Protein AF-A0A7M2X639-F1 (afdb_monomer_lite)

Sequence (859 aa):
MNRKIFATTATTTLALLLASCGGGSGGGVSSTPTPVPTPTPTPTPTPTPTPSPTPTPTSNPDLIAPLASETFTGKRGTADGRFSSSSAPPTETSATSGAITLAYNATNRTYTLTAAGRTQVFGPGDIDAAQGNAAVVVYVKKTATSQDTLTLTKADTSGRFTYQYVGAGYWERATSVGDGSIRGSVDAFVYGVTTPDASLPRSGAARYDVDMLGVRTDIGKLTAMVGDGTFTIDFALGAFAASGTMAEEGGALISFVADGRLSSTANSYTGRVSIQSPTVRYTGTINGQFFGPSATEVGGAWSASDGSITGSGEVVAGTITGRRNDQAAAASFSTQTSTTIFKGTGFRTQISATAPSRSIATVSISRNPADNTYSWTVPEASGTFPSTDIINNSYLGGSDYHVTAANDYVQGAEWLRITPGTPTVSKIDSVVFGFQTPDAELVRTGTASYRLDLFGTSFAESERAIFGVGKLNVDLGSGTVSYKGSFYPENQPDRLGGAFSGAGTLSSTTNSISGSISINYTQDRSTGAITGAFYGPKGVELGLAFSAKGAGGQFTGTILGVKDSSLSGGQDPLSAYATPSTWSYGVISDLGKAGLGGAARNSIFDLDPVTAKLAITWNPVKSTYSILTTTIEYSVDPVRYTFTGAEKIAAESNARFDVYRITQGAVTNTLHVYKYGQNELPLSYASFARFAINDHSGAPASDPTSLLSDVDRRVFFLFGSETAATAMPRTGSANYRGLAYGTGAQTGSNNLRKLFDVIGTADLAANFATGAITTRLALSGQQVGTSQTVDFGSYDFTSKLTGVHFVGSGNSGGSTGTIDGRFYGPSANEVGANWLIQQPLSSGARYDLAGVLLGQTVP

Foldseek 3Di:
DDDDDDDDDDDDDDDDDDDDDDDDDDDDDDDDDDDDDDDDDDDDDDPDPDPDPDPDQDADQWQAPPDAWDKWKKKKWKWKFKAAPDQAFTWQIDIDIDIKIWTAHNVQRKIWIDDPNDIDIFGPVQWDPSPDDQFWTWGWDDDPFKIWIKIKGHAQRHDPVRHIFKIKMWIKMWGQDPVRMIIIMIMIIMTGAFAFLVQADQAFKFKWKKKWWKWKRHHNDIWIKTWIWMKMDGNVQQKIKIKTWIAIDPGDIKIKIWIWGHDNRGQKIKTKMWIDDPPFIWIWIKIWGATHGNRQKIKIKIKTWRPPPHTGGMIMIYMMITGIDRPCPFAWLVRDDAKDKKWKWAWKDFPDPPDDIDTQPTKIWIAGSVQRKIWIDDPVDIDIDGCVLQPDQDPDDFWTWHKYDGDGFKTKIKTWGGDPPDPDTTIITIIMIGAFEGLVQADQAAKWKWKKWWWWWFDQPHTFIKIWIWMWMAHSPQQKIWIKIWIDTPPCPPDGQWIKIWIWGQDNRGQKIKTKMWIAGPNWIWIWMKIWGATTGNRQKIKIWIWIADNRGTMTYMMIIGIDPLRQQFAAFPVPDQAKHKADWWKKWWPDAFDPPDDIDIDTDHDDRVPDQFMWIAHPVQRKIKTRHCDPPPDPHTDIDMFHPVQWDPVPADQFWTKGWDDDPQKIKIKTWGDACRDPANHGFKTKMKIWIKGQPADDDPDPLFPNGIIIMIIMTIDGRFHALVQEDQADKFKKKWKWWWKKWKFDPVRTIWIWGKIWIKIKIAGNNQQKIKMKTFMKTAGPPDRDIGGPGMWIWIWGDDRFKIKTWTDDPNKIKIKIWGAHHHRSQKIKIKMWIWAADPNRIIMTMITMMIIGTDD

Radius of gyration: 39.63 Å; chains: 1; bounding box: 104×91×117 Å

Structure (mmCIF, N/CA/C/O backbone):
data_AF-A0A7M2X639-F1
#
_entry.id   AF-A0A7M2X639-F1
#
loop_
_atom_site.group_PDB
_atom_site.id
_atom_site.type_symbol
_atom_site.label_atom_id
_atom_site.label_alt_id
_atom_site.label_comp_id
_atom_site.label_asym_id
_atom_site.label_entity_id
_atom_site.label_seq_id
_atom_site.pdbx_PDB_ins_code
_atom_site.Cartn_x
_atom_site.Cartn_y
_atom_site.Cartn_z
_atom_site.occupancy
_atom_site.B_iso_or_equiv
_atom_site.auth_seq_id
_atom_site.auth_comp_id
_atom_site.auth_asym_id
_atom_site.auth_atom_id
_atom_site.pdbx_PDB_model_num
ATOM 1 N N . MET A 1 1 ? -26.784 19.052 41.154 1.00 25.59 1 MET A N 1
ATOM 2 C CA . MET A 1 1 ? -27.109 20.152 40.215 1.00 25.59 1 MET A CA 1
ATOM 3 C C . MET A 1 1 ? -27.700 19.532 38.962 1.00 25.59 1 MET A C 1
ATOM 5 O O . MET A 1 1 ? -27.218 18.482 38.565 1.00 25.59 1 MET A O 1
ATOM 9 N N . ASN A 1 2 ? -28.730 20.135 38.366 1.00 27.03 2 ASN A N 1
ATOM 10 C CA . ASN A 1 2 ? -29.387 19.581 37.177 1.00 27.03 2 ASN A CA 1
ATOM 11 C C . ASN A 1 2 ? -28.640 20.016 35.910 1.00 27.03 2 ASN A C 1
ATOM 13 O O . ASN A 1 2 ? -28.392 21.211 35.754 1.00 27.03 2 ASN A O 1
ATOM 17 N N . ARG A 1 3 ? -28.373 19.099 34.973 1.00 29.11 3 ARG A N 1
ATOM 18 C CA . ARG A 1 3 ? -27.989 19.444 33.595 1.00 29.11 3 ARG A CA 1
ATOM 19 C C . ARG A 1 3 ? -28.783 18.583 32.614 1.00 29.11 3 ARG A C 1
ATOM 21 O O . ARG A 1 3 ? -28.880 17.373 32.773 1.00 29.11 3 ARG A O 1
ATOM 28 N N . LYS A 1 4 ? -29.409 19.247 31.641 1.00 26.70 4 LYS A N 1
ATOM 29 C CA . LYS A 1 4 ? -30.118 18.634 30.510 1.00 26.70 4 LYS A CA 1
ATOM 30 C C . LYS A 1 4 ? -29.203 18.719 29.294 1.00 26.70 4 LYS A C 1
ATOM 32 O O . LYS A 1 4 ? -28.604 19.771 29.087 1.00 26.70 4 LYS A O 1
ATOM 37 N N . ILE A 1 5 ? -29.171 17.679 28.467 1.00 30.12 5 ILE A N 1
ATOM 38 C CA . ILE A 1 5 ? -28.525 17.711 27.150 1.00 30.12 5 ILE A CA 1
ATOM 39 C C . ILE A 1 5 ? -29.627 17.576 26.093 1.00 30.12 5 ILE A C 1
ATOM 41 O O . ILE A 1 5 ? -30.445 16.660 26.163 1.00 30.12 5 ILE A O 1
ATOM 45 N N . PHE A 1 6 ? -29.675 18.522 25.154 1.00 29.09 6 PHE A N 1
ATOM 46 C CA . PHE A 1 6 ? -30.605 18.548 24.020 1.00 29.09 6 PHE A CA 1
ATOM 47 C C . PHE A 1 6 ? -29.845 18.311 22.709 1.00 29.09 6 PHE A C 1
ATOM 49 O O . PHE A 1 6 ? -28.703 18.743 22.574 1.00 29.09 6 PHE A O 1
ATOM 56 N N . ALA A 1 7 ? -30.513 17.678 21.743 1.00 30.86 7 ALA A N 1
ATOM 57 C CA . ALA A 1 7 ? -30.043 17.493 20.370 1.00 30.86 7 ALA A CA 1
ATOM 58 C C . ALA A 1 7 ? -30.982 18.185 19.358 1.00 30.86 7 ALA A C 1
ATOM 60 O O . ALA A 1 7 ? -32.180 18.303 19.613 1.00 30.86 7 ALA A O 1
ATOM 61 N N . THR A 1 8 ? -30.416 18.604 18.218 1.00 29.45 8 THR A N 1
ATOM 62 C CA . THR A 1 8 ? -31.006 19.369 17.088 1.00 29.45 8 THR A CA 1
ATOM 63 C C . THR A 1 8 ? -29.946 19.410 15.970 1.00 29.45 8 THR A C 1
ATOM 65 O O . THR A 1 8 ? -28.784 19.597 16.318 1.00 29.45 8 THR A O 1
ATOM 68 N N . THR A 1 9 ? -30.179 19.283 14.654 1.00 32.34 9 THR A N 1
ATOM 69 C CA . THR A 1 9 ? -31.349 19.000 13.770 1.00 32.34 9 THR A CA 1
ATOM 70 C C . THR A 1 9 ? -30.755 18.572 12.385 1.00 32.34 9 THR A C 1
ATOM 72 O O . THR A 1 9 ? -29.544 18.671 12.225 1.00 32.34 9 THR A O 1
ATOM 75 N N . ALA A 1 10 ? -31.427 18.106 11.317 1.00 25.94 10 ALA A N 1
ATOM 76 C CA . ALA A 1 10 ? -32.839 17.919 10.949 1.00 25.94 10 ALA A CA 1
ATOM 77 C C . ALA A 1 10 ? -33.009 16.782 9.896 1.00 25.94 10 ALA A C 1
ATOM 79 O O . ALA A 1 10 ? -32.047 16.148 9.476 1.00 25.94 10 ALA A O 1
ATOM 80 N N . THR A 1 11 ? -34.250 16.563 9.452 1.00 28.14 11 THR A N 1
ATOM 81 C CA . THR A 1 11 ? -34.724 15.638 8.398 1.00 28.14 11 THR A CA 1
ATOM 82 C C . THR A 1 11 ? -34.852 16.272 7.005 1.00 28.14 11 THR A C 1
ATOM 84 O O . THR A 1 11 ? -35.265 17.427 6.932 1.00 28.14 11 THR A O 1
ATOM 87 N N . THR A 1 12 ? -34.773 15.461 5.934 1.00 25.45 12 THR A N 1
ATOM 88 C CA . THR A 1 12 ? -35.589 15.664 4.709 1.00 25.45 12 THR A CA 1
ATOM 89 C C . THR A 1 12 ? -36.028 14.322 4.098 1.00 25.45 12 THR A C 1
ATOM 91 O O . THR A 1 12 ? -35.249 13.376 4.040 1.00 25.45 12 THR A O 1
ATOM 94 N N . THR A 1 13 ? -37.284 14.240 3.653 1.00 28.66 13 THR A N 1
ATOM 95 C CA . THR A 1 13 ? -37.977 13.054 3.111 1.00 28.66 13 THR A CA 1
ATOM 96 C C . THR A 1 13 ? -38.104 13.068 1.582 1.00 28.66 13 THR A C 1
ATOM 98 O O . THR A 1 13 ? -38.248 14.134 0.989 1.00 28.66 13 THR A O 1
ATOM 101 N N . LEU A 1 14 ? -38.203 11.884 0.955 1.00 23.52 14 LEU A N 1
ATOM 102 C CA . LEU A 1 14 ? -38.926 11.696 -0.315 1.00 23.52 14 LEU A CA 1
ATOM 103 C C . LEU A 1 14 ? -39.458 10.251 -0.440 1.00 23.52 14 LEU A C 1
ATOM 105 O O . LEU A 1 14 ? -38.831 9.320 0.057 1.00 23.52 14 LEU A O 1
ATOM 109 N N . ALA A 1 15 ? -40.624 10.075 -1.069 1.00 28.16 1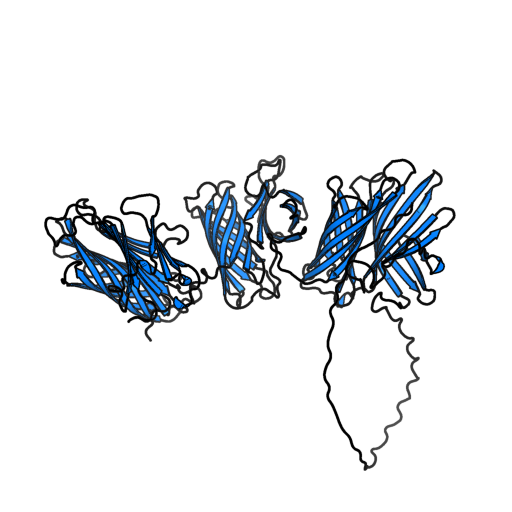5 ALA A N 1
ATOM 110 C CA . ALA A 1 15 ? -41.335 8.795 -1.242 1.00 28.16 15 ALA A CA 1
ATOM 111 C C . ALA A 1 15 ? -41.794 8.607 -2.713 1.00 28.16 15 ALA A C 1
ATOM 113 O O . ALA A 1 15 ? -41.330 9.356 -3.568 1.00 28.16 15 ALA A O 1
ATOM 114 N N . LEU A 1 16 ? -42.761 7.694 -2.963 1.00 25.56 16 LEU A N 1
ATOM 115 C CA . LEU A 1 16 ? -43.314 7.214 -4.263 1.00 25.56 16 LEU A CA 1
ATOM 116 C C . LEU A 1 16 ? -42.475 6.069 -4.908 1.00 25.56 16 LEU A C 1
ATOM 118 O O . LEU A 1 16 ? -41.255 6.135 -4.865 1.00 25.56 16 LEU A O 1
ATOM 122 N N . LEU A 1 17 ? -43.015 4.983 -5.506 1.00 27.69 17 LEU A N 1
ATOM 123 C CA . LEU A 1 17 ? -44.399 4.569 -5.859 1.00 27.69 17 LEU A CA 1
ATOM 124 C C . LEU A 1 17 ? -44.537 3.012 -6.018 1.00 27.69 17 LEU A C 1
ATOM 126 O O . LEU A 1 17 ? -43.560 2.285 -5.882 1.00 27.69 17 LEU A O 1
ATOM 130 N N . LEU A 1 18 ? -45.755 2.508 -6.298 1.00 27.39 18 LEU A N 1
ATOM 131 C CA . LEU A 1 18 ? -46.165 1.081 -6.428 1.00 27.39 18 LEU A CA 1
ATOM 132 C C . LEU A 1 18 ? -45.934 0.473 -7.843 1.00 27.39 18 LEU A C 1
ATOM 134 O O . LEU A 1 18 ? -45.931 1.249 -8.795 1.00 27.39 18 LEU A O 1
ATOM 138 N N . ALA A 1 19 ? -45.933 -0.878 -8.003 1.00 30.06 19 ALA A N 1
ATOM 139 C CA . ALA A 1 19 ? -46.847 -1.641 -8.916 1.00 30.06 19 ALA A CA 1
ATOM 140 C C . ALA A 1 19 ? -46.515 -3.151 -9.180 1.00 30.06 19 ALA A C 1
ATOM 142 O O . ALA A 1 19 ? -45.363 -3.568 -9.141 1.00 30.06 19 ALA A O 1
ATOM 143 N N . SER A 1 20 ? -47.552 -3.907 -9.613 1.00 27.55 20 SER A N 1
ATOM 144 C CA . SER A 1 20 ? -47.607 -5.284 -10.204 1.00 27.55 20 SER A CA 1
ATOM 145 C C . SER A 1 20 ? -47.417 -6.508 -9.267 1.00 27.55 20 SER A C 1
ATOM 147 O O . SER A 1 20 ? -46.578 -6.440 -8.380 1.00 27.55 20 SER A O 1
ATOM 149 N N . CYS A 1 21 ? -48.124 -7.663 -9.313 1.00 30.48 21 CYS A N 1
ATOM 150 C CA . CYS A 1 21 ? -49.290 -8.261 -10.034 1.00 30.48 21 CYS A CA 1
ATOM 151 C C . CYS A 1 21 ? -48.989 -9.553 -10.855 1.00 30.48 21 CYS A C 1
ATOM 153 O O . CYS A 1 21 ? -48.088 -9.558 -11.685 1.00 30.48 21 CYS A O 1
ATOM 155 N N . GLY A 1 22 ? -49.815 -10.604 -10.653 1.00 32.62 22 GLY A N 1
ATOM 156 C CA . GLY A 1 22 ? -49.811 -11.942 -11.301 1.00 32.62 22 GLY A CA 1
ATOM 157 C C . GLY A 1 22 ? -49.679 -13.081 -10.261 1.00 32.62 22 GLY A C 1
ATOM 158 O O . GLY A 1 22 ? -48.802 -12.991 -9.415 1.00 32.62 22 GLY A O 1
ATOM 159 N N . GLY A 1 23 ? -50.495 -14.148 -10.162 1.00 34.28 23 GLY A N 1
ATOM 160 C CA . GLY A 1 23 ? -51.518 -14.768 -11.038 1.00 34.28 23 GLY A CA 1
ATOM 161 C C . GLY A 1 23 ? -51.013 -16.131 -11.569 1.00 34.28 23 GLY A C 1
ATOM 162 O O . GLY A 1 23 ? -49.894 -16.162 -12.057 1.00 34.28 23 GLY A O 1
ATOM 163 N N . GLY A 1 24 ? -51.704 -17.288 -11.529 1.00 34.69 24 GLY A N 1
ATOM 164 C CA . GLY A 1 24 ? -53.020 -17.723 -11.003 1.00 34.69 24 GLY A CA 1
ATOM 165 C C . GLY A 1 24 ? -53.256 -19.244 -11.282 1.00 34.69 24 GLY A C 1
ATOM 166 O O . GLY A 1 24 ? -52.365 -19.857 -11.855 1.00 34.69 24 GLY A O 1
ATOM 167 N N . SER A 1 25 ? -54.434 -19.807 -10.911 1.00 37.66 25 SER A N 1
ATOM 168 C CA . SER A 1 25 ? -54.968 -21.195 -11.175 1.00 37.66 25 SER A CA 1
ATOM 169 C C . SER A 1 25 ? -54.102 -22.420 -10.748 1.00 37.66 25 SER A C 1
ATOM 171 O O . SER A 1 25 ? -52.922 -22.279 -10.479 1.00 37.66 25 SER A O 1
ATOM 173 N N . GLY A 1 26 ? -54.556 -23.682 -10.596 1.00 34.78 26 GLY A N 1
ATOM 174 C CA . GLY A 1 26 ? -55.863 -24.385 -10.671 1.00 34.78 26 GLY A CA 1
ATOM 175 C C . GLY A 1 26 ? -55.672 -25.828 -11.224 1.00 34.78 26 GLY A C 1
ATOM 176 O O . GLY A 1 26 ? -54.820 -26.008 -12.083 1.00 34.78 26 GLY A O 1
ATOM 177 N N . GLY A 1 27 ? -56.366 -26.917 -10.838 1.00 35.50 27 GLY A N 1
ATOM 178 C CA . GLY A 1 27 ? -57.395 -27.171 -9.807 1.00 35.50 27 GLY A CA 1
ATOM 179 C C . GLY A 1 27 ? -58.344 -28.340 -10.199 1.00 35.50 27 GLY A C 1
ATOM 180 O O . GLY A 1 27 ? -59.103 -28.175 -11.148 1.00 35.50 27 GLY A O 1
ATOM 181 N N . GLY A 1 28 ? -58.345 -29.502 -9.510 1.00 34.38 28 GLY A N 1
ATOM 182 C CA . GLY A 1 28 ? -59.180 -30.673 -9.889 1.00 34.38 28 GLY A CA 1
ATOM 183 C C . GLY A 1 28 ? -58.950 -31.983 -9.094 1.00 34.38 28 GLY A C 1
ATOM 184 O O . GLY A 1 28 ? -57.902 -32.161 -8.483 1.00 34.38 28 GLY A O 1
ATOM 185 N N . VAL A 1 29 ? -59.944 -32.888 -9.098 1.00 35.72 29 VAL A N 1
ATOM 186 C CA . VAL A 1 29 ? -60.077 -34.115 -8.259 1.00 35.72 29 VAL A CA 1
ATOM 187 C C . VAL A 1 29 ? -60.094 -35.423 -9.081 1.00 35.72 29 VAL A C 1
ATOM 189 O O . VAL A 1 29 ? -60.402 -35.355 -10.266 1.00 35.72 29 VAL A O 1
ATOM 192 N N . SER A 1 30 ? -59.858 -36.600 -8.460 1.00 29.72 30 SER A N 1
ATOM 193 C CA . SER A 1 30 ? -60.697 -37.841 -8.529 1.00 29.72 30 SER A CA 1
ATOM 194 C C . SER A 1 30 ? -59.961 -39.117 -8.015 1.00 29.72 30 SER A C 1
ATOM 196 O O . SER A 1 30 ? -58.828 -39.034 -7.550 1.00 29.72 30 SER A O 1
ATOM 198 N N . SER A 1 31 ? -60.630 -40.281 -8.015 1.00 36.12 31 SER A N 1
ATOM 199 C CA . SER A 1 31 ? -60.523 -41.383 -7.029 1.00 36.12 31 SER A CA 1
ATOM 200 C C . SER A 1 31 ? -60.067 -42.783 -7.529 1.00 36.12 31 SER A C 1
ATOM 202 O O . SER A 1 31 ? -60.482 -43.172 -8.613 1.00 36.12 31 SER A O 1
ATOM 204 N N . THR A 1 32 ? -59.370 -43.551 -6.656 1.00 34.88 32 THR A N 1
ATOM 205 C CA . THR A 1 32 ? -59.541 -45.004 -6.273 1.00 34.88 32 THR A CA 1
ATOM 206 C C . THR A 1 32 ? -59.625 -46.085 -7.397 1.00 34.88 32 THR A C 1
ATOM 208 O O . THR A 1 32 ? -60.461 -45.920 -8.280 1.00 34.88 32 THR A O 1
ATOM 211 N N . PRO A 1 33 ? -58.885 -47.242 -7.376 1.00 44.31 33 PRO A N 1
ATOM 212 C CA . PRO A 1 33 ? -59.047 -48.293 -6.343 1.00 44.31 33 PRO A CA 1
ATOM 213 C C . PRO A 1 33 ? -57.838 -49.207 -5.964 1.00 44.31 33 PRO A C 1
ATOM 215 O O . PRO A 1 33 ? -56.704 -49.024 -6.395 1.00 44.31 33 PRO A O 1
ATOM 218 N N . THR A 1 34 ? -58.133 -50.182 -5.088 1.00 45.69 34 THR A N 1
ATOM 219 C CA . THR A 1 34 ? -57.259 -50.980 -4.192 1.00 45.69 34 THR A CA 1
ATOM 220 C C . THR A 1 34 ? -56.877 -52.388 -4.702 1.00 45.69 34 THR A C 1
ATOM 222 O O . THR A 1 34 ? -57.699 -53.042 -5.344 1.00 45.69 34 THR A O 1
ATOM 225 N N . PRO A 1 35 ? -55.717 -52.934 -4.275 1.00 41.84 35 PRO A N 1
ATOM 226 C CA . PRO A 1 35 ? -55.608 -54.341 -3.826 1.00 41.84 35 PRO A CA 1
ATOM 227 C C . PRO A 1 35 ? -54.894 -54.464 -2.447 1.00 41.84 35 PRO A C 1
ATOM 229 O O . PRO A 1 35 ? -53.892 -53.801 -2.216 1.00 41.84 35 PRO A O 1
ATOM 232 N N . VAL A 1 36 ? -55.501 -55.087 -1.421 1.00 36.22 36 VAL A N 1
ATOM 233 C CA . VAL A 1 36 ? -55.417 -56.521 -1.000 1.00 36.22 36 VAL A CA 1
ATOM 234 C C . VAL A 1 36 ? -54.091 -56.873 -0.264 1.00 36.22 36 VAL A C 1
ATOM 236 O O . VAL A 1 36 ? -53.032 -56.450 -0.715 1.00 36.22 36 VAL A O 1
ATOM 239 N N . PRO A 1 37 ? -54.116 -57.561 0.909 1.00 43.59 37 PRO A N 1
ATOM 240 C CA . PRO A 1 37 ? -53.135 -57.310 1.975 1.00 43.59 37 PRO A CA 1
ATOM 241 C C . PRO A 1 37 ? -51.939 -58.278 2.049 1.00 43.59 37 PRO A C 1
ATOM 243 O O . PRO A 1 37 ? -52.046 -59.465 1.747 1.00 43.59 37 PRO A O 1
ATOM 246 N N . THR A 1 38 ? -50.833 -57.769 2.598 1.00 40.03 38 THR A N 1
ATOM 247 C CA . THR A 1 38 ? -49.610 -58.509 2.971 1.00 40.03 38 THR A CA 1
ATOM 248 C C . THR A 1 38 ? -49.584 -58.706 4.501 1.00 40.03 38 THR A C 1
ATOM 250 O O . THR A 1 38 ? -49.999 -57.790 5.214 1.00 40.03 38 THR A O 1
ATOM 253 N N . PRO A 1 39 ? -49.164 -59.871 5.041 1.00 47.75 39 PRO A N 1
ATOM 254 C CA . PRO A 1 39 ? -49.424 -60.244 6.436 1.00 47.75 39 PRO A CA 1
ATOM 255 C C . PRO A 1 39 ? -48.742 -59.374 7.503 1.00 47.75 39 PRO A C 1
ATOM 257 O O . PRO A 1 39 ? -47.606 -58.927 7.356 1.00 47.75 39 PRO A O 1
ATOM 260 N N . THR A 1 40 ? -49.456 -59.212 8.617 1.00 47.66 40 THR A N 1
ATOM 261 C CA . THR A 1 40 ? -49.098 -58.425 9.803 1.00 47.66 40 THR A CA 1
ATOM 262 C C . THR A 1 40 ? -47.885 -58.991 10.559 1.00 47.66 40 THR A C 1
ATOM 264 O O . THR A 1 40 ? -47.980 -60.104 11.083 1.00 47.66 40 THR A O 1
ATOM 267 N N . PRO A 1 41 ? -46.778 -58.241 10.718 1.00 54.09 41 PRO A N 1
ATOM 268 C CA . PRO A 1 41 ? -45.759 -58.556 11.713 1.00 54.09 41 PRO A CA 1
ATOM 269 C C . PRO A 1 41 ? -46.207 -58.140 13.128 1.00 54.09 41 PRO A C 1
ATOM 271 O O . PRO A 1 41 ? -46.915 -57.153 13.320 1.00 54.09 41 PRO A O 1
ATOM 274 N N . THR A 1 42 ? -45.778 -58.929 14.112 1.00 47.53 42 THR A N 1
ATOM 275 C CA . THR A 1 42 ? -46.082 -58.854 15.552 1.00 47.53 42 THR A CA 1
ATOM 276 C C . THR A 1 42 ? -45.957 -57.441 16.153 1.00 47.53 42 THR A C 1
ATOM 278 O O . THR A 1 42 ? -45.007 -56.735 15.815 1.00 47.53 42 THR A O 1
ATOM 281 N N . PRO A 1 43 ? -46.840 -57.022 17.088 1.00 49.03 43 PRO A N 1
ATOM 282 C CA . PRO A 1 43 ? -46.745 -55.710 17.725 1.00 49.03 43 PRO A CA 1
ATOM 283 C C . PRO A 1 43 ? -45.454 -55.549 18.541 1.00 49.03 43 PRO A C 1
ATOM 285 O O . PRO A 1 43 ? -45.273 -56.172 19.588 1.00 49.03 43 PRO A O 1
ATOM 288 N N . THR A 1 44 ? -44.583 -54.653 18.081 1.00 52.62 44 THR A N 1
ATOM 289 C CA . THR A 1 44 ? -43.489 -54.079 18.875 1.00 52.62 44 THR A CA 1
ATOM 290 C C . THR A 1 44 ? -44.085 -53.316 20.068 1.00 52.62 44 THR A C 1
ATOM 292 O O . THR A 1 44 ? -45.072 -52.600 19.873 1.00 52.62 44 THR A O 1
ATOM 295 N N . PRO A 1 45 ? -43.536 -53.433 21.294 1.00 56.78 45 PRO A N 1
ATOM 296 C CA . PRO A 1 45 ? -44.083 -52.746 22.462 1.00 56.78 45 PRO A CA 1
ATOM 297 C C . PRO A 1 45 ? -44.145 -51.230 22.250 1.00 56.78 45 PRO A C 1
ATOM 299 O O . PRO A 1 45 ? -43.155 -50.605 21.867 1.00 56.78 45 PRO A O 1
ATOM 302 N N . THR A 1 46 ? -45.311 -50.645 22.532 1.00 44.94 46 THR A N 1
ATOM 303 C CA . THR A 1 46 ? -45.527 -49.196 22.500 1.00 44.94 46 THR A CA 1
ATOM 304 C C . THR A 1 46 ? -44.535 -48.514 23.445 1.00 44.94 46 THR A C 1
ATOM 306 O O . THR A 1 46 ? -44.583 -48.793 24.647 1.00 44.94 46 THR A O 1
ATOM 309 N N . PRO A 1 47 ? -43.646 -47.625 22.963 1.00 57.31 47 PRO A N 1
ATOM 310 C CA . PRO A 1 47 ? -42.791 -46.865 23.857 1.00 57.31 47 PRO A CA 1
ATOM 311 C C . PRO A 1 47 ? -43.665 -45.967 24.734 1.00 57.31 47 PRO A C 1
ATOM 313 O O . PRO A 1 47 ? -44.533 -45.246 24.237 1.00 57.31 47 PRO A O 1
ATOM 316 N N . THR A 1 48 ? -43.433 -46.023 26.046 1.00 51.75 48 THR A N 1
ATOM 317 C CA . THR A 1 48 ? -44.017 -45.104 27.028 1.00 51.75 48 THR A CA 1
ATOM 318 C C . THR A 1 48 ? -43.864 -43.668 26.522 1.00 51.75 48 THR A C 1
ATOM 320 O O . THR A 1 48 ? -42.760 -43.329 26.088 1.00 51.75 48 THR A O 1
ATOM 323 N N . PRO A 1 49 ? -44.907 -42.814 26.560 1.00 51.62 49 PRO A N 1
ATOM 324 C CA . PRO A 1 49 ? -44.778 -41.437 26.106 1.00 51.62 49 PRO A CA 1
ATOM 325 C C . PRO A 1 49 ? -43.683 -40.739 26.913 1.00 51.62 49 PRO A C 1
ATOM 327 O O . PRO A 1 49 ? -43.838 -40.490 28.111 1.00 51.62 49 PRO A O 1
ATOM 330 N N . THR A 1 50 ? -42.564 -40.449 26.249 1.00 47.59 50 THR A N 1
ATOM 331 C CA . THR A 1 50 ? -41.484 -39.637 26.802 1.00 47.59 50 THR A CA 1
ATOM 332 C C . THR A 1 50 ? -42.098 -38.324 27.285 1.00 47.59 50 THR A C 1
ATOM 334 O O . THR A 1 50 ? -42.867 -37.727 26.523 1.00 47.59 50 THR A O 1
ATOM 337 N N . PRO A 1 51 ? -41.815 -37.860 28.517 1.00 53.38 51 PRO A N 1
ATOM 338 C CA . PRO A 1 51 ? -42.325 -36.574 28.971 1.00 53.38 51 PRO A CA 1
ATOM 339 C C . PRO A 1 51 ? -41.949 -35.504 27.946 1.00 53.38 51 PRO A C 1
ATOM 341 O O . PRO A 1 51 ? -40.793 -35.441 27.518 1.00 53.38 51 PRO A O 1
ATOM 344 N N . SER A 1 52 ? -42.935 -34.698 27.535 1.00 46.78 52 SER A N 1
ATOM 345 C CA . SER A 1 52 ? -42.701 -33.574 26.627 1.00 46.78 52 SER A CA 1
ATOM 346 C C . SER A 1 52 ? -41.523 -32.766 27.168 1.00 46.78 52 SER A C 1
ATOM 348 O O . SER A 1 52 ? -41.558 -32.425 28.355 1.00 46.78 52 SER A O 1
ATOM 350 N N . PRO A 1 53 ? -40.490 -32.471 26.358 1.00 47.81 53 PRO A N 1
ATOM 351 C CA . PRO A 1 53 ? -39.357 -31.706 26.842 1.00 47.81 53 PRO A CA 1
ATOM 352 C C . PRO A 1 53 ? -39.873 -30.387 27.410 1.00 47.81 53 PRO A C 1
ATOM 354 O O . PRO A 1 53 ? -40.607 -29.658 26.736 1.00 47.81 53 PRO A O 1
ATOM 357 N N . THR A 1 54 ? -39.514 -30.102 28.663 1.00 42.00 54 THR A N 1
ATOM 358 C CA . THR A 1 54 ? -39.687 -28.772 29.247 1.00 42.00 54 THR A CA 1
ATOM 359 C C . THR A 1 54 ? -39.087 -27.774 28.259 1.00 42.00 54 THR A C 1
ATOM 361 O O . THR A 1 54 ? -37.939 -27.990 27.859 1.00 42.00 54 THR A O 1
ATOM 364 N N . PRO A 1 55 ? -39.820 -26.733 27.821 1.00 45.16 55 PRO A N 1
ATOM 365 C CA . PRO A 1 55 ? -39.300 -25.804 26.830 1.00 45.16 55 PRO A CA 1
ATOM 366 C C . PRO A 1 55 ? -37.983 -25.221 27.338 1.00 45.16 55 PRO A C 1
ATOM 368 O O . PRO A 1 55 ? -37.936 -24.598 28.401 1.00 45.16 55 PRO A O 1
ATOM 371 N N . THR A 1 56 ? -36.908 -25.479 26.591 1.00 49.47 56 THR A N 1
ATOM 372 C CA . THR A 1 56 ? -35.579 -24.936 26.866 1.00 49.47 56 THR A CA 1
ATOM 373 C C . THR A 1 56 ? -35.703 -23.417 26.990 1.00 49.47 56 THR A C 1
ATOM 375 O O . THR A 1 56 ? -36.374 -22.822 26.141 1.00 49.47 56 THR A O 1
ATOM 378 N N . PRO A 1 57 ? -35.109 -22.769 28.012 1.00 53.06 57 PRO A N 1
ATOM 379 C CA . PRO A 1 57 ? -35.183 -21.319 28.141 1.00 53.06 57 PRO A CA 1
ATOM 380 C C . PRO A 1 57 ? -34.688 -20.660 26.851 1.00 53.06 57 PRO A C 1
ATOM 382 O O . PRO A 1 57 ? -33.551 -20.868 26.429 1.00 53.06 57 PRO A O 1
ATOM 385 N N . THR A 1 58 ? -35.573 -19.902 26.208 1.00 66.94 58 THR A N 1
ATOM 386 C CA . THR A 1 58 ? -35.280 -19.174 24.976 1.00 66.94 58 THR A CA 1
ATOM 387 C C . THR A 1 58 ? -34.353 -18.008 25.298 1.00 66.94 58 THR A C 1
ATOM 389 O O . THR A 1 58 ? -34.791 -17.038 25.920 1.00 66.94 58 THR A O 1
ATOM 392 N N . SER A 1 59 ? -33.092 -18.102 24.875 1.00 83.88 59 SER A N 1
ATOM 393 C CA . SER A 1 59 ? -32.170 -16.962 24.835 1.00 83.88 59 SER A CA 1
ATOM 394 C C . SER A 1 59 ? -32.746 -15.851 23.961 1.00 83.88 59 SER A C 1
ATOM 396 O O . SER A 1 59 ? -33.407 -16.133 22.955 1.00 83.88 59 SER A O 1
ATOM 398 N N . ASN A 1 60 ? -32.479 -14.597 24.310 1.00 91.19 60 ASN A N 1
ATOM 399 C CA . ASN A 1 60 ? -32.909 -13.468 23.503 1.00 91.19 60 ASN A CA 1
ATOM 400 C C . ASN A 1 60 ? -32.147 -13.452 22.161 1.00 91.19 60 ASN A C 1
ATOM 402 O O . ASN A 1 60 ? -30.933 -13.670 22.148 1.00 91.19 60 ASN A O 1
ATOM 406 N N . PRO A 1 61 ? -32.824 -13.213 21.021 1.00 90.38 61 PRO A N 1
ATOM 407 C CA . PRO A 1 61 ? -32.158 -13.100 19.723 1.00 90.38 61 PRO A CA 1
ATOM 408 C C . PRO A 1 61 ? -31.405 -11.767 19.572 1.00 90.38 61 PRO A C 1
ATOM 410 O O . PRO A 1 61 ? -30.396 -11.709 18.873 1.00 90.38 61 PRO A O 1
ATOM 413 N N . ASP A 1 62 ? -31.877 -10.717 20.245 1.00 93.44 62 ASP A N 1
ATOM 414 C CA . ASP A 1 62 ? -31.270 -9.391 20.339 1.00 93.44 62 ASP A CA 1
ATOM 415 C C . ASP A 1 62 ? -31.634 -8.722 21.685 1.00 93.44 62 ASP A C 1
ATOM 417 O O . ASP A 1 62 ? -32.182 -9.367 22.578 1.00 93.44 62 ASP A O 1
ATOM 421 N N . LEU A 1 63 ? -31.288 -7.445 21.874 1.00 93.12 63 LEU A N 1
ATOM 422 C CA . LEU A 1 63 ? -31.663 -6.657 23.054 1.00 93.12 63 LEU A CA 1
ATOM 423 C C . LEU A 1 63 ? -32.926 -5.796 22.851 1.00 93.12 63 LEU A C 1
ATOM 425 O O . LEU A 1 63 ? -33.240 -4.962 23.708 1.00 93.12 63 LEU A O 1
ATOM 429 N N . ILE A 1 64 ? -33.660 -5.971 21.749 1.00 90.25 64 ILE A N 1
ATOM 430 C CA . ILE A 1 64 ? -34.879 -5.211 21.465 1.00 90.25 64 ILE A CA 1
ATOM 431 C C . ILE A 1 64 ? -36.040 -5.829 22.260 1.00 90.25 64 ILE A C 1
ATOM 433 O O . ILE A 1 64 ? -36.229 -7.041 22.327 1.00 90.25 64 ILE A O 1
ATOM 437 N N . ALA A 1 65 ? -36.823 -4.985 22.932 1.00 81.50 65 ALA A N 1
ATOM 438 C CA . ALA A 1 65 ? -37.923 -5.453 23.770 1.00 81.50 65 ALA A CA 1
ATOM 439 C C . ALA A 1 65 ? -39.066 -6.066 22.922 1.00 81.50 65 ALA A C 1
ATOM 441 O O . ALA A 1 65 ? -39.387 -5.522 21.865 1.00 81.50 65 ALA A O 1
ATOM 442 N N . PRO A 1 66 ? -39.764 -7.117 23.405 1.00 86.25 66 PRO A N 1
ATOM 443 C CA . PRO A 1 66 ? -39.736 -7.654 24.768 1.00 86.25 66 PRO A CA 1
ATOM 444 C C . PRO A 1 66 ? -38.655 -8.720 25.013 1.00 86.25 66 PRO A C 1
ATOM 446 O O . PRO A 1 66 ? -38.592 -9.727 24.318 1.00 86.25 66 PRO A O 1
ATOM 449 N N . LEU A 1 67 ? -37.887 -8.545 26.094 1.00 89.38 67 LEU A N 1
ATOM 450 C CA . LEU A 1 67 ? -36.869 -9.507 26.526 1.00 89.38 67 LEU A CA 1
ATOM 451 C C . LEU A 1 67 ? -37.459 -10.672 27.340 1.00 89.38 67 LEU A C 1
ATOM 453 O O . LEU A 1 67 ? -38.293 -10.465 28.229 1.00 89.38 67 LEU A O 1
ATOM 457 N N . ALA A 1 68 ? -36.949 -11.877 27.100 1.00 93.19 68 ALA A N 1
ATOM 458 C CA . ALA A 1 68 ? -37.061 -13.049 27.962 1.00 93.19 68 ALA A CA 1
ATOM 459 C C . ALA A 1 68 ? -36.061 -12.985 29.136 1.00 93.19 68 ALA A C 1
ATOM 461 O O . ALA A 1 68 ? -35.070 -12.254 29.092 1.00 93.19 68 ALA A O 1
ATOM 462 N N . SER A 1 69 ? -36.313 -13.760 30.197 1.00 94.56 69 SER A N 1
ATOM 463 C CA . SER A 1 69 ? -35.404 -13.853 31.349 1.00 94.56 69 SER A CA 1
ATOM 464 C C . SER A 1 69 ? -34.077 -14.508 30.952 1.00 94.56 69 SER A C 1
ATOM 466 O O . SER A 1 69 ? -34.065 -15.680 30.582 1.00 94.56 69 SER A O 1
ATOM 468 N N . GLU A 1 70 ? -32.966 -13.784 31.079 1.00 94.62 70 GLU A N 1
ATOM 469 C CA . GLU A 1 70 ? -31.634 -14.235 30.661 1.00 94.62 70 GLU A CA 1
ATOM 470 C C . GLU A 1 70 ? -30.528 -13.626 31.535 1.00 94.62 70 GLU A C 1
ATOM 472 O O . GLU A 1 70 ? -30.700 -12.561 32.132 1.00 94.62 70 GLU A O 1
ATOM 477 N N . THR A 1 71 ? -29.383 -14.310 31.602 1.00 95.56 71 THR A N 1
ATOM 478 C CA . THR A 1 71 ? -28.189 -13.879 32.335 1.00 95.56 71 THR A CA 1
ATOM 479 C C . THR A 1 71 ? -27.042 -13.596 31.372 1.00 95.56 71 THR A C 1
ATOM 481 O O . THR A 1 71 ? -26.421 -14.518 30.847 1.00 95.56 71 THR A O 1
ATOM 484 N N . PHE A 1 72 ? -26.710 -12.320 31.192 1.00 94.75 72 PHE A N 1
ATOM 485 C CA . PHE A 1 72 ? -25.598 -11.878 30.357 1.00 94.75 72 PHE A CA 1
ATOM 486 C C . PHE A 1 72 ? -24.295 -11.816 31.165 1.00 94.75 72 PHE A C 1
ATOM 488 O O . PHE A 1 72 ? -24.254 -11.229 32.250 1.00 94.75 72 PHE A O 1
ATOM 495 N N . THR A 1 73 ? -23.210 -12.369 30.614 1.00 94.25 73 THR A N 1
ATOM 496 C CA . THR A 1 73 ? -21.849 -12.177 31.147 1.00 94.25 73 THR A CA 1
ATOM 497 C C . THR A 1 73 ? -21.153 -11.062 30.370 1.00 94.25 73 THR A C 1
ATOM 499 O O . THR A 1 73 ? -20.757 -11.229 29.214 1.00 94.25 73 THR A O 1
ATOM 502 N N . GLY A 1 74 ? -21.028 -9.905 31.009 1.00 94.12 74 GLY A N 1
ATOM 503 C CA . GLY A 1 74 ? -20.427 -8.705 30.448 1.00 94.12 74 GLY A CA 1
ATOM 504 C C . GLY A 1 74 ? -18.946 -8.533 30.779 1.00 94.12 74 GLY A C 1
ATOM 505 O O . GLY A 1 74 ? -18.421 -9.111 31.735 1.00 94.12 74 GLY A O 1
ATOM 506 N N . LYS A 1 75 ? -18.271 -7.684 30.001 1.00 97.31 75 LYS A N 1
ATOM 507 C CA . LYS A 1 75 ? -16.916 -7.187 30.302 1.00 97.31 75 LYS A CA 1
ATOM 508 C C . LYS A 1 75 ? -17.038 -5.875 31.073 1.00 97.31 75 LYS A C 1
ATOM 510 O O . LYS A 1 75 ? -17.958 -5.108 30.799 1.00 97.31 75 LYS A O 1
ATOM 515 N N . ARG A 1 76 ? -16.146 -5.635 32.036 1.00 97.25 76 ARG A N 1
ATOM 516 C CA . ARG A 1 76 ? -16.230 -4.525 32.996 1.00 97.25 76 ARG A CA 1
ATOM 517 C C . ARG A 1 76 ? -14.887 -3.811 33.152 1.00 97.25 76 ARG A C 1
ATOM 519 O O . ARG A 1 76 ? -13.872 -4.478 33.352 1.00 97.25 76 ARG A O 1
ATOM 526 N N . GLY A 1 77 ? -14.916 -2.483 33.142 1.00 96.38 77 GLY A N 1
ATOM 527 C CA . GLY A 1 77 ? -13.854 -1.591 33.598 1.00 96.38 77 GLY A CA 1
ATOM 528 C C . GLY A 1 77 ? -14.363 -0.797 34.800 1.00 96.38 77 GLY A C 1
ATOM 529 O O . GLY A 1 77 ? -15.467 -0.264 34.770 1.00 96.38 77 GLY A O 1
ATOM 530 N N . THR A 1 78 ? -13.588 -0.757 35.875 1.00 94.69 78 THR A N 1
ATOM 531 C CA . THR A 1 78 ? -13.958 -0.148 37.154 1.00 94.69 78 THR A CA 1
ATOM 532 C C . THR A 1 78 ? -13.016 1.009 37.462 1.00 94.69 78 THR A C 1
ATOM 534 O O . THR A 1 78 ? -11.799 0.826 37.411 1.00 94.69 78 THR A O 1
ATOM 537 N N . ALA A 1 79 ? -13.576 2.154 37.848 1.00 91.94 79 ALA A N 1
ATOM 538 C CA . ALA A 1 79 ? -12.875 3.243 38.524 1.00 91.94 79 ALA A CA 1
ATOM 539 C C . ALA A 1 79 ? -13.415 3.365 39.961 1.00 91.94 79 ALA A C 1
ATOM 541 O O . ALA A 1 79 ? -14.623 3.488 40.151 1.00 91.94 79 ALA A O 1
ATOM 542 N N . ASP A 1 80 ? -12.545 3.309 40.970 1.00 89.19 80 ASP A N 1
ATOM 543 C CA . ASP A 1 80 ? -12.884 3.487 42.395 1.00 89.19 80 ASP A CA 1
ATOM 544 C C . ASP A 1 80 ? -12.038 4.619 42.987 1.00 89.19 80 ASP A C 1
ATOM 546 O O . ASP A 1 80 ? -10.901 4.825 42.557 1.00 89.19 80 ASP A O 1
ATOM 550 N N . GLY A 1 81 ? -12.580 5.349 43.961 1.00 87.69 81 GLY A N 1
ATOM 551 C CA . GLY A 1 81 ? -11.880 6.438 44.636 1.00 87.69 81 GLY A CA 1
ATOM 552 C C . GLY A 1 81 ? -12.614 6.996 45.852 1.00 87.69 81 GLY A C 1
ATOM 553 O O . GLY A 1 81 ? -13.802 6.751 46.079 1.00 87.69 81 GLY A O 1
ATOM 554 N N . ARG A 1 82 ? -11.892 7.789 46.642 1.00 86.94 82 ARG A N 1
ATOM 555 C CA . ARG A 1 82 ? -12.394 8.520 47.806 1.00 86.94 82 ARG A CA 1
ATOM 556 C C . ARG A 1 82 ? -12.376 10.019 47.524 1.00 86.94 82 ARG A C 1
ATOM 558 O O . ARG A 1 82 ? -11.355 10.591 47.154 1.00 86.94 82 ARG A O 1
ATOM 565 N N . PHE A 1 83 ? -13.522 10.654 47.722 1.00 82.50 83 PHE A N 1
ATOM 566 C CA . PHE A 1 83 ? -13.786 12.048 47.389 1.00 82.50 83 PHE A CA 1
ATOM 567 C C . PHE A 1 83 ? -14.086 12.815 48.674 1.00 82.50 83 PHE A C 1
ATOM 569 O O . PHE A 1 83 ? -14.986 12.441 49.424 1.00 82.50 83 PHE A O 1
ATOM 576 N N . SER A 1 84 ? -13.349 13.889 48.944 1.00 74.38 84 SER A N 1
ATOM 577 C CA . SER A 1 84 ? -13.655 14.799 50.054 1.00 74.38 84 SER A CA 1
ATOM 578 C C . SER A 1 84 ? -14.342 16.062 49.534 1.00 74.38 84 SER A C 1
ATOM 580 O O . SER A 1 84 ? -14.290 16.359 48.344 1.00 74.38 84 SER A O 1
ATOM 582 N N . SER A 1 85 ? -14.981 16.825 50.421 1.00 65.31 85 SER A N 1
ATOM 583 C CA . SER A 1 85 ? -15.594 18.121 50.087 1.00 65.31 85 SER A CA 1
ATOM 584 C C . SER A 1 85 ? -14.579 19.258 49.887 1.00 65.31 85 SER A C 1
ATOM 586 O O . SER A 1 85 ? -14.973 20.398 49.645 1.00 65.31 85 SER A O 1
ATOM 588 N N . SER A 1 86 ? -13.281 18.964 49.997 1.00 60.88 86 SER A N 1
ATOM 589 C CA . SER A 1 86 ? -12.207 19.907 49.687 1.00 60.88 86 SER A CA 1
ATOM 590 C C . SER A 1 86 ? -11.899 19.915 48.187 1.00 60.88 86 SER A C 1
ATOM 592 O O . SER A 1 86 ? -12.188 18.956 47.476 1.00 60.88 86 SER A O 1
ATOM 594 N N . SER A 1 87 ? -11.279 20.987 47.690 1.00 64.31 87 SER A N 1
ATOM 595 C CA . SER A 1 87 ? -10.833 21.116 46.293 1.00 64.31 87 SER A CA 1
ATOM 596 C C . SER A 1 87 ? -9.573 20.282 45.992 1.00 64.31 87 SER A C 1
ATOM 598 O O . SER A 1 87 ? -8.641 20.771 45.354 1.00 64.31 87 SER A O 1
ATOM 600 N N . ALA A 1 88 ? -9.511 19.056 46.513 1.00 70.12 88 ALA A N 1
ATOM 601 C CA . ALA A 1 88 ? -8.386 18.138 46.392 1.00 70.12 88 ALA A CA 1
ATOM 602 C C . ALA A 1 88 ? -8.696 17.001 45.396 1.00 70.12 88 ALA A C 1
ATOM 604 O O . ALA A 1 88 ? -9.854 16.581 45.299 1.00 70.12 88 ALA A O 1
ATOM 605 N N . PRO A 1 89 ? -7.683 16.466 44.684 1.00 73.44 89 PRO A N 1
ATOM 606 C CA . PRO A 1 89 ? -7.829 15.262 43.867 1.00 73.44 89 PRO A CA 1
ATOM 607 C C . PRO A 1 89 ? -8.387 14.071 44.663 1.00 73.44 89 PRO A C 1
ATOM 609 O O . PRO A 1 89 ? -8.147 13.980 45.873 1.00 73.44 89 PRO A O 1
ATOM 612 N N . PRO A 1 90 ? -9.097 13.135 44.007 1.00 77.81 90 PRO A N 1
ATOM 613 C CA . PRO A 1 90 ? -9.554 11.917 44.661 1.00 77.81 90 PRO A CA 1
ATOM 614 C C . PRO A 1 90 ? -8.370 11.087 45.175 1.00 77.81 90 PRO A C 1
ATOM 616 O O . PRO A 1 90 ? -7.320 10.990 44.532 1.00 77.81 90 PRO A O 1
ATOM 619 N N . THR A 1 91 ? -8.557 10.482 46.347 1.00 82.38 91 THR A N 1
ATOM 620 C CA . THR A 1 91 ? -7.570 9.627 47.017 1.00 82.38 91 THR A CA 1
ATOM 621 C C . THR A 1 91 ? -7.991 8.158 46.994 1.00 82.38 91 THR A C 1
ATOM 623 O O . THR A 1 91 ? -9.104 7.833 46.586 1.00 82.38 91 THR A O 1
ATOM 626 N N . GLU A 1 92 ? -7.097 7.248 47.395 1.00 84.06 92 GLU A N 1
ATOM 627 C CA . GLU A 1 92 ? -7.339 5.788 47.381 1.00 84.06 92 GLU A CA 1
ATOM 628 C C . GLU A 1 92 ? -7.787 5.240 46.006 1.00 84.06 92 GLU A C 1
ATOM 630 O O . GLU A 1 92 ? -8.501 4.239 45.933 1.00 84.06 92 GLU A O 1
ATOM 635 N N . THR A 1 93 ? -7.401 5.899 44.908 1.00 85.88 93 THR A N 1
ATOM 636 C CA . THR A 1 93 ? -7.947 5.596 43.583 1.00 85.88 93 THR A CA 1
ATOM 637 C C . THR A 1 93 ? -7.414 4.296 42.983 1.00 85.88 93 THR A C 1
ATOM 639 O O . THR A 1 93 ? -6.259 3.910 43.184 1.00 85.88 93 THR A O 1
ATOM 642 N N . SER A 1 94 ? -8.266 3.602 42.222 1.00 87.75 94 SER A N 1
ATOM 643 C CA . SER A 1 94 ? -7.877 2.411 41.461 1.00 87.75 94 SER A CA 1
ATOM 644 C C . SER A 1 94 ? -8.648 2.276 40.145 1.00 87.75 94 SER A C 1
ATOM 646 O O . SER A 1 94 ? -9.818 2.646 40.049 1.00 87.75 94 SER A O 1
ATOM 648 N N . ALA A 1 95 ? -7.975 1.721 39.135 1.00 90.62 95 ALA A N 1
ATOM 649 C CA . ALA A 1 95 ? -8.537 1.375 37.834 1.00 90.62 95 ALA A CA 1
ATOM 650 C C . ALA A 1 95 ? -8.327 -0.129 37.595 1.00 90.62 95 ALA A C 1
ATOM 652 O O . ALA A 1 95 ? -7.190 -0.602 37.622 1.00 90.62 95 ALA A O 1
ATOM 653 N N . THR A 1 96 ? -9.403 -0.902 37.415 1.00 92.19 96 THR A N 1
ATOM 654 C CA . THR A 1 96 ? -9.320 -2.370 37.275 1.00 92.19 96 THR A CA 1
ATOM 655 C C . THR A 1 96 ? -10.296 -2.919 36.239 1.00 92.19 96 THR A C 1
ATOM 657 O O . THR A 1 96 ? -11.398 -2.408 36.077 1.00 92.19 96 THR A O 1
ATOM 660 N N . SER A 1 97 ? -9.930 -4.014 35.571 1.00 93.62 97 SER A N 1
ATOM 661 C CA . SER A 1 97 ? -10.799 -4.716 34.617 1.00 93.62 97 SER A CA 1
ATOM 662 C C . SER A 1 97 ? -11.289 -6.062 35.162 1.00 93.62 97 SER A C 1
ATOM 664 O O . SER A 1 97 ? -10.571 -6.745 35.891 1.00 93.62 97 SER A O 1
ATOM 666 N N . GLY A 1 98 ? -12.487 -6.489 34.765 1.00 93.38 98 GLY A N 1
ATOM 667 C CA . GLY A 1 98 ? -13.076 -7.767 35.166 1.00 93.38 98 GLY A CA 1
ATOM 668 C C . GLY A 1 98 ? -14.301 -8.158 34.337 1.00 93.38 98 GLY A C 1
ATOM 669 O O . GLY A 1 98 ? -14.487 -7.681 33.217 1.00 93.38 98 GLY A O 1
ATOM 670 N N . ALA A 1 99 ? -15.136 -9.033 34.899 1.00 94.50 99 ALA A N 1
ATOM 671 C CA . ALA A 1 99 ? -16.431 -9.429 34.344 1.00 94.50 99 ALA A CA 1
ATOM 672 C C . ALA A 1 99 ? -17.585 -8.966 35.250 1.00 94.50 99 ALA A C 1
ATOM 674 O O . ALA A 1 99 ? -17.402 -8.791 36.459 1.00 94.50 99 ALA A O 1
ATOM 675 N N . ILE A 1 100 ? -18.766 -8.772 34.671 1.00 96.38 100 ILE A N 1
ATOM 676 C CA . ILE A 1 100 ? -20.014 -8.492 35.391 1.00 96.38 100 ILE A CA 1
ATOM 677 C C . ILE A 1 100 ? -21.088 -9.479 34.949 1.00 96.38 100 ILE A C 1
ATOM 679 O O . ILE A 1 100 ? -21.132 -9.869 33.784 1.00 96.38 100 ILE A O 1
ATOM 683 N N . THR A 1 101 ? -21.973 -9.856 35.860 1.00 97.50 101 THR A N 1
ATOM 684 C CA . THR A 1 101 ? -23.187 -10.601 35.528 1.00 97.50 101 THR A CA 1
ATOM 685 C C . THR A 1 101 ? -24.374 -9.649 35.572 1.00 97.50 101 THR A C 1
ATOM 687 O O . THR A 1 101 ? -24.572 -8.984 36.587 1.00 97.50 101 THR A O 1
ATOM 690 N N . LEU A 1 102 ? -25.163 -9.596 34.496 1.00 97.19 102 LEU A N 1
ATOM 691 C CA . LEU A 1 102 ? -26.439 -8.878 34.424 1.00 97.19 102 LEU A CA 1
ATOM 692 C C . LEU A 1 102 ? -27.551 -9.891 34.133 1.00 97.19 102 LEU A C 1
ATOM 694 O O . LEU A 1 102 ? -27.675 -10.365 33.007 1.00 97.19 102 LEU A O 1
ATOM 698 N N . ALA A 1 103 ? -28.362 -10.219 35.136 1.00 96.94 103 ALA A N 1
ATOM 699 C CA . ALA A 1 103 ? -29.520 -11.095 34.977 1.00 96.94 103 ALA A CA 1
ATOM 700 C C . ALA A 1 103 ? -30.811 -10.276 34.879 1.00 96.94 103 ALA A C 1
ATOM 702 O O . ALA A 1 103 ? -31.164 -9.559 35.817 1.00 96.94 103 ALA A O 1
ATOM 703 N N . TYR A 1 104 ? -31.525 -10.396 33.761 1.00 95.88 104 TYR A N 1
ATOM 704 C CA . TYR A 1 104 ? -32.866 -9.845 33.589 1.00 95.88 104 TYR A CA 1
ATOM 705 C C . TYR A 1 104 ? -33.925 -10.899 33.925 1.00 95.88 104 TYR A C 1
ATOM 707 O O . TYR A 1 104 ? -33.818 -12.060 33.532 1.00 95.88 104 TYR A O 1
ATOM 715 N N . ASN A 1 105 ? -34.977 -10.492 34.633 1.00 95.88 105 ASN A N 1
ATOM 716 C CA . ASN A 1 105 ? -36.152 -11.318 34.895 1.00 95.88 105 ASN A CA 1
ATOM 717 C C . ASN A 1 105 ? -37.382 -10.667 34.252 1.00 95.88 105 ASN A C 1
ATOM 719 O O . ASN A 1 105 ? -37.832 -9.616 34.707 1.00 95.88 105 ASN A O 1
ATOM 723 N N . ALA A 1 106 ? -37.942 -11.305 33.223 1.00 93.81 106 ALA A N 1
ATOM 724 C CA . ALA A 1 106 ? -39.063 -10.778 32.449 1.00 93.81 106 ALA A CA 1
ATOM 725 C C . ALA A 1 106 ? -40.3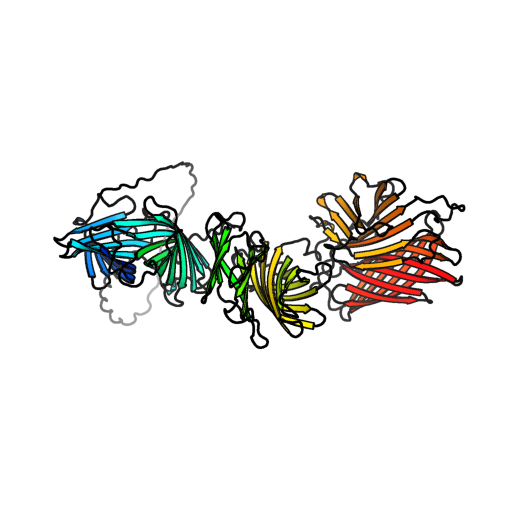80 -10.700 33.242 1.00 93.81 106 ALA A C 1
ATOM 727 O O . ALA A 1 106 ? -41.171 -9.783 33.019 1.00 93.81 106 ALA A O 1
ATOM 728 N N . THR A 1 107 ? -40.599 -11.611 34.198 1.00 93.81 107 THR A N 1
ATOM 729 C CA . THR A 1 107 ? -41.797 -11.635 35.057 1.00 93.81 107 THR A CA 1
ATOM 730 C C . THR A 1 107 ? -41.851 -10.410 35.967 1.00 93.81 107 THR A C 1
ATOM 732 O O . THR A 1 107 ? -42.874 -9.735 36.047 1.00 93.81 107 THR A O 1
ATOM 735 N N . ASN A 1 108 ? -40.731 -10.094 36.620 1.00 94.12 108 ASN A N 1
ATOM 736 C CA . ASN A 1 108 ? -40.638 -9.001 37.590 1.00 94.12 108 ASN A CA 1
ATOM 737 C C . ASN A 1 108 ? -40.149 -7.681 36.962 1.00 94.12 108 ASN A C 1
ATOM 739 O O . ASN A 1 108 ? -40.205 -6.634 37.606 1.00 94.12 108 ASN A O 1
ATOM 743 N N . ARG A 1 109 ? -39.655 -7.730 35.715 1.00 94.62 109 ARG A N 1
ATOM 744 C CA . ARG A 1 109 ? -38.964 -6.640 35.000 1.00 94.62 109 ARG A CA 1
ATOM 745 C C . ARG A 1 109 ? -37.788 -6.063 35.796 1.00 94.62 109 ARG A C 1
ATOM 747 O O . ARG A 1 109 ? -37.577 -4.851 35.830 1.00 94.62 109 ARG A O 1
ATOM 754 N N . THR A 1 110 ? -37.044 -6.941 36.468 1.00 97.12 110 THR A N 1
ATOM 755 C CA . THR A 1 110 ? -35.911 -6.584 37.335 1.00 97.12 110 THR A CA 1
ATOM 756 C C . THR A 1 110 ? -34.576 -6.957 36.710 1.00 97.12 110 THR A C 1
ATOM 758 O O . THR A 1 110 ? -34.445 -8.053 36.162 1.00 97.12 110 THR A O 1
ATOM 761 N N . TYR A 1 111 ? -33.570 -6.110 36.911 1.00 97.00 111 TYR A N 1
ATOM 762 C CA . TYR A 1 111 ? -32.164 -6.418 36.663 1.00 97.00 111 TYR A CA 1
ATOM 763 C C . TYR A 1 111 ? -31.459 -6.758 37.977 1.00 97.00 111 TYR A C 1
ATOM 765 O O . TYR A 1 111 ? -31.594 -6.035 38.962 1.00 97.00 111 TYR A O 1
ATOM 773 N N . THR A 1 112 ? -30.684 -7.839 37.987 1.00 98.06 112 THR A N 1
ATOM 774 C CA . THR A 1 112 ? -29.760 -8.190 39.074 1.00 98.06 112 THR A CA 1
ATOM 775 C C . THR A 1 112 ? -28.337 -8.100 38.549 1.00 98.06 112 THR A C 1
ATOM 777 O O . THR A 1 112 ? -27.990 -8.798 37.597 1.00 98.06 112 THR A O 1
ATOM 780 N N . LEU A 1 113 ? -27.527 -7.236 39.155 1.00 97.81 113 LEU A N 1
ATOM 781 C CA . LEU A 1 113 ? -26.119 -7.060 38.815 1.00 97.81 113 LEU A CA 1
ATOM 782 C C . LEU A 1 113 ? -25.255 -7.724 39.875 1.00 97.81 113 LEU A C 1
ATOM 784 O O . LEU A 1 113 ? -25.499 -7.524 41.065 1.00 97.81 113 LEU A O 1
ATOM 788 N N . THR A 1 114 ? -24.219 -8.444 39.445 1.00 97.69 114 THR A N 1
ATOM 789 C CA . THR A 1 114 ? -23.194 -9.009 40.330 1.00 97.69 114 THR A CA 1
ATOM 790 C C . THR A 1 114 ? -21.797 -8.733 39.776 1.00 97.69 114 THR A C 1
ATOM 792 O O . THR A 1 114 ? -21.456 -9.170 38.677 1.00 97.69 114 THR A O 1
ATOM 795 N N . ALA A 1 115 ? -20.975 -8.017 40.547 1.00 94.94 115 ALA A N 1
ATOM 796 C CA . ALA A 1 115 ? -19.585 -7.692 40.225 1.00 94.94 115 ALA A CA 1
ATOM 797 C C . ALA A 1 115 ? -18.774 -7.465 41.509 1.00 94.94 115 ALA A C 1
ATOM 799 O O . ALA A 1 115 ? -19.282 -6.892 42.467 1.00 94.94 115 ALA A O 1
ATOM 800 N N . ALA A 1 116 ? -17.505 -7.891 41.525 1.00 86.44 116 ALA A N 1
ATOM 801 C CA . ALA A 1 116 ? -16.553 -7.611 42.614 1.00 86.44 116 ALA A CA 1
ATOM 802 C C . ALA A 1 116 ? -17.095 -7.898 44.040 1.00 86.44 116 ALA A C 1
ATOM 804 O O . ALA A 1 116 ? -16.880 -7.126 44.969 1.00 86.44 116 ALA A O 1
ATOM 805 N N . GLY A 1 117 ? -17.847 -8.994 44.208 1.00 87.44 117 GLY A N 1
ATOM 806 C CA . GLY A 1 117 ? -18.467 -9.378 45.486 1.00 87.44 117 GLY A CA 1
ATOM 807 C C . GLY A 1 117 ? -19.729 -8.590 45.873 1.00 87.44 117 GLY A C 1
ATOM 808 O O . GLY A 1 117 ? -20.384 -8.949 46.848 1.00 87.44 117 GLY A O 1
ATOM 809 N N . ARG A 1 118 ? -20.114 -7.556 45.114 1.00 91.88 118 ARG A N 1
ATOM 810 C CA . ARG A 1 118 ? -21.386 -6.839 45.272 1.00 91.88 118 ARG A CA 1
ATOM 811 C C . ARG A 1 118 ? -22.473 -7.479 44.414 1.00 91.88 118 ARG A C 1
ATOM 813 O O . ARG A 1 118 ? -22.225 -7.810 43.257 1.00 91.88 118 ARG A O 1
ATOM 820 N N . THR A 1 119 ? -23.689 -7.539 44.954 1.00 96.25 119 THR A N 1
ATOM 821 C CA . THR A 1 119 ? -24.913 -7.848 44.202 1.00 96.25 119 THR A CA 1
ATOM 822 C C . THR A 1 119 ? -25.978 -6.797 44.492 1.00 96.25 119 THR A C 1
ATOM 824 O O . THR A 1 119 ? -26.154 -6.418 45.650 1.00 96.25 119 THR A O 1
ATOM 827 N N . GLN A 1 120 ? -26.689 -6.332 43.463 1.00 97.00 120 GLN A N 1
ATOM 828 C CA . GLN A 1 120 ? -27.781 -5.367 43.599 1.00 97.00 120 GLN A CA 1
ATOM 829 C C . GLN A 1 120 ? -28.924 -5.672 42.627 1.00 97.00 120 GLN A C 1
ATOM 831 O O . GLN A 1 120 ? -28.694 -5.982 41.462 1.00 97.00 120 GLN A O 1
ATOM 836 N N . VAL A 1 121 ? -30.161 -5.551 43.114 1.00 97.56 121 VAL A N 1
ATOM 837 C CA . VAL A 1 121 ? -31.386 -5.680 42.311 1.00 97.56 121 VAL A CA 1
ATOM 838 C C . VAL A 1 121 ? -32.003 -4.301 42.075 1.00 97.56 121 VAL A C 1
ATOM 840 O O . VAL A 1 121 ? -32.154 -3.516 43.023 1.00 97.56 121 VAL A O 1
ATOM 843 N N . PHE A 1 122 ? -32.399 -4.040 40.831 1.00 97.94 122 PHE A N 1
ATOM 844 C CA . PHE A 1 122 ? -33.170 -2.877 40.396 1.00 97.94 122 PHE A CA 1
ATOM 845 C C . PHE A 1 122 ? -34.461 -3.335 39.711 1.00 97.94 122 PHE A C 1
ATOM 847 O O . PHE A 1 122 ? -34.440 -4.274 38.916 1.00 97.94 122 PHE A O 1
ATOM 854 N N . GLY A 1 123 ? -35.582 -2.687 40.011 1.00 96.75 123 GLY A N 1
ATOM 855 C CA . GLY A 1 123 ? -36.886 -2.946 39.397 1.00 96.75 123 GLY A CA 1
ATOM 856 C C . GLY A 1 123 ? -37.552 -1.675 38.865 1.00 96.75 123 GLY A C 1
ATOM 857 O O . GLY A 1 123 ? -36.989 -0.587 38.979 1.00 96.75 123 GLY A O 1
ATOM 858 N N . PRO A 1 124 ? -38.775 -1.772 38.312 1.00 95.81 124 PRO A N 1
ATOM 859 C CA . PRO A 1 124 ? -39.458 -0.628 37.702 1.00 95.81 124 PRO A CA 1
ATOM 860 C C . PRO A 1 124 ? -39.702 0.547 38.660 1.00 95.81 124 PRO A C 1
ATOM 862 O O . PRO A 1 124 ? -39.710 1.693 38.225 1.00 95.81 124 PRO A O 1
ATOM 865 N N . GLY A 1 125 ? -39.864 0.274 39.960 1.00 95.94 125 GLY A N 1
ATOM 866 C CA . GLY A 1 125 ? -40.018 1.303 40.995 1.00 95.94 125 GLY A CA 1
ATOM 867 C C . GLY A 1 125 ? -38.734 2.066 41.341 1.00 95.94 125 GLY A C 1
ATOM 868 O O . GLY A 1 125 ? -38.817 3.087 42.012 1.00 95.94 125 GLY A O 1
ATOM 869 N N . ASP A 1 126 ? -37.569 1.599 40.879 1.00 97.31 126 ASP A N 1
ATOM 870 C CA . ASP A 1 126 ? -36.289 2.292 41.060 1.00 97.31 126 ASP A CA 1
ATOM 871 C C . ASP A 1 126 ? -35.978 3.259 39.896 1.00 97.31 126 ASP A C 1
ATOM 873 O O . ASP A 1 126 ? -34.946 3.920 39.926 1.00 97.31 126 ASP A O 1
ATOM 877 N N . ILE A 1 127 ? -36.814 3.335 38.848 1.00 96.69 127 ILE A N 1
ATOM 878 C CA . ILE A 1 127 ? -36.547 4.159 37.653 1.00 96.69 127 ILE A CA 1
ATOM 879 C C . ILE A 1 127 ? -36.637 5.656 37.981 1.00 96.69 127 ILE A C 1
ATOM 881 O O . ILE A 1 127 ? -37.694 6.156 38.368 1.00 96.69 127 ILE A O 1
ATOM 885 N N . ASP A 1 128 ? -35.558 6.395 37.714 1.00 95.81 128 ASP A N 1
ATOM 886 C CA . ASP A 1 128 ? -35.537 7.858 37.759 1.00 95.81 128 ASP A CA 1
ATOM 887 C C . ASP A 1 128 ? -35.741 8.438 36.349 1.00 95.81 128 ASP A C 1
ATOM 889 O O . ASP A 1 128 ? -34.814 8.598 35.548 1.00 95.81 128 ASP A O 1
ATOM 893 N N . ALA A 1 129 ? -36.995 8.774 36.045 1.00 91.88 129 ALA A N 1
ATOM 894 C CA . ALA A 1 129 ? -37.386 9.368 34.769 1.00 91.88 129 ALA A CA 1
ATOM 895 C C . ALA A 1 129 ? -36.854 10.800 34.548 1.00 91.88 129 ALA A C 1
ATOM 897 O O . ALA A 1 129 ? -36.927 11.290 33.423 1.00 91.88 129 ALA A O 1
ATOM 898 N N . ALA A 1 130 ? -36.330 11.479 35.578 1.00 91.38 130 ALA A N 1
ATOM 899 C CA . ALA A 1 130 ? -35.704 12.794 35.430 1.00 91.38 130 ALA A CA 1
ATOM 900 C C . ALA A 1 130 ? -34.227 12.699 35.004 1.00 91.38 130 ALA A C 1
ATOM 902 O O . ALA A 1 130 ? -33.692 13.668 34.463 1.00 91.38 130 ALA A O 1
ATOM 903 N N . GLN A 1 131 ? -33.586 11.546 35.232 1.00 87.44 131 GLN A N 1
ATOM 904 C CA . GLN A 1 131 ? -32.218 11.247 34.792 1.00 87.44 131 GLN A CA 1
ATOM 905 C C . GLN A 1 131 ? -32.180 10.407 33.499 1.00 87.44 131 GLN A C 1
ATOM 907 O O . GLN A 1 131 ? -31.231 10.510 32.723 1.00 87.44 131 GLN A O 1
ATOM 912 N N . GLY A 1 132 ? -33.217 9.604 33.231 1.00 87.31 132 GLY A N 1
ATOM 913 C CA . GLY A 1 132 ? -33.389 8.886 31.962 1.00 87.31 132 GLY A CA 1
ATOM 914 C C . GLY A 1 132 ? -33.731 9.791 30.767 1.00 87.31 132 GLY A C 1
ATOM 915 O O . GLY A 1 132 ? -34.188 10.922 30.920 1.00 87.31 132 GLY A O 1
ATOM 916 N N . ASN A 1 133 ? -33.541 9.282 29.546 1.00 86.94 133 ASN A N 1
ATOM 917 C CA . ASN A 1 133 ? -33.901 9.985 28.306 1.00 86.94 133 ASN A CA 1
ATOM 918 C C . ASN A 1 133 ? -34.263 8.993 27.177 1.00 86.94 133 ASN A C 1
ATOM 920 O O . ASN A 1 133 ? -34.583 7.834 27.443 1.00 86.94 133 ASN A O 1
ATOM 924 N N . ALA A 1 134 ? -34.265 9.422 25.910 1.00 84.94 134 ALA A N 1
ATOM 925 C CA . ALA A 1 134 ? -34.579 8.549 24.773 1.00 84.94 134 ALA A CA 1
ATOM 926 C C . ALA A 1 134 ? -33.567 7.400 24.574 1.00 84.94 134 ALA A C 1
ATOM 928 O O . ALA A 1 134 ? -33.982 6.318 24.171 1.00 84.94 134 ALA A O 1
ATOM 929 N N . ALA A 1 135 ? -32.291 7.602 24.917 1.00 82.25 135 ALA A N 1
ATOM 930 C CA . ALA A 1 135 ? -31.191 6.656 24.718 1.00 82.25 135 ALA A CA 1
ATOM 931 C C . ALA A 1 135 ? -30.829 5.829 25.969 1.00 82.25 135 ALA A C 1
ATOM 933 O O . ALA A 1 135 ? -30.250 4.754 25.833 1.00 82.25 135 ALA A O 1
ATOM 934 N N . VAL A 1 136 ? -31.166 6.282 27.185 1.00 90.31 136 VAL A N 1
ATOM 935 C CA . VAL A 1 136 ? -30.844 5.557 28.436 1.00 90.31 136 VAL A CA 1
ATOM 936 C C . VAL A 1 136 ? -32.027 5.427 29.398 1.00 90.31 136 VAL A C 1
ATOM 938 O O . VAL A 1 136 ? -32.917 6.282 29.443 1.00 90.31 136 VAL A O 1
ATOM 941 N N . VAL A 1 137 ? -32.025 4.357 30.197 1.00 94.38 137 VAL A N 1
ATOM 942 C CA . VAL A 1 137 ? -32.812 4.233 31.437 1.00 94.38 137 VAL A CA 1
ATOM 943 C C . VAL A 1 137 ? -31.861 4.392 32.617 1.00 94.38 137 VAL A C 1
ATOM 945 O O . VAL A 1 137 ? -30.787 3.796 32.613 1.00 94.38 137 VAL A O 1
ATOM 948 N N . VAL A 1 138 ? -32.269 5.160 33.628 1.00 96.88 138 VAL A N 1
ATOM 949 C CA . VAL A 1 138 ? -31.536 5.304 34.891 1.00 96.88 138 VAL A CA 1
ATOM 950 C C . VAL A 1 138 ? -32.390 4.738 36.021 1.00 96.88 138 VAL A C 1
ATOM 952 O O . VAL A 1 138 ? -33.569 5.072 36.135 1.00 96.88 138 VAL A O 1
ATOM 955 N N . TYR A 1 139 ? -31.797 3.886 36.850 1.00 98.00 139 TYR A N 1
ATOM 956 C CA . TYR A 1 139 ? -32.370 3.365 38.087 1.00 98.00 139 TYR A CA 1
ATOM 957 C C . TYR A 1 139 ? -31.565 3.903 39.271 1.00 98.00 139 TYR A C 1
ATOM 959 O O . TYR A 1 139 ? -30.337 3.916 39.222 1.00 98.00 139 TYR A O 1
ATOM 967 N N . VAL A 1 140 ? -32.229 4.317 40.348 1.00 97.12 140 VAL A N 1
ATOM 968 C CA . VAL A 1 140 ? -31.594 4.901 41.533 1.00 97.12 140 VAL A CA 1
ATOM 969 C C . VAL A 1 140 ? -32.149 4.245 42.791 1.00 97.12 140 VAL A C 1
ATOM 971 O O . VAL A 1 140 ? -33.345 4.305 43.063 1.00 97.12 140 VAL A O 1
ATOM 974 N N . LYS A 1 141 ? -31.265 3.668 43.608 1.00 95.56 141 LYS A N 1
ATOM 975 C CA . LYS A 1 141 ? -31.601 3.083 44.910 1.00 95.56 141 LYS A CA 1
ATOM 976 C C . LYS A 1 141 ? -30.805 3.775 46.006 1.00 95.56 141 LYS A C 1
ATOM 978 O O . LYS A 1 141 ? -29.581 3.818 45.950 1.00 95.56 141 LYS A O 1
ATOM 983 N N . LYS A 1 142 ? -31.499 4.328 47.002 1.00 93.38 142 LYS A N 1
ATOM 984 C CA . LYS A 1 142 ? -30.893 5.085 48.107 1.00 93.38 142 LYS A CA 1
ATOM 985 C C . LYS A 1 142 ? -31.164 4.406 49.443 1.00 93.38 142 LYS A C 1
ATOM 987 O O . LYS A 1 142 ? -32.271 3.939 49.695 1.00 93.38 142 LYS A O 1
ATOM 992 N N . THR A 1 143 ? -30.154 4.398 50.298 1.00 89.50 143 THR A N 1
ATOM 993 C CA . THR A 1 143 ? -30.242 4.079 51.725 1.00 89.50 143 THR A CA 1
ATOM 994 C C . THR A 1 143 ? -29.854 5.324 52.534 1.00 89.50 143 THR A C 1
ATOM 996 O O . THR A 1 143 ? -29.626 6.391 51.966 1.00 89.50 143 THR A O 1
ATOM 999 N N . ALA A 1 144 ? -29.765 5.214 53.862 1.00 84.88 144 ALA A N 1
ATOM 1000 C CA . ALA A 1 144 ? -29.296 6.316 54.705 1.00 84.88 144 ALA A CA 1
ATOM 1001 C C . ALA A 1 144 ? -27.805 6.667 54.499 1.00 84.88 144 ALA A C 1
ATOM 1003 O O . ALA A 1 144 ? -27.395 7.770 54.845 1.00 84.88 144 ALA A O 1
ATOM 1004 N N . THR A 1 145 ? -26.996 5.743 53.964 1.00 86.38 145 THR A N 1
ATOM 1005 C CA . THR A 1 145 ? -25.531 5.891 53.849 1.00 86.38 145 THR A CA 1
ATOM 1006 C C . THR A 1 145 ? -24.969 5.560 52.466 1.00 86.38 145 THR A C 1
ATOM 1008 O O . THR A 1 145 ? -23.786 5.795 52.228 1.00 86.38 145 THR A O 1
ATOM 1011 N N . SER A 1 146 ? -25.780 5.038 51.541 1.00 90.25 146 SER A N 1
ATOM 1012 C CA . SER A 1 146 ? -25.356 4.686 50.183 1.00 90.25 146 SER A CA 1
ATOM 1013 C C . SER A 1 146 ? -26.381 5.071 49.116 1.00 90.25 146 SER A C 1
ATOM 1015 O O . SER A 1 146 ? -27.590 5.035 49.346 1.00 90.25 146 SER A O 1
ATOM 1017 N N . GLN A 1 147 ? -25.891 5.370 47.917 1.00 93.38 147 GLN A N 1
ATOM 1018 C CA . GLN A 1 147 ? -26.677 5.431 46.691 1.00 93.38 147 GLN A CA 1
ATOM 1019 C C . GLN A 1 147 ? -26.051 4.498 45.654 1.00 93.38 147 GLN A C 1
ATOM 1021 O O . GLN A 1 147 ? -24.857 4.591 45.377 1.00 93.38 147 GLN A O 1
ATOM 1026 N N . ASP A 1 148 ? -26.878 3.649 45.057 1.00 95.06 148 ASP A N 1
ATOM 1027 C CA . ASP A 1 148 ? -26.572 2.901 43.845 1.00 95.06 148 ASP A CA 1
ATOM 1028 C C . ASP A 1 148 ? -27.328 3.528 42.666 1.00 95.06 148 ASP A C 1
ATOM 1030 O O . ASP A 1 148 ? -28.549 3.697 42.732 1.00 95.06 148 ASP A O 1
ATOM 1034 N N . THR A 1 149 ? -26.613 3.836 41.586 1.00 95.75 149 THR A N 1
ATOM 1035 C CA . THR A 1 149 ? -27.188 4.289 40.311 1.00 95.75 149 THR A CA 1
ATOM 1036 C C . THR A 1 149 ? -26.859 3.253 39.241 1.00 95.75 149 THR A C 1
ATOM 1038 O O . THR A 1 149 ? -25.709 2.843 39.114 1.00 95.75 149 THR A O 1
ATOM 1041 N N . LEU A 1 150 ? -27.845 2.826 38.458 1.00 97.38 150 LEU A N 1
ATOM 1042 C CA . LEU A 1 150 ? -27.644 1.990 37.277 1.00 97.38 150 LEU A CA 1
ATOM 1043 C C . LEU A 1 150 ? -28.157 2.729 36.046 1.00 97.38 150 LEU A C 1
ATOM 1045 O O . LEU A 1 150 ? -29.361 2.921 35.901 1.00 97.38 150 LEU A O 1
ATOM 1049 N N . THR A 1 151 ? -27.256 3.068 35.135 1.00 95.81 151 THR A N 1
ATOM 1050 C CA . THR A 1 151 ? -27.592 3.579 33.805 1.00 95.81 151 THR A CA 1
ATOM 1051 C C . THR A 1 151 ? -27.429 2.451 32.793 1.00 95.81 151 THR A C 1
ATOM 1053 O O . THR A 1 151 ? -26.371 1.828 32.741 1.00 95.81 151 THR A O 1
ATOM 1056 N N . LEU A 1 152 ? -28.455 2.189 31.982 1.00 95.44 152 LEU A N 1
ATOM 1057 C CA . LEU A 1 152 ? -28.417 1.232 30.870 1.00 95.44 152 LEU A CA 1
ATOM 1058 C C . LEU A 1 152 ? -28.773 1.937 29.561 1.00 95.44 152 LEU A C 1
ATOM 1060 O O . LEU A 1 152 ? -29.759 2.679 29.502 1.00 95.44 152 LEU A O 1
ATOM 1064 N N . THR A 1 153 ? -28.014 1.671 28.500 1.00 93.06 153 THR A N 1
ATOM 1065 C CA . THR A 1 153 ? -28.392 2.069 27.140 1.00 93.06 153 THR A CA 1
ATOM 1066 C C . THR A 1 153 ? -29.589 1.262 26.650 1.00 93.06 153 THR A C 1
ATOM 1068 O O . THR A 1 153 ? -29.671 0.055 26.875 1.00 93.06 153 THR A O 1
ATOM 1071 N N . LYS A 1 154 ? -30.503 1.910 25.933 1.00 88.56 154 LYS A N 1
ATOM 1072 C CA . LYS A 1 154 ? -31.642 1.265 25.273 1.00 88.56 154 LYS A CA 1
ATOM 1073 C C . LYS A 1 154 ? -31.232 0.739 23.898 1.00 88.56 154 LYS A C 1
ATOM 1075 O O . LYS A 1 154 ? -30.679 1.497 23.103 1.00 88.56 154 LYS A O 1
ATOM 1080 N N . ALA A 1 155 ? -31.531 -0.522 23.598 1.00 86.06 155 ALA A N 1
ATOM 1081 C CA . ALA A 1 155 ? -31.425 -1.022 22.228 1.00 86.06 155 ALA A CA 1
ATOM 1082 C C . ALA A 1 155 ? -32.324 -0.200 21.282 1.00 86.06 155 ALA A C 1
ATOM 1084 O O . ALA A 1 155 ? -33.300 0.402 21.735 1.00 86.06 155 ALA A O 1
ATOM 1085 N N . ASP A 1 156 ? -31.974 -0.153 19.997 1.00 83.62 156 ASP A N 1
ATOM 1086 C CA . ASP A 1 156 ? -32.670 0.580 18.919 1.00 83.62 156 ASP A CA 1
ATOM 1087 C C . ASP A 1 156 ? -32.725 2.124 19.059 1.00 83.62 156 ASP A C 1
ATOM 1089 O O . ASP A 1 156 ? -32.948 2.828 18.079 1.00 83.62 156 ASP A O 1
ATOM 1093 N N . THR A 1 157 ? -32.446 2.704 20.234 1.00 79.62 157 THR A N 1
ATOM 1094 C CA . THR A 1 157 ? -32.500 4.170 20.445 1.00 79.62 157 THR A CA 1
ATOM 1095 C C . THR A 1 157 ? -31.232 4.796 21.029 1.00 79.62 157 THR A C 1
ATOM 1097 O O . THR A 1 157 ? -31.207 6.006 21.269 1.00 79.62 157 THR A O 1
ATOM 1100 N N . SER A 1 158 ? -30.177 4.011 21.269 1.00 76.19 158 SER A N 1
ATOM 1101 C CA . SER A 1 158 ? -28.900 4.492 21.817 1.00 76.19 158 SER A CA 1
ATOM 1102 C C . SER A 1 158 ? -27.733 4.417 20.831 1.00 76.19 158 SER A C 1
ATOM 1104 O O . SER A 1 158 ? -27.690 3.566 19.941 1.00 76.19 158 SER A O 1
ATOM 1106 N N . GLY A 1 159 ? -26.765 5.317 21.035 1.00 68.88 159 GLY A N 1
ATOM 1107 C CA . GLY A 1 159 ? -25.589 5.472 20.179 1.00 68.88 159 GLY A CA 1
ATOM 1108 C C . GLY A 1 159 ? -25.893 6.113 18.825 1.00 68.88 159 GLY A C 1
ATOM 1109 O O . GLY A 1 159 ? -27.051 6.321 18.457 1.00 68.88 159 GLY A O 1
ATOM 1110 N N . ARG A 1 160 ? -24.842 6.400 18.051 1.00 69.56 160 ARG A N 1
ATOM 1111 C CA . ARG A 1 160 ? -24.972 6.876 16.661 1.00 69.56 160 ARG A CA 1
ATOM 1112 C C . ARG A 1 160 ? -25.594 5.816 15.747 1.00 69.56 160 ARG A C 1
ATOM 1114 O O . ARG A 1 160 ? -26.156 6.151 14.708 1.00 69.56 160 ARG A O 1
ATOM 1121 N N . PHE A 1 161 ? -25.480 4.547 16.136 1.00 69.81 161 PHE A N 1
ATOM 1122 C CA . PHE A 1 161 ? -25.812 3.396 15.304 1.00 69.81 161 PHE A CA 1
ATOM 1123 C C . PHE A 1 161 ? -27.023 2.588 15.771 1.00 69.81 161 PHE A C 1
ATOM 1125 O O . PHE A 1 161 ? -27.229 1.529 15.202 1.00 69.81 161 PHE A O 1
ATOM 1132 N N . THR A 1 162 ? -27.803 3.025 16.767 1.00 84.25 162 THR A N 1
ATOM 1133 C CA . THR A 1 162 ? -29.010 2.304 17.238 1.00 84.25 162 THR A CA 1
ATOM 1134 C C . THR A 1 162 ? -28.758 0.807 17.489 1.00 84.25 162 THR A C 1
ATOM 1136 O O . THR A 1 162 ? -29.269 -0.066 16.782 1.00 84.25 162 THR A O 1
ATOM 1139 N N . TYR A 1 163 ? -27.890 0.499 18.461 1.00 90.44 163 TYR A N 1
ATOM 1140 C CA . TYR A 1 163 ? -27.383 -0.864 18.696 1.00 90.44 163 TYR A CA 1
ATOM 1141 C C . TYR A 1 163 ? -28.489 -1.897 18.954 1.00 90.44 163 TYR A C 1
ATOM 1143 O O . TYR A 1 163 ? -29.483 -1.601 19.621 1.00 90.44 163 TYR A O 1
ATOM 1151 N N . GLN A 1 164 ? -28.297 -3.114 18.433 1.00 94.25 164 GLN A N 1
ATOM 1152 C CA . GLN A 1 164 ? -29.283 -4.201 18.509 1.00 94.25 164 GLN A CA 1
ATOM 1153 C C . GLN A 1 164 ? -28.845 -5.328 19.454 1.00 94.25 164 GLN A C 1
ATOM 1155 O O . GLN A 1 164 ? -29.665 -5.836 20.212 1.00 94.25 164 GLN A O 1
ATOM 1160 N N . TYR A 1 165 ? -27.573 -5.729 19.431 1.00 95.88 165 TYR A N 1
ATOM 1161 C CA . TYR A 1 165 ? -27.069 -6.914 20.135 1.00 95.88 165 TYR A CA 1
ATOM 1162 C C . TYR A 1 165 ? -26.161 -6.568 21.314 1.00 95.88 165 TYR A C 1
ATOM 1164 O O . TYR A 1 165 ? -26.093 -7.354 22.261 1.00 95.88 165 TYR A O 1
ATOM 1172 N N . VAL A 1 166 ? -25.478 -5.418 21.271 1.00 96.75 166 VAL A N 1
ATOM 1173 C CA . VAL A 1 166 ? -24.669 -4.892 22.380 1.00 96.75 166 VAL A CA 1
ATOM 1174 C C . VAL A 1 166 ? -25.391 -3.769 23.128 1.00 96.75 166 VAL A C 1
ATOM 1176 O O . VAL A 1 166 ? -25.952 -2.855 22.530 1.00 96.75 166 VAL A O 1
ATOM 1179 N N . GLY A 1 167 ? -25.344 -3.823 24.457 1.00 95.19 167 GLY A N 1
ATOM 1180 C CA . GLY A 1 167 ? -25.729 -2.740 25.355 1.00 95.19 167 GLY A CA 1
ATOM 1181 C C . GLY A 1 167 ? -24.550 -2.322 26.229 1.00 95.19 167 GLY A C 1
ATOM 1182 O O . GLY A 1 167 ? -23.733 -3.156 26.630 1.00 95.19 167 GLY A O 1
ATOM 1183 N N . ALA A 1 168 ? -24.467 -1.034 26.546 1.00 95.75 168 ALA A N 1
ATOM 1184 C CA . ALA A 1 168 ? -23.549 -0.482 27.532 1.00 95.75 168 ALA A CA 1
ATOM 1185 C C . ALA A 1 168 ? -24.294 -0.123 28.828 1.00 95.75 168 ALA A C 1
ATOM 1187 O O . ALA A 1 168 ? -25.492 0.176 28.834 1.00 95.75 168 ALA A O 1
ATOM 1188 N N . GLY A 1 169 ? -23.574 -0.131 29.943 1.00 95.38 169 GLY A N 1
ATOM 1189 C CA . GLY A 1 169 ? -24.111 0.261 31.232 1.00 95.38 169 GLY A CA 1
ATOM 1190 C C . GLY A 1 169 ? -23.057 0.808 32.181 1.00 95.38 169 GLY A C 1
ATOM 1191 O O . GLY A 1 169 ? -21.864 0.537 32.044 1.00 95.38 169 GLY A O 1
ATOM 1192 N N . TYR A 1 170 ? -23.534 1.579 33.151 1.00 95.75 170 TYR A N 1
ATOM 1193 C CA . TYR A 1 170 ? -22.753 2.145 34.242 1.00 95.75 170 TYR A CA 1
ATOM 1194 C C . TYR A 1 170 ? -23.456 1.800 35.548 1.00 95.75 170 TYR A C 1
ATOM 1196 O O . TYR A 1 170 ? -24.596 2.216 35.760 1.00 95.75 170 TYR A O 1
ATOM 1204 N N . TRP A 1 171 ? -22.802 1.020 36.407 1.00 96.38 171 TRP A N 1
ATOM 1205 C CA . TRP A 1 171 ? -23.257 0.790 37.775 1.00 96.38 171 TRP A CA 1
ATOM 1206 C C . TRP A 1 171 ? -22.362 1.571 38.728 1.00 96.38 171 TRP A C 1
ATOM 1208 O O . TRP A 1 171 ? -21.204 1.229 38.963 1.00 96.38 171 TRP A O 1
ATOM 1218 N N . GLU A 1 172 ? -22.917 2.649 39.257 1.00 93.44 172 GLU A N 1
ATOM 1219 C CA . GLU A 1 172 ? -22.259 3.544 40.191 1.00 93.44 172 GLU A CA 1
ATOM 1220 C C . GLU A 1 172 ? -22.694 3.220 41.618 1.00 93.44 172 GLU A C 1
ATOM 1222 O O . GLU A 1 172 ? -23.867 2.930 41.878 1.00 93.44 172 GLU A O 1
ATOM 1227 N N . ARG A 1 173 ? -21.766 3.338 42.566 1.00 91.81 173 ARG A N 1
ATOM 1228 C CA . ARG A 1 173 ? -22.073 3.328 43.997 1.00 91.81 173 ARG A CA 1
ATOM 1229 C C . ARG A 1 173 ? -21.315 4.436 44.706 1.00 91.81 173 ARG A C 1
ATOM 1231 O O . ARG A 1 173 ? -20.087 4.447 44.687 1.00 91.81 173 ARG A O 1
ATOM 1238 N N . ALA A 1 174 ? -22.053 5.301 45.392 1.00 90.06 174 ALA A N 1
ATOM 1239 C CA . ALA A 1 174 ? -21.535 6.292 46.326 1.00 90.06 174 ALA A CA 1
ATOM 1240 C C . ALA A 1 174 ? -21.899 5.875 47.757 1.00 90.06 174 ALA A C 1
ATOM 1242 O O . ALA A 1 174 ? -23.055 5.558 48.032 1.00 90.06 174 ALA A O 1
ATOM 1243 N N . THR A 1 175 ? -20.931 5.864 48.673 1.00 89.69 175 THR A N 1
ATOM 1244 C CA . THR A 1 175 ? -21.147 5.547 50.096 1.00 89.69 175 THR A CA 1
ATOM 1245 C C . THR A 1 175 ? -20.531 6.633 50.967 1.00 89.69 175 THR A C 1
ATOM 1247 O O . THR A 1 175 ? -19.352 6.948 50.810 1.00 89.69 175 THR A O 1
ATOM 1250 N N . SER A 1 176 ? -21.309 7.200 51.886 1.00 84.88 176 SER A N 1
ATOM 1251 C CA . SER A 1 176 ? -20.815 8.166 52.867 1.00 84.88 176 SER A CA 1
ATOM 1252 C C . SER A 1 176 ? -19.865 7.491 53.852 1.00 84.88 176 SER A C 1
ATOM 1254 O O . SER A 1 176 ? -20.191 6.461 54.444 1.00 84.88 176 SER A O 1
ATOM 1256 N N . VAL A 1 177 ? -18.702 8.098 54.055 1.00 79.69 177 VAL A N 1
ATOM 1257 C CA . VAL A 1 177 ? -17.720 7.710 55.065 1.00 79.69 177 VAL A CA 1
ATOM 1258 C C . VAL A 1 177 ? -17.889 8.640 56.272 1.00 79.69 177 VAL A C 1
ATOM 1260 O O . VAL A 1 177 ? -18.214 9.818 56.124 1.00 79.69 177 VAL A O 1
ATOM 1263 N N . GLY A 1 178 ? -17.709 8.114 57.487 1.00 79.19 178 GLY A N 1
ATOM 1264 C CA . GLY A 1 178 ? -18.015 8.824 58.742 1.00 79.19 178 GLY A CA 1
ATOM 1265 C C . GLY A 1 178 ? -17.170 10.073 59.042 1.00 79.19 178 GLY A C 1
ATOM 1266 O O . GLY A 1 178 ? -17.395 10.718 60.059 1.00 79.19 178 GLY A O 1
ATOM 1267 N N . ASP A 1 179 ? -16.215 10.413 58.176 1.00 81.81 179 ASP A N 1
ATOM 1268 C CA . ASP A 1 179 ? -15.377 11.616 58.220 1.00 81.81 179 ASP A CA 1
ATOM 1269 C C . ASP A 1 179 ? -15.872 12.745 57.289 1.00 81.81 179 ASP A C 1
ATOM 1271 O O . ASP A 1 179 ? -15.224 13.782 57.177 1.00 81.81 179 ASP A O 1
ATOM 1275 N N . GLY A 1 180 ? -17.003 12.547 56.601 1.00 78.81 180 GLY A N 1
ATOM 1276 C CA . GLY A 1 180 ? -17.550 13.496 55.627 1.00 78.81 180 GLY A CA 1
ATOM 1277 C C . GLY A 1 180 ? -17.031 13.315 54.196 1.00 78.81 180 GLY A C 1
ATOM 1278 O O . GLY A 1 180 ? -17.436 14.072 53.313 1.00 78.81 180 GLY A O 1
ATOM 1279 N N . SER A 1 181 ? -16.178 12.317 53.937 1.00 83.88 181 SER A N 1
ATOM 1280 C CA . SER A 1 181 ? -15.825 11.900 52.575 1.00 83.88 181 SER A CA 1
ATOM 1281 C C . SER A 1 181 ? -16.854 10.918 51.989 1.00 83.88 181 SER A C 1
ATOM 1283 O O . SER A 1 181 ? -17.694 10.355 52.692 1.00 83.88 181 SER A O 1
ATOM 1285 N N . ILE A 1 182 ? -16.813 10.718 50.674 1.00 85.44 182 ILE A N 1
ATOM 1286 C CA . ILE A 1 182 ? -17.631 9.750 49.937 1.00 85.44 182 ILE A CA 1
ATOM 1287 C C . ILE A 1 182 ? -16.684 8.765 49.254 1.00 85.44 182 ILE A C 1
ATOM 1289 O O . ILE A 1 182 ? -15.776 9.184 48.538 1.00 85.44 182 ILE A O 1
ATOM 1293 N N . ARG A 1 183 ? -16.909 7.458 49.414 1.00 87.62 183 ARG A N 1
ATOM 1294 C CA . ARG A 1 183 ? -16.293 6.451 48.540 1.00 87.62 183 ARG A CA 1
ATOM 1295 C C . ARG A 1 183 ? -17.183 6.252 47.319 1.00 87.62 183 ARG A C 1
ATOM 1297 O O . ARG A 1 183 ? -18.353 5.898 47.472 1.00 87.62 183 ARG A O 1
ATOM 1304 N N . GLY A 1 184 ? -16.641 6.521 46.137 1.00 87.44 184 GLY A N 1
ATOM 1305 C CA . GLY A 1 184 ? -17.323 6.402 44.854 1.00 87.44 184 GLY A CA 1
ATOM 1306 C C . GLY A 1 184 ? -16.688 5.310 43.999 1.00 87.44 184 GLY A C 1
ATOM 1307 O O . GLY A 1 184 ? -15.470 5.266 43.861 1.00 87.44 184 GLY A O 1
ATOM 1308 N N . SER A 1 185 ? -17.521 4.464 43.402 1.00 89.56 185 SER A N 1
ATOM 1309 C CA . SER A 1 185 ? -17.114 3.471 42.405 1.00 89.56 185 SER A CA 1
ATOM 1310 C C . SER A 1 185 ? -18.011 3.563 41.177 1.00 89.56 185 SER A C 1
ATOM 1312 O O . SER A 1 185 ? -19.215 3.779 41.320 1.00 89.56 185 SER A O 1
ATOM 1314 N N . VAL A 1 186 ? -17.430 3.393 39.992 1.00 92.69 186 VAL A N 1
ATOM 1315 C CA . VAL A 1 186 ? -18.115 3.336 38.698 1.00 92.69 186 VAL A CA 1
ATOM 1316 C C . VAL A 1 186 ? -17.662 2.067 37.985 1.00 92.69 186 VAL A C 1
ATOM 1318 O O . VAL A 1 186 ? -16.503 1.953 37.591 1.00 92.69 186 VAL A O 1
ATOM 1321 N N . ASP A 1 187 ? -18.576 1.116 37.809 1.00 95.88 187 ASP A N 1
ATOM 1322 C CA . ASP A 1 187 ? -18.403 -0.026 36.916 1.00 95.88 187 ASP A CA 1
ATOM 1323 C C . ASP A 1 187 ? -19.003 0.312 35.550 1.00 95.88 187 ASP A C 1
ATOM 1325 O O . ASP A 1 187 ? -20.221 0.267 35.379 1.00 95.88 187 ASP A O 1
ATOM 1329 N N . ALA A 1 188 ? -18.158 0.617 34.570 1.00 97.44 188 ALA A N 1
ATOM 1330 C CA . ALA A 1 188 ? -18.554 0.683 33.170 1.00 97.44 188 ALA A CA 1
ATOM 1331 C C . ALA A 1 188 ? -18.523 -0.730 32.567 1.00 97.44 188 ALA A C 1
ATOM 1333 O O . ALA A 1 188 ? -17.563 -1.479 32.774 1.00 97.44 188 ALA A O 1
ATOM 1334 N N . PHE A 1 189 ? -19.563 -1.130 31.837 1.00 98.06 189 PHE A N 1
ATOM 1335 C CA . PHE A 1 189 ? -19.662 -2.485 31.299 1.00 98.06 189 PHE A CA 1
ATOM 1336 C C . PHE A 1 189 ? -20.428 -2.593 29.984 1.00 98.06 189 PHE A C 1
ATOM 1338 O O . PHE A 1 189 ? -21.296 -1.782 29.677 1.00 98.06 189 PHE A O 1
ATOM 1345 N N . VAL A 1 190 ? -20.141 -3.661 29.239 1.00 97.94 190 VAL A N 1
ATOM 1346 C CA . VAL A 1 190 ? -20.895 -4.066 28.043 1.00 97.94 190 VAL A CA 1
ATOM 1347 C C . VAL A 1 190 ? -21.515 -5.444 28.235 1.00 97.94 190 VAL A C 1
ATOM 1349 O O . VAL A 1 190 ? -20.887 -6.332 28.813 1.00 97.94 190 VAL A O 1
ATOM 1352 N N . TYR A 1 191 ? -22.734 -5.634 27.741 1.00 96.56 191 TYR A N 1
ATOM 1353 C CA . TYR A 1 191 ? -23.519 -6.867 27.840 1.00 96.56 191 TYR A CA 1
ATOM 1354 C C . TYR A 1 191 ? -24.334 -7.091 26.559 1.00 96.56 191 TYR A C 1
ATOM 1356 O O . TYR A 1 191 ? -24.415 -6.202 25.716 1.00 96.56 191 TYR A O 1
ATOM 1364 N N . GLY A 1 192 ? -24.943 -8.270 26.416 1.00 95.69 192 GLY A N 1
ATOM 1365 C CA . GLY A 1 192 ? -25.870 -8.561 25.323 1.00 95.69 192 GLY A CA 1
ATOM 1366 C C . GLY A 1 192 ? -25.670 -9.921 24.670 1.00 95.69 192 GLY A C 1
ATOM 1367 O O . GLY A 1 192 ? -25.027 -10.803 25.243 1.00 95.69 192 GLY A O 1
ATOM 1368 N N . VAL A 1 193 ? -26.229 -10.073 23.470 1.00 96.00 193 VAL A N 1
ATOM 1369 C CA . VAL A 1 193 ? -26.244 -11.328 22.706 1.00 96.00 193 VAL A CA 1
ATOM 1370 C C . VAL A 1 193 ? -24.895 -11.505 22.009 1.00 96.00 193 VAL A C 1
ATOM 1372 O O . VAL A 1 193 ? -24.618 -10.893 20.975 1.00 96.00 193 VAL A O 1
ATOM 1375 N N . THR A 1 194 ? -24.010 -12.298 22.610 1.00 96.38 194 THR A N 1
ATOM 1376 C CA . THR A 1 194 ? -22.641 -12.498 22.118 1.00 96.38 194 THR A CA 1
ATOM 1377 C C . THR A 1 194 ? -22.607 -13.371 20.865 1.00 96.38 194 THR A C 1
ATOM 1379 O O . THR A 1 194 ? -23.383 -14.312 20.719 1.00 96.38 194 THR A O 1
ATOM 1382 N N . THR A 1 195 ? -21.664 -13.100 19.959 1.00 96.25 195 THR A N 1
ATOM 1383 C CA . THR A 1 195 ? -21.369 -13.996 18.831 1.00 96.25 195 THR A CA 1
ATOM 1384 C C . THR A 1 195 ? -20.807 -15.322 19.374 1.00 96.25 195 THR A C 1
ATOM 1386 O O . THR A 1 195 ? -19.780 -15.287 20.059 1.00 96.25 195 THR A O 1
ATOM 1389 N N . PRO A 1 196 ? -21.409 -16.496 19.099 1.00 94.50 196 PRO A N 1
ATOM 1390 C CA . PRO A 1 196 ? -20.865 -17.777 19.556 1.00 94.50 196 PRO A CA 1
ATOM 1391 C C . PRO A 1 196 ? -19.435 -18.032 19.057 1.00 94.50 196 PRO A C 1
ATOM 1393 O O . PRO A 1 196 ? -19.143 -17.772 17.888 1.00 94.50 196 PRO A O 1
ATOM 1396 N N . ASP A 1 197 ? -18.572 -18.619 19.894 1.00 93.88 197 ASP A N 1
ATOM 1397 C CA . ASP A 1 197 ? -17.146 -18.875 19.599 1.00 93.88 197 ASP A CA 1
ATOM 1398 C C . ASP A 1 197 ? -16.902 -19.569 18.247 1.00 93.88 197 ASP A C 1
ATOM 1400 O O . ASP A 1 197 ? -15.967 -19.214 17.526 1.00 93.88 197 ASP A O 1
ATOM 1404 N N . ALA A 1 198 ? -17.761 -20.527 17.885 1.00 90.62 198 ALA A N 1
ATOM 1405 C CA . ALA A 1 198 ? -17.691 -21.281 16.631 1.00 90.62 198 ALA A CA 1
ATOM 1406 C C . ALA A 1 198 ? -18.169 -20.497 15.389 1.00 90.62 198 ALA A C 1
ATOM 1408 O O . ALA A 1 198 ? -17.922 -20.923 14.266 1.00 90.62 198 ALA A O 1
ATOM 1409 N N . SER A 1 199 ? -18.856 -19.368 15.586 1.00 90.06 199 SER A N 1
ATOM 1410 C CA . SER A 1 199 ? -19.376 -18.489 14.523 1.00 90.06 199 SER A CA 1
ATOM 1411 C C . SER A 1 199 ? -18.592 -17.182 14.369 1.00 90.06 199 SER A C 1
ATOM 1413 O O . SER A 1 199 ? -18.781 -16.459 13.391 1.00 90.06 199 SER A O 1
ATOM 1415 N N . LEU A 1 200 ? -17.707 -16.868 15.322 1.00 92.94 200 LEU A N 1
ATOM 1416 C CA . LEU A 1 200 ? -16.821 -15.715 15.231 1.00 92.94 200 LEU A CA 1
ATOM 1417 C C . LEU A 1 200 ? -15.803 -15.939 14.096 1.00 92.94 200 LEU A C 1
ATOM 1419 O O . LEU A 1 200 ? -15.115 -16.965 14.125 1.00 92.94 200 LEU A O 1
ATOM 1423 N N . PRO A 1 201 ? -15.654 -15.007 13.132 1.00 88.12 201 PRO A N 1
ATOM 1424 C CA . PRO A 1 201 ? -14.653 -15.135 12.080 1.00 88.12 201 PRO A CA 1
ATOM 1425 C C . PRO A 1 201 ? -13.241 -15.333 12.649 1.00 88.12 201 PRO A C 1
ATOM 1427 O O . PRO A 1 201 ? -12.859 -14.703 13.634 1.00 88.12 201 PRO A O 1
ATOM 1430 N N . ARG A 1 202 ? -12.457 -16.213 12.016 1.00 87.19 202 ARG A N 1
ATOM 1431 C CA . ARG A 1 202 ? -11.051 -16.514 12.369 1.00 87.19 202 ARG A CA 1
ATOM 1432 C C . ARG A 1 202 ? -10.078 -16.219 11.217 1.00 87.19 202 ARG A C 1
ATOM 1434 O O . ARG A 1 202 ? -8.933 -16.654 11.228 1.00 87.19 202 ARG A O 1
ATOM 1441 N N . SER A 1 203 ? -10.553 -15.497 10.205 1.00 78.12 203 SER A N 1
ATOM 1442 C CA . SER A 1 203 ? -9.811 -15.107 9.004 1.00 78.12 203 SER A CA 1
ATOM 1443 C C . SER A 1 203 ? -10.393 -13.828 8.401 1.00 78.12 203 SER A C 1
ATOM 1445 O O . SER A 1 203 ? -11.577 -13.544 8.592 1.00 78.12 203 SER A O 1
ATOM 1447 N N . GLY A 1 204 ? -9.585 -13.092 7.635 1.00 65.75 204 GLY A N 1
ATOM 1448 C CA . GLY A 1 204 ? -9.967 -11.794 7.073 1.00 65.75 204 G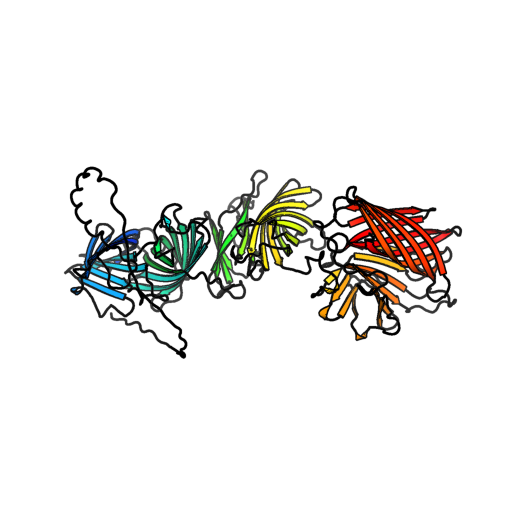LY A CA 1
ATOM 1449 C C . GLY A 1 204 ? -9.954 -10.670 8.112 1.00 65.75 204 GLY A C 1
ATOM 1450 O O . GLY A 1 204 ? -9.531 -10.863 9.254 1.00 65.75 204 GLY A O 1
ATOM 1451 N N . ALA A 1 205 ? -10.423 -9.490 7.715 1.00 72.62 205 ALA A N 1
ATOM 1452 C CA . ALA A 1 205 ? -10.486 -8.304 8.562 1.00 72.62 205 ALA A CA 1
ATOM 1453 C C . ALA A 1 205 ? -11.891 -7.683 8.561 1.00 72.62 205 ALA A C 1
ATOM 1455 O O . ALA A 1 205 ? -12.676 -7.917 7.643 1.00 72.62 205 ALA A O 1
ATOM 1456 N N . ALA A 1 206 ? -12.195 -6.893 9.589 1.00 74.94 206 ALA A N 1
ATOM 1457 C CA . ALA A 1 206 ? -13.415 -6.096 9.687 1.00 74.94 206 ALA A CA 1
ATOM 1458 C C . ALA A 1 206 ? -13.129 -4.730 10.319 1.00 74.94 206 ALA A C 1
ATOM 1460 O O . ALA A 1 206 ? -12.227 -4.582 11.154 1.00 74.94 206 ALA A O 1
ATOM 1461 N N . ARG A 1 207 ? -13.944 -3.744 9.943 1.00 78.75 207 ARG A N 1
ATOM 1462 C CA . ARG A 1 207 ? -13.943 -2.393 10.508 1.00 78.75 207 ARG A CA 1
ATOM 1463 C C . ARG A 1 207 ? -15.294 -2.135 11.165 1.00 78.75 207 ARG A C 1
ATOM 1465 O O . ARG A 1 207 ? -16.332 -2.544 10.659 1.00 78.75 207 ARG A O 1
ATOM 1472 N N . TYR A 1 208 ? -15.274 -1.444 12.291 1.00 86.06 208 TYR A N 1
ATOM 1473 C CA . TYR A 1 208 ? -16.443 -0.999 13.033 1.00 86.06 208 TYR A CA 1
ATOM 1474 C C . TYR A 1 208 ? -16.273 0.494 13.269 1.00 86.06 208 TYR A C 1
ATOM 1476 O O . TYR A 1 208 ? -15.189 0.939 13.656 1.00 86.06 208 TYR A O 1
ATOM 1484 N N . ASP A 1 209 ? -17.332 1.262 13.061 1.00 79.44 209 ASP A N 1
ATOM 1485 C CA . ASP A 1 209 ? -17.404 2.593 13.649 1.00 79.44 209 ASP A CA 1
ATOM 1486 C C . ASP A 1 209 ? -17.913 2.435 15.084 1.00 79.44 209 ASP A C 1
ATOM 1488 O O . ASP A 1 209 ? -18.816 1.635 15.346 1.00 79.44 209 ASP A O 1
ATOM 1492 N N . VAL A 1 210 ? -17.300 3.158 16.019 1.00 87.81 210 VAL A N 1
ATOM 1493 C CA . VAL A 1 210 ? -17.573 3.027 17.455 1.00 87.81 210 VAL A CA 1
ATOM 1494 C C . VAL A 1 210 ? -18.087 4.327 18.052 1.00 87.81 210 VAL A C 1
ATOM 1496 O O . VAL A 1 210 ? -17.665 5.407 17.642 1.00 87.81 210 VAL A O 1
ATOM 1499 N N . ASP A 1 211 ? -18.940 4.196 19.061 1.00 86.12 211 ASP A N 1
ATOM 1500 C CA . ASP A 1 211 ? -19.141 5.196 20.102 1.00 86.12 211 ASP A CA 1
ATOM 1501 C C . ASP A 1 211 ? -18.249 4.830 21.303 1.00 86.12 211 ASP A C 1
ATOM 1503 O O . ASP A 1 211 ? -18.099 3.657 21.666 1.00 86.12 211 ASP A O 1
ATOM 1507 N N . MET A 1 212 ? -17.649 5.842 21.923 1.00 89.38 212 MET A N 1
ATOM 1508 C CA . MET A 1 212 ? -16.774 5.727 23.087 1.00 89.38 212 MET A CA 1
ATOM 1509 C C . MET A 1 212 ? -17.375 6.561 24.218 1.00 89.38 212 MET A C 1
ATOM 1511 O O . MET A 1 212 ? -17.519 7.778 24.098 1.00 89.38 212 MET A O 1
ATOM 1515 N N . LEU A 1 213 ? -17.742 5.910 25.318 1.00 89.06 213 LEU A N 1
ATOM 1516 C CA . LEU A 1 213 ? -18.353 6.552 26.480 1.00 89.06 213 LEU A CA 1
ATOM 1517 C C . LEU A 1 213 ? -17.451 6.344 27.693 1.00 89.06 213 LEU A C 1
ATOM 1519 O O . LEU A 1 213 ? -16.903 5.261 27.888 1.00 89.06 213 LEU A O 1
ATOM 1523 N N . GLY A 1 214 ? -17.309 7.350 28.549 1.00 89.75 214 GLY A N 1
ATOM 1524 C CA . GLY A 1 214 ? -16.448 7.276 29.724 1.00 89.75 214 GLY A CA 1
ATOM 1525 C C . GLY A 1 214 ? -16.859 8.220 30.842 1.00 89.75 214 GLY A C 1
ATOM 1526 O O . GLY A 1 214 ? -17.679 9.119 30.668 1.00 89.75 214 GLY A O 1
ATOM 1527 N N . VAL A 1 215 ? -16.262 8.002 32.007 1.00 87.75 215 VAL A N 1
ATOM 1528 C CA . VAL A 1 215 ? -16.387 8.854 33.186 1.00 87.75 215 VAL A CA 1
ATOM 1529 C C . VAL A 1 215 ? -14.994 9.067 33.768 1.00 87.75 215 VAL A C 1
ATOM 1531 O O . VAL A 1 215 ? -14.279 8.093 34.016 1.00 87.75 215 VAL A O 1
ATOM 1534 N N . ARG A 1 216 ? -14.627 10.329 34.020 1.00 86.06 216 ARG A N 1
ATOM 1535 C CA . ARG A 1 216 ? -13.462 10.702 34.833 1.00 86.06 216 ARG A CA 1
ATOM 1536 C C . ARG A 1 216 ? -13.876 11.009 36.264 1.00 86.06 216 ARG A C 1
ATOM 1538 O O . ARG A 1 216 ? -14.840 11.743 36.492 1.00 86.06 216 ARG A O 1
ATOM 1545 N N . THR A 1 217 ? -13.098 10.506 37.218 1.00 77.75 217 THR A N 1
ATOM 1546 C CA . THR A 1 217 ? -13.123 10.969 38.608 1.00 77.75 217 THR A CA 1
ATOM 1547 C C . THR A 1 217 ? -12.351 12.285 38.719 1.00 77.75 217 THR A C 1
ATOM 1549 O O . THR A 1 217 ? -11.125 12.287 38.644 1.00 77.75 217 THR A O 1
ATOM 1552 N N . ASP A 1 218 ? -13.067 13.391 38.872 1.00 68.75 218 ASP A N 1
ATOM 1553 C CA . ASP A 1 218 ? -12.539 14.760 38.904 1.00 68.75 218 ASP A CA 1
ATOM 1554 C C . ASP A 1 218 ? -12.665 15.309 40.348 1.00 68.75 218 ASP A C 1
ATOM 1556 O O . ASP A 1 218 ? -13.229 14.657 41.237 1.00 68.75 218 ASP A O 1
ATOM 1560 N N . ILE A 1 219 ? -12.148 16.507 40.623 1.00 67.25 219 ILE A N 1
ATOM 1561 C CA . ILE A 1 219 ? -12.202 17.126 41.955 1.00 67.25 219 ILE A CA 1
ATOM 1562 C C . ILE A 1 219 ? -13.666 17.397 42.340 1.00 67.25 219 ILE A C 1
ATOM 1564 O O . ILE A 1 219 ? -14.333 18.268 41.780 1.00 67.25 219 ILE A O 1
ATOM 1568 N N . GLY A 1 220 ? -14.174 16.637 43.314 1.00 62.12 220 GLY A N 1
ATOM 1569 C CA . GLY A 1 220 ? -15.526 16.789 43.865 1.00 62.12 220 GLY A CA 1
ATOM 1570 C C . GLY A 1 220 ? -16.685 16.436 42.917 1.00 62.12 220 GLY A C 1
ATOM 1571 O O . GLY A 1 220 ? -17.837 16.699 43.266 1.00 62.12 220 GLY A O 1
ATOM 1572 N N . LYS A 1 221 ? -16.424 15.856 41.736 1.00 67.50 221 LYS A N 1
ATOM 1573 C CA . LYS A 1 221 ? -17.457 15.484 40.748 1.00 67.50 221 LYS A CA 1
ATOM 1574 C C . LYS A 1 221 ? -17.024 14.304 39.869 1.00 67.50 221 LYS A C 1
ATOM 1576 O O . LYS A 1 221 ? -15.843 13.998 39.743 1.00 67.50 221 LYS A O 1
ATOM 1581 N N . LEU A 1 222 ? -17.996 13.694 39.199 1.00 75.88 222 LEU A N 1
ATOM 1582 C CA . LEU A 1 222 ? -17.754 12.857 38.025 1.00 75.88 222 LEU A CA 1
ATOM 1583 C C . LEU A 1 222 ? -17.941 13.716 36.769 1.00 75.88 222 LEU A C 1
ATOM 1585 O O . LEU A 1 222 ? -18.907 14.477 36.688 1.00 75.88 222 LEU A O 1
ATOM 1589 N N . THR A 1 223 ? -17.029 13.601 35.804 1.00 81.19 223 THR A N 1
ATOM 1590 C CA . THR A 1 223 ? -17.114 14.290 34.507 1.00 81.19 223 THR A CA 1
ATOM 1591 C C . THR A 1 223 ? -17.364 13.251 33.415 1.00 81.19 223 THR A C 1
ATOM 1593 O O . THR A 1 223 ? -16.568 12.325 33.248 1.00 81.19 223 THR A O 1
ATOM 1596 N N . ALA A 1 224 ? -18.468 13.387 32.676 1.00 82.62 224 ALA A N 1
ATOM 1597 C CA . ALA A 1 224 ? -18.781 12.506 31.555 1.00 82.62 224 ALA A CA 1
ATOM 1598 C C . ALA A 1 224 ? -17.866 12.789 30.352 1.00 82.62 224 ALA A C 1
ATOM 1600 O O . ALA A 1 224 ? -17.529 13.941 30.066 1.00 82.62 224 ALA A O 1
ATOM 1601 N N . MET A 1 225 ? -17.502 11.723 29.644 1.00 83.88 225 MET A N 1
ATOM 1602 C CA . MET A 1 225 ? -16.672 11.718 28.443 1.00 83.88 225 MET A CA 1
ATOM 1603 C C . MET A 1 225 ? -17.474 11.031 27.336 1.00 83.88 225 MET A C 1
ATOM 1605 O O . MET A 1 225 ? -17.955 9.913 27.526 1.00 83.88 225 MET A O 1
ATOM 1609 N N . VAL A 1 226 ? -17.646 11.689 26.194 1.00 81.06 226 VAL A N 1
ATOM 1610 C CA . VAL A 1 226 ? -18.396 11.147 25.052 1.00 81.06 226 VAL A CA 1
ATOM 1611 C C . VAL A 1 226 ? -17.596 11.382 23.788 1.00 81.06 226 VAL A C 1
ATOM 1613 O O . VAL A 1 226 ? -17.065 12.469 23.574 1.00 81.06 226 VAL A O 1
ATOM 1616 N N . GLY A 1 227 ? -17.507 10.366 22.945 1.00 75.75 227 GLY A N 1
ATOM 1617 C CA . GLY A 1 227 ? -16.772 10.430 21.701 1.00 75.75 227 GLY A CA 1
ATOM 1618 C C . GLY A 1 227 ? -17.126 9.315 20.747 1.00 75.75 227 GLY A C 1
ATOM 1619 O O . GLY A 1 227 ? -18.000 8.489 21.007 1.00 75.75 227 GLY A O 1
ATOM 1620 N N . ASP A 1 228 ? -16.397 9.290 19.647 1.00 76.31 228 ASP A N 1
ATOM 1621 C CA . ASP A 1 228 ? -16.561 8.309 18.595 1.00 76.31 228 ASP A CA 1
ATOM 1622 C C . ASP A 1 228 ? -15.228 8.045 17.887 1.00 76.31 228 ASP A C 1
ATOM 1624 O O . ASP A 1 228 ? -14.222 8.731 18.103 1.00 76.31 228 ASP A O 1
ATOM 1628 N N . GLY A 1 229 ? -15.194 6.994 17.078 1.00 70.69 229 GLY A N 1
ATOM 1629 C CA . GLY A 1 229 ? -13.990 6.612 16.360 1.00 70.69 229 GLY A CA 1
ATOM 1630 C C . GLY A 1 229 ? -14.159 5.339 15.556 1.00 70.69 229 GLY A C 1
ATOM 1631 O O . GLY A 1 229 ? -15.249 5.004 15.093 1.00 70.69 229 GLY A O 1
ATOM 1632 N N . THR A 1 230 ? -13.065 4.595 15.433 1.00 74.06 230 THR A N 1
ATOM 1633 C CA . THR A 1 230 ? -13.007 3.328 14.702 1.00 74.06 230 THR A CA 1
ATOM 1634 C C . THR A 1 230 ? -12.450 2.210 15.573 1.00 74.06 230 THR A C 1
ATOM 1636 O O . THR A 1 230 ? -11.621 2.449 16.449 1.00 74.06 230 THR A O 1
ATOM 1639 N N . PHE A 1 231 ? -12.879 0.980 15.303 1.00 85.38 231 PHE A N 1
ATOM 1640 C CA . PHE A 1 231 ? -12.269 -0.257 15.780 1.00 85.38 231 PHE A CA 1
ATOM 1641 C C . PHE A 1 231 ? -12.032 -1.156 14.567 1.00 85.38 231 PHE A C 1
ATOM 1643 O O . PHE A 1 231 ? -12.930 -1.404 13.767 1.00 85.38 231 PHE A O 1
ATOM 1650 N N . THR A 1 232 ? -10.813 -1.648 14.413 1.00 79.00 232 THR A N 1
ATOM 1651 C CA . THR A 1 232 ? -10.394 -2.534 13.325 1.00 79.00 232 THR A CA 1
ATOM 1652 C C . THR A 1 232 ? -9.893 -3.833 13.920 1.00 79.00 232 THR A C 1
ATOM 1654 O O . THR A 1 232 ? -9.201 -3.824 14.937 1.00 79.00 232 THR A O 1
ATOM 1657 N N . ILE A 1 233 ? -10.229 -4.957 13.295 1.00 78.75 233 ILE A N 1
ATOM 1658 C CA . ILE A 1 233 ? -9.697 -6.262 13.675 1.00 78.75 233 ILE A CA 1
ATOM 1659 C C . ILE A 1 233 ? -9.296 -7.062 12.449 1.00 78.75 233 ILE A C 1
ATOM 1661 O O . ILE A 1 233 ? -9.976 -7.070 11.428 1.00 78.75 233 ILE A O 1
ATOM 1665 N N . ASP A 1 234 ? -8.186 -7.765 12.595 1.00 73.94 234 ASP A N 1
ATOM 1666 C CA . ASP A 1 234 ? -7.747 -8.837 11.724 1.00 73.94 234 ASP A CA 1
ATOM 1667 C C . ASP A 1 234 ? -7.918 -10.149 12.483 1.00 73.94 234 ASP A C 1
ATOM 1669 O O . ASP A 1 234 ? -7.266 -10.392 13.506 1.00 73.94 234 ASP A O 1
ATOM 1673 N N . PHE A 1 235 ? -8.858 -10.959 12.010 1.00 75.75 235 PHE A N 1
ATOM 1674 C CA . PHE A 1 235 ? -9.248 -12.206 12.646 1.00 75.75 235 PHE A CA 1
ATOM 1675 C C . PHE A 1 235 ? -8.212 -13.315 12.436 1.00 75.75 235 PHE A C 1
ATOM 1677 O O . PHE A 1 235 ? -8.133 -14.209 13.275 1.00 75.75 235 PHE A O 1
ATOM 1684 N N . ALA A 1 236 ? -7.400 -13.247 11.372 1.00 68.81 236 ALA A N 1
ATOM 1685 C CA . ALA A 1 236 ? -6.324 -14.208 11.122 1.00 68.81 236 ALA A CA 1
ATOM 1686 C C . ALA A 1 236 ? -5.132 -13.972 12.064 1.00 68.81 236 ALA A C 1
ATOM 1688 O O . ALA A 1 236 ? -4.583 -14.915 12.632 1.00 68.81 236 ALA A O 1
ATOM 1689 N N . LEU A 1 237 ? -4.754 -12.707 12.276 1.00 60.91 237 LEU A N 1
ATOM 1690 C CA . LEU A 1 237 ? -3.717 -12.328 13.243 1.00 60.91 237 LEU A CA 1
ATOM 1691 C C . LEU A 1 237 ? -4.226 -12.285 14.693 1.00 60.91 237 LEU A C 1
ATOM 1693 O O . LEU A 1 237 ? -3.423 -12.129 15.621 1.00 60.91 237 LEU A O 1
ATOM 1697 N N . GLY A 1 238 ? -5.546 -12.362 14.892 1.00 75.19 238 GLY A N 1
ATOM 1698 C CA . GLY A 1 238 ? -6.195 -12.149 16.182 1.00 75.19 238 GLY A CA 1
ATOM 1699 C C . GLY A 1 238 ? -5.788 -10.812 16.802 1.00 75.19 238 GLY A C 1
ATOM 1700 O O . GLY A 1 238 ? -5.481 -10.767 17.988 1.00 75.19 238 GLY A O 1
ATOM 1701 N N . ALA A 1 239 ? -5.689 -9.745 16.006 1.00 71.25 239 ALA A N 1
ATOM 1702 C CA . ALA A 1 239 ? -5.132 -8.457 16.423 1.00 71.25 239 ALA A CA 1
ATOM 1703 C C . ALA A 1 239 ? -6.088 -7.312 16.084 1.00 71.25 239 ALA A C 1
ATOM 1705 O O . ALA A 1 239 ? -6.537 -7.206 14.941 1.00 71.25 239 ALA A O 1
ATOM 1706 N N . PHE A 1 240 ? -6.370 -6.454 17.066 1.00 83.25 240 PHE A N 1
ATOM 1707 C CA . PHE A 1 240 ? -7.247 -5.295 16.904 1.00 83.25 240 PHE A CA 1
ATOM 1708 C C . PHE A 1 240 ? -6.529 -3.985 17.238 1.00 83.25 240 PHE A C 1
ATOM 1710 O O . PHE A 1 240 ? -5.602 -3.963 18.051 1.00 83.25 240 PHE A O 1
ATOM 1717 N N . ALA A 1 241 ? -7.001 -2.898 16.633 1.00 76.00 241 ALA A N 1
ATOM 1718 C CA . ALA A 1 241 ? -6.642 -1.527 16.974 1.00 76.00 241 ALA A CA 1
ATOM 1719 C C . ALA A 1 241 ? -7.885 -0.634 16.881 1.00 76.00 241 ALA A C 1
ATOM 1721 O O . ALA A 1 241 ? -8.696 -0.791 15.968 1.00 76.00 241 ALA A O 1
ATOM 1722 N N . ALA A 1 242 ? -8.035 0.304 17.806 1.00 77.94 242 ALA A N 1
ATOM 1723 C CA . ALA A 1 242 ? -9.122 1.268 17.844 1.00 77.94 242 ALA A CA 1
ATOM 1724 C C . ALA A 1 242 ? -8.589 2.666 18.159 1.00 77.94 242 ALA A C 1
ATOM 1726 O O . ALA A 1 242 ? -7.648 2.818 18.938 1.00 77.94 242 ALA A O 1
ATOM 1727 N N . SER A 1 243 ? -9.193 3.691 17.570 1.00 75.00 243 SER A N 1
ATOM 1728 C CA . SER A 1 243 ? -8.818 5.083 17.818 1.00 75.00 243 SER A CA 1
ATOM 1729 C C . SER A 1 243 ? -9.937 6.048 17.474 1.00 75.00 243 SER A C 1
ATOM 1731 O O . SER A 1 243 ? -10.752 5.781 16.588 1.00 75.00 243 SER A O 1
ATOM 1733 N N . GLY A 1 244 ? -9.932 7.199 18.135 1.00 64.81 244 GLY A N 1
ATOM 1734 C CA . GLY A 1 244 ? -10.893 8.263 17.890 1.00 64.81 244 GLY A CA 1
ATOM 1735 C C . GLY A 1 244 ? -10.695 9.453 18.816 1.00 64.81 244 GLY A C 1
ATOM 1736 O O . GLY A 1 244 ? -9.629 9.636 19.412 1.00 64.81 244 GLY A O 1
ATOM 1737 N N . THR A 1 245 ? -11.746 10.254 18.943 1.00 71.12 245 THR A N 1
ATOM 1738 C CA . THR A 1 245 ? -11.770 11.460 19.773 1.00 71.12 245 THR A CA 1
ATOM 1739 C C . THR A 1 245 ? -12.933 11.417 20.745 1.00 71.12 245 THR A C 1
ATOM 1741 O O . THR A 1 245 ? -14.022 10.980 20.386 1.00 71.12 245 THR A O 1
ATOM 1744 N N . MET A 1 246 ? -12.719 11.919 21.957 1.00 75.69 246 MET A N 1
ATOM 1745 C CA . MET A 1 246 ? -13.772 12.209 22.928 1.00 75.69 246 MET A CA 1
ATOM 1746 C C . MET A 1 246 ? -13.754 13.691 23.293 1.00 75.69 246 MET A C 1
ATOM 1748 O O . MET A 1 246 ? -12.748 14.371 23.108 1.00 75.69 246 MET A O 1
ATOM 1752 N N . ALA A 1 247 ? -14.850 14.174 23.859 1.00 70.25 247 ALA A N 1
ATOM 1753 C CA . ALA A 1 247 ? -14.914 15.422 24.598 1.00 70.25 247 ALA A CA 1
ATOM 1754 C C . ALA A 1 247 ? -15.395 15.138 26.024 1.00 70.25 247 ALA A C 1
ATOM 1756 O O . ALA A 1 247 ? -16.269 14.298 26.252 1.00 70.25 247 ALA A O 1
ATOM 1757 N N . GLU A 1 248 ? -14.840 15.868 26.983 1.00 75.75 248 GLU A N 1
ATOM 1758 C CA . GLU A 1 248 ? -15.447 16.017 28.306 1.00 75.75 248 GLU A CA 1
ATOM 1759 C C . GLU A 1 248 ? -16.628 16.992 28.236 1.00 75.75 248 GLU A C 1
ATOM 1761 O O . GLU A 1 248 ? -16.692 17.839 27.343 1.00 75.75 248 GLU A O 1
ATOM 1766 N N . GLU A 1 249 ? -17.562 16.908 29.184 1.00 67.12 249 GLU A N 1
ATOM 1767 C CA . GLU A 1 249 ? -18.752 17.769 29.217 1.00 67.12 249 GLU A CA 1
ATOM 1768 C C . GLU A 1 249 ? -18.402 19.276 29.316 1.00 67.12 249 GLU A C 1
ATOM 1770 O O . GLU A 1 249 ? -18.223 19.834 30.401 1.00 67.12 249 GLU A O 1
ATOM 1775 N N . GLY A 1 250 ? -18.345 19.952 28.162 1.00 56.94 250 GLY A N 1
ATOM 1776 C CA . GLY A 1 250 ? -17.916 21.352 28.032 1.00 56.94 250 GLY A CA 1
ATOM 1777 C C . GLY A 1 250 ? -16.396 21.556 27.938 1.00 56.94 250 GLY A C 1
ATOM 1778 O O . GLY A 1 250 ? -15.938 22.687 28.089 1.00 56.94 250 GLY A O 1
ATOM 1779 N N . GLY A 1 251 ? -15.625 20.486 27.723 1.00 64.69 251 GLY A N 1
ATOM 1780 C CA . GLY A 1 251 ? -14.166 20.501 27.593 1.00 64.69 251 GLY A CA 1
ATOM 1781 C C . GLY A 1 251 ? -13.656 20.487 26.147 1.00 64.69 251 GLY A C 1
ATOM 1782 O O . GLY A 1 251 ? -14.422 20.513 25.184 1.00 64.69 251 GLY A O 1
ATOM 1783 N N . ALA A 1 252 ? -12.330 20.440 26.002 1.00 59.94 252 ALA A N 1
ATOM 1784 C CA . ALA A 1 252 ? -11.658 20.287 24.712 1.00 59.94 252 ALA A CA 1
ATOM 1785 C C . ALA A 1 252 ? -11.727 18.837 24.192 1.00 59.94 252 ALA A C 1
ATOM 1787 O O . ALA A 1 252 ? -11.974 17.900 24.955 1.00 59.94 252 ALA A O 1
ATOM 1788 N N . LEU A 1 253 ? -11.456 18.655 22.895 1.00 62.38 253 LEU A N 1
ATOM 1789 C CA . LEU A 1 253 ? -11.270 17.327 22.314 1.00 62.38 253 LEU A CA 1
ATOM 1790 C C . LEU A 1 253 ? -9.992 16.674 22.857 1.00 62.38 253 LEU A C 1
ATOM 1792 O O . LEU A 1 253 ? -8.925 17.288 22.903 1.00 62.38 253 LEU A O 1
ATOM 1796 N N . ILE A 1 254 ? -10.117 15.405 23.223 1.00 68.50 254 ILE A N 1
ATOM 1797 C CA . ILE A 1 254 ? -9.050 14.514 23.675 1.00 68.50 254 ILE A CA 1
ATOM 1798 C C . ILE A 1 254 ? -9.032 13.275 22.777 1.00 68.50 254 ILE A C 1
ATOM 1800 O O . ILE A 1 254 ? -10.058 12.875 22.225 1.00 68.50 254 ILE A O 1
ATOM 1804 N N . SER A 1 255 ? -7.869 12.657 22.610 1.00 72.19 255 SER A N 1
ATOM 1805 C CA . SER A 1 255 ? -7.720 11.466 21.764 1.00 72.19 255 SER A CA 1
ATOM 1806 C C . SER A 1 255 ? -7.804 10.183 22.587 1.00 72.19 255 SER A C 1
ATOM 1808 O O . SER A 1 255 ? -7.415 10.163 23.757 1.00 72.19 255 SER A O 1
ATOM 1810 N N . PHE A 1 256 ? -8.274 9.096 21.975 1.00 79.25 256 PHE A N 1
ATOM 1811 C CA . PHE A 1 256 ? -8.089 7.750 22.512 1.00 79.25 256 PHE A CA 1
ATOM 1812 C C . PHE A 1 256 ? -7.463 6.823 21.471 1.00 79.25 256 PHE A C 1
ATOM 1814 O O . PHE A 1 256 ? -7.735 6.923 20.274 1.00 79.25 256 PHE A O 1
ATOM 1821 N N . VAL A 1 257 ? -6.643 5.896 21.958 1.00 76.31 257 VAL A N 1
ATOM 1822 C CA . VAL A 1 257 ? -6.056 4.788 21.203 1.00 76.31 257 VAL A CA 1
ATOM 1823 C C . VAL A 1 257 ? -6.151 3.530 22.059 1.00 76.31 257 VAL A C 1
ATOM 1825 O O . VAL A 1 257 ? -5.893 3.576 23.261 1.00 76.31 257 VAL A O 1
ATOM 1828 N N . ALA A 1 258 ? -6.495 2.403 21.451 1.00 80.12 258 ALA A N 1
ATOM 1829 C CA . ALA A 1 258 ? -6.439 1.091 22.069 1.00 80.12 258 ALA A CA 1
ATOM 1830 C C . ALA A 1 258 ? -5.930 0.046 21.073 1.00 80.12 258 ALA A C 1
ATOM 1832 O O . ALA A 1 258 ? -6.222 0.119 19.883 1.00 80.12 258 ALA A O 1
ATOM 1833 N N . ASP A 1 259 ? -5.202 -0.951 21.556 1.00 79.56 259 ASP A N 1
ATOM 1834 C CA . ASP A 1 259 ? -4.693 -2.056 20.744 1.00 79.56 259 ASP A CA 1
ATOM 1835 C C . ASP A 1 259 ? -4.619 -3.339 21.571 1.00 79.56 259 ASP A C 1
ATOM 1837 O O . ASP A 1 259 ? -4.522 -3.300 22.802 1.00 79.56 259 ASP A O 1
ATOM 1841 N N . GLY A 1 260 ? -4.695 -4.495 20.913 1.00 81.19 260 GLY A N 1
ATOM 1842 C CA . GLY A 1 260 ? -4.612 -5.764 21.622 1.00 81.19 260 GLY A CA 1
ATOM 1843 C C . GLY A 1 260 ? -4.870 -6.999 20.774 1.00 81.19 260 GLY A C 1
ATOM 1844 O O . GLY A 1 260 ? -4.747 -6.993 19.546 1.00 81.19 260 GLY A O 1
ATOM 1845 N N . ARG A 1 261 ? -5.207 -8.095 21.458 1.00 85.75 261 ARG A N 1
ATOM 1846 C CA . ARG A 1 261 ? -5.381 -9.422 20.864 1.00 85.75 261 ARG A CA 1
ATOM 1847 C C . ARG A 1 261 ? -6.764 -10.000 21.137 1.00 85.75 261 ARG A C 1
ATOM 1849 O O . ARG A 1 261 ? -7.265 -9.935 22.256 1.00 85.75 261 ARG A O 1
ATOM 1856 N N . LEU A 1 262 ? -7.343 -10.609 20.109 1.00 92.56 262 LEU A N 1
ATOM 1857 C CA . LEU A 1 262 ? -8.463 -11.542 20.195 1.00 92.56 262 LEU A CA 1
ATOM 1858 C C . LEU A 1 262 ? -7.917 -12.942 20.518 1.00 92.56 262 LEU A C 1
ATOM 1860 O O . LEU A 1 262 ? -6.906 -13.363 19.958 1.00 92.56 262 LEU A O 1
ATOM 1864 N N . SER A 1 263 ? -8.591 -13.671 21.408 1.00 92.12 263 SER A N 1
ATOM 1865 C CA . SER A 1 263 ? -8.292 -15.080 21.672 1.00 92.12 263 SER A CA 1
ATOM 1866 C C . SER A 1 263 ? -8.469 -15.933 20.411 1.00 92.12 263 SER A C 1
ATOM 1868 O O . SER A 1 263 ? -9.468 -15.817 19.701 1.00 92.12 263 SER A O 1
ATOM 1870 N N . SER A 1 264 ? -7.526 -16.840 20.151 1.00 86.25 264 SER A N 1
ATOM 1871 C CA . SER A 1 264 ? -7.586 -17.761 19.008 1.00 86.25 264 SER A CA 1
ATOM 1872 C C . SER A 1 264 ? -8.759 -18.744 19.081 1.00 86.25 264 SER A C 1
ATOM 1874 O O . SER A 1 264 ? -9.200 -19.233 18.044 1.00 86.25 264 SER A O 1
ATOM 1876 N N . THR A 1 265 ? -9.286 -19.012 20.280 1.00 88.81 265 THR A N 1
ATOM 1877 C CA . THR A 1 265 ? -10.379 -19.971 20.511 1.00 88.81 265 THR A CA 1
ATOM 1878 C C . THR A 1 265 ? -11.674 -19.310 20.977 1.00 88.81 265 THR A C 1
ATOM 1880 O O . THR A 1 265 ? -12.744 -19.686 20.511 1.00 88.81 265 THR A O 1
ATOM 1883 N N . ALA A 1 266 ? -11.606 -18.283 21.826 1.00 93.94 266 ALA A N 1
ATOM 1884 C CA . ALA A 1 266 ? -12.783 -17.677 22.458 1.00 93.94 266 ALA A CA 1
ATOM 1885 C C . ALA A 1 266 ? -13.181 -16.331 21.830 1.00 93.94 266 ALA A C 1
ATOM 1887 O O . ALA A 1 266 ? -12.333 -15.600 21.314 1.00 93.94 266 ALA A O 1
ATOM 1888 N N . ASN A 1 267 ? -14.453 -15.954 21.946 1.00 96.44 267 ASN A N 1
ATOM 1889 C CA . ASN A 1 267 ? -14.943 -14.600 21.710 1.00 96.44 267 ASN A CA 1
ATOM 1890 C C . ASN A 1 267 ? -14.587 -13.692 22.901 1.00 96.44 267 ASN A C 1
ATOM 1892 O O . ASN A 1 267 ? -15.413 -13.317 23.732 1.00 96.44 267 ASN A O 1
ATOM 1896 N N . SER A 1 268 ? -13.300 -13.376 23.023 1.00 95.56 268 SER A N 1
ATOM 1897 C CA . SER A 1 268 ? -12.805 -12.420 24.009 1.00 95.56 268 SER A CA 1
ATOM 1898 C C . SER A 1 268 ? -11.526 -11.776 23.505 1.00 95.56 268 SER A C 1
ATOM 1900 O O . SER A 1 268 ? -10.563 -12.481 23.200 1.00 95.56 268 SER A O 1
ATOM 1902 N N . TYR A 1 269 ? -11.492 -10.446 23.481 1.00 96.25 269 TYR A N 1
ATOM 1903 C CA . TYR A 1 269 ? -10.279 -9.678 23.226 1.00 96.25 269 TYR A CA 1
ATOM 1904 C C . TYR A 1 269 ? -9.821 -8.920 24.473 1.00 96.25 269 TYR A C 1
ATOM 1906 O O . TYR A 1 269 ? -10.629 -8.538 25.325 1.00 96.25 269 TYR A O 1
ATOM 1914 N N . THR A 1 270 ? -8.512 -8.717 24.589 1.00 94.06 270 THR A N 1
ATOM 1915 C CA . THR A 1 270 ? -7.873 -7.931 25.649 1.00 94.06 270 THR A CA 1
ATOM 1916 C C . THR A 1 270 ? -6.764 -7.071 25.063 1.00 94.06 270 THR A C 1
ATOM 1918 O O . THR A 1 270 ? -6.090 -7.460 24.108 1.00 94.06 270 THR A O 1
ATOM 1921 N N . GLY A 1 271 ? -6.579 -5.883 25.625 1.00 88.88 271 GLY A N 1
ATOM 1922 C CA . GLY A 1 271 ? -5.641 -4.904 25.100 1.00 88.88 271 GLY A CA 1
ATOM 1923 C C . GLY A 1 271 ? -5.293 -3.805 26.090 1.00 88.88 271 GLY A C 1
ATOM 1924 O O . GLY A 1 271 ? -5.716 -3.822 27.250 1.00 88.88 271 GLY A O 1
ATOM 1925 N N . ARG A 1 272 ? -4.528 -2.832 25.603 1.00 86.06 272 ARG A N 1
ATOM 1926 C CA . ARG A 1 272 ? -4.220 -1.583 26.301 1.00 86.06 272 ARG A CA 1
ATOM 1927 C C . ARG A 1 272 ? -5.104 -0.462 25.770 1.00 86.06 272 ARG A C 1
ATOM 1929 O O . ARG A 1 272 ? -5.552 -0.513 24.629 1.00 86.06 272 ARG A O 1
ATOM 1936 N N . VAL A 1 273 ? -5.333 0.551 26.598 1.00 86.44 273 VAL A N 1
ATOM 1937 C CA . VAL A 1 273 ? -5.947 1.823 26.201 1.00 86.44 273 VAL A CA 1
ATOM 1938 C C . VAL A 1 273 ? -5.067 2.982 26.667 1.00 86.44 273 VAL A C 1
ATOM 1940 O O . VAL A 1 273 ? -4.431 2.913 27.721 1.00 86.44 273 VAL A O 1
ATOM 1943 N N . SER A 1 274 ? -5.025 4.039 25.866 1.00 83.81 274 SER A N 1
ATOM 1944 C CA . SER A 1 274 ? -4.362 5.311 26.126 1.00 83.81 274 SER A CA 1
ATOM 1945 C C . SER A 1 274 ? -5.345 6.425 25.779 1.00 83.81 274 SER A C 1
ATOM 1947 O O . SER A 1 274 ? -5.789 6.505 24.637 1.00 83.81 274 SER A O 1
ATOM 1949 N N . ILE A 1 275 ? -5.667 7.289 26.738 1.00 81.38 275 ILE A N 1
ATOM 1950 C CA . ILE A 1 275 ? -6.489 8.488 26.530 1.00 81.38 275 ILE A CA 1
ATOM 1951 C C . ILE A 1 275 ? -5.596 9.690 26.800 1.00 81.38 275 ILE A C 1
ATOM 1953 O O . ILE A 1 275 ? -4.961 9.759 27.850 1.00 81.38 275 ILE A O 1
ATOM 1957 N N . GLN A 1 276 ? -5.503 10.609 25.845 1.00 75.38 276 GLN A N 1
ATOM 1958 C CA . GLN A 1 276 ? -4.511 11.678 25.866 1.00 75.38 276 GLN A CA 1
ATOM 1959 C C . GLN A 1 276 ? -5.152 13.033 25.569 1.00 75.38 276 GLN A C 1
ATOM 1961 O O . GLN A 1 276 ? -5.698 13.260 24.484 1.00 75.38 276 GLN A O 1
ATOM 1966 N N . SER A 1 277 ? -5.039 13.930 26.547 1.00 67.81 277 SER A N 1
ATOM 1967 C CA . SER A 1 277 ? -5.224 15.370 26.390 1.00 67.81 277 SER A CA 1
ATOM 1968 C C . SER A 1 277 ? -3.857 16.047 26.167 1.00 67.81 277 SER A C 1
ATOM 1970 O O . SER A 1 277 ? -2.819 15.386 26.271 1.00 67.81 277 SER A O 1
ATOM 1972 N N . PRO A 1 278 ? -3.809 17.364 25.894 1.00 59.44 278 PRO A N 1
ATOM 1973 C CA . PRO A 1 278 ? -2.547 18.106 25.819 1.00 59.44 278 PRO A CA 1
ATOM 1974 C C . PRO A 1 278 ? -1.746 18.150 27.133 1.00 59.44 278 PRO A C 1
ATOM 1976 O O . PRO A 1 278 ? -0.571 18.502 27.107 1.00 59.44 278 PRO A O 1
ATOM 1979 N N . THR A 1 279 ? -2.367 17.838 28.278 1.00 66.12 279 THR A N 1
ATOM 1980 C CA . THR A 1 279 ? -1.774 18.011 29.619 1.00 66.12 279 THR A CA 1
ATOM 1981 C C . THR A 1 279 ? -1.708 16.733 30.455 1.00 66.12 279 THR A C 1
ATOM 1983 O O . THR A 1 279 ? -0.894 16.666 31.372 1.00 66.12 279 THR A O 1
ATOM 1986 N N . VAL A 1 280 ? -2.538 15.725 30.165 1.00 73.94 280 VAL A N 1
ATOM 1987 C CA . VAL A 1 280 ? -2.647 14.478 30.941 1.00 73.94 280 VAL A CA 1
ATOM 1988 C C . VAL A 1 280 ? -2.795 13.285 29.996 1.00 73.94 280 VAL A C 1
ATOM 1990 O O . VAL A 1 280 ? -3.497 13.351 28.983 1.00 73.94 280 VAL A O 1
ATOM 1993 N N . ARG A 1 281 ? -2.153 12.167 30.346 1.00 80.38 281 ARG A N 1
ATOM 1994 C CA . ARG A 1 281 ? -2.283 10.891 29.639 1.00 80.38 281 ARG A CA 1
ATOM 1995 C C . ARG A 1 281 ? -2.709 9.793 30.606 1.00 80.38 281 ARG A C 1
ATOM 1997 O O . ARG A 1 281 ? -1.925 9.384 31.454 1.00 80.38 281 ARG A O 1
ATOM 2004 N N . TYR A 1 282 ? -3.909 9.261 30.415 1.00 85.56 282 TYR A N 1
ATOM 2005 C CA . TYR A 1 282 ? -4.377 8.073 31.121 1.00 85.56 282 TYR A CA 1
ATOM 2006 C C . TYR A 1 282 ? -3.962 6.823 30.344 1.00 85.56 282 TYR A C 1
ATOM 2008 O O . TYR A 1 282 ? -4.155 6.757 29.128 1.00 85.56 282 TYR A O 1
ATOM 2016 N N . THR A 1 283 ? -3.424 5.810 31.021 1.00 85.75 283 THR A N 1
ATOM 2017 C CA . THR A 1 283 ? -3.114 4.504 30.414 1.00 85.75 283 THR A CA 1
ATOM 2018 C C . THR A 1 283 ? -3.701 3.360 31.231 1.00 85.75 283 THR A C 1
ATOM 2020 O O . THR A 1 283 ? -3.851 3.459 32.448 1.00 85.75 283 THR A O 1
ATOM 2023 N N . GLY A 1 284 ? -4.093 2.277 30.561 1.00 88.62 284 GLY A N 1
ATOM 2024 C CA . GLY A 1 284 ? -4.771 1.169 31.225 1.00 88.62 284 GLY A CA 1
ATOM 2025 C C . GLY A 1 284 ? -5.125 0.015 30.301 1.00 88.62 284 GLY A C 1
ATOM 2026 O O . GLY A 1 284 ? -4.450 -0.221 29.296 1.00 88.62 284 GLY A O 1
ATOM 2027 N N . THR A 1 285 ? -6.180 -0.717 30.652 1.00 93.44 285 THR A N 1
ATOM 2028 C CA . THR A 1 285 ? -6.610 -1.941 29.965 1.00 93.44 285 THR A CA 1
ATOM 2029 C C . THR A 1 285 ? -7.986 -1.794 29.330 1.00 93.44 285 THR A C 1
ATOM 2031 O O . THR A 1 285 ? -8.842 -1.044 29.800 1.00 93.44 285 THR A O 1
ATOM 2034 N N . ILE A 1 286 ? -8.198 -2.561 28.263 1.00 96.00 286 ILE A N 1
ATOM 2035 C CA . ILE A 1 286 ? -9.495 -2.774 27.624 1.00 96.00 286 ILE A CA 1
ATOM 2036 C C . ILE A 1 286 ? -9.764 -4.279 27.513 1.00 96.00 286 ILE A C 1
ATOM 2038 O O . ILE A 1 286 ? -8.867 -5.058 27.176 1.00 96.00 286 ILE A O 1
ATOM 2042 N N . ASN A 1 287 ? -10.996 -4.702 27.787 1.00 96.81 287 ASN A N 1
ATOM 2043 C CA . ASN A 1 287 ? -11.459 -6.068 27.567 1.00 96.81 287 ASN A CA 1
ATOM 2044 C C . ASN A 1 287 ? -12.827 -6.077 26.869 1.00 96.81 287 ASN A C 1
ATOM 2046 O O . ASN A 1 287 ? -13.703 -5.276 27.176 1.00 96.81 287 ASN A O 1
ATOM 2050 N N . GLY A 1 288 ? -13.023 -6.977 25.909 1.00 97.56 288 GLY A N 1
ATOM 2051 C CA . GLY A 1 288 ? -14.206 -6.946 25.048 1.00 97.56 288 GLY A CA 1
ATOM 2052 C C . GLY A 1 288 ? -14.550 -8.276 24.394 1.00 97.56 288 GLY A C 1
ATOM 2053 O O . GLY A 1 288 ? -13.895 -9.293 24.634 1.00 97.56 288 GLY A O 1
ATOM 2054 N N . GLN A 1 289 ? -15.628 -8.259 23.618 1.00 97.44 289 GLN A N 1
ATOM 2055 C CA . GLN A 1 289 ? -16.180 -9.376 22.854 1.00 97.44 289 GLN A CA 1
ATOM 2056 C C . GLN A 1 289 ? -17.039 -8.848 21.689 1.00 97.44 289 GLN A C 1
ATOM 2058 O O . GLN A 1 289 ? -17.369 -7.663 21.626 1.00 97.44 289 GLN A O 1
ATOM 2063 N N . PHE A 1 290 ? -17.380 -9.726 20.752 1.00 97.81 290 PHE A N 1
ATOM 2064 C CA . PHE A 1 290 ? -18.250 -9.439 19.612 1.00 97.81 290 PHE A CA 1
ATOM 2065 C C . PHE A 1 290 ? -19.690 -9.886 19.877 1.00 97.81 290 PHE A C 1
ATOM 2067 O O . PHE A 1 290 ? -19.928 -10.838 20.629 1.00 97.81 290 PHE A O 1
ATOM 2074 N N . PHE A 1 291 ? -20.639 -9.194 19.257 1.00 97.56 291 PHE A N 1
ATOM 2075 C CA . PHE A 1 291 ? -22.072 -9.326 19.487 1.00 97.56 291 PHE A CA 1
ATOM 2076 C C . PHE A 1 291 ? -22.838 -9.492 18.168 1.00 97.56 291 PHE A C 1
ATOM 2078 O O . PHE A 1 291 ? -22.431 -9.002 17.109 1.00 97.56 291 PHE A O 1
ATOM 2085 N N . GLY A 1 292 ? -23.964 -10.197 18.254 1.00 95.00 292 GLY A N 1
ATOM 2086 C CA . GLY A 1 292 ? -24.835 -10.512 17.126 1.00 95.00 292 GLY A CA 1
ATOM 2087 C C . GLY A 1 292 ? -24.284 -11.572 16.159 1.00 95.00 292 GLY A C 1
ATOM 2088 O O . GLY A 1 292 ? -23.181 -12.107 16.353 1.00 95.00 292 GLY A O 1
ATOM 2089 N N . PRO A 1 293 ? -25.054 -11.910 15.109 1.00 89.00 293 PRO A N 1
ATOM 2090 C CA . PRO A 1 293 ? -24.652 -12.869 14.085 1.00 89.00 293 PRO A CA 1
ATOM 2091 C C . PRO A 1 293 ? -23.365 -12.430 13.374 1.00 89.00 293 PRO A C 1
ATOM 2093 O O . PRO A 1 293 ? -23.237 -11.278 12.977 1.00 89.00 293 PRO A O 1
ATOM 2096 N N . SER A 1 294 ? -22.407 -13.343 13.185 1.00 84.62 294 SER A N 1
ATOM 2097 C CA . SER A 1 294 ? -21.175 -13.093 12.407 1.00 84.62 294 SER A CA 1
ATOM 2098 C C . SER A 1 294 ? -20.363 -11.850 12.830 1.00 84.62 294 SER A C 1
ATOM 2100 O O . SER A 1 294 ? -19.659 -11.266 12.000 1.00 84.62 294 SER A O 1
ATOM 2102 N N . ALA A 1 295 ? -20.451 -11.455 14.107 1.00 93.38 295 ALA A N 1
ATOM 2103 C CA . ALA A 1 295 ? -19.863 -10.229 14.653 1.00 93.38 295 ALA A CA 1
ATOM 2104 C C . ALA A 1 295 ? -20.313 -8.955 13.906 1.00 93.38 295 ALA A C 1
ATOM 2106 O O . ALA A 1 295 ? -19.506 -8.206 13.357 1.00 93.38 295 ALA A O 1
ATOM 2107 N N . THR A 1 296 ? -21.622 -8.699 13.861 1.00 93.00 296 THR A N 1
ATOM 2108 C CA . THR A 1 296 ? -22.179 -7.428 13.359 1.00 93.00 296 THR A CA 1
ATOM 2109 C C . THR A 1 296 ? -21.908 -6.242 14.284 1.00 93.00 296 THR A C 1
ATOM 2111 O O . THR A 1 296 ? -21.880 -5.101 13.821 1.00 93.00 296 THR A O 1
ATOM 2114 N N . GLU A 1 297 ? -21.701 -6.485 15.579 1.00 96.12 297 GLU A N 1
ATOM 2115 C CA . GLU A 1 297 ? -21.401 -5.454 16.575 1.00 96.12 297 GLU A CA 1
ATOM 2116 C C . GLU A 1 297 ? -20.203 -5.862 17.451 1.00 96.12 297 GLU A C 1
ATOM 2118 O O . GLU A 1 297 ? -19.871 -7.041 17.594 1.00 96.12 297 GLU A O 1
ATOM 2123 N N . VAL A 1 298 ? -19.528 -4.876 18.036 1.00 97.25 298 VAL A N 1
ATOM 2124 C CA . VAL A 1 298 ? -18.385 -5.054 18.941 1.00 97.25 298 VAL A CA 1
ATOM 2125 C C . VAL A 1 298 ? -18.631 -4.285 20.233 1.00 97.25 298 VAL A C 1
ATOM 2127 O O . VAL A 1 298 ? -19.229 -3.209 20.211 1.00 97.25 298 VAL A O 1
ATOM 2130 N N . GLY A 1 299 ? -18.172 -4.819 21.363 1.00 97.44 299 GLY A N 1
ATOM 2131 C CA . GLY A 1 299 ? -18.263 -4.129 22.644 1.00 97.44 299 GLY A CA 1
ATOM 2132 C C . GLY A 1 299 ? -17.110 -4.463 23.577 1.00 97.44 299 GLY A C 1
ATOM 2133 O O . GLY A 1 299 ? -16.727 -5.623 23.732 1.00 97.44 299 GLY A O 1
ATOM 2134 N N . GLY A 1 300 ? -16.602 -3.450 24.271 1.00 97.81 300 GLY A N 1
ATOM 2135 C CA . GLY A 1 300 ? -15.623 -3.617 25.336 1.00 97.81 300 GLY A CA 1
ATOM 2136 C C . GLY A 1 300 ? -15.808 -2.614 26.463 1.00 97.81 300 GLY A C 1
ATOM 2137 O O . GLY A 1 300 ? -16.451 -1.581 26.301 1.00 97.81 300 GLY A O 1
ATOM 2138 N N . ALA A 1 301 ? -15.216 -2.923 27.607 1.00 98.25 301 ALA A N 1
ATOM 2139 C CA . ALA A 1 301 ? -15.086 -2.011 28.727 1.00 98.25 301 ALA A CA 1
ATOM 2140 C C . ALA A 1 301 ? -13.604 -1.727 28.984 1.00 98.25 301 ALA A C 1
ATOM 2142 O O . ALA A 1 301 ? -12.732 -2.543 28.672 1.00 98.25 301 ALA A O 1
ATOM 2143 N N . TRP A 1 302 ? -13.310 -0.548 29.516 1.00 96.50 302 TRP A N 1
ATOM 2144 C CA . TRP A 1 302 ? -11.945 -0.081 29.713 1.00 96.50 302 TRP A CA 1
ATOM 2145 C C . TRP A 1 302 ? -11.799 0.693 31.021 1.00 96.50 302 TRP A C 1
ATOM 2147 O O . TRP A 1 302 ? -12.760 1.258 31.543 1.00 96.50 302 TRP A O 1
ATOM 2157 N N . SER A 1 303 ? -10.582 0.696 31.559 1.00 95.25 303 SER A N 1
ATOM 2158 C CA . SER A 1 303 ? -10.216 1.417 32.782 1.00 95.25 303 SER A CA 1
ATOM 2159 C C . SER A 1 303 ? -8.754 1.850 32.713 1.00 95.25 303 SER A C 1
ATOM 2161 O O . SER A 1 303 ? -7.902 1.028 32.367 1.00 95.25 303 SER A O 1
ATOM 2163 N N . ALA A 1 304 ? -8.457 3.103 33.055 1.00 91.62 304 ALA A N 1
ATOM 2164 C CA . ALA A 1 304 ? -7.116 3.684 33.001 1.00 91.62 304 ALA A CA 1
ATOM 2165 C C . ALA A 1 304 ? -6.870 4.700 34.130 1.00 91.62 304 ALA A C 1
ATOM 2167 O O . ALA A 1 304 ? -7.810 5.193 34.754 1.00 91.62 304 ALA A O 1
ATOM 2168 N N . SER A 1 305 ? -5.598 5.012 34.385 1.00 87.62 305 SER A N 1
ATOM 2169 C CA . SER A 1 305 ? -5.165 6.047 35.333 1.00 87.62 305 SER A CA 1
ATOM 2170 C C . SER A 1 305 ? -4.070 6.928 34.735 1.00 87.62 305 SER A C 1
ATOM 2172 O O . SER A 1 305 ? -3.391 6.529 33.786 1.00 87.62 305 SER A O 1
ATOM 2174 N N . ASP A 1 306 ? -3.889 8.120 35.300 1.00 82.06 306 ASP A N 1
ATOM 2175 C CA . ASP A 1 306 ? -2.863 9.112 34.929 1.00 82.06 306 ASP A CA 1
ATOM 2176 C C . ASP A 1 306 ? -1.404 8.687 35.230 1.00 82.06 306 ASP A C 1
ATOM 2178 O O . ASP A 1 306 ? -0.461 9.425 34.947 1.00 82.06 306 ASP A O 1
ATOM 2182 N N . GLY A 1 307 ? -1.199 7.491 35.791 1.00 66.81 307 GLY A N 1
ATOM 2183 C CA . GLY A 1 307 ? 0.114 6.978 36.187 1.00 66.81 307 GLY A CA 1
ATOM 2184 C C . GLY A 1 307 ? 0.616 7.472 37.548 1.00 66.81 307 GLY A C 1
ATOM 2185 O O . GLY A 1 307 ? 1.684 7.034 37.979 1.00 66.81 307 GLY A O 1
ATOM 2186 N N . SER A 1 308 ? -0.142 8.315 38.258 1.00 58.72 308 SER A N 1
ATOM 2187 C CA . SER A 1 308 ? 0.150 8.673 39.647 1.00 58.72 308 SER A CA 1
ATOM 2188 C C . SER A 1 308 ? -0.014 7.442 40.548 1.00 58.72 308 SER A C 1
ATOM 2190 O O . SER A 1 308 ? -1.079 6.823 40.623 1.00 58.72 308 SER A O 1
ATOM 2192 N N . ILE A 1 309 ? 1.075 7.025 41.198 1.00 40.72 309 ILE A N 1
ATOM 2193 C CA . ILE A 1 309 ? 1.150 5.742 41.908 1.00 40.72 309 ILE A CA 1
ATOM 2194 C C . ILE A 1 309 ? 0.361 5.802 43.227 1.00 40.72 309 ILE A C 1
ATOM 2196 O O . ILE A 1 309 ? 0.683 6.585 44.113 1.00 40.72 309 ILE A O 1
ATOM 2200 N N . THR A 1 310 ? -0.640 4.920 43.348 1.00 43.00 310 THR A N 1
ATOM 2201 C CA . THR A 1 310 ? -1.375 4.512 44.568 1.00 43.00 310 THR A CA 1
ATOM 2202 C C . THR A 1 310 ? -1.528 5.566 45.673 1.00 43.00 310 THR A C 1
ATOM 2204 O O . THR A 1 310 ? -0.706 5.646 46.587 1.00 43.00 310 THR A O 1
ATOM 2207 N N . GLY A 1 311 ? -2.655 6.281 45.678 1.00 52.66 311 GLY A N 1
ATOM 2208 C CA . GLY A 1 311 ? -3.089 7.068 46.841 1.00 52.66 311 GLY A CA 1
ATOM 2209 C C . GLY A 1 311 ? -3.723 8.410 46.501 1.00 52.66 311 GLY A C 1
ATOM 2210 O O . GLY A 1 311 ? -4.583 8.859 47.253 1.00 52.66 311 GLY A O 1
ATOM 2211 N N . SER A 1 312 ? -3.357 9.005 45.365 1.00 56.41 312 SER A N 1
ATOM 2212 C CA . SER A 1 312 ? -3.947 10.232 44.815 1.00 56.41 312 SER A CA 1
ATOM 2213 C C . SER A 1 312 ? -3.686 10.319 43.312 1.00 56.41 312 SER A C 1
ATOM 2215 O O . SER A 1 312 ? -2.531 10.197 42.902 1.00 56.41 312 SER A O 1
ATOM 2217 N N . GLY A 1 313 ? -4.717 10.555 42.505 1.00 71.06 313 GLY A N 1
ATOM 2218 C CA . GLY A 1 313 ? -4.605 10.616 41.040 1.00 71.06 313 GLY A CA 1
ATOM 2219 C C . GLY A 1 313 ? -5.936 10.319 40.361 1.00 71.06 313 GLY A C 1
ATOM 2220 O O . GLY A 1 313 ? -6.790 9.644 40.942 1.00 71.06 313 GLY A O 1
ATOM 2221 N N . GLU A 1 314 ? -6.131 10.832 39.154 1.00 82.38 314 GLU A N 1
ATOM 2222 C CA . GLU A 1 314 ? -7.381 10.681 38.413 1.00 82.38 314 GLU A CA 1
ATOM 2223 C C . GLU A 1 314 ? -7.481 9.299 37.746 1.00 82.38 314 GLU A C 1
ATOM 2225 O O . GLU A 1 314 ? -6.568 8.833 37.054 1.00 82.38 314 GLU A O 1
ATOM 2230 N N . VAL A 1 315 ? -8.637 8.651 37.916 1.00 88.06 315 VAL A N 1
ATOM 2231 C CA . VAL A 1 315 ? -8.988 7.399 37.241 1.00 88.06 315 VAL A CA 1
ATOM 2232 C C . VAL A 1 315 ? -10.169 7.603 36.298 1.00 88.06 315 VAL A C 1
ATOM 2234 O O . VAL A 1 315 ? -11.061 8.427 36.518 1.00 88.06 315 VAL A O 1
ATOM 2237 N N . VAL A 1 316 ? -10.158 6.840 35.211 1.00 91.06 316 VAL A N 1
ATOM 2238 C CA . VAL A 1 316 ? -11.169 6.875 34.155 1.00 91.06 316 VAL A CA 1
ATOM 2239 C C . VAL A 1 316 ? -11.649 5.457 33.859 1.00 91.06 316 VAL A C 1
ATOM 2241 O O . VAL A 1 316 ? -10.853 4.516 33.823 1.00 91.06 316 VAL A O 1
ATOM 2244 N N . ALA A 1 317 ? -12.948 5.293 33.626 1.00 94.69 317 ALA A N 1
ATOM 2245 C CA . ALA A 1 317 ? -13.532 4.033 33.174 1.00 94.69 317 ALA A CA 1
ATOM 2246 C C . ALA A 1 317 ? -14.650 4.282 32.161 1.00 94.69 317 ALA A C 1
ATOM 2248 O O . ALA A 1 317 ? -15.306 5.325 32.188 1.00 94.69 317 ALA A O 1
ATOM 2249 N N . GLY A 1 318 ? -14.883 3.322 31.272 1.00 96.31 318 GLY A N 1
ATOM 2250 C CA . GLY A 1 318 ? -15.865 3.492 30.213 1.00 96.31 318 GLY A CA 1
ATOM 2251 C C . GLY A 1 318 ? -16.114 2.260 29.359 1.00 96.31 318 GLY A C 1
ATOM 2252 O O . GLY A 1 318 ? -15.645 1.157 29.652 1.00 96.31 318 GLY A O 1
ATOM 2253 N N . THR A 1 319 ? -16.879 2.470 28.295 1.00 97.56 319 THR A N 1
ATOM 2254 C CA . THR A 1 319 ? -17.234 1.468 27.296 1.00 97.56 319 THR A CA 1
ATOM 2255 C C . THR A 1 319 ? -16.840 1.927 25.897 1.00 97.56 319 THR A C 1
ATOM 2257 O O . THR A 1 319 ? -16.726 3.117 25.605 1.00 97.56 319 THR A O 1
ATOM 2260 N N . ILE A 1 320 ? -16.622 0.947 25.029 1.00 96.75 320 ILE A N 1
ATOM 2261 C CA . ILE A 1 320 ? -16.603 1.100 23.580 1.00 96.75 320 ILE A CA 1
ATOM 2262 C C . ILE A 1 320 ? -17.707 0.192 23.040 1.00 96.75 320 ILE A C 1
ATOM 2264 O O . ILE A 1 320 ? -17.804 -0.970 23.441 1.00 96.75 320 ILE A O 1
ATOM 2268 N N . THR A 1 321 ? -18.544 0.702 22.151 1.00 96.25 321 THR A N 1
ATOM 2269 C CA . THR A 1 321 ? -19.558 -0.078 21.425 1.00 96.25 321 THR A CA 1
ATOM 2270 C C . THR A 1 321 ? -19.486 0.314 19.965 1.00 96.25 321 THR A C 1
ATOM 2272 O O . THR A 1 321 ? -19.261 1.482 19.676 1.00 96.25 321 THR A O 1
ATOM 2275 N N . GLY A 1 322 ? -19.649 -0.620 19.035 1.00 93.31 322 GLY A N 1
ATOM 2276 C CA . GLY A 1 322 ? -19.558 -0.292 17.616 1.00 93.31 322 GLY A CA 1
ATOM 2277 C C . GLY A 1 322 ? -20.325 -1.226 16.712 1.00 93.31 322 GLY A C 1
ATOM 2278 O O . GLY A 1 322 ? -20.551 -2.391 17.039 1.00 93.31 322 GLY A O 1
ATOM 2279 N N . ARG A 1 323 ? -20.703 -0.699 15.549 1.00 90.56 323 ARG A N 1
ATOM 2280 C CA . ARG A 1 323 ? -21.369 -1.446 14.485 1.00 90.56 323 ARG A CA 1
ATOM 2281 C C . ARG A 1 323 ? -20.405 -1.639 13.328 1.00 90.56 323 ARG A C 1
ATOM 2283 O O . ARG A 1 323 ? -19.661 -0.729 12.963 1.00 90.56 323 ARG A O 1
ATOM 2290 N N . ARG A 1 324 ? -20.417 -2.844 12.763 1.00 87.38 324 ARG A N 1
ATOM 2291 C CA . ARG A 1 324 ? -19.575 -3.209 11.632 1.00 87.38 324 ARG A CA 1
ATOM 2292 C C . ARG A 1 324 ? -19.897 -2.321 10.432 1.00 87.38 324 ARG A C 1
ATOM 2294 O O . ARG A 1 324 ? -21.044 -2.243 9.999 1.00 87.38 324 ARG A O 1
ATOM 2301 N N . ASN A 1 325 ? -18.870 -1.669 9.909 1.00 75.88 325 ASN A N 1
ATOM 2302 C CA . ASN A 1 325 ? -18.920 -0.856 8.709 1.00 75.88 325 ASN A CA 1
ATOM 2303 C C . ASN A 1 325 ? -17.702 -1.179 7.837 1.00 75.88 325 ASN A C 1
ATOM 2305 O O . ASN A 1 325 ? -16.661 -0.518 7.908 1.00 75.88 325 ASN A O 1
ATOM 2309 N N . ASP A 1 326 ? -17.874 -2.203 7.002 1.00 62.50 326 ASP A N 1
ATOM 2310 C CA . ASP A 1 326 ? -16.882 -2.668 6.029 1.00 62.50 326 ASP A CA 1
ATOM 2311 C C . ASP A 1 326 ? -16.789 -1.751 4.785 1.00 62.50 326 ASP A C 1
ATOM 2313 O O . ASP A 1 326 ? -16.129 -2.107 3.811 1.00 62.50 326 ASP A O 1
ATOM 2317 N N . GLN A 1 327 ? -17.426 -0.567 4.787 1.00 43.38 327 GLN A N 1
ATOM 2318 C CA . GLN A 1 327 ? -17.234 0.449 3.746 1.00 43.38 327 GLN A CA 1
ATOM 2319 C C . GLN A 1 327 ? -15.814 1.026 3.829 1.00 43.38 327 GLN A C 1
ATOM 2321 O O . GLN A 1 327 ? -15.565 2.059 4.455 1.00 43.38 327 GLN A O 1
ATOM 2326 N N . ALA A 1 328 ? -14.879 0.371 3.146 1.00 44.50 328 ALA A N 1
ATOM 2327 C CA . ALA A 1 328 ? -13.606 0.959 2.765 1.00 44.50 328 ALA A CA 1
ATOM 2328 C C . ALA A 1 328 ? -13.838 2.008 1.663 1.00 44.50 328 ALA A C 1
ATOM 2330 O O . ALA A 1 328 ? -13.553 1.786 0.488 1.00 44.50 328 ALA A O 1
ATOM 2331 N N . ALA A 1 329 ? -14.347 3.185 2.038 1.00 38.44 329 ALA A N 1
ATOM 2332 C CA . ALA A 1 329 ? -14.109 4.365 1.219 1.00 38.44 329 ALA A CA 1
ATOM 2333 C C . ALA A 1 329 ? -12.588 4.571 1.159 1.00 38.44 329 ALA A C 1
ATOM 2335 O O . ALA A 1 329 ? -11.930 4.618 2.201 1.00 38.44 329 ALA A O 1
ATOM 2336 N N . ALA A 1 330 ? -12.035 4.642 -0.051 1.00 49.16 330 ALA A N 1
ATOM 2337 C CA . ALA A 1 330 ? -10.600 4.729 -0.281 1.00 49.16 330 ALA A CA 1
ATOM 2338 C C . ALA A 1 330 ? -10.039 6.078 0.191 1.00 49.16 330 ALA A C 1
ATOM 2340 O O . ALA A 1 330 ? -9.878 7.011 -0.592 1.00 49.16 330 ALA A O 1
ATOM 2341 N N . ALA A 1 331 ? -9.753 6.176 1.486 1.00 64.06 331 ALA A N 1
ATOM 2342 C CA . ALA A 1 331 ? -8.987 7.274 2.037 1.00 64.06 331 ALA A CA 1
ATOM 2343 C C . ALA A 1 331 ? -7.545 7.186 1.520 1.00 64.06 331 ALA A C 1
ATOM 2345 O O . ALA A 1 331 ? -6.910 6.134 1.598 1.00 64.06 331 ALA A O 1
ATOM 2346 N N . SER A 1 332 ? -7.043 8.297 0.995 1.00 76.69 332 SER A N 1
ATOM 2347 C CA . SER A 1 332 ? -5.618 8.544 0.803 1.00 76.69 332 SER A CA 1
ATOM 2348 C C . SER A 1 332 ? -5.078 9.335 2.000 1.00 76.69 332 SER A C 1
ATOM 2350 O O . SER A 1 332 ? -5.839 9.896 2.797 1.00 76.69 332 SER A O 1
ATOM 2352 N N . PHE A 1 333 ? -3.757 9.472 2.111 1.00 76.19 333 PHE A N 1
ATOM 2353 C CA . PHE A 1 333 ? -3.143 10.419 3.045 1.00 76.19 333 PHE A CA 1
ATOM 2354 C C . PHE A 1 333 ? -3.572 11.869 2.756 1.00 76.19 333 PHE A C 1
ATOM 2356 O O . PHE A 1 333 ? -3.672 12.676 3.685 1.00 76.19 333 PHE A O 1
ATOM 2363 N N . SER A 1 334 ? -3.873 12.189 1.493 1.00 72.00 334 SER A N 1
ATOM 2364 C CA . SER A 1 334 ? -4.346 13.500 1.037 1.00 72.00 334 SER A CA 1
ATOM 2365 C C . SER A 1 334 ? -5.824 13.786 1.374 1.00 72.00 334 SER A C 1
ATOM 2367 O O . SER A 1 334 ? -6.175 14.950 1.552 1.00 72.00 334 SER A O 1
ATOM 2369 N N . THR A 1 335 ? -6.680 12.767 1.548 1.00 70.50 335 THR A N 1
ATOM 2370 C CA . THR A 1 335 ? -8.103 12.929 1.932 1.00 70.50 335 THR A CA 1
ATOM 2371 C C . THR A 1 335 ? -8.422 12.521 3.377 1.00 70.50 335 THR A C 1
ATOM 2373 O O . THR A 1 335 ? -9.589 12.501 3.769 1.00 70.50 335 THR A O 1
ATOM 2376 N N . GLN A 1 336 ? -7.421 12.148 4.177 1.00 67.31 336 GLN A N 1
ATOM 2377 C CA . GLN A 1 336 ? -7.605 11.702 5.559 1.00 67.31 336 GLN A CA 1
ATOM 2378 C C . GLN A 1 336 ? -8.072 12.857 6.469 1.00 67.31 336 GLN A C 1
ATOM 2380 O O . GLN A 1 336 ? -7.338 13.819 6.677 1.00 67.31 336 GLN A O 1
ATOM 2385 N N . THR A 1 337 ? -9.258 12.734 7.073 1.00 59.69 337 THR A N 1
ATOM 2386 C CA . THR A 1 337 ? -9.846 13.755 7.970 1.00 59.69 337 THR A CA 1
ATOM 2387 C C . THR A 1 337 ? -9.782 13.410 9.461 1.00 59.69 337 THR A C 1
ATOM 2389 O O . THR A 1 337 ? -9.964 14.293 10.295 1.00 59.69 337 THR A O 1
ATOM 2392 N N . SER A 1 338 ? -9.504 12.154 9.820 1.00 52.25 338 SER A N 1
ATOM 2393 C CA . SER A 1 338 ? -9.427 11.672 11.207 1.00 52.25 338 SER A CA 1
ATOM 2394 C C . SER A 1 338 ? -8.154 10.863 11.467 1.00 52.25 338 SER A C 1
ATOM 2396 O O . SER A 1 338 ? -7.560 10.290 10.548 1.00 52.25 338 SER A O 1
ATOM 2398 N N . THR A 1 339 ? -7.709 10.804 12.726 1.00 56.47 339 THR A N 1
ATOM 2399 C CA . THR A 1 339 ? -6.526 10.022 13.116 1.00 56.47 339 THR A CA 1
ATOM 2400 C C . THR A 1 339 ? -6.705 8.550 12.755 1.00 56.47 339 THR A C 1
ATOM 2402 O O . THR A 1 339 ? -7.626 7.891 13.234 1.00 56.47 339 THR A O 1
ATOM 2405 N N . THR A 1 340 ? -5.807 8.036 11.914 1.00 57.47 340 THR A N 1
ATOM 2406 C CA . THR A 1 340 ? -5.839 6.660 11.396 1.00 57.47 340 THR A CA 1
ATOM 2407 C C . THR A 1 340 ? -4.606 5.906 11.873 1.00 57.47 340 THR A C 1
ATOM 2409 O O . THR A 1 340 ? -3.507 6.463 11.849 1.00 57.47 340 THR A O 1
ATOM 2412 N N . ILE A 1 341 ? -4.790 4.653 12.305 1.00 59.91 341 ILE A N 1
ATOM 2413 C CA . ILE A 1 341 ? -3.704 3.738 12.675 1.00 59.91 341 ILE A CA 1
ATOM 2414 C C . ILE A 1 341 ? -3.465 2.749 11.538 1.00 59.91 341 ILE A C 1
ATOM 2416 O O . ILE A 1 341 ? -4.363 2.016 11.128 1.00 59.91 341 ILE A O 1
ATOM 2420 N N . PHE A 1 342 ? -2.225 2.701 11.074 1.00 71.12 342 PHE A N 1
ATOM 2421 C CA . PHE A 1 342 ? -1.736 1.794 10.053 1.00 71.12 342 PHE A CA 1
ATOM 2422 C C . PHE A 1 342 ? -0.923 0.667 10.688 1.00 71.12 342 PHE A C 1
ATOM 2424 O O . PHE A 1 342 ? -0.154 0.885 11.629 1.00 71.12 342 PHE A O 1
ATOM 2431 N N . LYS A 1 343 ? -1.047 -0.538 10.124 1.00 68.81 343 LYS A N 1
ATOM 2432 C CA . LYS A 1 343 ? -0.097 -1.625 10.373 1.00 68.81 343 LYS A CA 1
ATOM 2433 C C . LYS A 1 343 ? 1.131 -1.411 9.492 1.00 68.81 343 LYS A C 1
ATOM 2435 O O . LYS A 1 343 ? 1.031 -1.431 8.267 1.00 68.81 343 LYS A O 1
ATOM 2440 N N . GLY A 1 344 ? 2.281 -1.223 10.123 1.00 69.81 344 GLY A N 1
ATOM 2441 C CA . GLY A 1 344 ? 3.578 -1.207 9.466 1.00 69.81 344 GLY A CA 1
ATOM 2442 C C . GLY A 1 344 ? 4.165 -2.613 9.342 1.00 69.81 344 GLY A C 1
ATOM 2443 O O . GLY A 1 344 ? 4.152 -3.380 10.309 1.00 69.81 344 GLY A O 1
ATOM 2444 N N . THR A 1 345 ? 4.709 -2.933 8.166 1.00 75.62 345 THR A N 1
ATOM 2445 C CA . THR A 1 345 ? 5.448 -4.180 7.895 1.00 75.62 345 THR A CA 1
ATOM 2446 C C . THR A 1 345 ? 6.888 -3.849 7.501 1.00 75.62 345 THR A C 1
ATOM 2448 O O . THR A 1 345 ? 7.104 -2.930 6.711 1.00 75.62 345 THR A O 1
ATOM 2451 N N . GLY A 1 346 ? 7.885 -4.578 8.018 1.00 85.06 346 GLY A N 1
ATOM 2452 C CA . GLY A 1 346 ? 9.269 -4.390 7.572 1.00 85.06 346 GLY A CA 1
ATOM 2453 C C . GLY A 1 346 ? 10.346 -5.122 8.362 1.00 85.06 346 GLY A C 1
ATOM 2454 O O . GLY A 1 346 ? 10.119 -6.242 8.820 1.00 85.06 346 GLY A O 1
ATOM 2455 N N . PHE A 1 347 ? 11.533 -4.523 8.486 1.00 82.56 347 PHE A N 1
ATOM 2456 C CA . PHE A 1 347 ? 12.732 -5.168 9.032 1.00 82.56 347 PHE A CA 1
ATOM 2457 C C . PHE A 1 347 ? 13.412 -4.356 10.133 1.00 82.56 347 PHE A C 1
ATOM 2459 O O . PHE A 1 347 ? 13.606 -3.152 10.013 1.00 82.56 347 PHE A O 1
ATOM 2466 N N . ARG A 1 348 ? 13.848 -5.068 11.176 1.00 81.69 348 ARG A N 1
ATOM 2467 C CA . ARG A 1 348 ? 14.749 -4.598 12.226 1.00 81.69 348 ARG A CA 1
ATOM 2468 C C . ARG A 1 348 ? 16.159 -5.044 11.878 1.00 81.69 348 ARG A C 1
ATOM 2470 O O . ARG A 1 348 ? 16.493 -6.228 11.990 1.00 81.69 348 ARG A O 1
ATOM 2477 N N . THR A 1 349 ? 16.979 -4.091 11.475 1.00 77.12 349 THR A N 1
ATOM 2478 C CA . THR A 1 349 ? 18.383 -4.260 11.113 1.00 77.12 349 THR A CA 1
ATOM 2479 C C . THR A 1 349 ? 19.238 -3.864 12.315 1.00 77.12 349 THR A C 1
ATOM 2481 O O . THR A 1 349 ? 19.282 -2.701 12.707 1.00 77.12 349 THR A O 1
ATOM 2484 N N . GLN A 1 350 ? 19.904 -4.836 12.946 1.00 75.69 350 GLN A N 1
ATOM 2485 C CA . GLN A 1 350 ? 20.871 -4.562 14.014 1.00 75.69 350 GLN A CA 1
ATOM 2486 C C . GLN A 1 350 ? 22.251 -4.307 13.402 1.00 75.69 350 GLN A C 1
ATOM 2488 O O . GLN A 1 350 ? 22.736 -5.119 12.609 1.00 75.69 350 GLN A O 1
ATOM 2493 N N . ILE A 1 351 ? 22.883 -3.202 13.801 1.00 70.31 351 ILE A N 1
ATOM 2494 C CA . ILE A 1 351 ? 24.180 -2.767 13.275 1.00 70.31 351 ILE A CA 1
ATOM 2495 C C . ILE A 1 351 ? 25.274 -3.424 14.117 1.00 70.31 351 ILE A C 1
ATOM 2497 O O . ILE A 1 351 ? 25.760 -2.892 15.113 1.00 70.31 351 ILE A O 1
ATOM 2501 N N . SER A 1 352 ? 25.620 -4.656 13.753 1.00 61.16 352 SER A N 1
ATOM 2502 C CA . SER A 1 352 ? 26.830 -5.317 14.238 1.00 61.16 352 SER A CA 1
ATOM 2503 C C . SER A 1 352 ? 27.329 -6.339 13.220 1.00 61.16 352 SER A C 1
ATOM 2505 O O . SER A 1 352 ? 26.557 -6.894 12.430 1.00 61.16 352 SER A O 1
ATOM 2507 N N . ALA A 1 353 ? 28.632 -6.633 13.257 1.00 51.16 353 ALA A N 1
ATOM 2508 C CA . ALA A 1 353 ? 29.252 -7.595 12.348 1.00 51.16 353 ALA A CA 1
ATOM 2509 C C . ALA A 1 353 ? 28.548 -8.969 12.376 1.00 51.16 353 ALA A C 1
ATOM 2511 O O . ALA A 1 353 ? 28.366 -9.591 11.330 1.00 51.16 353 ALA A O 1
ATOM 2512 N N . THR A 1 354 ? 28.052 -9.402 13.539 1.00 55.25 354 THR A N 1
ATOM 2513 C CA . THR A 1 354 ? 27.543 -10.763 13.780 1.00 55.25 354 THR A CA 1
ATOM 2514 C C . THR A 1 354 ? 26.020 -10.901 13.874 1.00 55.25 354 THR A C 1
ATOM 2516 O O . THR A 1 354 ? 25.523 -12.019 13.754 1.00 55.25 354 THR A O 1
ATOM 2519 N N . ALA A 1 355 ? 25.252 -9.823 14.070 1.00 57.34 355 ALA A N 1
ATOM 2520 C CA . ALA A 1 355 ? 23.797 -9.936 14.209 1.00 57.34 355 ALA A CA 1
ATOM 2521 C C . ALA A 1 355 ? 23.082 -10.117 12.846 1.00 57.34 355 ALA A C 1
ATOM 2523 O O . ALA A 1 355 ? 23.462 -9.469 11.862 1.00 57.34 355 ALA A O 1
ATOM 2524 N N . PRO A 1 356 ? 22.035 -10.967 12.775 1.00 59.53 356 PRO A N 1
ATOM 2525 C CA . PRO A 1 356 ? 21.119 -11.035 11.641 1.00 59.53 356 PRO A CA 1
ATOM 2526 C C . PRO A 1 356 ? 19.957 -10.041 11.794 1.00 59.53 356 PRO A C 1
ATOM 2528 O O . PRO A 1 356 ? 19.421 -9.856 12.892 1.00 59.53 356 PRO A O 1
ATOM 2531 N N . SER A 1 357 ? 19.514 -9.459 10.679 1.00 67.69 357 SER A N 1
ATOM 2532 C CA . SER A 1 357 ? 18.260 -8.700 10.612 1.00 67.69 357 SER A CA 1
ATOM 2533 C C . SER A 1 357 ? 17.050 -9.606 10.877 1.00 67.69 357 SER A C 1
ATOM 2535 O O . SER A 1 357 ? 17.084 -10.805 10.589 1.00 67.69 357 SER A O 1
ATOM 2537 N N . ARG A 1 358 ? 15.961 -9.047 11.415 1.00 68.31 358 ARG A N 1
ATOM 2538 C CA . ARG A 1 358 ? 14.714 -9.779 11.709 1.00 68.31 358 ARG A CA 1
ATOM 2539 C C . ARG A 1 358 ? 13.509 -9.053 11.120 1.00 68.31 358 ARG A C 1
ATOM 2541 O O . ARG A 1 358 ? 13.446 -7.831 11.187 1.00 68.31 358 ARG A O 1
ATOM 2548 N N . SER A 1 359 ? 12.537 -9.787 10.588 1.00 63.22 359 SER A N 1
ATOM 2549 C CA . SER A 1 359 ? 11.240 -9.220 10.196 1.00 63.22 359 SER A CA 1
ATOM 2550 C C . SER A 1 359 ? 10.501 -8.671 11.421 1.00 63.22 359 SER A C 1
ATOM 2552 O O . SER A 1 359 ? 10.404 -9.357 12.443 1.00 63.22 359 SER A O 1
ATOM 2554 N N . ILE A 1 360 ? 9.950 -7.464 11.321 1.00 62.03 360 ILE A N 1
ATOM 2555 C CA . ILE A 1 360 ? 9.119 -6.854 12.360 1.00 62.03 360 ILE A CA 1
ATOM 2556 C C . ILE A 1 360 ? 7.677 -7.307 12.139 1.00 62.03 360 ILE A C 1
ATOM 2558 O O . ILE A 1 360 ? 7.075 -7.007 11.113 1.00 62.03 360 ILE A O 1
ATOM 2562 N N . ALA A 1 361 ? 7.124 -8.036 13.109 1.00 48.97 361 ALA A N 1
ATOM 2563 C CA . ALA A 1 361 ? 5.795 -8.635 12.989 1.00 48.97 361 ALA A CA 1
ATOM 2564 C C . ALA A 1 361 ? 4.636 -7.656 13.262 1.00 48.97 361 ALA A C 1
ATOM 2566 O O . ALA A 1 361 ? 3.495 -7.948 12.906 1.00 48.97 361 ALA A O 1
ATOM 2567 N N . THR A 1 362 ? 4.879 -6.533 13.948 1.00 56.34 362 THR A N 1
ATOM 2568 C CA . THR A 1 362 ? 3.862 -5.498 14.205 1.00 56.34 362 THR A CA 1
ATOM 2569 C C . THR A 1 362 ? 4.530 -4.167 14.557 1.00 56.34 362 THR A C 1
ATOM 2571 O O . THR A 1 362 ? 5.175 -4.064 15.602 1.00 56.34 362 THR A O 1
ATOM 2574 N N . VAL A 1 363 ? 4.342 -3.147 13.717 1.00 61.28 363 VAL A N 1
ATOM 2575 C CA . VAL A 1 363 ? 4.468 -1.734 14.112 1.00 61.28 363 VAL A CA 1
ATOM 2576 C C . VAL A 1 363 ? 3.096 -1.092 13.970 1.00 61.28 363 VAL A C 1
ATOM 2578 O O . VAL A 1 363 ? 2.460 -1.243 12.928 1.00 61.28 363 VAL A O 1
ATOM 2581 N N . SER A 1 364 ? 2.639 -0.382 14.995 1.00 62.34 364 SER A N 1
ATOM 2582 C CA . SER A 1 364 ? 1.436 0.452 14.915 1.00 62.34 364 SER A CA 1
ATOM 2583 C C . SER A 1 364 ? 1.866 1.891 14.673 1.00 62.34 364 SER A C 1
ATOM 2585 O O . SER A 1 364 ? 2.666 2.414 15.446 1.00 62.34 364 SER A O 1
ATOM 2587 N N . ILE A 1 365 ? 1.355 2.528 13.620 1.00 70.88 365 ILE A N 1
ATOM 2588 C CA . ILE A 1 365 ? 1.705 3.908 13.254 1.00 70.88 365 ILE A CA 1
ATOM 2589 C C . ILE A 1 365 ? 0.414 4.707 13.140 1.00 70.88 365 ILE A C 1
ATOM 2591 O O . ILE A 1 365 ? -0.403 4.417 12.273 1.00 70.88 365 ILE A O 1
ATOM 2595 N N . SER A 1 366 ? 0.206 5.701 13.998 1.00 67.00 366 SER A N 1
ATOM 2596 C CA . SER A 1 366 ? -0.918 6.630 13.888 1.00 67.00 366 SER A CA 1
ATOM 2597 C C . SER A 1 366 ? -0.484 7.920 13.209 1.00 67.00 366 SER A C 1
ATOM 2599 O O . SER A 1 366 ? 0.520 8.497 13.619 1.00 67.00 366 SER A O 1
ATOM 2601 N N . ARG A 1 367 ? -1.272 8.427 12.260 1.00 72.44 367 ARG A N 1
ATOM 2602 C CA . ARG A 1 367 ? -1.130 9.798 11.746 1.00 72.44 367 ARG A CA 1
ATOM 2603 C C . ARG A 1 367 ? -2.322 10.634 12.185 1.00 72.44 367 ARG A C 1
ATOM 2605 O O . ARG A 1 367 ? -3.452 10.274 11.849 1.00 72.44 367 ARG A O 1
ATOM 2612 N N . ASN A 1 368 ? -2.074 11.752 12.861 1.00 67.81 368 ASN A N 1
ATOM 2613 C CA . ASN A 1 368 ? -3.065 12.801 13.087 1.00 67.81 368 ASN A CA 1
ATOM 2614 C C . ASN A 1 368 ? -3.041 13.777 11.892 1.00 67.81 368 ASN A C 1
ATOM 2616 O O . ASN A 1 368 ? -2.015 14.408 11.654 1.00 67.81 368 ASN A O 1
ATOM 2620 N N . PRO A 1 369 ? -4.120 13.915 11.102 1.00 69.00 369 PRO A N 1
ATOM 2621 C CA . PRO A 1 369 ? -4.118 14.805 9.942 1.00 69.00 369 PRO A CA 1
ATOM 2622 C C . PRO A 1 369 ? -4.262 16.293 10.308 1.00 69.00 369 PRO A C 1
ATOM 2624 O O . PRO A 1 369 ? -4.020 17.135 9.449 1.00 69.00 369 PRO A O 1
ATOM 2627 N N . ALA A 1 370 ? -4.643 16.634 11.547 1.00 64.19 370 ALA A N 1
ATOM 2628 C CA . ALA A 1 370 ? -4.879 18.022 11.960 1.00 64.19 370 ALA A CA 1
ATOM 2629 C C . ALA A 1 370 ? -3.585 18.833 12.168 1.00 64.19 370 ALA A C 1
ATOM 2631 O O . ALA A 1 370 ? -3.554 20.030 11.898 1.00 64.19 370 ALA A O 1
ATOM 2632 N N . ASP A 1 371 ? -2.525 18.177 12.642 1.00 66.31 371 ASP A N 1
ATOM 2633 C CA . ASP A 1 371 ? -1.181 18.732 12.869 1.00 66.31 371 ASP A CA 1
ATOM 2634 C C . ASP A 1 371 ? -0.096 18.012 12.040 1.00 66.31 371 ASP A C 1
ATOM 2636 O O . ASP A 1 371 ? 1.070 18.400 12.057 1.00 66.31 371 ASP A O 1
ATOM 2640 N N . ASN A 1 372 ? -0.490 16.969 11.298 1.00 70.19 372 ASN A N 1
ATOM 2641 C CA . ASN A 1 372 ? 0.376 16.069 10.538 1.00 70.19 372 ASN A CA 1
ATOM 2642 C C . ASN A 1 372 ? 1.427 15.341 11.408 1.00 70.19 372 ASN A C 1
ATOM 2644 O O . ASN A 1 372 ? 2.468 14.918 10.901 1.00 70.19 372 ASN A O 1
ATOM 2648 N N . THR A 1 373 ? 1.156 15.175 12.709 1.00 71.12 373 THR A N 1
ATOM 2649 C CA . THR A 1 373 ? 2.005 14.422 13.642 1.00 71.12 373 THR A CA 1
ATOM 2650 C C . THR A 1 373 ? 1.833 12.920 13.434 1.00 71.12 373 THR A C 1
ATOM 2652 O O . THR A 1 373 ? 0.713 12.402 13.343 1.00 71.12 373 THR A O 1
ATOM 2655 N N . TYR A 1 374 ? 2.952 12.201 13.420 1.00 72.88 374 TYR A N 1
ATOM 2656 C CA . TYR A 1 374 ? 2.990 10.744 13.438 1.00 72.88 374 TYR A CA 1
ATOM 2657 C C . TYR A 1 374 ? 3.368 10.252 14.835 1.00 72.88 374 TYR A C 1
ATOM 2659 O O . TYR A 1 374 ? 4.245 10.811 15.493 1.00 72.88 374 TYR A O 1
ATOM 2667 N N . SER A 1 375 ? 2.748 9.156 15.259 1.00 66.44 375 SER A N 1
ATOM 2668 C CA . SER A 1 375 ? 3.131 8.403 16.454 1.00 66.44 375 SER A CA 1
ATOM 2669 C C . SER A 1 375 ? 3.353 6.954 16.065 1.00 66.44 375 SER A C 1
ATOM 2671 O O . SER A 1 375 ? 2.581 6.399 15.286 1.00 66.44 375 SER A O 1
ATOM 2673 N N . TRP A 1 376 ? 4.374 6.317 16.620 1.00 67.62 376 TRP A N 1
ATOM 2674 C CA . TRP A 1 376 ? 4.681 4.915 16.360 1.00 67.62 376 TRP A CA 1
ATOM 2675 C C . TRP A 1 376 ? 4.817 4.141 17.668 1.00 67.62 376 TRP A C 1
ATOM 2677 O O . TRP A 1 376 ? 5.278 4.675 18.678 1.00 67.62 376 TRP A O 1
ATOM 2687 N N . THR A 1 377 ? 4.439 2.865 17.632 1.00 59.31 377 THR A N 1
ATOM 2688 C CA . THR A 1 377 ? 4.540 1.937 18.760 1.00 59.31 377 THR A CA 1
ATOM 2689 C C . THR A 1 377 ? 4.987 0.565 18.268 1.00 59.31 377 THR A C 1
ATOM 2691 O O . THR A 1 377 ? 4.416 -0.005 17.336 1.00 59.31 377 THR A O 1
ATOM 2694 N N . VAL A 1 378 ? 5.991 0.013 18.945 1.00 56.88 378 VAL A N 1
ATOM 2695 C CA . VAL A 1 378 ? 6.427 -1.388 18.862 1.00 56.88 378 VAL A CA 1
ATOM 2696 C C . VAL A 1 378 ? 6.454 -1.984 20.277 1.00 56.88 378 VAL A C 1
ATOM 2698 O O . VAL A 1 378 ? 6.417 -1.225 21.246 1.00 56.88 378 VAL A O 1
ATOM 2701 N N . PRO A 1 379 ? 6.562 -3.314 20.459 1.00 50.44 379 PRO A N 1
ATOM 2702 C CA . PRO A 1 379 ? 6.488 -3.924 21.791 1.00 50.44 379 PRO A CA 1
ATOM 2703 C C . PRO A 1 379 ? 7.493 -3.386 22.823 1.00 50.44 379 PRO A C 1
ATOM 2705 O O . PRO A 1 379 ? 7.228 -3.475 24.018 1.00 50.44 379 PRO A O 1
ATOM 2708 N N . GLU A 1 380 ? 8.635 -2.842 22.382 1.00 52.75 380 GLU A N 1
ATOM 2709 C CA . GLU A 1 380 ? 9.699 -2.353 23.269 1.00 52.75 380 GLU A CA 1
ATOM 2710 C C . GLU A 1 380 ? 9.865 -0.820 23.314 1.00 52.75 380 GLU A C 1
ATOM 2712 O O . GLU A 1 380 ? 10.745 -0.348 24.030 1.00 52.75 380 GLU A O 1
ATOM 2717 N N . ALA A 1 381 ? 9.111 -0.040 22.526 1.00 54.06 381 ALA A N 1
ATOM 2718 C CA . ALA A 1 381 ? 9.275 1.420 22.436 1.00 54.06 381 ALA A CA 1
ATOM 2719 C C . ALA A 1 381 ? 8.089 2.126 21.750 1.00 54.06 381 ALA A C 1
ATOM 2721 O O . ALA A 1 381 ? 7.369 1.524 20.955 1.00 54.06 381 ALA A O 1
ATOM 2722 N N . SER A 1 382 ? 7.944 3.428 21.992 1.00 58.97 382 SER A N 1
ATOM 2723 C CA . SER A 1 382 ? 7.020 4.305 21.264 1.00 58.97 382 SER A CA 1
ATOM 2724 C C . SER A 1 382 ? 7.604 5.709 21.125 1.00 58.97 382 SER A C 1
ATOM 2726 O O . SER A 1 382 ? 8.325 6.143 22.024 1.00 58.97 382 SER A O 1
ATOM 2728 N N . GLY A 1 383 ? 7.235 6.437 20.074 1.00 58.47 383 GLY A N 1
ATOM 2729 C CA . GLY A 1 383 ? 7.664 7.820 19.852 1.00 58.47 383 GLY A CA 1
ATOM 2730 C C . GLY A 1 383 ? 6.674 8.624 19.010 1.00 58.47 383 GLY A C 1
ATOM 2731 O O . GLY A 1 383 ? 5.719 8.074 18.464 1.00 58.47 383 GLY A O 1
ATOM 2732 N N . THR A 1 384 ? 6.906 9.933 18.920 1.00 63.53 384 THR A N 1
ATOM 2733 C CA . THR A 1 384 ? 6.076 10.903 18.185 1.00 63.53 384 THR A CA 1
ATOM 2734 C C . THR A 1 384 ? 6.965 11.912 17.466 1.00 63.53 384 THR A C 1
ATOM 2736 O O . THR A 1 384 ? 7.922 12.384 18.078 1.00 63.53 384 THR A O 1
ATOM 2739 N N . PHE A 1 385 ? 6.644 12.282 16.226 1.00 64.38 385 PHE A N 1
ATOM 2740 C CA . PHE A 1 385 ? 7.365 13.315 15.470 1.00 64.38 385 PHE A CA 1
ATOM 2741 C C . PHE A 1 385 ? 6.425 14.086 14.516 1.00 64.38 385 PHE A C 1
ATOM 2743 O O . PHE A 1 385 ? 5.476 13.499 13.982 1.00 64.38 385 PHE A O 1
ATOM 2750 N N . PRO A 1 386 ? 6.644 15.398 14.309 1.00 62.66 386 PRO A N 1
ATOM 2751 C CA . PRO A 1 386 ? 5.872 16.218 13.376 1.00 62.66 386 PRO A CA 1
ATOM 2752 C C . PRO A 1 386 ? 6.315 15.998 11.922 1.00 62.66 386 PRO A C 1
ATOM 2754 O O . PRO A 1 386 ? 7.417 15.528 11.644 1.00 62.66 386 PRO A O 1
ATOM 2757 N N . SER A 1 387 ? 5.492 16.415 10.957 1.00 57.03 387 SER A N 1
ATOM 2758 C CA . SER A 1 387 ? 5.837 16.275 9.534 1.00 57.03 387 SER A CA 1
ATOM 2759 C C . SER A 1 387 ? 6.935 17.217 9.026 1.00 57.03 387 SER A C 1
ATOM 2761 O O . SER A 1 387 ? 7.299 17.144 7.857 1.00 57.03 387 SER A O 1
ATOM 2763 N N . THR A 1 388 ? 7.419 18.156 9.838 1.00 52.81 388 THR A N 1
ATOM 2764 C CA . THR A 1 388 ? 8.496 19.085 9.449 1.00 52.81 388 THR A CA 1
ATOM 2765 C C . THR A 1 388 ? 9.875 18.428 9.449 1.00 52.81 388 THR A C 1
ATOM 2767 O O . THR A 1 388 ? 10.765 18.898 8.743 1.00 52.81 388 THR A O 1
ATOM 2770 N N . ASP A 1 389 ? 10.018 17.304 10.154 1.00 51.28 389 ASP A N 1
ATOM 2771 C CA . ASP A 1 389 ? 11.265 16.537 10.266 1.00 51.28 389 ASP A CA 1
ATOM 2772 C C . ASP A 1 389 ? 11.374 15.449 9.166 1.00 51.28 389 ASP A C 1
ATOM 2774 O O . ASP A 1 389 ? 12.267 14.613 9.172 1.00 51.28 389 ASP A O 1
ATOM 2778 N N . ILE A 1 390 ? 10.473 15.469 8.169 1.00 49.31 390 ILE A N 1
ATOM 2779 C CA . ILE A 1 390 ? 10.375 14.476 7.073 1.00 49.31 390 ILE A CA 1
ATOM 2780 C C . ILE A 1 390 ? 11.562 14.511 6.087 1.00 49.31 390 ILE A C 1
ATOM 2782 O O . ILE A 1 390 ? 11.742 13.573 5.314 1.00 49.31 390 ILE A O 1
ATOM 2786 N N . ILE A 1 391 ? 12.374 15.577 6.081 1.00 40.00 391 ILE A N 1
ATOM 2787 C CA . ILE A 1 391 ? 13.508 15.733 5.138 1.00 40.00 391 ILE A CA 1
ATOM 2788 C C . ILE A 1 391 ? 14.785 16.256 5.818 1.00 40.00 391 ILE A C 1
ATOM 2790 O O . ILE A 1 391 ? 15.886 15.990 5.344 1.00 40.00 391 ILE A O 1
ATOM 2794 N N . ASN A 1 392 ? 14.672 16.989 6.927 1.00 31.70 392 ASN A N 1
ATOM 2795 C CA . ASN A 1 392 ? 15.838 17.531 7.617 1.00 31.70 392 ASN A CA 1
ATOM 2796 C C . ASN A 1 392 ? 16.284 16.584 8.728 1.00 31.70 392 ASN A C 1
ATOM 2798 O O . ASN A 1 392 ? 15.506 16.274 9.622 1.00 31.70 392 ASN A O 1
ATOM 2802 N N . ASN A 1 393 ? 17.559 16.199 8.688 1.00 36.41 393 ASN A N 1
ATOM 2803 C CA . ASN A 1 393 ? 18.259 15.407 9.700 1.00 36.41 393 ASN A CA 1
ATOM 2804 C C . ASN A 1 393 ? 18.384 16.195 11.028 1.00 36.41 393 ASN A C 1
ATOM 2806 O O . ASN A 1 393 ? 19.433 16.754 11.360 1.00 36.41 393 ASN A O 1
ATOM 2810 N N . SER A 1 394 ? 17.268 16.341 11.744 1.00 31.42 394 SER A N 1
ATOM 2811 C CA . SER A 1 394 ? 17.146 17.112 12.980 1.00 31.42 394 SER A CA 1
ATOM 2812 C C . SER A 1 394 ? 17.494 16.245 14.187 1.00 31.42 394 SER A C 1
ATOM 2814 O O . SER A 1 394 ? 16.671 15.479 14.682 1.00 31.42 394 SER A O 1
ATOM 2816 N N . TYR A 1 395 ? 18.727 16.410 14.665 1.00 34.19 395 TYR A N 1
ATOM 2817 C CA . TYR A 1 395 ? 19.335 15.649 15.758 1.00 34.19 395 TYR A CA 1
ATOM 2818 C C . TYR A 1 395 ? 18.642 15.905 17.114 1.00 34.19 395 TYR A C 1
ATOM 2820 O O . TYR A 1 395 ? 19.074 16.735 17.922 1.00 34.19 395 TYR A O 1
ATOM 2828 N N . LEU A 1 396 ? 17.543 15.195 17.377 1.00 32.53 396 LEU A N 1
ATOM 2829 C CA . LEU A 1 396 ? 16.721 15.339 18.582 1.00 32.53 396 LEU A CA 1
ATOM 2830 C C . LEU A 1 396 ? 17.161 14.370 19.688 1.00 32.53 396 LEU A C 1
ATOM 2832 O O . LEU A 1 396 ? 16.459 13.432 20.057 1.00 32.53 396 LEU A O 1
ATOM 2836 N N . GLY A 1 397 ? 18.330 14.643 20.271 1.00 32.09 397 GLY A N 1
ATOM 2837 C CA . GLY A 1 397 ? 18.639 14.248 21.651 1.00 32.09 397 GLY A CA 1
ATOM 2838 C C . GLY A 1 397 ? 18.496 12.759 22.005 1.00 32.09 397 GLY A C 1
ATOM 2839 O O . GLY A 1 397 ? 18.035 12.453 23.103 1.00 32.09 397 GLY A O 1
ATOM 2840 N N . GLY A 1 398 ? 18.922 11.839 21.131 1.00 41.19 398 GLY A N 1
ATOM 2841 C CA . GLY A 1 398 ? 19.135 10.428 21.492 1.00 41.19 398 GLY A CA 1
ATOM 2842 C C . GLY A 1 398 ? 18.443 9.374 20.624 1.00 41.19 398 GLY A C 1
ATOM 2843 O O . GLY A 1 398 ? 18.639 8.186 20.879 1.00 41.19 398 GLY A O 1
ATOM 2844 N N . SER A 1 399 ? 17.653 9.748 19.617 1.00 46.44 399 SER A N 1
ATOM 2845 C CA . SER A 1 399 ? 17.166 8.845 18.557 1.00 46.44 399 SER A CA 1
ATOM 2846 C C . SER A 1 399 ? 16.683 9.665 17.360 1.00 46.44 399 SER A C 1
ATOM 2848 O O . SER A 1 399 ? 15.897 10.590 17.551 1.00 46.44 399 SER A O 1
ATOM 2850 N N . ASP A 1 400 ? 17.121 9.304 16.154 1.00 54.28 400 ASP A N 1
ATOM 2851 C CA . ASP A 1 400 ? 16.735 9.978 14.908 1.00 54.28 400 ASP A CA 1
ATOM 2852 C C . ASP A 1 400 ? 15.583 9.222 14.214 1.00 54.28 400 ASP A C 1
ATOM 2854 O O . ASP A 1 400 ? 15.478 7.993 14.296 1.00 54.28 400 ASP A O 1
ATOM 2858 N N . TYR A 1 401 ? 14.679 9.941 13.548 1.00 54.28 401 TYR A N 1
ATOM 2859 C CA . TYR A 1 401 ? 13.433 9.378 13.018 1.00 54.28 401 TYR A CA 1
ATOM 2860 C C . TYR A 1 401 ? 13.080 9.995 11.665 1.00 54.28 401 TYR A C 1
ATOM 2862 O O . TYR A 1 401 ? 12.948 11.210 11.567 1.00 54.28 401 TYR A O 1
ATOM 2870 N N . HIS A 1 402 ? 12.865 9.164 10.643 1.00 60.88 402 HIS A N 1
ATOM 2871 C CA . HIS A 1 402 ? 12.555 9.607 9.283 1.00 60.88 402 HIS A CA 1
ATOM 2872 C C . HIS A 1 402 ? 11.259 8.959 8.766 1.00 60.88 402 HIS A C 1
ATOM 2874 O O . HIS A 1 402 ? 11.022 7.763 8.947 1.00 60.88 402 HIS A O 1
ATOM 2880 N N . VAL A 1 403 ? 10.439 9.733 8.055 1.00 53.28 403 VAL A N 1
ATOM 2881 C CA . VAL A 1 403 ? 9.384 9.232 7.154 1.00 53.28 403 VAL A CA 1
ATOM 2882 C C . VAL A 1 403 ? 9.724 9.738 5.769 1.00 53.28 403 VAL A C 1
ATOM 2884 O O . VAL A 1 403 ? 9.986 10.924 5.609 1.00 53.28 403 VAL A O 1
ATOM 2887 N N . THR A 1 404 ? 9.756 8.854 4.779 1.00 57.12 404 THR A N 1
ATOM 2888 C CA . THR A 1 404 ? 10.288 9.163 3.451 1.00 57.12 404 THR A CA 1
ATOM 2889 C C . THR A 1 404 ? 9.353 8.704 2.346 1.00 57.12 404 THR A C 1
ATOM 2891 O O . THR A 1 404 ? 8.739 7.641 2.431 1.00 57.12 404 THR A O 1
ATOM 2894 N N . ALA A 1 405 ? 9.267 9.554 1.314 1.00 55.41 405 ALA A N 1
ATOM 2895 C CA . ALA A 1 405 ? 8.403 9.440 0.140 1.00 55.41 405 ALA A CA 1
ATOM 2896 C C . ALA A 1 405 ? 6.913 9.190 0.473 1.00 55.41 405 ALA A C 1
ATOM 2898 O O . ALA A 1 405 ? 6.490 8.092 0.820 1.00 55.41 405 ALA A O 1
ATOM 2899 N N . ALA A 1 406 ? 6.088 10.229 0.330 1.00 60.81 406 ALA A N 1
ATOM 2900 C CA . ALA A 1 406 ? 4.639 10.097 0.440 1.00 60.81 406 ALA A CA 1
ATOM 2901 C C . ALA A 1 406 ? 4.018 9.904 -0.946 1.00 60.81 406 ALA A C 1
ATOM 2903 O O . ALA A 1 406 ? 3.893 10.865 -1.705 1.00 60.81 406 ALA A O 1
ATOM 2904 N N . ASN A 1 407 ? 3.603 8.672 -1.241 1.00 75.56 407 ASN A N 1
ATOM 2905 C CA . ASN A 1 407 ? 2.592 8.427 -2.264 1.00 75.56 407 ASN A CA 1
ATOM 2906 C C . ASN A 1 407 ? 1.190 8.645 -1.648 1.00 75.56 407 ASN A C 1
ATOM 2908 O O . ASN A 1 407 ? 1.065 8.906 -0.445 1.00 75.56 407 ASN A O 1
ATOM 2912 N N . ASP A 1 408 ? 0.119 8.561 -2.443 1.00 81.69 408 ASP A N 1
ATOM 2913 C CA . ASP A 1 408 ? -1.231 8.874 -1.957 1.00 81.69 408 ASP A CA 1
ATOM 2914 C C . ASP A 1 408 ? -1.735 7.839 -0.937 1.00 81.69 408 ASP A C 1
ATOM 2916 O O . ASP A 1 408 ? -2.473 8.198 -0.017 1.00 81.69 408 ASP A O 1
ATOM 2920 N N . TYR A 1 409 ? -1.326 6.571 -1.042 1.00 85.00 409 TYR A N 1
ATOM 2921 C CA . TYR A 1 409 ? -1.821 5.477 -0.199 1.00 85.00 409 TYR A CA 1
ATOM 2922 C C . TYR A 1 409 ? -0.736 4.749 0.606 1.00 85.00 409 TYR A C 1
ATOM 2924 O O . TYR A 1 409 ? -1.087 4.074 1.578 1.00 85.00 409 TYR A O 1
ATOM 2932 N N . VAL A 1 410 ? 0.551 4.888 0.263 1.00 89.00 410 VAL A N 1
ATOM 2933 C CA . VAL A 1 410 ? 1.689 4.279 0.981 1.00 89.00 410 VAL A CA 1
ATOM 2934 C C . VAL A 1 410 ? 2.794 5.278 1.350 1.00 89.00 410 VAL A C 1
ATOM 2936 O O . VAL A 1 410 ? 3.099 6.206 0.603 1.00 89.00 410 VAL A O 1
ATOM 2939 N N . GLN A 1 411 ? 3.423 5.048 2.504 1.00 86.56 411 GLN A N 1
ATOM 2940 C CA . GLN A 1 411 ? 4.599 5.766 3.000 1.00 86.56 411 GLN A CA 1
ATOM 2941 C C . GLN A 1 411 ? 5.679 4.792 3.494 1.00 86.56 411 GLN A C 1
ATOM 2943 O O . GLN A 1 411 ? 5.380 3.682 3.954 1.00 86.56 411 GLN A O 1
ATOM 2948 N N . GLY A 1 412 ? 6.939 5.227 3.423 1.00 84.81 412 GLY A N 1
ATOM 2949 C CA . GLY A 1 412 ? 8.079 4.579 4.066 1.00 84.81 412 GLY A CA 1
ATOM 2950 C C . GLY A 1 412 ? 8.473 5.280 5.369 1.00 84.81 412 GLY A C 1
ATOM 2951 O O . GLY A 1 412 ? 8.304 6.487 5.511 1.00 84.81 412 GLY A O 1
ATOM 2952 N N . ALA A 1 413 ? 9.015 4.530 6.325 1.00 79.00 413 ALA A N 1
ATOM 2953 C CA . ALA A 1 413 ? 9.587 5.053 7.561 1.00 79.00 413 ALA A CA 1
ATOM 2954 C C . ALA A 1 413 ? 10.876 4.314 7.934 1.00 79.00 413 ALA A C 1
ATOM 2956 O O . ALA A 1 413 ? 10.975 3.099 7.742 1.00 79.00 413 ALA A O 1
ATOM 2957 N N . GLU A 1 414 ? 11.825 5.037 8.526 1.00 78.94 414 GLU A N 1
ATOM 2958 C CA . GLU A 1 414 ? 12.994 4.479 9.205 1.00 78.94 414 GLU A CA 1
ATOM 2959 C C . GLU A 1 414 ? 13.121 5.091 10.608 1.00 78.94 414 GLU A C 1
ATOM 2961 O O . GLU A 1 414 ? 13.105 6.312 10.766 1.00 78.94 414 GLU A O 1
ATOM 2966 N N . TRP A 1 415 ? 13.276 4.256 11.639 1.00 74.69 415 TRP A N 1
ATOM 2967 C CA . TRP A 1 415 ? 13.538 4.723 13.008 1.00 74.69 415 TRP A CA 1
ATOM 2968 C C . TRP A 1 415 ? 14.899 4.237 13.501 1.00 74.69 415 TRP A C 1
ATOM 2970 O O . TRP A 1 415 ? 15.144 3.028 13.589 1.00 74.69 415 TRP A O 1
ATOM 2980 N N . LEU A 1 416 ? 15.759 5.186 13.862 1.00 70.00 416 LEU A N 1
ATOM 2981 C CA . LEU A 1 416 ? 17.087 4.965 14.414 1.00 70.00 416 LEU A CA 1
ATOM 2982 C C . LEU A 1 416 ? 17.005 4.821 15.936 1.00 70.00 416 LEU A C 1
ATOM 2984 O O . LEU A 1 416 ? 16.314 5.584 16.608 1.00 70.00 416 LEU A O 1
ATOM 2988 N N . ARG A 1 417 ? 17.740 3.868 16.518 1.00 67.88 417 ARG A N 1
ATOM 2989 C CA . ARG A 1 417 ? 17.900 3.780 17.979 1.00 67.88 417 ARG A CA 1
ATOM 2990 C C . ARG A 1 417 ? 19.361 3.808 18.380 1.00 67.88 417 ARG A C 1
ATOM 2992 O O . ARG A 1 417 ? 20.122 2.877 18.088 1.00 67.88 417 ARG A O 1
ATOM 2999 N N . ILE A 1 418 ? 19.715 4.855 19.114 1.00 59.62 418 ILE A N 1
ATOM 3000 C CA . ILE A 1 418 ? 21.029 5.059 19.715 1.00 59.62 418 ILE A CA 1
ATOM 3001 C C . ILE A 1 418 ? 20.944 4.609 21.177 1.00 59.62 418 ILE A C 1
ATOM 3003 O O . ILE A 1 418 ? 20.025 4.987 21.900 1.00 59.62 418 ILE A O 1
ATOM 3007 N N . THR A 1 419 ? 21.885 3.776 21.622 1.00 54.06 419 THR A N 1
ATOM 3008 C CA . THR A 1 419 ? 21.957 3.363 23.031 1.00 54.06 419 THR A CA 1
ATOM 3009 C C . THR A 1 419 ? 22.809 4.384 23.797 1.00 54.06 419 THR A C 1
ATOM 3011 O O . THR A 1 419 ? 23.986 4.541 23.453 1.00 54.06 419 THR A O 1
ATOM 3014 N N . PRO A 1 420 ? 22.273 5.084 24.821 1.00 45.38 420 PRO A N 1
ATOM 3015 C CA . PRO A 1 420 ? 23.037 6.085 25.565 1.00 45.38 420 PRO A CA 1
ATOM 3016 C C . PRO A 1 420 ? 24.305 5.493 26.193 1.00 45.38 420 PRO A C 1
ATOM 3018 O O . PRO A 1 420 ? 24.260 4.440 26.824 1.00 45.38 420 PRO A O 1
ATOM 3021 N N . GLY A 1 421 ? 25.437 6.184 26.035 1.00 48.31 421 GLY A N 1
ATOM 3022 C CA . GLY A 1 421 ? 26.734 5.763 26.583 1.00 48.31 421 GLY A CA 1
ATOM 3023 C C . GLY A 1 421 ? 27.597 4.891 25.661 1.00 48.31 421 GLY A C 1
ATOM 3024 O O . GLY A 1 421 ? 28.736 4.601 26.017 1.00 48.31 421 GLY A O 1
ATOM 3025 N N . THR A 1 422 ? 27.118 4.521 24.468 1.00 49.94 422 THR A N 1
ATOM 3026 C CA . THR A 1 422 ? 27.927 3.849 23.429 1.00 49.94 422 THR A CA 1
ATOM 3027 C C . THR A 1 422 ? 27.920 4.640 22.117 1.00 49.94 422 THR A C 1
ATOM 3029 O O . THR A 1 422 ? 26.843 5.044 21.687 1.00 49.94 422 THR A O 1
ATOM 3032 N N . PRO A 1 423 ? 29.067 4.826 21.429 1.00 45.00 423 PRO A N 1
ATOM 3033 C CA . PRO A 1 423 ? 29.169 5.646 20.213 1.00 45.00 423 PRO A CA 1
ATOM 3034 C C . PRO A 1 423 ? 28.654 4.948 18.938 1.00 45.00 423 PRO A C 1
ATOM 3036 O O . PRO A 1 423 ? 29.055 5.301 17.834 1.00 45.00 423 PRO A O 1
ATOM 3039 N N . THR A 1 424 ? 27.805 3.928 19.071 1.00 53.84 424 THR A N 1
ATOM 3040 C CA . THR A 1 424 ? 27.303 3.123 17.952 1.00 53.84 424 THR A CA 1
ATOM 3041 C C . THR A 1 424 ? 25.784 3.129 17.916 1.00 53.84 424 THR A C 1
ATOM 3043 O O . THR A 1 424 ? 25.124 2.679 18.863 1.00 53.84 424 THR A O 1
ATOM 3046 N N . VAL A 1 425 ? 25.238 3.549 16.774 1.00 55.78 425 VAL A N 1
ATOM 3047 C CA . VAL A 1 425 ? 23.857 3.259 16.391 1.00 55.78 425 VAL A CA 1
ATOM 3048 C C . VAL A 1 425 ? 23.612 1.762 16.556 1.00 55.78 425 VAL A C 1
ATOM 3050 O O . VAL A 1 425 ? 24.409 0.932 16.122 1.00 55.78 425 VAL A O 1
ATOM 3053 N N . SER A 1 426 ? 22.537 1.401 17.252 1.00 63.12 426 SER A N 1
ATOM 3054 C CA . SER A 1 426 ? 22.317 0.015 17.665 1.00 63.12 426 SER A CA 1
ATOM 3055 C C . SER A 1 426 ? 21.373 -0.732 16.722 1.00 63.12 426 SER A C 1
ATOM 3057 O O . SER A 1 426 ? 21.581 -1.921 16.461 1.00 63.12 426 SER A O 1
ATOM 3059 N N . LYS A 1 427 ? 20.309 -0.072 16.242 1.00 75.31 427 LYS A N 1
ATOM 3060 C CA . LYS A 1 427 ? 19.247 -0.672 15.413 1.00 75.31 427 LYS A CA 1
ATOM 3061 C C . LYS A 1 427 ? 18.609 0.373 14.490 1.00 75.31 427 LYS A C 1
ATOM 3063 O O . LYS A 1 427 ? 18.365 1.487 14.947 1.00 75.31 427 LYS A O 1
ATOM 3068 N N . ILE A 1 428 ? 18.262 -0.039 13.271 1.00 79.00 428 ILE A N 1
ATOM 3069 C CA . ILE A 1 428 ? 17.281 0.627 12.399 1.00 79.00 428 ILE A CA 1
ATOM 3070 C C . ILE A 1 428 ? 16.066 -0.282 12.242 1.00 79.00 428 ILE A C 1
ATOM 3072 O O . ILE A 1 428 ? 16.215 -1.483 12.010 1.00 79.00 428 ILE A O 1
ATOM 3076 N N . ASP A 1 429 ? 14.875 0.296 12.341 1.00 79.81 429 ASP A N 1
ATOM 3077 C CA . ASP A 1 429 ? 13.617 -0.329 11.936 1.00 79.81 429 ASP A CA 1
ATOM 3078 C C . ASP A 1 429 ? 13.126 0.348 10.638 1.00 79.81 429 ASP A C 1
ATOM 3080 O O . ASP A 1 429 ? 12.688 1.493 10.697 1.00 79.81 429 ASP A O 1
ATOM 3084 N N . SER A 1 430 ? 13.198 -0.339 9.488 1.00 85.88 430 SER A N 1
ATOM 3085 C CA . SER A 1 430 ? 12.723 0.150 8.174 1.00 85.88 430 SER A CA 1
ATOM 3086 C C . SER A 1 430 ? 11.368 -0.480 7.839 1.00 85.88 430 SER A C 1
ATOM 3088 O O . SER A 1 430 ? 11.253 -1.711 7.823 1.00 85.88 430 SER A O 1
ATOM 3090 N N . VAL A 1 431 ? 10.331 0.325 7.591 1.00 84.50 431 VAL A N 1
ATOM 3091 C CA . VAL A 1 431 ? 8.927 -0.126 7.544 1.00 84.50 431 VAL A CA 1
ATOM 3092 C C . VAL A 1 431 ? 8.098 0.619 6.498 1.00 84.50 431 VAL A C 1
ATOM 3094 O O . VAL A 1 431 ? 8.219 1.828 6.343 1.00 84.50 431 VAL A O 1
ATOM 3097 N N . VAL A 1 432 ? 7.194 -0.101 5.829 1.00 89.12 432 VAL A N 1
ATOM 3098 C CA . VAL A 1 432 ? 6.157 0.470 4.950 1.00 89.12 432 VAL A CA 1
ATOM 3099 C C . VAL A 1 432 ? 4.774 0.383 5.590 1.00 89.12 432 VAL A C 1
ATOM 3101 O O . VAL A 1 432 ? 4.443 -0.610 6.250 1.00 89.12 432 VAL A O 1
ATOM 3104 N N . PHE A 1 433 ? 3.959 1.422 5.403 1.00 83.00 433 PHE A N 1
ATOM 3105 C CA . PHE A 1 433 ? 2.625 1.540 5.995 1.00 83.00 433 PHE A CA 1
ATOM 3106 C C . PHE A 1 433 ? 1.687 2.407 5.146 1.00 83.00 433 PHE A C 1
ATOM 3108 O O . PHE A 1 433 ? 2.130 3.160 4.284 1.00 83.00 433 PHE A O 1
ATOM 3115 N N . GLY A 1 434 ? 0.381 2.295 5.394 1.00 82.62 434 GLY A N 1
ATOM 3116 C CA . GLY A 1 434 ? -0.641 3.049 4.670 1.00 82.62 434 GLY A CA 1
ATOM 3117 C C . GLY A 1 434 ? -1.925 2.257 4.445 1.00 82.62 434 GLY A C 1
ATOM 3118 O O . GLY A 1 434 ? -2.176 1.243 5.104 1.00 82.62 434 GLY A O 1
ATOM 3119 N N . PHE A 1 435 ? -2.734 2.719 3.498 1.00 80.50 435 PHE A N 1
ATOM 3120 C CA . PHE A 1 435 ? -4.041 2.165 3.151 1.00 80.50 435 PHE A CA 1
ATOM 3121 C C . PHE A 1 435 ? -3.879 0.942 2.233 1.00 80.50 435 PHE A C 1
ATOM 3123 O O . PHE A 1 435 ? -3.914 1.057 1.009 1.00 80.50 435 PHE A O 1
ATOM 3130 N N . GLN A 1 436 ? -3.638 -0.235 2.820 1.00 83.38 436 GLN A N 1
ATOM 3131 C CA . GLN A 1 436 ? -3.466 -1.486 2.068 1.00 83.38 436 GLN A CA 1
ATOM 3132 C C . GLN A 1 436 ? -4.708 -1.831 1.235 1.00 83.38 436 GLN A C 1
ATOM 3134 O O . GLN A 1 436 ? -5.837 -1.707 1.708 1.00 83.38 436 GLN A O 1
ATOM 3139 N N . THR A 1 437 ? -4.499 -2.321 0.010 1.00 81.50 437 THR A N 1
ATOM 3140 C CA . THR A 1 437 ? -5.581 -2.843 -0.838 1.00 81.50 437 THR A CA 1
ATOM 3141 C C . THR A 1 437 ? -6.240 -4.050 -0.154 1.00 81.50 437 THR A C 1
ATOM 3143 O O . THR A 1 437 ? -5.521 -4.983 0.217 1.00 81.50 437 THR A O 1
ATOM 3146 N N . PRO A 1 438 ? -7.576 -4.099 0.000 1.00 77.81 438 PRO A N 1
ATOM 3147 C CA . PRO A 1 438 ? -8.254 -5.281 0.527 1.00 77.81 438 PRO A CA 1
ATOM 3148 C C . PRO A 1 438 ? -8.000 -6.532 -0.329 1.00 77.81 438 PRO A C 1
ATOM 3150 O O . PRO A 1 438 ? -7.979 -6.453 -1.558 1.00 77.81 438 PRO A O 1
ATOM 3153 N N . ASP A 1 439 ? -7.888 -7.708 0.300 1.00 77.50 439 ASP A N 1
ATOM 3154 C CA . ASP A 1 439 ? -7.617 -8.990 -0.385 1.00 77.50 439 ASP A CA 1
ATOM 3155 C C . ASP A 1 439 ? -8.599 -9.305 -1.529 1.00 77.50 439 ASP A C 1
ATOM 3157 O O . ASP A 1 439 ? -8.217 -9.942 -2.514 1.00 77.50 439 ASP A O 1
ATOM 3161 N N . ALA A 1 440 ? -9.849 -8.848 -1.389 1.00 74.38 440 ALA A N 1
ATOM 3162 C CA . ALA A 1 440 ? -10.935 -9.007 -2.357 1.00 74.38 440 ALA A CA 1
ATOM 3163 C C . ALA A 1 440 ? -10.943 -7.945 -3.478 1.00 74.38 440 ALA A C 1
ATOM 3165 O O . ALA A 1 440 ? -11.577 -8.157 -4.509 1.00 74.38 440 ALA A O 1
ATOM 3166 N N . GLU A 1 441 ? -10.256 -6.813 -3.295 1.00 77.19 441 GLU A N 1
ATOM 3167 C CA . GLU A 1 441 ? -10.116 -5.758 -4.312 1.00 77.19 441 GLU A CA 1
ATOM 3168 C C . GLU A 1 441 ? -8.832 -5.884 -5.135 1.00 77.19 441 GLU A C 1
ATOM 3170 O O . GLU A 1 441 ? -8.726 -5.297 -6.218 1.00 77.19 441 GLU A O 1
ATOM 3175 N N . LEU A 1 442 ? -7.842 -6.622 -4.628 1.00 80.50 442 LEU A N 1
ATOM 3176 C CA . LEU A 1 442 ? -6.585 -6.830 -5.327 1.00 80.50 442 LEU A CA 1
ATOM 3177 C C . LEU A 1 442 ? -6.827 -7.596 -6.635 1.00 80.50 442 LEU A C 1
ATOM 3179 O O . LEU A 1 442 ? -7.401 -8.683 -6.650 1.00 80.50 442 LEU A O 1
ATOM 3183 N N . VAL A 1 443 ? -6.358 -7.033 -7.749 1.00 81.62 443 VAL A N 1
ATOM 3184 C CA . VAL A 1 443 ? -6.451 -7.679 -9.063 1.00 81.62 443 VAL A CA 1
ATOM 3185 C C . VAL A 1 443 ? -5.501 -8.879 -9.093 1.00 81.62 443 VAL A C 1
ATOM 3187 O O . VAL A 1 443 ? -4.307 -8.719 -8.865 1.00 81.62 443 VAL A O 1
ATOM 3190 N N . ARG A 1 444 ? -6.026 -10.076 -9.383 1.00 83.50 444 ARG A N 1
ATOM 3191 C CA . ARG A 1 444 ? -5.288 -11.360 -9.391 1.00 83.50 444 ARG A CA 1
ATOM 3192 C C . ARG A 1 444 ? -5.186 -11.993 -10.787 1.00 83.50 444 ARG A C 1
ATOM 3194 O O . ARG A 1 444 ? -5.140 -13.210 -10.931 1.00 83.50 444 ARG A O 1
ATOM 3201 N N . THR A 1 445 ? -5.219 -11.172 -11.835 1.00 80.19 445 THR A N 1
ATOM 3202 C CA . THR A 1 445 ? -5.109 -11.602 -13.238 1.00 80.19 445 THR A CA 1
ATOM 3203 C C . THR A 1 445 ? -4.362 -10.565 -14.077 1.00 80.19 445 THR A C 1
ATOM 3205 O O . THR A 1 445 ? -4.387 -9.371 -13.776 1.00 80.19 445 THR A O 1
ATOM 3208 N N . GLY A 1 446 ? -3.696 -11.021 -15.141 1.00 75.75 446 GLY A N 1
ATOM 3209 C CA . GLY A 1 446 ? -2.876 -10.169 -16.006 1.00 75.75 446 GLY A CA 1
ATOM 3210 C C . GLY A 1 446 ? -1.561 -9.734 -15.351 1.00 75.75 446 GLY A C 1
ATOM 3211 O O . GLY A 1 446 ? -1.079 -10.359 -14.409 1.00 75.75 446 GLY A O 1
ATOM 3212 N N . THR A 1 447 ? -0.971 -8.654 -15.857 1.00 78.62 447 THR A N 1
ATOM 3213 C CA . THR A 1 447 ? 0.307 -8.106 -15.380 1.00 78.62 447 THR A CA 1
ATOM 3214 C C . THR A 1 447 ? 0.156 -6.659 -14.930 1.00 78.62 447 THR A C 1
ATOM 3216 O O . THR A 1 447 ? -0.658 -5.916 -15.477 1.00 78.62 447 THR A O 1
ATOM 3219 N N . ALA A 1 448 ? 0.982 -6.224 -13.980 1.00 79.38 448 ALA A N 1
ATOM 3220 C CA . ALA A 1 448 ? 1.118 -4.816 -13.623 1.00 79.38 448 ALA A CA 1
ATOM 3221 C C . ALA A 1 448 ? 2.591 -4.419 -13.472 1.00 79.38 448 ALA A C 1
ATOM 3223 O O . ALA A 1 448 ? 3.421 -5.208 -13.016 1.00 79.38 448 ALA A O 1
ATOM 3224 N N . SER A 1 449 ? 2.888 -3.172 -13.826 1.00 80.19 449 SER A N 1
ATOM 3225 C CA . SER A 1 449 ? 4.216 -2.572 -13.728 1.00 80.19 449 SER A CA 1
ATOM 3226 C C . SER A 1 449 ? 4.160 -1.317 -12.863 1.00 80.19 449 SER A C 1
ATOM 3228 O O . SER A 1 449 ? 3.158 -0.602 -12.865 1.00 80.19 449 SER A O 1
ATOM 3230 N N . TYR A 1 450 ? 5.227 -1.067 -12.107 1.00 86.44 450 TYR A N 1
ATOM 3231 C CA . TYR A 1 450 ? 5.329 0.040 -11.157 1.00 86.44 450 TYR A CA 1
ATOM 3232 C C . TYR A 1 450 ? 6.688 0.716 -11.308 1.00 86.44 450 TYR A C 1
ATOM 3234 O O . TYR A 1 450 ? 7.715 0.029 -11.364 1.00 86.44 450 TYR A O 1
ATOM 3242 N N . ARG A 1 451 ? 6.696 2.053 -11.342 1.00 80.88 451 ARG A N 1
ATOM 3243 C CA . ARG A 1 451 ? 7.909 2.841 -11.086 1.00 80.88 451 ARG A CA 1
ATOM 3244 C C . ARG A 1 451 ? 8.231 2.676 -9.612 1.00 80.88 451 ARG A C 1
ATOM 3246 O O . ARG A 1 451 ? 7.311 2.707 -8.801 1.00 80.88 451 ARG A O 1
ATOM 3253 N N . LEU A 1 452 ? 9.502 2.472 -9.294 1.00 85.31 452 LEU A N 1
ATOM 3254 C CA . LEU A 1 452 ? 9.978 2.332 -7.926 1.00 85.31 452 LEU A CA 1
ATOM 3255 C C . LEU A 1 452 ? 10.825 3.526 -7.523 1.00 85.31 452 LEU A C 1
ATOM 3257 O O . LEU A 1 452 ? 11.713 3.906 -8.286 1.00 85.31 452 LEU A O 1
ATOM 3261 N N . ASP A 1 453 ? 10.630 3.964 -6.287 1.00 80.50 453 ASP A N 1
ATOM 3262 C CA . ASP A 1 453 ? 11.507 4.871 -5.561 1.00 80.50 453 ASP A CA 1
ATOM 3263 C C . ASP A 1 453 ? 12.025 4.128 -4.319 1.00 80.50 453 ASP A C 1
ATOM 3265 O O . ASP A 1 453 ? 11.252 3.594 -3.518 1.00 80.50 453 ASP A O 1
ATOM 3269 N N . LEU A 1 454 ? 13.346 4.023 -4.195 1.00 85.19 454 LEU A N 1
ATOM 3270 C CA . LEU A 1 454 ? 14.047 3.381 -3.085 1.00 85.19 454 LEU A CA 1
ATOM 3271 C C . LEU A 1 454 ? 14.586 4.457 -2.148 1.00 85.19 454 LEU A C 1
ATOM 3273 O O . LEU A 1 454 ? 15.305 5.355 -2.588 1.00 85.19 454 LEU A O 1
ATOM 3277 N N . PHE A 1 455 ? 14.312 4.300 -0.856 1.00 83.75 455 PHE A N 1
ATOM 3278 C CA . PHE A 1 455 ? 14.972 5.029 0.220 1.00 83.75 455 PHE A CA 1
ATOM 3279 C C . PHE A 1 455 ? 15.539 4.033 1.230 1.00 83.75 455 PHE A C 1
ATOM 3281 O O . PHE A 1 455 ? 14.896 3.039 1.559 1.00 83.75 455 PHE A O 1
ATOM 3288 N N . GLY A 1 456 ? 16.725 4.285 1.766 1.00 83.25 456 GLY A N 1
ATOM 3289 C CA . GLY A 1 456 ? 17.237 3.473 2.861 1.00 83.25 456 GLY A CA 1
ATOM 3290 C C . GLY A 1 456 ? 18.594 3.920 3.355 1.00 83.25 456 GLY A C 1
ATOM 3291 O O . GLY A 1 456 ? 19.117 4.948 2.934 1.00 83.25 456 GLY A O 1
ATOM 3292 N N . THR A 1 457 ? 19.197 3.089 4.195 1.00 82.06 457 THR A N 1
ATOM 3293 C CA . THR A 1 457 ? 20.487 3.347 4.829 1.00 82.06 457 THR A CA 1
ATOM 3294 C C . THR A 1 457 ? 21.485 2.227 4.514 1.00 82.06 457 THR A C 1
ATOM 3296 O O . THR A 1 457 ? 21.159 1.034 4.533 1.00 82.06 457 THR A O 1
ATOM 3299 N N . SER A 1 458 ? 22.723 2.619 4.209 1.00 81.00 458 SER A N 1
ATOM 3300 C CA . SER A 1 458 ? 23.855 1.738 3.906 1.00 81.00 458 SER A CA 1
ATOM 3301 C C . SER A 1 458 ? 24.933 1.804 4.991 1.00 81.00 458 SER A C 1
ATOM 3303 O O . SER A 1 458 ? 25.196 2.866 5.545 1.00 81.00 458 SER A O 1
ATOM 3305 N N . PHE A 1 459 ? 25.570 0.662 5.261 1.00 77.75 459 PHE A N 1
ATOM 3306 C CA . PHE A 1 459 ? 26.640 0.469 6.249 1.00 77.75 459 PHE A CA 1
ATOM 3307 C C . PHE A 1 459 ? 27.831 -0.285 5.628 1.00 77.75 459 PHE A C 1
ATOM 3309 O O . PHE A 1 459 ? 28.336 -1.253 6.199 1.00 77.75 459 PHE A O 1
ATOM 3316 N N . ALA A 1 460 ? 28.224 0.087 4.407 1.00 64.19 460 ALA A N 1
ATOM 3317 C CA . ALA A 1 460 ? 29.340 -0.547 3.696 1.00 64.19 460 ALA A CA 1
ATOM 3318 C C . ALA A 1 460 ? 30.705 -0.015 4.164 1.00 64.19 460 ALA A C 1
ATOM 3320 O O . ALA A 1 460 ? 31.580 -0.788 4.540 1.00 64.19 460 ALA A O 1
ATOM 3321 N N . GLU A 1 461 ? 30.853 1.311 4.196 1.00 63.25 461 GLU A N 1
ATOM 3322 C CA . GLU A 1 461 ? 32.067 2.013 4.649 1.00 63.25 461 GLU A CA 1
ATOM 3323 C C . GLU A 1 461 ? 31.779 2.922 5.854 1.00 63.25 461 GLU A C 1
ATOM 3325 O O . GLU A 1 461 ? 32.572 3.045 6.782 1.00 63.25 461 GLU A O 1
ATOM 3330 N N . SER A 1 462 ? 30.628 3.591 5.808 1.00 63.25 462 SER A N 1
ATOM 3331 C CA . SER A 1 462 ? 30.092 4.531 6.794 1.00 63.25 462 SER A CA 1
ATOM 3332 C C . SER A 1 462 ? 28.568 4.522 6.666 1.00 63.25 462 SER A C 1
ATOM 3334 O O . SER A 1 462 ? 28.053 4.110 5.626 1.00 63.25 462 SER A O 1
ATOM 3336 N N . GLU A 1 463 ? 27.859 4.960 7.705 1.00 72.19 463 GLU A N 1
ATOM 3337 C CA . GLU A 1 463 ? 26.409 5.157 7.649 1.00 72.19 463 GLU A CA 1
ATOM 3338 C C . GLU A 1 463 ? 26.068 6.271 6.651 1.00 72.19 463 GLU A C 1
ATOM 3340 O O . GLU A 1 463 ? 26.565 7.392 6.776 1.00 72.19 463 GLU A O 1
ATOM 3345 N N . ARG A 1 464 ? 25.278 5.944 5.621 1.00 73.31 464 ARG A N 1
ATOM 3346 C CA . ARG A 1 464 ? 24.844 6.891 4.578 1.00 73.31 464 ARG A CA 1
ATOM 3347 C C . ARG A 1 464 ? 23.464 6.536 4.052 1.00 73.31 464 ARG A C 1
ATOM 3349 O O . ARG A 1 464 ? 23.239 5.368 3.712 1.00 73.31 464 ARG A O 1
ATOM 3356 N N . ALA A 1 465 ? 22.604 7.539 3.880 1.00 76.50 465 ALA A N 1
ATOM 3357 C CA . ALA A 1 465 ? 21.357 7.365 3.153 1.00 76.50 465 ALA A CA 1
ATOM 3358 C C . ALA A 1 465 ? 21.623 7.055 1.667 1.00 76.50 465 ALA A C 1
ATOM 3360 O O . ALA A 1 465 ? 22.580 7.552 1.056 1.00 76.50 465 ALA A O 1
ATOM 3361 N N . ILE A 1 466 ? 20.769 6.211 1.097 1.00 75.12 466 ILE A N 1
ATOM 3362 C CA . ILE A 1 466 ? 20.754 5.816 -0.308 1.00 75.12 466 ILE A CA 1
ATOM 3363 C C . ILE A 1 466 ? 19.388 6.111 -0.919 1.00 75.12 466 ILE A C 1
ATOM 3365 O O . ILE A 1 466 ? 18.344 5.818 -0.336 1.00 75.12 466 ILE A O 1
ATOM 3369 N N . PHE A 1 467 ? 19.421 6.662 -2.126 1.00 73.94 467 PHE A N 1
ATOM 3370 C CA . PHE A 1 467 ? 18.251 7.014 -2.917 1.00 73.94 467 PHE A CA 1
ATOM 3371 C C . PHE A 1 467 ? 18.358 6.296 -4.253 1.00 73.94 467 PHE A C 1
ATOM 3373 O O . PHE A 1 467 ? 19.432 6.259 -4.858 1.00 73.94 467 PHE A O 1
ATOM 3380 N N . GLY A 1 468 ? 17.274 5.695 -4.722 1.00 68.69 468 GLY A N 1
ATOM 3381 C CA . GLY A 1 468 ? 17.299 4.942 -5.967 1.00 68.69 468 GLY A CA 1
ATOM 3382 C C . GLY A 1 468 ? 15.983 4.956 -6.710 1.00 68.69 468 GLY A C 1
ATOM 3383 O O . GLY A 1 468 ? 14.935 5.242 -6.145 1.00 68.69 468 GLY A O 1
ATOM 3384 N N . VAL A 1 469 ? 16.056 4.601 -7.986 1.00 70.81 469 VAL A N 1
ATOM 3385 C CA . VAL A 1 469 ? 14.898 4.463 -8.870 1.00 70.81 469 VAL A CA 1
ATOM 3386 C C . VAL A 1 469 ? 14.941 3.112 -9.567 1.00 70.81 469 VAL A C 1
ATOM 3388 O O . VAL A 1 469 ? 16.012 2.544 -9.807 1.00 70.81 469 VAL A O 1
ATOM 3391 N N . GLY A 1 470 ? 13.778 2.569 -9.905 1.00 70.75 470 GLY A N 1
ATOM 3392 C CA . GLY A 1 470 ? 13.700 1.280 -10.581 1.00 70.75 470 GLY A CA 1
ATOM 3393 C C . GLY A 1 470 ? 12.337 0.973 -11.179 1.00 70.75 470 GLY A C 1
ATOM 3394 O O . GLY A 1 470 ? 11.460 1.830 -11.276 1.00 70.75 470 GLY A O 1
ATOM 3395 N N . LYS A 1 471 ? 12.156 -0.291 -11.563 1.00 76.75 471 LYS A N 1
ATOM 3396 C CA . LYS A 1 471 ? 10.856 -0.833 -11.957 1.00 76.75 471 LYS A CA 1
ATOM 3397 C C . LYS A 1 471 ? 10.594 -2.199 -11.343 1.00 76.75 471 LYS A C 1
ATOM 3399 O O . LYS A 1 471 ? 11.505 -3.025 -11.237 1.00 76.75 471 LYS A O 1
ATOM 3404 N N . LEU A 1 472 ? 9.332 -2.437 -11.001 1.00 88.50 472 LEU A N 1
ATOM 3405 C CA . LEU A 1 472 ? 8.789 -3.733 -10.607 1.00 88.50 472 LEU A CA 1
ATOM 3406 C C . LEU A 1 472 ? 7.761 -4.182 -11.637 1.00 88.50 472 LEU A C 1
ATOM 3408 O O . LEU A 1 472 ? 6.929 -3.390 -12.068 1.00 88.50 472 LEU A O 1
ATOM 3412 N N . ASN A 1 473 ? 7.806 -5.462 -11.984 1.00 81.56 473 ASN A N 1
ATOM 3413 C CA . ASN A 1 473 ? 6.774 -6.155 -12.738 1.00 81.56 473 ASN A CA 1
ATOM 3414 C C . ASN A 1 473 ? 6.206 -7.279 -11.872 1.00 81.56 473 ASN A C 1
ATOM 3416 O O . ASN A 1 473 ? 6.966 -8.065 -11.297 1.00 81.56 473 ASN A O 1
ATOM 3420 N N . VAL A 1 474 ? 4.882 -7.373 -11.822 1.00 85.31 474 VAL A N 1
ATOM 3421 C CA . VAL A 1 474 ? 4.156 -8.487 -11.215 1.00 85.31 474 VAL A CA 1
ATOM 3422 C C . VAL A 1 474 ? 3.266 -9.149 -12.260 1.00 85.31 474 VAL A C 1
ATOM 3424 O O . VAL A 1 474 ? 2.507 -8.483 -12.965 1.00 85.31 474 VAL A O 1
ATOM 3427 N N . ASP A 1 475 ? 3.362 -10.469 -12.351 1.00 83.38 475 ASP A N 1
ATOM 3428 C CA . ASP A 1 475 ? 2.324 -11.311 -12.934 1.00 83.38 475 ASP A CA 1
ATOM 3429 C C . ASP A 1 475 ? 1.321 -11.616 -11.819 1.00 83.38 475 ASP A C 1
ATOM 3431 O O . ASP A 1 475 ? 1.631 -12.306 -10.848 1.00 83.38 475 ASP A O 1
ATOM 3435 N N . LEU A 1 476 ? 0.129 -11.039 -11.935 1.00 81.75 476 LEU A N 1
ATOM 3436 C CA . LEU A 1 476 ? -0.923 -11.125 -10.928 1.00 81.75 476 LEU A CA 1
ATOM 3437 C C . LEU A 1 476 ? -1.625 -12.491 -10.949 1.00 81.75 476 LEU A C 1
ATOM 3439 O O . LEU A 1 476 ? -2.267 -12.840 -9.963 1.00 81.75 476 LEU A O 1
ATOM 3443 N N . GLY A 1 477 ? -1.497 -13.253 -12.045 1.00 79.12 477 GLY A N 1
ATOM 3444 C CA . GLY A 1 477 ? -2.051 -14.599 -12.186 1.00 79.12 477 GLY A CA 1
ATOM 3445 C C . GLY A 1 477 ? -1.155 -15.680 -11.577 1.00 79.12 477 GLY A C 1
ATOM 3446 O O . GLY A 1 477 ? -1.650 -16.541 -10.853 1.00 79.12 477 GLY A O 1
ATOM 3447 N N . SER A 1 478 ? 0.162 -15.633 -11.820 1.00 82.06 478 SER A N 1
ATOM 3448 C CA . SER A 1 478 ? 1.117 -16.550 -11.163 1.00 82.06 478 SER A CA 1
ATOM 3449 C C . SER A 1 478 ? 1.592 -16.071 -9.787 1.00 82.06 478 SER A C 1
ATOM 3451 O O . SER A 1 478 ? 2.195 -16.841 -9.042 1.00 82.06 478 SER A O 1
ATOM 3453 N N . GLY A 1 479 ? 1.357 -14.799 -9.453 1.00 82.19 479 GLY A N 1
ATOM 3454 C CA . GLY A 1 479 ? 1.900 -14.141 -8.266 1.00 82.19 479 GLY A CA 1
ATOM 3455 C C . GLY A 1 479 ? 3.393 -13.806 -8.373 1.00 82.19 479 GLY A C 1
ATOM 3456 O O . GLY A 1 479 ? 3.984 -13.364 -7.390 1.00 82.19 479 GLY A O 1
ATOM 3457 N N . THR A 1 480 ? 4.040 -14.006 -9.525 1.00 88.75 480 THR A N 1
ATOM 3458 C CA . THR A 1 480 ? 5.487 -13.780 -9.673 1.00 88.75 480 THR A CA 1
ATOM 3459 C C . THR A 1 480 ? 5.815 -12.287 -9.663 1.00 88.75 480 THR A C 1
ATOM 3461 O O . THR A 1 480 ? 5.340 -11.538 -10.514 1.00 88.75 480 THR A O 1
ATOM 3464 N N . VAL A 1 481 ? 6.687 -11.857 -8.749 1.00 89.62 481 VAL A N 1
ATOM 3465 C CA . VAL A 1 481 ? 7.200 -10.482 -8.649 1.00 89.62 481 VAL A CA 1
ATOM 3466 C C . VAL A 1 481 ? 8.668 -10.449 -9.076 1.00 89.62 481 VAL A C 1
ATOM 3468 O O . VAL A 1 481 ? 9.469 -11.277 -8.645 1.00 89.62 481 VAL A O 1
ATOM 3471 N N . SER A 1 482 ? 9.050 -9.467 -9.890 1.00 82.56 482 SER A N 1
ATOM 3472 C CA . SER A 1 482 ? 10.442 -9.215 -10.283 1.00 82.56 482 SER A CA 1
ATOM 3473 C C . SER A 1 482 ? 10.722 -7.718 -10.331 1.00 82.56 482 SER A C 1
ATOM 3475 O O . SER A 1 482 ? 9.872 -6.944 -10.767 1.00 82.56 482 SER A O 1
ATOM 3477 N N . TYR A 1 483 ? 11.897 -7.286 -9.880 1.00 82.94 483 TYR A N 1
ATOM 3478 C CA . TYR A 1 483 ? 12.238 -5.864 -9.848 1.00 82.94 483 TYR A CA 1
ATOM 3479 C C . TYR A 1 483 ? 13.737 -5.614 -9.999 1.00 82.94 483 TYR A C 1
ATOM 3481 O O . TYR A 1 483 ? 14.568 -6.468 -9.679 1.00 82.94 483 TYR A O 1
ATOM 3489 N N . LYS A 1 484 ? 14.081 -4.429 -10.510 1.00 77.12 484 LYS A N 1
ATOM 3490 C CA . LYS A 1 484 ? 15.461 -3.939 -10.614 1.00 77.12 484 LYS A CA 1
ATOM 3491 C C . LYS A 1 484 ? 15.519 -2.415 -10.663 1.00 77.12 484 LYS A C 1
ATOM 3493 O O . LYS A 1 484 ? 14.576 -1.781 -11.135 1.00 77.12 484 LYS A O 1
ATOM 3498 N N . GLY A 1 485 ? 16.647 -1.855 -10.250 1.00 71.50 485 GLY A N 1
ATOM 3499 C CA . GLY A 1 485 ? 16.918 -0.425 -10.303 1.00 71.50 485 GLY A CA 1
ATOM 3500 C C . GLY A 1 485 ? 18.357 -0.080 -9.932 1.00 71.50 485 GLY A C 1
ATOM 3501 O O . GLY A 1 485 ? 19.188 -0.963 -9.701 1.00 71.50 485 GLY A O 1
ATOM 3502 N N . SER A 1 486 ? 18.626 1.216 -9.863 1.00 69.69 486 SER A N 1
ATOM 3503 C CA . SER A 1 486 ? 19.926 1.801 -9.527 1.00 69.69 486 SER A CA 1
ATOM 3504 C C . SER A 1 486 ? 19.772 2.745 -8.341 1.00 69.69 486 SER A C 1
ATOM 3506 O O . SER A 1 486 ? 18.694 3.299 -8.132 1.00 69.69 486 SER A O 1
ATOM 3508 N N . PHE A 1 487 ? 20.839 2.943 -7.569 1.00 70.56 487 PHE A N 1
ATOM 3509 C CA . PHE A 1 487 ? 20.852 3.884 -6.451 1.00 70.56 487 PHE A CA 1
ATOM 3510 C C . PHE A 1 487 ? 22.174 4.652 -6.353 1.00 70.56 487 PHE A C 1
ATOM 3512 O O . PHE A 1 487 ? 23.222 4.204 -6.831 1.00 70.56 487 PHE A O 1
ATOM 3519 N N . TYR A 1 488 ? 22.113 5.807 -5.701 1.00 63.16 488 TYR A N 1
ATOM 3520 C CA . TYR A 1 488 ? 23.237 6.673 -5.364 1.00 63.16 488 TYR A CA 1
ATOM 3521 C C . TYR A 1 488 ? 23.178 7.034 -3.868 1.00 63.16 488 TYR A C 1
ATOM 3523 O O . TYR A 1 488 ? 22.090 7.092 -3.286 1.00 63.16 488 TYR A O 1
ATOM 3531 N N . PRO A 1 489 ? 24.325 7.246 -3.201 1.00 66.56 489 PRO A N 1
ATOM 3532 C CA . PRO A 1 489 ? 24.344 7.744 -1.834 1.00 66.56 489 PRO A CA 1
ATOM 3533 C C . PRO A 1 489 ? 24.120 9.263 -1.806 1.00 66.56 489 PRO A C 1
ATOM 3535 O O . PRO A 1 489 ? 24.520 9.976 -2.727 1.00 66.56 489 PRO A O 1
ATOM 3538 N N . GLU A 1 490 ? 23.547 9.752 -0.708 1.00 60.28 490 GLU A N 1
ATOM 3539 C CA . GLU A 1 490 ? 23.070 11.130 -0.465 1.00 60.28 490 GLU A CA 1
ATOM 3540 C C . GLU A 1 490 ? 23.987 12.277 -0.942 1.00 60.28 490 GLU A C 1
ATOM 3542 O O . GLU A 1 490 ? 23.507 13.329 -1.346 1.00 60.28 490 GLU A O 1
ATOM 3547 N N . ASN A 1 491 ? 25.308 12.068 -0.946 1.00 53.59 491 ASN A N 1
ATOM 3548 C CA . ASN A 1 491 ? 26.317 13.083 -1.271 1.00 53.59 491 ASN A CA 1
ATO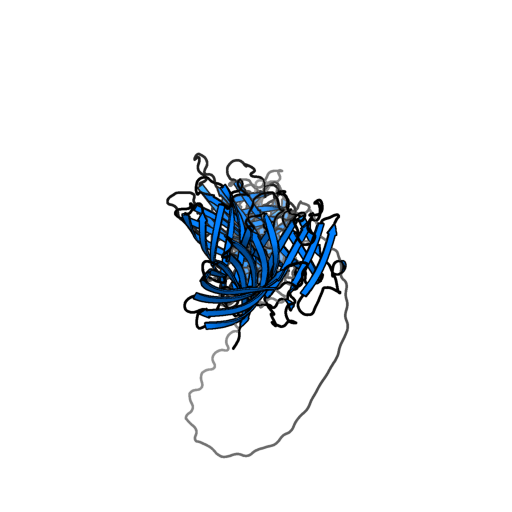M 3549 C C . ASN A 1 491 ? 27.106 12.800 -2.577 1.00 53.59 491 ASN A C 1
ATOM 3551 O O . ASN A 1 491 ? 28.211 13.320 -2.759 1.00 53.59 491 ASN A O 1
ATOM 3555 N N . GLN A 1 492 ? 26.606 11.935 -3.471 1.00 50.59 492 GLN A N 1
ATOM 3556 C CA . GLN A 1 492 ? 27.231 11.614 -4.773 1.00 50.59 492 GLN A CA 1
ATOM 3557 C C . GLN A 1 492 ? 26.186 11.366 -5.898 1.00 50.59 492 GLN A C 1
ATOM 3559 O O . GLN A 1 492 ? 26.207 10.291 -6.500 1.00 50.59 492 GLN A O 1
ATOM 3564 N N . PRO A 1 493 ? 25.277 12.308 -6.226 1.00 42.44 493 PRO A N 1
ATOM 3565 C CA . PRO A 1 493 ? 24.232 12.077 -7.238 1.00 42.44 493 PRO A CA 1
ATOM 3566 C C . PRO A 1 493 ? 24.782 11.772 -8.647 1.00 42.44 493 PRO A C 1
ATOM 3568 O O . PRO A 1 493 ? 24.182 10.996 -9.385 1.00 42.44 493 PRO A O 1
ATOM 3571 N N . ASP A 1 494 ? 25.955 12.309 -9.001 1.00 34.25 494 ASP A N 1
ATOM 3572 C CA . ASP A 1 494 ? 26.573 12.149 -10.331 1.00 34.25 494 ASP A CA 1
ATOM 3573 C C . ASP A 1 494 ? 27.416 10.866 -10.495 1.00 34.25 494 ASP A C 1
ATOM 3575 O O . ASP A 1 494 ? 28.095 10.678 -11.509 1.00 34.25 494 ASP A O 1
ATOM 3579 N N . ARG A 1 495 ? 27.422 9.969 -9.500 1.00 38.84 495 ARG A N 1
ATOM 3580 C CA . ARG A 1 495 ? 28.102 8.668 -9.572 1.00 38.84 495 ARG A CA 1
ATOM 3581 C C . ARG A 1 495 ? 27.112 7.544 -9.307 1.00 38.84 495 ARG A C 1
ATOM 3583 O O . ARG A 1 495 ? 26.475 7.509 -8.260 1.00 38.84 495 ARG A O 1
ATOM 3590 N N . LEU A 1 496 ? 27.061 6.572 -10.222 1.00 40.88 496 LEU A N 1
ATOM 3591 C CA . LEU A 1 496 ? 26.370 5.298 -10.006 1.00 40.88 496 LEU A CA 1
ATOM 3592 C C . LEU A 1 496 ? 26.931 4.628 -8.741 1.00 40.88 496 LEU A C 1
ATOM 3594 O O . LEU A 1 496 ? 28.040 4.095 -8.764 1.00 40.88 496 LEU A O 1
ATOM 3598 N N . GLY A 1 497 ? 26.177 4.684 -7.641 1.00 55.16 497 GLY A N 1
ATOM 3599 C CA . GLY A 1 497 ? 26.586 4.119 -6.355 1.00 55.16 497 GLY A CA 1
ATOM 3600 C C . GLY A 1 497 ? 26.468 2.600 -6.349 1.00 55.16 497 GLY A C 1
ATOM 3601 O O . GLY A 1 497 ? 27.401 1.896 -5.969 1.00 55.16 497 GLY A O 1
ATOM 3602 N N . GLY A 1 498 ? 25.338 2.085 -6.828 1.00 70.12 498 GLY A N 1
ATOM 3603 C CA . GLY A 1 498 ? 25.114 0.653 -6.965 1.00 70.12 498 GLY A CA 1
ATOM 3604 C C . GLY A 1 498 ? 23.825 0.307 -7.702 1.00 70.12 498 GLY A C 1
ATOM 3605 O O . GLY A 1 498 ? 23.090 1.175 -8.177 1.00 70.12 498 GLY A O 1
ATOM 3606 N N . ALA A 1 499 ? 23.549 -0.991 -7.787 1.00 78.19 499 ALA A N 1
ATOM 3607 C CA . ALA A 1 499 ? 22.343 -1.533 -8.402 1.00 78.19 499 ALA A CA 1
ATOM 3608 C C . ALA A 1 499 ? 21.618 -2.477 -7.440 1.00 78.19 499 ALA A C 1
ATOM 3610 O O . ALA A 1 499 ? 22.257 -3.244 -6.716 1.00 78.19 499 ALA A O 1
ATOM 3611 N N . PHE A 1 500 ? 20.287 -2.461 -7.473 1.00 80.88 500 PHE A N 1
ATOM 3612 C CA . PHE A 1 500 ? 19.447 -3.405 -6.741 1.00 80.88 500 PHE A CA 1
ATOM 3613 C C . PHE A 1 500 ? 18.605 -4.239 -7.707 1.00 80.88 500 PHE A C 1
ATOM 3615 O O . PHE A 1 500 ? 18.196 -3.791 -8.778 1.00 80.88 500 PHE A O 1
ATOM 3622 N N . SER A 1 501 ? 18.345 -5.486 -7.335 1.00 83.31 501 SER A N 1
ATOM 3623 C CA . SER A 1 501 ? 17.475 -6.392 -8.084 1.00 83.31 501 SER A CA 1
ATOM 3624 C C . SER A 1 501 ? 16.894 -7.451 -7.164 1.00 83.31 501 SER A C 1
ATOM 3626 O O . SER A 1 501 ? 17.453 -7.726 -6.104 1.00 83.31 501 SER A O 1
ATOM 3628 N N . GLY A 1 502 ? 15.790 -8.070 -7.560 1.00 82.88 502 GLY A N 1
ATOM 3629 C CA . GLY A 1 502 ? 15.221 -9.154 -6.783 1.00 82.88 502 GLY A CA 1
ATOM 3630 C C . GLY A 1 502 ? 14.014 -9.809 -7.425 1.00 82.88 502 GLY A C 1
ATOM 3631 O O . GLY A 1 502 ? 13.546 -9.427 -8.502 1.00 82.88 502 GLY A O 1
ATOM 3632 N N . ALA A 1 503 ? 13.528 -10.825 -6.726 1.00 85.50 503 ALA A N 1
ATOM 3633 C CA . ALA A 1 503 ? 12.354 -11.595 -7.091 1.00 85.50 503 ALA A CA 1
ATOM 3634 C C . ALA A 1 503 ? 11.533 -11.889 -5.835 1.00 85.50 503 ALA A C 1
ATOM 3636 O O . ALA A 1 503 ? 12.066 -11.948 -4.727 1.00 85.50 503 ALA A O 1
ATOM 3637 N N . GLY A 1 504 ? 10.235 -12.087 -6.005 1.00 90.88 504 GLY A N 1
ATOM 3638 C CA . GLY A 1 504 ? 9.332 -12.401 -4.912 1.00 90.88 504 GLY A CA 1
ATOM 3639 C C . GLY A 1 504 ? 8.055 -13.064 -5.392 1.00 90.88 504 GLY A C 1
ATOM 3640 O O . GLY A 1 504 ? 7.862 -13.307 -6.583 1.00 90.88 504 GLY A O 1
ATOM 3641 N N . THR A 1 505 ? 7.181 -13.336 -4.439 1.00 93.19 505 THR A N 1
ATOM 3642 C CA . THR A 1 505 ? 5.860 -13.906 -4.650 1.00 93.19 505 THR A CA 1
ATOM 3643 C C . THR A 1 505 ? 4.818 -13.050 -3.944 1.00 93.19 505 THR A C 1
ATOM 3645 O O . THR A 1 505 ? 4.946 -12.722 -2.762 1.00 93.19 505 THR A O 1
ATOM 3648 N N . LEU A 1 506 ? 3.778 -12.693 -4.691 1.00 94.25 506 LEU A N 1
ATOM 3649 C CA . LEU A 1 506 ? 2.483 -12.288 -4.172 1.00 94.25 506 LEU A CA 1
ATOM 3650 C C . LEU A 1 506 ? 1.726 -13.557 -3.757 1.00 94.25 506 LEU A C 1
ATOM 3652 O O . LEU A 1 506 ? 1.566 -14.482 -4.553 1.00 94.25 506 LEU A O 1
ATOM 3656 N N . SER A 1 507 ? 1.250 -13.590 -2.516 1.00 89.62 507 SER A N 1
ATOM 3657 C CA . SER A 1 507 ? 0.346 -14.628 -2.015 1.00 89.62 507 SER A CA 1
ATOM 3658 C C . SER A 1 507 ? -0.904 -14.746 -2.895 1.00 89.62 507 SER A C 1
ATOM 3660 O O . SER A 1 507 ? -1.526 -13.742 -3.244 1.00 89.62 507 SER A O 1
ATOM 3662 N N . SER A 1 508 ? -1.315 -15.972 -3.229 1.00 83.88 508 SER A N 1
ATOM 3663 C CA . SER A 1 508 ? -2.496 -16.227 -4.069 1.00 83.88 508 SER A CA 1
ATOM 3664 C C . SER A 1 508 ? -3.825 -15.887 -3.383 1.00 83.88 508 SER A C 1
ATOM 3666 O O . SER A 1 508 ? -4.823 -15.687 -4.073 1.00 83.88 508 SER A O 1
ATOM 3668 N N . THR A 1 509 ? -3.842 -15.781 -2.050 1.00 79.19 509 THR A N 1
ATOM 3669 C CA . THR A 1 509 ? -5.051 -15.522 -1.247 1.00 79.19 509 THR A CA 1
ATOM 3670 C C . THR A 1 509 ? -5.029 -14.188 -0.507 1.00 79.19 509 THR A C 1
ATOM 3672 O O . THR A 1 509 ? -6.088 -13.601 -0.316 1.00 79.19 509 THR A O 1
ATOM 3675 N N . THR A 1 510 ? -3.852 -13.674 -0.137 1.00 82.69 510 THR A N 1
ATOM 3676 C CA . THR A 1 510 ? -3.697 -12.438 0.654 1.00 82.69 510 THR A CA 1
ATOM 3677 C C . THR A 1 510 ? -2.905 -11.367 -0.094 1.00 82.69 510 THR A C 1
ATOM 3679 O O . THR A 1 510 ? -2.199 -11.659 -1.059 1.00 82.69 510 THR A O 1
ATOM 3682 N N . ASN A 1 511 ? -3.033 -10.108 0.309 1.00 86.62 511 ASN A N 1
ATOM 3683 C CA . ASN A 1 511 ? -2.235 -8.983 -0.164 1.00 86.62 511 ASN A CA 1
ATOM 3684 C C . ASN A 1 511 ? -0.891 -8.950 0.584 1.00 86.62 511 ASN A C 1
ATOM 3686 O O . ASN A 1 511 ? -0.625 -8.086 1.417 1.00 86.62 511 ASN A O 1
ATOM 3690 N N . SER A 1 512 ? -0.057 -9.956 0.328 1.00 88.50 512 SER A N 1
ATOM 3691 C CA . SER A 1 512 ? 1.263 -10.086 0.942 1.00 88.50 512 SER A CA 1
ATOM 3692 C C . SER A 1 512 ? 2.301 -10.439 -0.111 1.00 88.50 512 SER A C 1
ATOM 3694 O O . SER A 1 512 ? 2.140 -11.413 -0.848 1.00 88.50 512 SER A O 1
ATOM 3696 N N . ILE A 1 513 ? 3.360 -9.636 -0.167 1.00 93.56 513 ILE A N 1
ATOM 3697 C CA . ILE A 1 513 ? 4.537 -9.835 -1.006 1.00 93.56 513 ILE A CA 1
ATOM 3698 C C . ILE A 1 513 ? 5.698 -10.246 -0.100 1.00 93.56 513 ILE A C 1
ATOM 3700 O O . ILE A 1 513 ? 5.984 -9.591 0.906 1.00 93.56 513 ILE A O 1
ATOM 3704 N N . SER A 1 514 ? 6.403 -11.307 -0.477 1.00 93.12 514 SER A N 1
ATOM 3705 C CA . SER A 1 514 ? 7.658 -11.721 0.159 1.00 93.12 514 SER A CA 1
ATOM 3706 C C . SER A 1 514 ? 8.673 -12.138 -0.900 1.00 93.12 514 SER A C 1
ATOM 3708 O O . SER A 1 514 ? 8.291 -12.508 -2.008 1.00 93.12 514 SER A O 1
ATOM 3710 N N . GLY A 1 515 ? 9.969 -12.051 -0.613 1.00 93.88 515 GLY A N 1
ATOM 3711 C CA . GLY A 1 515 ? 10.979 -12.353 -1.625 1.00 93.88 515 GLY A CA 1
ATOM 3712 C C . GLY A 1 515 ? 12.406 -12.064 -1.194 1.00 93.88 515 GLY A C 1
ATOM 3713 O O . GLY A 1 515 ? 12.682 -11.835 -0.017 1.00 93.88 515 GLY A O 1
ATOM 3714 N N . SER A 1 516 ? 13.306 -12.052 -2.173 1.00 93.81 516 SER A N 1
ATOM 3715 C CA . SER A 1 516 ? 14.729 -11.773 -2.009 1.00 93.81 516 SER A CA 1
ATOM 3716 C C . SER A 1 516 ? 15.143 -10.474 -2.697 1.00 93.81 516 SER A C 1
ATOM 3718 O O . SER A 1 516 ? 14.582 -10.093 -3.728 1.00 93.81 516 SER A O 1
ATOM 3720 N N . ILE A 1 517 ? 16.153 -9.813 -2.130 1.00 93.25 517 ILE A N 1
ATOM 3721 C CA . ILE A 1 517 ? 16.860 -8.675 -2.729 1.00 93.25 517 ILE A CA 1
ATOM 3722 C C . ILE A 1 517 ? 18.353 -8.995 -2.860 1.00 93.25 517 ILE A C 1
ATOM 3724 O O . ILE A 1 517 ? 18.943 -9.670 -2.013 1.00 93.25 517 ILE A O 1
ATOM 3728 N N . SER A 1 518 ? 18.965 -8.483 -3.922 1.00 86.81 518 SER A N 1
ATOM 3729 C CA . SER A 1 518 ? 20.401 -8.450 -4.165 1.00 86.81 518 SER A CA 1
ATOM 3730 C C . SER A 1 518 ? 20.812 -7.011 -4.453 1.00 86.81 518 SER A C 1
ATOM 3732 O O . SER A 1 518 ? 20.278 -6.382 -5.366 1.00 86.81 518 SER A O 1
ATOM 3734 N N . ILE A 1 519 ? 21.785 -6.518 -3.697 1.00 83.06 519 ILE A N 1
ATOM 3735 C CA . ILE A 1 519 ? 22.399 -5.198 -3.826 1.00 83.06 519 ILE A CA 1
ATOM 3736 C C . ILE A 1 519 ? 23.847 -5.411 -4.258 1.00 83.06 519 ILE A C 1
ATOM 3738 O O . ILE A 1 519 ? 24.579 -6.166 -3.619 1.00 83.06 519 ILE A O 1
ATOM 3742 N N . ASN A 1 520 ? 24.246 -4.766 -5.351 1.00 78.00 520 ASN A N 1
ATOM 3743 C CA . ASN A 1 520 ? 25.620 -4.746 -5.839 1.00 78.00 520 ASN A CA 1
ATOM 3744 C C . ASN A 1 520 ? 26.176 -3.335 -5.614 1.00 78.00 520 ASN A C 1
ATOM 3746 O O . ASN A 1 520 ? 25.626 -2.371 -6.153 1.00 78.00 520 ASN A O 1
ATOM 3750 N N . TYR A 1 521 ? 27.241 -3.221 -4.824 1.00 71.31 521 TYR A N 1
ATOM 3751 C CA . TYR A 1 521 ? 27.873 -1.960 -4.430 1.00 71.31 521 TYR A CA 1
ATOM 3752 C C . TYR A 1 521 ? 29.393 -2.155 -4.440 1.00 71.31 521 TYR A C 1
ATOM 3754 O O . TYR A 1 521 ? 29.878 -3.172 -3.953 1.00 71.31 521 TYR A O 1
ATOM 3762 N N . THR A 1 522 ? 30.136 -1.228 -5.055 1.00 62.38 522 THR A N 1
ATOM 3763 C CA . THR A 1 522 ? 31.617 -1.265 -5.136 1.00 62.38 522 THR A CA 1
ATOM 3764 C C . THR A 1 522 ? 32.216 -2.637 -5.514 1.00 62.38 522 THR A C 1
ATOM 3766 O O . THR A 1 522 ? 33.179 -3.083 -4.906 1.00 62.38 522 THR A O 1
ATOM 3769 N N . GLN A 1 523 ? 31.661 -3.291 -6.546 1.00 61.56 523 GLN A N 1
ATOM 3770 C CA . GLN A 1 523 ? 31.982 -4.653 -7.040 1.00 61.56 523 GLN A CA 1
ATOM 3771 C C . GLN A 1 523 ? 31.527 -5.832 -6.161 1.00 61.56 523 GLN A C 1
ATOM 3773 O O . GLN A 1 523 ? 31.402 -6.944 -6.676 1.00 61.56 523 GLN A O 1
ATOM 3778 N N . ASP A 1 524 ? 31.204 -5.604 -4.892 1.00 72.81 524 ASP A N 1
ATOM 3779 C CA . ASP A 1 524 ? 30.740 -6.641 -3.977 1.00 72.81 524 ASP A CA 1
ATOM 3780 C C . ASP A 1 524 ? 29.209 -6.769 -3.937 1.00 72.81 524 ASP A C 1
ATOM 3782 O O . ASP A 1 524 ? 28.450 -5.868 -4.311 1.00 72.81 524 ASP A O 1
ATOM 3786 N N . ARG A 1 525 ? 28.737 -7.932 -3.467 1.00 80.12 525 ARG A N 1
ATOM 3787 C CA . ARG A 1 525 ? 27.312 -8.278 -3.409 1.00 80.12 525 ARG A CA 1
ATOM 3788 C C . ARG A 1 525 ? 26.829 -8.510 -1.982 1.00 80.12 525 ARG A C 1
ATOM 3790 O O . ARG A 1 525 ? 27.423 -9.281 -1.225 1.00 80.12 525 ARG A O 1
ATOM 3797 N N . SER A 1 526 ? 25.677 -7.926 -1.676 1.00 84.94 526 SER A N 1
ATOM 3798 C CA . SER A 1 526 ? 24.897 -8.162 -0.464 1.00 84.94 526 SER A CA 1
ATOM 3799 C C . SER A 1 526 ? 23.516 -8.693 -0.820 1.00 84.94 526 SER A C 1
ATOM 3801 O O . SER A 1 526 ? 22.889 -8.241 -1.774 1.00 84.94 526 SER A O 1
ATOM 3803 N N . THR A 1 527 ? 23.029 -9.675 -0.066 1.00 88.69 527 THR A N 1
ATOM 3804 C CA . THR A 1 527 ? 21.743 -10.337 -0.331 1.00 88.69 527 THR A CA 1
ATOM 3805 C C . THR A 1 527 ? 20.869 -10.341 0.909 1.00 88.69 527 THR A C 1
ATOM 3807 O O . THR A 1 527 ? 21.372 -10.319 2.032 1.00 88.69 527 THR A O 1
ATOM 3810 N N . GLY A 1 528 ? 19.558 -10.402 0.723 1.00 91.06 528 GLY A N 1
ATOM 3811 C CA . GLY A 1 528 ? 18.621 -10.526 1.829 1.00 91.06 528 GLY A CA 1
ATOM 3812 C C . GLY A 1 528 ? 17.185 -10.655 1.359 1.00 91.06 528 GLY A C 1
ATOM 3813 O O . GLY A 1 528 ? 16.930 -11.259 0.317 1.00 91.06 528 GLY A O 1
ATOM 3814 N N . ALA A 1 529 ? 16.256 -10.106 2.135 1.00 93.56 529 ALA A N 1
ATOM 3815 C CA . ALA A 1 529 ? 14.826 -10.336 1.978 1.00 93.56 529 ALA A CA 1
ATOM 3816 C C . ALA A 1 529 ? 14.032 -9.041 1.770 1.00 93.56 529 ALA A C 1
ATOM 3818 O O . ALA A 1 529 ? 14.460 -7.962 2.186 1.00 93.56 529 ALA A O 1
ATOM 3819 N N . ILE A 1 530 ? 12.849 -9.190 1.169 1.00 94.69 530 ILE A N 1
ATOM 3820 C CA . ILE A 1 530 ? 11.797 -8.170 1.110 1.00 94.69 530 ILE A CA 1
ATOM 3821 C C . ILE A 1 530 ? 10.505 -8.671 1.755 1.00 94.69 530 ILE A C 1
ATOM 3823 O O . ILE A 1 530 ? 10.212 -9.870 1.746 1.00 94.69 530 ILE A O 1
ATOM 3827 N N . THR A 1 531 ? 9.709 -7.737 2.264 1.00 92.94 531 THR A N 1
ATOM 3828 C CA . THR A 1 531 ? 8.324 -7.962 2.688 1.00 92.94 531 THR A CA 1
ATOM 3829 C C . THR A 1 531 ? 7.487 -6.721 2.386 1.00 92.94 531 THR A C 1
ATOM 3831 O O . THR A 1 531 ? 8.009 -5.611 2.456 1.00 92.94 531 THR A O 1
ATOM 3834 N N . GLY A 1 532 ? 6.216 -6.878 2.020 1.00 91.81 532 GLY A N 1
ATOM 3835 C CA . GLY A 1 532 ? 5.370 -5.741 1.664 1.00 91.81 532 GLY A CA 1
ATOM 3836 C C . GLY A 1 532 ? 3.976 -6.116 1.173 1.00 91.81 532 GLY A C 1
ATOM 3837 O O . GLY A 1 532 ? 3.534 -7.253 1.346 1.00 91.81 532 GLY A O 1
ATOM 3838 N N . ALA A 1 533 ? 3.291 -5.148 0.566 1.00 92.69 533 ALA A N 1
ATOM 3839 C CA . ALA A 1 533 ? 1.911 -5.262 0.091 1.00 92.69 533 ALA A CA 1
ATOM 3840 C C . ALA A 1 533 ? 1.597 -4.233 -1.015 1.00 92.69 533 ALA A C 1
ATOM 3842 O O . ALA A 1 533 ? 2.385 -3.321 -1.280 1.00 92.69 533 ALA A O 1
ATOM 3843 N N . PHE A 1 534 ? 0.421 -4.365 -1.627 1.00 92.62 534 PHE A N 1
ATOM 3844 C CA . PHE A 1 534 ? -0.211 -3.340 -2.460 1.00 92.62 534 PHE A CA 1
ATOM 3845 C C . PHE A 1 534 ? -1.069 -2.382 -1.625 1.00 92.62 534 PHE A C 1
ATOM 3847 O O . PHE A 1 534 ? -1.634 -2.764 -0.595 1.00 92.62 534 PHE A O 1
ATOM 3854 N N . TYR A 1 535 ? -1.176 -1.140 -2.083 1.00 89.19 535 TYR A N 1
ATOM 3855 C CA . TYR A 1 535 ? -1.849 -0.037 -1.405 1.00 89.19 535 TYR A CA 1
ATOM 3856 C C . TYR A 1 535 ? -2.776 0.717 -2.373 1.00 89.19 535 TYR A C 1
ATOM 3858 O O . TYR A 1 535 ? -2.594 0.704 -3.596 1.00 89.19 535 TYR A O 1
ATOM 3866 N N . GLY A 1 536 ? -3.808 1.344 -1.811 1.00 82.88 536 GLY A N 1
ATOM 3867 C CA . GLY A 1 536 ? -4.861 2.046 -2.542 1.00 82.88 536 GLY A CA 1
ATOM 3868 C C . GLY A 1 536 ? -5.824 1.125 -3.308 1.00 82.88 536 GLY A C 1
ATOM 3869 O O . GLY A 1 536 ? -5.679 -0.105 -3.288 1.00 82.88 536 GLY A O 1
ATOM 3870 N N . PRO A 1 537 ? -6.822 1.699 -4.005 1.00 78.25 537 PRO A N 1
ATOM 3871 C CA . PRO A 1 537 ? -7.798 0.945 -4.789 1.00 78.25 537 PRO A CA 1
ATOM 3872 C C . PRO A 1 537 ? -7.127 0.030 -5.813 1.00 78.25 537 PRO A C 1
ATOM 3874 O O . PRO A 1 537 ? -6.321 0.490 -6.619 1.00 78.25 537 PRO A O 1
ATOM 3877 N N . LYS A 1 538 ? -7.480 -1.261 -5.827 1.00 80.62 538 LYS A N 1
ATOM 3878 C CA . LYS A 1 538 ? -7.004 -2.239 -6.833 1.00 80.62 538 LYS A CA 1
ATOM 3879 C C . LYS A 1 538 ? -5.470 -2.324 -6.994 1.00 80.62 538 LYS A C 1
ATOM 3881 O O . LYS A 1 538 ? -4.991 -2.726 -8.059 1.00 80.62 538 LYS A O 1
ATOM 3886 N N . GLY A 1 539 ? -4.708 -1.948 -5.963 1.00 83.81 539 GLY A N 1
ATOM 3887 C CA . GLY A 1 539 ? -3.245 -1.916 -5.985 1.00 83.81 539 GLY A CA 1
ATOM 3888 C C . GLY A 1 539 ? -2.685 -0.894 -6.973 1.00 83.81 539 GLY A C 1
ATOM 3889 O O . GLY A 1 539 ? -1.931 -1.250 -7.873 1.00 83.81 539 GLY A O 1
ATOM 3890 N N . VAL A 1 540 ? -3.088 0.374 -6.864 1.00 86.19 540 VAL A N 1
ATOM 3891 C CA . VAL A 1 540 ? -2.453 1.476 -7.618 1.00 86.19 540 VAL A CA 1
ATOM 3892 C C . VAL A 1 540 ? -1.050 1.809 -7.106 1.00 86.19 540 VAL A C 1
ATOM 3894 O O . VAL A 1 540 ? -0.248 2.372 -7.848 1.00 86.19 540 VAL A O 1
ATOM 3897 N N . GLU A 1 541 ? -0.726 1.411 -5.879 1.00 92.19 541 GLU A N 1
ATOM 3898 C CA . GLU A 1 541 ? 0.588 1.587 -5.268 1.00 92.19 541 GLU A CA 1
ATOM 3899 C C . GLU A 1 541 ? 1.089 0.278 -4.649 1.00 92.19 541 GLU A C 1
ATOM 3901 O O . GLU A 1 541 ? 0.323 -0.661 -4.418 1.00 92.19 541 GLU A O 1
ATOM 3906 N N . LEU A 1 542 ? 2.386 0.214 -4.357 1.00 93.25 542 LEU A N 1
ATOM 3907 C CA . LEU A 1 542 ? 2.998 -0.843 -3.557 1.00 93.25 542 LEU A CA 1
ATOM 3908 C C . LEU A 1 542 ? 4.025 -0.267 -2.588 1.00 93.25 542 LEU A C 1
ATOM 3910 O O . LEU A 1 542 ? 4.652 0.755 -2.862 1.00 93.25 542 LEU A O 1
ATOM 3914 N N . GLY A 1 543 ? 4.229 -0.967 -1.479 1.00 93.38 543 GLY A N 1
ATOM 3915 C CA . GLY A 1 543 ? 5.309 -0.700 -0.539 1.00 93.38 543 GLY A CA 1
ATOM 3916 C C . GLY A 1 543 ? 5.998 -2.000 -0.168 1.00 93.38 543 GLY A C 1
ATOM 3917 O O . GLY A 1 543 ? 5.335 -2.969 0.206 1.00 93.38 543 GLY A O 1
ATOM 3918 N N . LEU A 1 544 ? 7.324 -2.010 -0.253 1.00 94.50 544 LEU A N 1
ATOM 3919 C CA . LEU A 1 544 ? 8.201 -3.068 0.232 1.00 94.50 544 LEU A CA 1
ATOM 3920 C C . LEU A 1 544 ? 9.169 -2.472 1.255 1.00 94.50 544 LEU A C 1
ATOM 3922 O O . LEU A 1 544 ? 9.702 -1.388 1.050 1.00 94.50 544 LEU A O 1
ATOM 3926 N N . ALA A 1 545 ? 9.468 -3.205 2.314 1.00 93.12 545 ALA A N 1
ATOM 3927 C CA . ALA A 1 545 ? 10.643 -2.983 3.143 1.00 93.12 545 ALA A CA 1
ATOM 3928 C C . ALA A 1 545 ? 11.684 -4.065 2.832 1.00 93.12 545 ALA A C 1
ATOM 3930 O O . ALA A 1 545 ? 11.322 -5.191 2.471 1.00 93.12 545 ALA A O 1
ATOM 3931 N N . PHE A 1 546 ? 12.969 -3.745 2.979 1.00 93.19 546 PHE A N 1
ATOM 3932 C CA . PHE A 1 546 ? 14.070 -4.662 2.689 1.00 93.19 546 PHE A CA 1
ATOM 3933 C C . PHE A 1 546 ? 15.176 -4.614 3.745 1.00 93.19 546 PHE A C 1
ATOM 3935 O O . PHE A 1 546 ? 15.380 -3.611 4.426 1.00 93.19 546 PHE A O 1
ATOM 3942 N N . SER A 1 547 ? 15.928 -5.709 3.850 1.00 91.88 547 SER A N 1
ATOM 3943 C CA . SER A 1 547 ? 17.198 -5.752 4.578 1.00 91.88 547 SER A CA 1
ATOM 3944 C C . SER A 1 547 ? 18.136 -6.753 3.907 1.00 91.88 547 SER A C 1
ATOM 3946 O O . SER A 1 547 ? 17.708 -7.852 3.546 1.00 91.88 547 SER A O 1
ATOM 3948 N N . ALA A 1 548 ? 19.402 -6.378 3.719 1.00 89.75 548 ALA A N 1
ATOM 3949 C CA . ALA A 1 548 ? 20.418 -7.162 3.018 1.00 89.75 548 ALA A CA 1
ATOM 3950 C C . ALA A 1 548 ? 21.787 -7.075 3.704 1.00 89.75 548 ALA A C 1
ATOM 3952 O O . ALA A 1 548 ? 22.132 -6.059 4.305 1.00 89.75 548 ALA A O 1
ATOM 3953 N N . LYS A 1 549 ? 22.591 -8.136 3.594 1.00 87.19 549 LYS A N 1
ATOM 3954 C CA . LYS A 1 549 ? 23.953 -8.203 4.144 1.00 87.19 549 LYS A CA 1
ATOM 3955 C C . LYS A 1 549 ? 24.842 -9.084 3.263 1.00 87.19 549 LYS A C 1
ATOM 3957 O O . LYS A 1 549 ? 24.363 -10.020 2.625 1.00 87.19 549 LYS A O 1
ATOM 3962 N N . GLY A 1 550 ? 26.130 -8.776 3.209 1.00 83.06 550 GLY A N 1
ATOM 3963 C CA . GLY A 1 550 ? 27.124 -9.527 2.444 1.00 83.06 550 GLY A CA 1
ATOM 3964 C C . GLY A 1 550 ? 28.461 -8.800 2.412 1.00 83.06 550 GLY A C 1
ATOM 3965 O O . GLY A 1 550 ? 28.723 -7.966 3.278 1.00 83.06 550 GLY A O 1
ATOM 3966 N N . ALA A 1 551 ? 29.295 -9.119 1.420 1.00 74.94 551 ALA A N 1
ATOM 3967 C CA . ALA A 1 551 ? 30.616 -8.505 1.269 1.00 74.94 551 ALA A CA 1
ATOM 3968 C C . ALA A 1 551 ? 30.519 -6.992 1.005 1.00 74.94 551 ALA A C 1
ATOM 3970 O O . ALA A 1 551 ? 31.302 -6.227 1.551 1.00 74.94 551 ALA A O 1
ATOM 3971 N N . GLY A 1 552 ? 29.486 -6.554 0.274 1.00 68.12 552 GLY A N 1
ATOM 3972 C CA . GLY A 1 552 ? 29.261 -5.145 -0.070 1.00 68.12 552 GLY A CA 1
ATOM 3973 C C . GLY A 1 552 ? 28.654 -4.304 1.056 1.00 68.12 552 GLY A C 1
ATOM 3974 O O . GLY A 1 552 ? 28.156 -3.217 0.789 1.00 68.12 552 GLY A O 1
ATOM 3975 N N . GLY A 1 553 ? 28.632 -4.810 2.295 1.00 79.19 553 GLY A N 1
ATOM 3976 C CA . GLY A 1 553 ? 28.061 -4.131 3.459 1.00 79.19 553 GLY A CA 1
ATOM 3977 C C . GLY A 1 553 ? 26.651 -4.584 3.844 1.00 79.19 553 GLY A C 1
ATOM 3978 O O . GLY A 1 553 ? 26.078 -5.518 3.270 1.00 79.19 553 GLY A O 1
ATOM 3979 N N . GLN A 1 554 ? 26.090 -3.919 4.854 1.00 85.19 554 GLN A N 1
ATOM 3980 C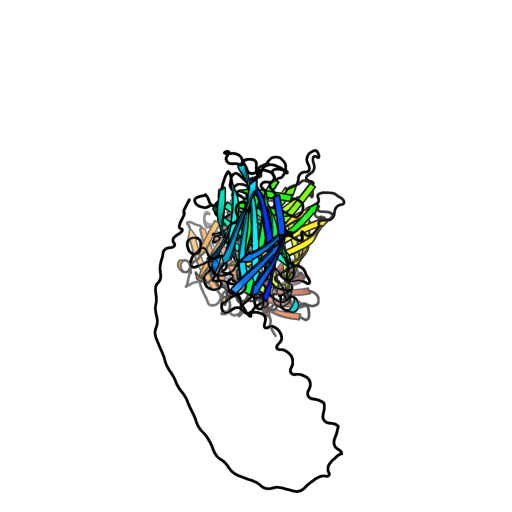 CA . GLN A 1 554 ? 24.710 -4.108 5.309 1.00 85.19 554 GLN A CA 1
ATOM 3981 C C . GLN A 1 554 ? 23.837 -2.946 4.816 1.00 85.19 554 GLN A C 1
ATOM 3983 O O . GLN A 1 554 ? 24.268 -1.797 4.824 1.00 85.19 554 GLN A O 1
ATOM 3988 N N . PHE A 1 555 ? 22.617 -3.251 4.382 1.00 86.88 555 PHE A N 1
ATOM 3989 C CA . PHE A 1 555 ? 21.659 -2.293 3.832 1.00 86.88 555 PHE A CA 1
ATOM 3990 C C . PHE A 1 555 ? 20.270 -2.563 4.407 1.00 86.88 555 PHE A C 1
ATOM 3992 O O . PHE A 1 555 ? 19.905 -3.716 4.649 1.00 86.88 555 PHE A O 1
ATOM 3999 N N . THR A 1 556 ? 19.484 -1.512 4.591 1.00 89.31 556 THR A N 1
ATOM 4000 C CA . THR A 1 556 ? 18.097 -1.572 5.068 1.00 89.31 556 THR A CA 1
ATOM 4001 C C . THR A 1 556 ? 17.319 -0.422 4.445 1.00 89.31 556 THR A C 1
ATOM 4003 O O . THR A 1 556 ? 17.936 0.568 4.057 1.00 89.31 556 THR A O 1
ATOM 4006 N N . GLY A 1 557 ? 16.006 -0.553 4.280 1.00 89.44 557 GLY A N 1
ATOM 4007 C CA . GLY A 1 557 ? 15.218 0.524 3.687 1.00 89.44 557 GLY A CA 1
ATOM 4008 C C . GLY A 1 557 ? 13.818 0.131 3.254 1.00 89.44 557 GLY A C 1
ATOM 4009 O O . GLY A 1 557 ? 13.313 -0.954 3.562 1.00 89.44 557 GLY A O 1
ATOM 4010 N N . THR A 1 558 ? 13.209 1.034 2.497 1.00 91.75 558 THR A N 1
ATOM 4011 C CA . THR A 1 558 ? 11.913 0.889 1.847 1.00 91.75 558 THR A CA 1
ATOM 4012 C C . THR A 1 558 ? 12.038 1.096 0.336 1.00 91.75 558 THR A C 1
ATOM 4014 O O . THR A 1 558 ? 12.945 1.745 -0.182 1.00 91.75 558 THR A O 1
ATOM 4017 N N . ILE A 1 559 ? 11.121 0.480 -0.396 1.00 92.06 559 ILE A N 1
ATOM 4018 C CA . ILE A 1 559 ? 10.921 0.657 -1.827 1.00 92.06 559 ILE A CA 1
ATOM 4019 C C . ILE A 1 559 ? 9.429 0.895 -1.993 1.00 92.06 559 ILE A C 1
ATOM 4021 O O . ILE A 1 559 ? 8.624 -0.011 -1.762 1.00 92.06 559 ILE A O 1
ATOM 4025 N N . LEU A 1 560 ? 9.059 2.109 -2.370 1.00 91.69 560 LEU A N 1
ATOM 4026 C CA . LEU A 1 560 ? 7.686 2.443 -2.718 1.00 91.69 560 LEU A CA 1
ATOM 4027 C C . LEU A 1 560 ? 7.530 2.366 -4.231 1.00 91.69 560 LEU A C 1
ATOM 4029 O O . LEU A 1 560 ? 8.507 2.485 -4.971 1.00 91.69 560 LEU A O 1
ATOM 4033 N N . GLY A 1 561 ? 6.310 2.157 -4.709 1.00 88.25 561 GLY A N 1
ATOM 4034 C CA . GLY A 1 561 ? 6.060 2.185 -6.138 1.00 88.25 561 GLY A CA 1
ATOM 4035 C C . GLY A 1 561 ? 4.659 2.614 -6.518 1.00 88.25 561 GLY A C 1
ATOM 4036 O O . GLY A 1 561 ? 3.687 2.276 -5.847 1.00 88.25 561 GLY A O 1
ATOM 4037 N N . VAL A 1 562 ? 4.575 3.327 -7.637 1.00 83.81 562 VAL A N 1
ATOM 4038 C CA . VAL A 1 562 ? 3.330 3.812 -8.240 1.00 83.81 562 VAL A CA 1
ATOM 4039 C C . VAL A 1 562 ? 3.109 3.066 -9.549 1.00 83.81 562 VAL A C 1
ATOM 4041 O O . VAL A 1 562 ? 4.033 2.926 -10.357 1.00 83.81 562 VAL A O 1
ATOM 4044 N N . LYS A 1 563 ? 1.891 2.558 -9.752 1.00 85.12 563 LYS A N 1
ATOM 4045 C CA . LYS A 1 563 ? 1.519 1.791 -10.941 1.00 85.12 563 LYS A CA 1
ATOM 4046 C C . LYS A 1 563 ? 1.657 2.651 -12.190 1.00 85.12 563 LYS A C 1
ATOM 4048 O O . LYS A 1 563 ? 1.108 3.746 -12.265 1.00 85.12 563 LYS A O 1
ATOM 4053 N N . ASP A 1 564 ? 2.367 2.132 -13.182 1.00 70.88 564 ASP A N 1
ATOM 4054 C CA . ASP A 1 564 ? 2.668 2.851 -14.411 1.00 70.88 564 ASP A CA 1
ATOM 4055 C C . ASP A 1 564 ? 2.590 1.904 -15.614 1.00 70.88 564 ASP A C 1
ATOM 4057 O O . ASP A 1 564 ? 3.449 1.043 -15.823 1.00 70.88 564 ASP A O 1
ATOM 4061 N N . SER A 1 565 ? 1.536 2.065 -16.414 1.00 60.16 565 SER A N 1
ATOM 4062 C CA . SER A 1 565 ? 1.290 1.279 -17.626 1.00 60.16 565 SER A CA 1
ATOM 4063 C C . SER A 1 565 ? 2.184 1.664 -18.811 1.00 60.16 565 SER A C 1
ATOM 4065 O O . SER A 1 565 ? 2.180 0.958 -19.814 1.00 60.16 565 SER A O 1
ATOM 4067 N N . SER A 1 566 ? 3.001 2.721 -18.719 1.00 49.00 566 SER A N 1
ATOM 4068 C CA . SER A 1 566 ? 4.085 2.929 -19.694 1.00 49.00 566 SER A CA 1
ATOM 4069 C C . SER A 1 566 ? 5.238 1.937 -19.480 1.00 49.00 566 SER A C 1
ATOM 4071 O O . SER A 1 566 ? 5.958 1.599 -20.419 1.00 49.00 566 SER A O 1
ATOM 4073 N N . LEU A 1 567 ? 5.386 1.394 -18.262 1.00 51.59 567 LEU A N 1
ATOM 4074 C CA . LEU A 1 567 ? 6.446 0.442 -17.915 1.00 51.59 567 LEU A CA 1
ATOM 4075 C C . LEU A 1 567 ? 6.123 -1.014 -18.275 1.00 51.59 567 LEU A C 1
ATOM 4077 O O . LEU A 1 567 ? 7.044 -1.834 -18.312 1.00 51.59 567 LEU A O 1
ATOM 4081 N N . SER A 1 568 ? 4.860 -1.326 -18.590 1.00 52.75 568 SER A N 1
ATOM 4082 C CA . SER A 1 568 ? 4.445 -2.615 -19.167 1.00 52.75 568 SER A CA 1
ATOM 4083 C C . SER A 1 568 ? 4.748 -2.732 -20.668 1.00 52.75 568 SER A C 1
ATOM 4085 O O . SER A 1 568 ? 4.328 -3.698 -21.304 1.00 52.75 568 SER A O 1
ATOM 4087 N N . GLY A 1 569 ? 5.485 -1.768 -21.236 1.00 48.16 569 GLY A N 1
ATOM 4088 C CA . GLY A 1 569 ? 5.912 -1.734 -22.633 1.00 48.16 569 GLY A CA 1
ATOM 4089 C C . GLY A 1 569 ? 6.682 -2.984 -23.055 1.00 48.16 569 GLY A C 1
ATOM 4090 O O . GLY A 1 569 ? 7.896 -3.067 -22.881 1.00 48.16 569 GLY A O 1
ATOM 4091 N N . GLY A 1 570 ? 5.948 -3.940 -23.624 1.00 53.12 570 GLY A N 1
ATOM 4092 C CA . GLY A 1 570 ? 6.506 -5.138 -24.245 1.00 53.12 570 GLY A CA 1
ATOM 4093 C C . GLY A 1 570 ? 5.508 -6.163 -24.777 1.00 53.12 570 GLY A C 1
ATOM 4094 O O . GLY A 1 570 ? 5.896 -7.310 -24.994 1.00 53.12 570 GLY A O 1
ATOM 4095 N N . GLN A 1 571 ? 4.233 -5.785 -24.946 1.00 56.38 571 GLN A N 1
ATOM 4096 C CA . GLN A 1 571 ? 3.158 -6.644 -25.475 1.00 56.38 571 GLN A CA 1
ATOM 4097 C C . GLN A 1 571 ? 2.170 -5.875 -26.378 1.00 56.38 571 GLN A C 1
ATOM 4099 O O . GLN A 1 571 ? 1.704 -6.440 -27.364 1.00 56.38 571 GLN A O 1
ATOM 4104 N N . ASP A 1 572 ? 1.881 -4.600 -26.085 1.00 64.44 572 ASP A N 1
ATOM 4105 C CA . ASP A 1 572 ? 0.947 -3.769 -26.864 1.00 64.44 572 ASP A CA 1
ATOM 4106 C C . ASP A 1 572 ? 1.583 -3.179 -28.141 1.00 64.44 572 ASP A C 1
ATOM 4108 O O . ASP A 1 572 ? 2.752 -2.777 -28.113 1.00 64.44 572 ASP A O 1
ATOM 4112 N N . PRO A 1 573 ? 0.847 -3.090 -29.268 1.00 76.31 573 PRO A N 1
ATOM 4113 C CA . PRO A 1 573 ? 1.334 -2.445 -30.487 1.00 76.31 573 PRO A CA 1
ATOM 4114 C C . PRO A 1 573 ? 1.432 -0.925 -30.315 1.00 76.31 573 PRO A C 1
ATOM 4116 O O . PRO A 1 573 ? 0.700 -0.331 -29.525 1.00 76.31 573 PRO A O 1
ATOM 4119 N N . LEU A 1 574 ? 2.275 -0.268 -31.115 1.00 80.69 574 LEU A N 1
ATOM 4120 C CA . LEU A 1 574 ? 2.447 1.193 -31.112 1.00 80.69 574 LEU A CA 1
ATOM 4121 C C . LEU A 1 574 ? 1.119 1.945 -31.316 1.00 80.69 574 LEU A C 1
ATOM 4123 O O . LEU A 1 574 ? 0.925 3.018 -30.755 1.00 80.69 574 LEU A O 1
ATOM 4127 N N . SER A 1 575 ? 0.166 1.363 -32.051 1.00 79.62 575 SER A N 1
ATOM 4128 C CA . SER A 1 575 ? -1.189 1.906 -32.231 1.00 79.62 575 SER A CA 1
ATOM 4129 C C . SER A 1 575 ? -2.037 1.971 -30.953 1.00 79.62 575 SER A C 1
ATOM 4131 O O . SER A 1 575 ? -3.018 2.710 -30.934 1.00 79.62 575 SER A O 1
ATOM 4133 N N . ALA A 1 576 ? -1.686 1.221 -29.905 1.00 72.19 576 ALA A N 1
ATOM 4134 C CA . ALA A 1 576 ? -2.392 1.193 -28.624 1.00 72.19 576 ALA A CA 1
ATOM 4135 C C . ALA A 1 576 ? -1.789 2.144 -27.570 1.00 72.19 576 ALA A C 1
ATOM 4137 O O . ALA A 1 576 ? -2.326 2.264 -26.468 1.00 72.19 576 ALA A O 1
ATOM 4138 N N . TYR A 1 577 ? -0.690 2.839 -27.886 1.00 67.25 577 TYR A N 1
ATOM 4139 C CA . TYR A 1 577 ? -0.065 3.781 -26.959 1.00 67.25 577 TYR A CA 1
ATOM 4140 C C . TYR A 1 577 ? -0.999 4.974 -26.707 1.00 67.25 577 TYR A C 1
ATOM 4142 O O . TYR A 1 577 ? -1.397 5.680 -27.632 1.00 67.25 577 TYR A O 1
ATOM 4150 N N . ALA A 1 578 ? -1.323 5.221 -25.435 1.00 62.97 578 ALA A N 1
ATOM 4151 C CA . ALA A 1 578 ? -2.221 6.300 -25.005 1.00 62.97 578 ALA A CA 1
ATOM 4152 C C . ALA A 1 578 ? -1.510 7.425 -24.226 1.00 62.97 578 ALA A C 1
ATOM 4154 O O . ALA A 1 578 ? -2.101 8.474 -23.973 1.00 62.97 578 ALA A O 1
ATOM 4155 N N . THR A 1 579 ? -0.247 7.233 -23.841 1.00 56.78 579 THR A N 1
ATOM 4156 C CA . THR A 1 579 ? 0.535 8.172 -23.022 1.00 56.78 579 THR A CA 1
ATOM 4157 C C . THR A 1 579 ? 1.871 8.521 -23.686 1.00 56.78 579 THR A C 1
ATOM 4159 O O . THR A 1 579 ? 2.376 7.747 -24.506 1.00 56.78 579 THR A O 1
ATOM 4162 N N . PRO A 1 580 ? 2.470 9.687 -23.366 1.00 71.00 580 PRO A N 1
ATOM 4163 C CA . PRO A 1 580 ? 3.811 10.020 -23.829 1.00 71.00 580 PRO A CA 1
ATOM 4164 C C . PRO A 1 580 ? 4.821 8.955 -23.401 1.00 71.00 580 PRO A C 1
ATOM 4166 O O . PRO A 1 580 ? 4.833 8.550 -22.242 1.00 71.00 580 PRO A O 1
ATOM 4169 N N . SER A 1 581 ? 5.670 8.523 -24.327 1.00 74.25 581 SER A N 1
ATOM 4170 C CA . SER A 1 581 ? 6.689 7.494 -24.100 1.00 74.25 581 SER A CA 1
ATOM 4171 C C . SER A 1 581 ? 8.045 7.979 -24.602 1.00 74.25 581 SER A C 1
ATOM 4173 O O . SER A 1 581 ? 8.104 8.650 -25.633 1.00 74.25 581 SER A O 1
ATOM 4175 N N . THR A 1 582 ? 9.118 7.668 -23.870 1.00 80.19 582 THR A N 1
ATOM 4176 C CA . THR A 1 582 ? 10.480 8.155 -24.144 1.00 80.19 582 THR A CA 1
ATOM 4177 C C . THR A 1 582 ? 11.456 6.996 -24.294 1.00 80.19 582 THR A C 1
ATOM 4179 O O . THR A 1 582 ? 11.471 6.090 -23.464 1.00 80.19 582 THR A O 1
ATOM 4182 N N . TRP A 1 583 ? 12.314 7.065 -25.312 1.00 84.81 583 TRP A N 1
ATOM 4183 C CA . TRP A 1 583 ? 13.374 6.096 -25.581 1.00 84.81 583 TRP A CA 1
ATOM 4184 C C . TRP A 1 583 ? 14.716 6.811 -25.771 1.00 84.81 583 TRP A C 1
ATOM 4186 O O . TRP A 1 583 ? 14.786 7.885 -26.373 1.00 84.81 583 TRP A O 1
ATOM 4196 N N . SER A 1 584 ? 15.791 6.195 -25.280 1.00 83.38 584 SER A N 1
ATOM 4197 C CA . SER A 1 584 ? 17.173 6.664 -25.440 1.00 83.38 584 SER A CA 1
ATOM 4198 C C . SER A 1 584 ? 18.069 5.514 -25.910 1.00 83.38 584 SER A C 1
ATOM 4200 O O . SER A 1 584 ? 19.059 5.139 -25.289 1.00 83.38 584 SER A O 1
ATOM 4202 N N . TYR A 1 585 ? 17.661 4.924 -27.032 1.00 82.12 585 TYR A N 1
ATOM 4203 C CA . TYR A 1 585 ? 18.353 3.823 -27.684 1.00 82.12 585 TYR A CA 1
ATOM 4204 C C . TYR A 1 585 ? 18.515 4.128 -29.171 1.00 82.12 585 TYR A C 1
ATOM 4206 O O . TYR A 1 585 ? 17.562 4.568 -29.825 1.00 82.12 585 TYR A O 1
ATOM 4214 N N . GLY A 1 586 ? 19.719 3.944 -29.709 1.00 86.56 586 GLY A N 1
ATOM 4215 C CA . GLY A 1 586 ? 20.001 4.382 -31.068 1.00 86.56 586 GLY A CA 1
ATOM 4216 C C . GLY A 1 586 ? 21.471 4.390 -31.468 1.00 86.56 586 GLY A C 1
ATOM 4217 O O . GLY A 1 586 ? 22.347 3.871 -30.776 1.00 86.56 586 GLY A O 1
ATOM 4218 N N . VAL A 1 587 ? 21.744 5.039 -32.597 1.00 82.50 587 VAL A N 1
ATOM 4219 C CA . VAL A 1 587 ? 23.093 5.301 -33.103 1.00 82.50 587 VAL A CA 1
ATOM 4220 C C . VAL A 1 587 ? 23.233 6.758 -33.529 1.00 82.50 587 VAL A C 1
ATOM 4222 O O . VAL A 1 587 ? 22.350 7.326 -34.172 1.00 82.50 587 VAL A O 1
ATOM 4225 N N . ILE A 1 588 ? 24.353 7.375 -33.161 1.00 81.75 588 ILE A N 1
ATOM 4226 C CA . ILE A 1 588 ? 24.743 8.719 -33.592 1.00 81.75 588 ILE A CA 1
ATOM 4227 C C . ILE A 1 588 ? 25.920 8.632 -34.565 1.00 81.75 588 ILE A C 1
ATOM 4229 O O . ILE A 1 588 ? 26.828 7.817 -34.391 1.00 81.75 588 ILE A O 1
ATOM 4233 N N . SER A 1 589 ? 25.893 9.481 -35.589 1.00 81.25 589 SER A N 1
ATOM 4234 C CA . SER A 1 589 ? 26.971 9.704 -36.545 1.00 81.25 589 SER A CA 1
ATOM 4235 C C . SER A 1 589 ? 27.286 11.199 -36.598 1.00 81.25 589 SER A C 1
ATOM 4237 O O . SER A 1 589 ? 26.479 12.007 -37.068 1.00 81.25 589 SER A O 1
ATOM 4239 N N . ASP A 1 590 ? 28.457 11.558 -36.071 1.00 74.44 590 ASP A N 1
ATOM 4240 C CA . ASP A 1 590 ? 28.999 12.915 -36.065 1.00 74.44 590 ASP A CA 1
ATOM 4241 C C . ASP A 1 590 ? 29.899 13.127 -37.287 1.00 74.44 590 ASP A C 1
ATOM 4243 O O . ASP A 1 590 ? 31.074 12.732 -37.324 1.00 74.44 590 ASP A O 1
ATOM 4247 N N . LEU A 1 591 ? 29.344 13.799 -38.298 1.00 66.38 591 LEU A N 1
ATOM 4248 C CA . LEU A 1 591 ? 29.987 14.072 -39.581 1.00 66.38 591 LEU A CA 1
ATOM 4249 C C . LEU A 1 591 ? 30.535 15.509 -39.577 1.00 66.38 591 LEU A C 1
ATOM 4251 O O . LEU A 1 591 ? 30.215 16.329 -40.427 1.00 66.38 591 LEU A O 1
ATOM 4255 N N . GLY A 1 592 ? 31.386 15.804 -38.586 1.00 52.28 592 GLY A N 1
ATOM 4256 C CA . GLY A 1 592 ? 31.880 17.158 -38.295 1.00 52.28 592 GLY A CA 1
ATOM 4257 C C . GLY A 1 592 ? 32.596 17.910 -39.436 1.00 52.28 592 GLY A C 1
ATOM 4258 O O . GLY A 1 592 ? 33.095 17.318 -40.395 1.00 52.28 592 GLY A O 1
ATOM 4259 N N . LYS A 1 593 ? 32.684 19.234 -39.257 1.00 52.41 593 LYS A N 1
ATOM 4260 C CA . LYS A 1 593 ? 33.229 20.236 -40.191 1.00 52.41 593 LYS A CA 1
ATOM 4261 C C . LYS A 1 593 ? 34.610 19.875 -40.755 1.00 52.41 593 LYS A C 1
ATOM 4263 O O . LYS A 1 593 ? 35.506 19.451 -40.015 1.00 52.41 593 LYS A O 1
ATOM 4268 N N . ALA A 1 594 ? 34.813 20.095 -42.053 1.00 44.03 594 ALA A N 1
ATOM 4269 C CA . ALA A 1 594 ? 36.106 19.865 -42.689 1.00 44.03 594 ALA A CA 1
ATOM 4270 C C . ALA A 1 594 ? 37.155 20.885 -42.200 1.00 44.03 594 ALA A C 1
ATOM 4272 O O . ALA A 1 594 ? 36.892 22.083 -42.133 1.00 44.03 594 ALA A O 1
ATOM 4273 N N . GLY A 1 595 ? 38.355 20.402 -41.854 1.00 46.72 595 GLY A N 1
ATOM 4274 C CA . GLY A 1 595 ? 39.487 21.233 -41.410 1.00 46.72 595 GLY A CA 1
ATOM 4275 C C . GLY A 1 595 ? 40.052 20.908 -40.020 1.00 46.72 595 GLY A C 1
ATOM 4276 O O . GLY A 1 595 ? 41.191 21.265 -39.746 1.00 46.72 595 GLY A O 1
ATOM 4277 N N . LEU A 1 596 ? 39.322 20.177 -39.166 1.00 44.28 596 LEU A N 1
ATOM 4278 C CA . LEU A 1 596 ? 39.762 19.839 -37.795 1.00 44.28 596 LEU A CA 1
ATOM 4279 C C . LEU A 1 596 ? 40.422 18.450 -37.639 1.00 44.28 596 LEU A C 1
ATOM 4281 O O . LEU A 1 596 ? 40.603 17.978 -36.520 1.00 44.28 596 LEU A O 1
ATOM 4285 N N . GLY A 1 597 ? 40.760 17.765 -38.737 1.00 45.09 597 GLY A N 1
ATOM 4286 C CA . GLY A 1 597 ? 41.551 16.517 -38.733 1.00 45.09 597 GLY A CA 1
ATOM 4287 C C . GLY A 1 597 ? 40.921 15.284 -38.057 1.00 45.09 597 GLY A C 1
ATOM 4288 O O . GLY A 1 597 ? 41.526 14.215 -38.054 1.00 45.09 597 GLY A O 1
ATOM 4289 N N . GLY A 1 598 ? 39.719 15.394 -37.487 1.00 49.88 598 GLY A N 1
ATOM 4290 C CA . GLY A 1 598 ? 39.007 14.271 -36.878 1.00 49.88 598 GLY A CA 1
ATOM 4291 C C . GLY A 1 598 ? 38.400 13.320 -37.913 1.00 49.88 598 GLY A C 1
ATOM 4292 O O . GLY A 1 598 ? 37.906 13.751 -38.956 1.00 49.88 598 GLY A O 1
ATOM 4293 N N . ALA A 1 599 ? 38.371 12.024 -37.597 1.00 54.25 599 ALA A N 1
ATOM 4294 C CA . ALA A 1 599 ? 37.559 11.041 -38.316 1.00 54.25 599 ALA A CA 1
ATOM 4295 C C . ALA A 1 599 ? 36.048 11.283 -38.107 1.00 54.25 599 ALA A C 1
ATOM 4297 O O . ALA A 1 599 ? 35.654 12.022 -37.199 1.00 54.25 599 ALA A O 1
ATOM 4298 N N . ALA A 1 600 ? 35.196 10.640 -38.913 1.00 60.00 600 ALA A N 1
ATOM 4299 C CA . ALA A 1 600 ? 33.785 10.471 -38.558 1.00 60.00 600 ALA A CA 1
ATOM 4300 C C . ALA A 1 600 ? 33.682 9.719 -37.217 1.00 60.00 600 ALA A C 1
ATOM 4302 O O . ALA A 1 600 ? 34.418 8.754 -36.988 1.00 60.00 600 ALA A O 1
ATOM 4303 N N . ARG A 1 601 ? 32.808 10.181 -36.318 1.00 70.00 601 ARG A N 1
ATOM 4304 C CA . ARG A 1 601 ? 32.599 9.562 -35.001 1.00 70.00 601 ARG A CA 1
ATOM 4305 C C . ARG A 1 601 ? 31.212 8.940 -34.973 1.00 70.00 601 ARG A C 1
ATOM 4307 O O . ARG A 1 601 ? 30.222 9.652 -34.852 1.00 70.00 601 ARG A O 1
ATOM 4314 N N . ASN A 1 602 ? 31.160 7.618 -35.090 1.00 73.62 602 ASN A N 1
ATOM 4315 C CA . ASN A 1 602 ? 29.915 6.869 -35.000 1.00 73.62 602 ASN A CA 1
ATOM 4316 C C . ASN A 1 602 ? 29.898 6.080 -33.684 1.00 73.62 602 ASN A C 1
ATOM 4318 O O . ASN A 1 602 ? 30.890 5.432 -33.348 1.00 73.62 602 ASN A O 1
ATOM 4322 N N . SER A 1 603 ? 28.788 6.116 -32.949 1.00 71.94 603 SER A N 1
ATOM 4323 C CA . SER A 1 603 ? 28.626 5.359 -31.701 1.00 71.94 603 SER A CA 1
ATOM 4324 C C . SER A 1 603 ? 27.179 4.934 -31.481 1.00 71.94 603 SER A C 1
ATOM 4326 O O . SER A 1 603 ? 26.256 5.722 -31.681 1.00 71.94 603 SER A O 1
ATOM 4328 N N . ILE A 1 604 ? 26.995 3.694 -31.033 1.00 69.12 604 ILE A N 1
ATOM 4329 C CA . ILE A 1 604 ? 25.714 3.179 -30.536 1.00 69.12 604 ILE A CA 1
ATOM 4330 C C . ILE A 1 604 ? 25.545 3.658 -29.090 1.00 69.12 604 ILE A C 1
ATOM 4332 O O . ILE A 1 604 ? 26.529 3.730 -28.349 1.00 69.12 604 ILE A O 1
ATOM 4336 N N . PHE A 1 605 ? 24.322 4.009 -28.698 1.00 63.16 605 PHE A N 1
ATOM 4337 C CA . PHE A 1 605 ? 23.986 4.427 -27.341 1.00 63.16 605 PHE A CA 1
ATOM 4338 C C . PHE A 1 605 ? 22.746 3.692 -26.825 1.00 63.16 605 PHE A C 1
ATOM 4340 O O . PHE A 1 605 ? 21.774 3.486 -27.550 1.00 63.16 605 PHE A O 1
ATOM 4347 N N . ASP A 1 606 ? 22.800 3.339 -25.545 1.00 70.12 606 ASP A N 1
ATOM 4348 C CA . ASP A 1 606 ? 21.712 2.789 -24.742 1.00 70.12 606 ASP A CA 1
ATOM 4349 C C . ASP A 1 606 ? 21.800 3.457 -23.370 1.00 70.12 606 ASP A C 1
ATOM 4351 O O . ASP A 1 606 ? 22.720 3.182 -22.598 1.00 70.12 606 ASP A O 1
ATOM 4355 N N . LEU A 1 607 ? 20.920 4.421 -23.115 1.00 63.22 607 LEU A N 1
ATOM 4356 C CA . LEU A 1 607 ? 20.936 5.242 -21.907 1.00 63.22 607 LEU A CA 1
ATOM 4357 C C . LEU A 1 607 ? 19.577 5.153 -21.206 1.00 63.22 607 LEU A C 1
ATOM 4359 O O . LEU A 1 607 ? 18.549 4.869 -21.820 1.00 63.22 607 LEU A O 1
ATOM 4363 N N . ASP A 1 608 ? 19.557 5.442 -19.907 1.00 57.91 608 ASP A N 1
ATOM 4364 C CA . ASP A 1 608 ? 18.308 5.544 -19.153 1.00 57.91 608 ASP A CA 1
ATOM 4365 C C . ASP A 1 608 ? 17.467 6.732 -19.674 1.00 57.91 608 ASP A C 1
ATOM 4367 O O . ASP A 1 608 ? 17.902 7.878 -19.549 1.00 57.91 608 ASP A O 1
ATOM 4371 N N . PRO A 1 609 ? 16.258 6.510 -20.230 1.00 53.34 609 PRO A N 1
ATOM 4372 C CA . PRO A 1 609 ? 15.443 7.570 -20.825 1.00 53.34 609 PRO A CA 1
ATOM 4373 C C . PRO A 1 609 ? 14.949 8.634 -19.830 1.00 53.34 609 PRO A C 1
ATOM 4375 O O . PRO A 1 609 ? 14.424 9.654 -20.276 1.00 53.34 609 PRO A O 1
ATOM 4378 N N . VAL A 1 610 ? 15.099 8.427 -18.513 1.00 51.44 610 VAL A N 1
ATOM 4379 C CA . VAL A 1 610 ? 14.788 9.437 -17.484 1.00 51.44 610 VAL A CA 1
ATOM 4380 C C . VAL A 1 610 ? 15.926 10.452 -17.328 1.00 51.44 610 VAL A C 1
ATOM 4382 O O . VAL A 1 610 ? 15.669 11.644 -17.171 1.00 51.44 610 VAL A O 1
ATOM 4385 N N . THR A 1 611 ? 17.179 9.995 -17.391 1.00 55.28 611 THR A N 1
ATOM 4386 C CA . THR A 1 611 ? 18.384 10.811 -17.149 1.00 55.28 611 THR A CA 1
ATOM 4387 C C . THR A 1 611 ? 19.154 11.171 -18.427 1.00 55.28 611 THR A C 1
ATOM 4389 O O . THR A 1 611 ? 20.026 12.044 -18.411 1.00 55.28 611 THR A O 1
ATOM 4392 N N . ALA A 1 612 ? 18.833 10.537 -19.557 1.00 61.28 612 ALA A N 1
ATOM 4393 C CA . ALA A 1 612 ? 19.520 10.730 -20.825 1.00 61.28 612 ALA A CA 1
ATOM 4394 C C . ALA A 1 612 ? 19.384 12.151 -21.388 1.00 61.28 612 ALA A C 1
ATOM 4396 O O . ALA A 1 612 ? 18.292 12.686 -21.565 1.00 61.28 612 ALA A O 1
ATOM 4397 N N . LYS A 1 613 ? 20.520 12.712 -21.817 1.00 70.50 613 LYS A N 1
ATOM 4398 C CA . LYS A 1 613 ? 20.602 13.979 -22.568 1.00 70.50 613 LYS A CA 1
ATOM 4399 C C . LYS A 1 613 ? 20.405 13.813 -24.088 1.00 70.50 613 LYS A C 1
ATOM 4401 O O . LYS A 1 613 ? 20.486 14.797 -24.820 1.00 70.50 613 LYS A O 1
ATOM 4406 N N . LEU A 1 614 ? 20.148 12.585 -24.555 1.00 78.62 614 LEU A N 1
ATOM 4407 C CA . LEU A 1 614 ? 19.909 12.231 -25.958 1.00 78.62 614 LEU A CA 1
ATOM 4408 C C . LEU A 1 614 ? 18.718 11.265 -26.061 1.00 78.62 614 LEU A C 1
ATOM 4410 O O . LEU A 1 614 ? 18.883 10.072 -25.834 1.00 78.62 614 LEU A O 1
ATOM 4414 N N . ALA A 1 615 ? 17.512 11.746 -26.361 1.00 84.19 615 ALA A N 1
ATOM 4415 C CA . ALA A 1 615 ? 16.298 10.921 -26.309 1.00 84.19 615 ALA A CA 1
ATOM 4416 C C . ALA A 1 615 ? 15.212 11.383 -27.291 1.00 84.19 615 ALA A C 1
ATOM 4418 O O . ALA A 1 615 ? 15.138 12.563 -27.637 1.00 84.19 615 ALA A O 1
ATOM 4419 N N . ILE A 1 616 ? 14.323 10.462 -27.672 1.00 89.56 616 ILE A N 1
ATOM 4420 C CA . ILE A 1 616 ? 13.068 10.752 -28.376 1.00 89.56 616 ILE A CA 1
ATOM 4421 C C . ILE A 1 616 ? 11.877 10.487 -27.455 1.00 89.56 616 ILE A C 1
ATOM 4423 O O . ILE A 1 616 ? 11.760 9.411 -26.876 1.00 89.56 616 ILE A O 1
ATOM 4427 N N . THR A 1 617 ? 10.963 11.449 -27.357 1.00 86.69 617 THR A N 1
ATOM 4428 C CA . THR A 1 617 ? 9.644 11.288 -26.736 1.00 86.69 617 THR A CA 1
ATOM 4429 C C . THR A 1 617 ? 8.568 11.366 -27.813 1.00 86.69 617 THR A C 1
ATOM 4431 O O . THR A 1 617 ? 8.482 12.370 -28.520 1.00 86.69 617 THR A O 1
ATOM 4434 N N . TRP A 1 618 ? 7.709 10.354 -27.917 1.00 85.44 618 TRP A N 1
ATOM 4435 C CA . TRP A 1 618 ? 6.501 10.397 -28.747 1.00 85.44 618 TRP A CA 1
ATOM 4436 C C . TRP A 1 618 ? 5.268 10.582 -27.864 1.00 85.44 618 TRP A C 1
ATOM 4438 O O . TRP A 1 618 ? 5.114 9.895 -26.857 1.00 85.44 618 TRP A O 1
ATOM 4448 N N . ASN A 1 619 ? 4.382 11.505 -28.241 1.00 81.06 619 ASN A N 1
ATOM 4449 C CA . ASN A 1 619 ? 3.061 11.659 -27.642 1.00 81.06 619 ASN A CA 1
ATOM 4450 C C . ASN A 1 619 ? 1.991 11.307 -28.693 1.00 81.06 619 ASN A C 1
ATOM 4452 O O . ASN A 1 619 ? 1.776 12.114 -29.604 1.00 81.06 619 ASN A O 1
ATOM 4456 N N . PRO A 1 620 ? 1.311 10.153 -28.568 1.00 74.00 620 PRO A N 1
ATOM 4457 C CA . PRO A 1 620 ? 0.310 9.706 -29.535 1.00 74.00 620 PRO A CA 1
ATOM 4458 C C . PRO A 1 620 ? -0.941 10.594 -29.528 1.00 74.00 620 PRO A C 1
ATOM 4460 O O . PRO A 1 620 ? -1.438 10.957 -30.588 1.00 74.00 620 PRO A O 1
ATOM 4463 N N . VAL A 1 621 ? -1.407 11.033 -28.352 1.00 73.06 621 VAL A N 1
ATOM 4464 C CA . VAL A 1 621 ? -2.626 11.856 -28.199 1.00 73.06 621 VAL A CA 1
ATOM 4465 C C . VAL A 1 621 ? -2.481 13.228 -28.860 1.00 73.06 621 VAL A C 1
ATOM 4467 O O . VAL A 1 621 ? -3.440 13.754 -29.418 1.00 73.06 621 VAL A O 1
ATOM 4470 N N . LYS A 1 622 ? -1.284 13.823 -28.796 1.00 72.12 622 LYS A N 1
ATOM 4471 C CA . LYS A 1 622 ? -0.994 15.124 -29.424 1.00 72.12 622 LYS A CA 1
ATOM 4472 C C . LYS A 1 622 ? -0.374 15.006 -30.821 1.00 72.12 622 LYS A C 1
ATOM 4474 O O . LYS A 1 622 ? -0.178 16.032 -31.466 1.00 72.12 622 LYS A O 1
ATOM 4479 N N . SER A 1 623 ? -0.039 13.797 -31.279 1.00 81.44 623 SER A N 1
ATOM 4480 C CA . SER A 1 623 ? 0.739 13.550 -32.504 1.00 81.44 623 SER A CA 1
ATOM 4481 C C . SER A 1 623 ? 2.038 14.373 -32.578 1.00 81.44 623 SER A C 1
ATOM 4483 O O . SER A 1 623 ? 2.377 14.923 -33.627 1.00 81.44 623 SER A O 1
ATOM 4485 N N . THR A 1 624 ? 2.761 14.484 -31.456 1.00 84.62 624 THR A N 1
ATOM 4486 C CA . THR A 1 624 ? 4.010 15.267 -31.359 1.00 84.62 624 THR A CA 1
ATOM 4487 C C . THR A 1 624 ? 5.220 14.396 -31.051 1.00 84.62 624 THR A C 1
ATOM 4489 O O . THR A 1 624 ? 5.130 13.481 -30.228 1.00 84.62 624 THR A O 1
ATOM 4492 N N . TYR A 1 625 ? 6.372 14.767 -31.606 1.00 90.62 625 TYR A N 1
ATOM 4493 C CA . TYR A 1 625 ? 7.678 14.203 -31.262 1.00 90.62 625 TYR A CA 1
ATOM 4494 C C . TYR A 1 625 ? 8.538 15.263 -30.575 1.00 90.62 625 TYR A C 1
ATOM 4496 O O . TYR A 1 625 ? 8.592 16.404 -31.024 1.00 90.62 625 TYR A O 1
ATOM 4504 N N . SER A 1 626 ? 9.233 14.903 -29.500 1.00 90.06 626 SER A N 1
ATOM 4505 C CA . SER A 1 626 ? 10.205 15.771 -28.835 1.00 90.06 626 SER A CA 1
ATOM 4506 C C . SER A 1 626 ? 11.568 15.091 -28.831 1.00 90.06 626 SER A C 1
ATOM 4508 O O . SER A 1 626 ? 11.688 13.971 -28.343 1.00 90.06 626 SER A O 1
ATOM 4510 N N . ILE A 1 627 ? 12.579 15.751 -29.388 1.00 88.25 627 ILE A N 1
ATOM 4511 C CA . ILE A 1 627 ? 13.966 15.286 -29.407 1.00 88.25 627 ILE A CA 1
ATOM 4512 C C . ILE A 1 627 ? 14.747 16.093 -28.380 1.00 88.25 627 ILE A C 1
ATOM 4514 O O . ILE A 1 627 ? 14.786 17.321 -28.454 1.00 88.25 627 ILE A O 1
ATOM 4518 N N . LEU A 1 628 ? 15.374 15.402 -27.436 1.00 84.81 628 LEU A N 1
ATOM 4519 C CA . LEU A 1 628 ? 16.368 15.958 -26.529 1.00 84.81 628 LEU A CA 1
ATOM 4520 C C . LEU A 1 628 ? 17.753 15.596 -27.074 1.00 84.81 628 LEU A C 1
ATOM 4522 O O . LEU A 1 628 ? 17.987 14.432 -27.392 1.00 84.81 628 LEU A O 1
ATOM 4526 N N . THR A 1 629 ? 18.647 16.571 -27.228 1.00 74.25 629 THR A N 1
ATOM 4527 C CA . THR A 1 629 ? 20.004 16.361 -27.766 1.00 74.25 629 THR A CA 1
ATOM 4528 C C . THR A 1 629 ? 20.959 17.442 -27.271 1.00 74.25 629 THR A C 1
ATOM 4530 O O . THR A 1 629 ? 20.548 18.572 -27.021 1.00 74.25 629 THR A O 1
ATOM 4533 N N . THR A 1 630 ? 22.254 17.150 -27.183 1.00 62.97 630 THR A N 1
ATOM 4534 C CA . THR A 1 630 ? 23.282 18.182 -26.979 1.00 62.97 630 THR A CA 1
ATOM 4535 C C . THR A 1 630 ? 23.642 18.871 -28.301 1.00 62.97 630 THR A C 1
ATOM 4537 O O . THR A 1 630 ? 23.495 18.296 -29.388 1.00 62.97 630 THR A O 1
ATOM 4540 N N . THR A 1 631 ? 24.090 20.126 -28.220 1.00 54.78 631 THR A N 1
ATOM 4541 C CA . THR A 1 631 ? 24.552 20.919 -29.372 1.00 54.78 631 THR A CA 1
ATOM 4542 C C . THR A 1 631 ? 25.842 20.363 -29.984 1.00 54.78 631 THR A C 1
ATOM 4544 O O . THR A 1 631 ? 26.476 19.452 -29.448 1.00 54.78 631 THR A O 1
ATOM 4547 N N . ILE A 1 632 ? 26.219 20.873 -31.160 1.00 49.78 632 ILE A N 1
ATOM 4548 C CA . ILE A 1 632 ? 27.465 20.500 -31.856 1.00 49.78 632 ILE A CA 1
ATOM 4549 C C . ILE A 1 632 ? 28.693 20.926 -31.038 1.00 49.78 632 ILE A C 1
ATOM 4551 O O . ILE A 1 632 ? 29.664 20.178 -30.934 1.00 49.78 632 ILE A O 1
ATOM 4555 N N . GLU A 1 633 ? 28.616 22.093 -30.404 1.00 47.28 633 GLU A N 1
ATOM 4556 C CA . GLU A 1 633 ? 29.533 22.511 -29.347 1.00 47.28 633 GLU A CA 1
ATOM 4557 C C . GLU A 1 633 ? 29.149 21.832 -28.025 1.00 47.28 633 GLU A C 1
ATOM 4559 O O . GLU A 1 633 ? 27.961 21.630 -27.757 1.00 47.28 633 GLU A O 1
ATOM 4564 N N . TYR A 1 634 ? 30.150 21.498 -27.201 1.00 44.69 634 TYR A N 1
ATOM 4565 C CA . TYR A 1 634 ? 30.032 20.760 -25.931 1.00 44.69 634 TYR A CA 1
ATOM 4566 C C . TYR A 1 634 ? 29.367 21.584 -24.805 1.00 44.69 634 TYR A C 1
ATOM 4568 O O . TYR A 1 634 ? 29.908 21.718 -23.708 1.00 44.69 634 TYR A O 1
ATOM 4576 N N . SER A 1 635 ? 28.185 22.144 -25.069 1.00 40.19 635 SER A N 1
ATOM 4577 C CA . SER A 1 635 ? 27.318 22.714 -24.042 1.00 40.19 635 SER A CA 1
ATOM 4578 C C . SER A 1 635 ? 26.844 21.610 -23.099 1.00 40.19 635 SER A C 1
ATOM 4580 O O . SER A 1 635 ? 26.451 20.523 -23.533 1.00 40.19 635 SER A O 1
ATOM 4582 N N . VAL A 1 636 ? 26.881 21.892 -21.799 1.00 51.88 636 VAL A N 1
ATOM 4583 C CA . VAL A 1 636 ? 26.476 20.949 -20.748 1.00 51.88 636 VAL A CA 1
ATOM 4584 C C . VAL A 1 636 ? 24.960 20.734 -20.685 1.00 51.88 636 VAL A C 1
ATOM 4586 O O . VAL A 1 636 ? 24.521 19.714 -20.143 1.00 51.88 636 VAL A O 1
ATOM 4589 N N . ASP A 1 637 ? 24.175 21.626 -21.293 1.00 61.25 637 ASP A N 1
ATOM 4590 C CA . ASP A 1 637 ? 22.712 21.596 -21.270 1.00 61.25 637 ASP A CA 1
ATOM 4591 C C . ASP A 1 637 ? 22.124 21.079 -22.596 1.00 61.25 637 ASP A C 1
ATOM 4593 O O . ASP A 1 637 ? 22.464 21.589 -23.669 1.00 61.25 637 ASP A O 1
ATOM 4597 N N . PRO A 1 638 ? 21.237 20.065 -22.562 1.00 68.88 638 PRO A N 1
ATOM 4598 C CA . PRO A 1 638 ? 20.605 19.538 -23.763 1.00 68.88 638 PRO A CA 1
ATOM 4599 C C . PRO A 1 638 ? 19.473 20.447 -24.260 1.00 68.88 638 PRO A C 1
ATOM 4601 O O . PRO A 1 638 ? 18.619 20.899 -23.497 1.00 68.88 638 PRO A O 1
ATOM 4604 N N . VAL A 1 639 ? 19.419 20.648 -25.574 1.00 77.25 639 VAL A N 1
ATOM 4605 C CA . VAL A 1 639 ? 18.363 21.392 -26.266 1.00 77.25 639 VAL A CA 1
ATOM 4606 C C . VAL A 1 639 ? 17.207 20.451 -26.602 1.00 77.25 639 VAL A C 1
ATOM 4608 O O . VAL A 1 639 ? 17.409 19.306 -27.014 1.00 77.25 639 VAL A O 1
ATOM 4611 N N . ARG A 1 640 ? 15.974 20.946 -26.439 1.00 85.12 640 ARG A N 1
ATOM 4612 C CA . ARG A 1 640 ? 14.744 20.223 -26.774 1.00 85.12 640 ARG A CA 1
ATOM 4613 C C . ARG A 1 640 ? 14.095 20.795 -28.033 1.00 85.12 640 ARG A C 1
ATOM 4615 O O . ARG A 1 640 ? 13.555 21.897 -28.007 1.00 85.12 640 ARG A O 1
ATOM 4622 N N . TYR A 1 641 ? 14.061 20.006 -29.099 1.00 86.62 641 TYR A N 1
ATOM 4623 C CA . TYR A 1 641 ? 13.285 20.290 -30.307 1.00 86.62 641 TYR A CA 1
ATOM 4624 C C . TYR A 1 641 ? 11.927 19.597 -30.206 1.00 86.62 641 TYR A C 1
ATOM 4626 O O . TYR A 1 641 ? 11.863 18.427 -29.839 1.00 86.62 641 TYR A O 1
ATOM 4634 N N . THR A 1 642 ? 10.833 20.294 -30.513 1.00 91.38 642 THR A N 1
ATOM 4635 C CA . THR A 1 642 ? 9.483 19.707 -30.489 1.00 91.38 642 THR A CA 1
ATOM 4636 C C . THR A 1 642 ? 8.823 19.900 -31.843 1.00 91.38 642 THR A C 1
ATOM 4638 O O . THR A 1 642 ? 8.669 21.026 -32.298 1.00 91.38 642 THR A O 1
ATOM 4641 N N . PHE A 1 643 ? 8.448 18.788 -32.464 1.00 91.88 643 PHE A N 1
ATOM 4642 C CA . PHE A 1 643 ? 7.806 18.707 -33.766 1.00 91.88 643 PHE A CA 1
ATOM 4643 C C . PHE A 1 643 ? 6.326 18.374 -33.582 1.00 91.88 643 PHE A C 1
ATOM 4645 O O . PHE A 1 643 ? 5.970 17.395 -32.916 1.00 91.88 643 PHE A O 1
ATOM 4652 N N . THR A 1 644 ? 5.468 19.187 -34.182 1.00 91.94 644 THR A N 1
ATOM 4653 C CA . THR A 1 644 ? 4.011 19.051 -34.179 1.00 91.94 644 THR A CA 1
ATOM 4654 C C . THR A 1 644 ? 3.496 18.879 -35.611 1.00 91.94 644 THR A C 1
ATOM 4656 O O . THR A 1 644 ? 4.273 18.761 -36.560 1.00 91.94 644 THR A O 1
ATOM 4659 N N . GLY A 1 645 ? 2.174 18.882 -35.800 1.00 86.81 645 GLY A N 1
ATOM 4660 C CA . GLY A 1 645 ? 1.583 18.919 -37.140 1.00 86.81 645 GLY A CA 1
ATOM 4661 C C . GLY A 1 645 ? 1.968 20.157 -37.966 1.00 86.81 645 GLY A C 1
ATOM 4662 O O . GLY A 1 645 ? 1.930 20.074 -39.189 1.00 86.81 645 GLY A O 1
ATOM 4663 N N . ALA A 1 646 ? 2.364 21.270 -37.333 1.00 89.56 646 ALA A N 1
ATOM 4664 C CA . ALA A 1 646 ? 2.760 22.499 -38.029 1.00 89.56 646 ALA A CA 1
ATOM 4665 C C . ALA A 1 646 ? 4.124 22.376 -38.734 1.00 89.56 646 ALA A C 1
ATOM 4667 O O . ALA A 1 646 ? 4.304 22.901 -39.829 1.00 89.56 646 ALA A O 1
ATOM 4668 N N . GLU A 1 647 ? 5.064 21.633 -38.147 1.00 94.50 647 GLU A N 1
ATOM 4669 C CA . GLU A 1 647 ? 6.407 21.412 -38.697 1.00 94.50 647 GLU A CA 1
ATOM 4670 C C . GLU A 1 647 ? 6.440 20.311 -39.774 1.00 94.50 647 GLU A C 1
ATOM 4672 O O . GLU A 1 647 ? 7.498 20.042 -40.346 1.00 94.50 647 GLU A O 1
ATOM 4677 N N . LYS A 1 648 ? 5.312 19.636 -40.043 1.00 94.38 648 LYS A N 1
ATOM 4678 C CA . LYS A 1 648 ? 5.233 18.497 -40.967 1.00 94.38 648 LYS A CA 1
ATOM 4679 C C . LYS A 1 648 ? 5.249 18.947 -42.431 1.00 94.38 648 LYS A C 1
ATOM 4681 O O . LYS A 1 648 ? 4.370 19.671 -42.892 1.00 94.38 648 LYS A O 1
ATOM 4686 N N . ILE A 1 649 ? 6.202 18.429 -43.201 1.00 95.81 649 ILE A N 1
ATOM 4687 C CA . ILE A 1 649 ? 6.395 18.756 -44.615 1.00 95.81 649 ILE A CA 1
ATOM 4688 C C . ILE A 1 649 ? 5.711 17.698 -45.486 1.00 95.81 649 ILE A C 1
ATOM 4690 O O . ILE A 1 649 ? 6.255 16.624 -45.756 1.00 95.81 649 ILE A O 1
ATOM 4694 N N . ALA A 1 650 ? 4.494 18.003 -45.939 1.00 91.31 650 ALA A N 1
ATOM 4695 C CA . ALA A 1 650 ? 3.673 17.077 -46.724 1.00 91.31 650 ALA A CA 1
ATOM 4696 C C . ALA A 1 650 ? 4.306 16.669 -48.070 1.00 91.31 650 ALA A C 1
ATOM 4698 O O . ALA A 1 650 ? 4.103 15.543 -48.504 1.00 91.31 650 ALA A O 1
ATOM 4699 N N . ALA A 1 651 ? 5.092 17.550 -48.702 1.00 91.62 651 ALA A N 1
ATOM 4700 C CA . ALA A 1 651 ? 5.742 17.285 -49.992 1.00 91.62 651 ALA A CA 1
ATOM 4701 C C . ALA A 1 651 ? 6.942 16.317 -49.909 1.00 91.62 651 ALA A C 1
ATOM 4703 O O . ALA A 1 651 ? 7.328 15.735 -50.918 1.00 91.62 651 ALA A O 1
ATOM 4704 N N . GLU A 1 652 ? 7.531 16.147 -48.721 1.00 90.69 652 GLU A N 1
ATOM 4705 C CA . GLU A 1 652 ? 8.660 15.232 -48.475 1.00 90.69 652 GLU A CA 1
ATOM 4706 C C . GLU A 1 652 ? 8.223 13.960 -47.732 1.00 90.69 652 GLU A C 1
ATOM 4708 O O . GLU A 1 652 ? 8.854 12.905 -47.839 1.00 90.69 652 GLU A O 1
ATOM 4713 N N . SER A 1 653 ? 7.103 14.047 -47.008 1.00 92.56 653 SER A N 1
ATOM 4714 C CA . SER A 1 653 ? 6.415 12.893 -46.437 1.00 92.56 653 SER A CA 1
ATOM 4715 C C . SER A 1 653 ? 5.896 11.988 -47.558 1.00 92.56 653 SER A C 1
ATOM 4717 O O . SER A 1 653 ? 5.316 12.445 -48.537 1.00 92.56 653 SER A O 1
ATOM 4719 N N . ASN A 1 654 ? 6.085 10.682 -47.413 1.00 89.25 654 ASN A N 1
ATOM 4720 C CA . ASN A 1 654 ? 5.738 9.687 -48.427 1.00 89.25 654 ASN A CA 1
ATOM 4721 C C . ASN A 1 654 ? 5.098 8.454 -47.770 1.00 89.25 654 ASN A C 1
ATOM 4723 O O . ASN A 1 654 ? 4.742 8.492 -46.591 1.00 89.25 654 ASN A O 1
ATOM 4727 N N . ALA A 1 655 ? 4.923 7.361 -48.519 1.00 84.81 655 ALA A N 1
ATOM 4728 C CA . ALA A 1 655 ? 4.353 6.128 -47.978 1.00 84.81 655 ALA A CA 1
ATOM 4729 C C . ALA A 1 655 ? 5.131 5.612 -46.754 1.00 84.81 655 ALA A C 1
ATOM 4731 O O . ALA A 1 655 ? 4.501 5.243 -45.776 1.00 84.81 655 ALA A O 1
ATOM 4732 N N . ARG A 1 656 ? 6.473 5.672 -46.774 1.00 86.81 656 ARG A N 1
ATOM 4733 C CA . ARG A 1 656 ? 7.354 5.126 -45.726 1.00 86.81 656 ARG A CA 1
ATOM 4734 C C . ARG A 1 656 ? 7.544 6.064 -44.533 1.00 86.81 656 ARG A C 1
ATOM 4736 O O . ARG A 1 656 ? 7.537 5.610 -43.390 1.00 86.81 656 ARG A O 1
ATOM 4743 N N . PHE A 1 657 ? 7.747 7.355 -44.802 1.00 91.31 657 PHE A N 1
ATOM 4744 C CA . PHE A 1 657 ? 8.166 8.345 -43.804 1.00 91.31 657 PHE A CA 1
ATOM 4745 C C . PHE A 1 657 ? 7.188 9.511 -43.672 1.00 91.31 657 PHE A C 1
ATOM 4747 O O . PHE A 1 657 ? 6.646 10.000 -44.664 1.00 91.31 657 PHE A O 1
ATOM 4754 N N . ASP A 1 658 ? 7.029 10.006 -42.447 1.00 93.81 658 ASP A N 1
ATOM 4755 C CA . ASP A 1 658 ? 6.622 11.388 -42.197 1.00 93.81 658 ASP A CA 1
ATOM 4756 C C . ASP A 1 658 ? 7.864 12.247 -41.940 1.00 93.81 658 ASP A C 1
ATOM 4758 O O . ASP A 1 658 ? 8.764 11.843 -41.201 1.00 93.81 658 ASP A O 1
ATOM 4762 N N . VAL A 1 659 ? 7.916 13.422 -42.566 1.00 95.88 659 VAL A N 1
ATOM 4763 C CA . VAL A 1 659 ? 9.061 14.340 -42.506 1.00 95.88 659 VAL A CA 1
ATOM 4764 C C . VAL A 1 659 ? 8.634 15.645 -41.845 1.00 95.88 659 VAL A C 1
ATOM 4766 O O . VAL A 1 659 ? 7.619 16.229 -42.220 1.00 95.88 659 VAL A O 1
ATOM 4769 N N . TYR A 1 660 ? 9.422 16.112 -40.881 1.00 96.56 660 TYR A N 1
ATOM 4770 C CA . TYR A 1 660 ? 9.213 17.361 -40.152 1.00 96.56 660 TYR A CA 1
ATOM 4771 C C . TYR A 1 660 ? 10.476 18.224 -40.199 1.00 96.56 660 TYR A C 1
ATOM 4773 O O . TYR A 1 660 ? 11.586 17.686 -40.174 1.00 96.56 660 TYR A O 1
ATOM 4781 N N . ARG A 1 661 ? 10.331 19.553 -40.220 1.00 94.25 661 ARG A N 1
ATOM 4782 C CA . ARG A 1 661 ? 11.461 20.493 -40.280 1.00 94.25 661 ARG A CA 1
ATOM 4783 C C . ARG A 1 661 ? 11.278 21.707 -39.373 1.00 94.25 661 ARG A C 1
ATOM 4785 O O . ARG A 1 661 ? 10.219 22.321 -39.356 1.00 94.25 661 ARG A O 1
ATOM 4792 N N . ILE A 1 662 ? 12.358 22.087 -38.691 1.00 89.56 662 ILE A N 1
ATOM 4793 C CA . ILE A 1 662 ? 12.496 23.343 -37.945 1.00 89.56 662 ILE A CA 1
ATOM 4794 C C . ILE A 1 662 ? 13.774 24.039 -38.422 1.00 89.56 662 ILE A C 1
ATOM 4796 O O . ILE A 1 662 ? 14.866 23.494 -38.265 1.00 89.56 662 ILE A O 1
ATOM 4800 N N . THR A 1 663 ? 13.655 25.255 -38.955 1.00 85.50 663 THR A N 1
ATOM 4801 C CA . THR A 1 663 ? 14.800 26.087 -39.363 1.00 85.50 663 THR A CA 1
ATOM 4802 C C . THR A 1 663 ? 14.915 27.302 -38.444 1.00 85.50 663 THR A C 1
ATOM 4804 O O . THR A 1 663 ? 13.938 28.016 -38.227 1.00 85.50 663 THR A O 1
ATOM 4807 N N . GLN A 1 664 ? 16.106 27.527 -37.889 1.00 80.25 664 GLN A N 1
ATOM 4808 C CA . GLN A 1 664 ? 16.433 28.629 -36.983 1.00 80.25 664 GLN A CA 1
ATOM 4809 C C . GLN A 1 664 ? 17.775 29.236 -37.415 1.00 80.25 664 GLN A C 1
ATOM 4811 O O . GLN A 1 664 ? 18.837 28.654 -37.197 1.00 80.25 664 GLN A O 1
ATOM 4816 N N . GLY A 1 665 ? 17.732 30.398 -38.074 1.00 79.50 665 GLY A N 1
ATOM 4817 C CA . GLY A 1 665 ? 18.924 30.994 -38.687 1.00 79.50 665 GLY A CA 1
ATOM 4818 C C . GLY A 1 665 ? 19.532 30.070 -39.750 1.00 79.50 665 GLY A C 1
ATOM 4819 O O . GLY A 1 665 ? 18.826 29.617 -40.647 1.00 79.50 665 GLY A O 1
ATOM 4820 N N . ALA A 1 666 ? 20.831 29.779 -39.634 1.00 72.12 666 ALA A N 1
ATOM 4821 C CA . ALA A 1 666 ? 21.553 28.866 -40.529 1.00 72.12 666 ALA A CA 1
ATOM 4822 C C . ALA A 1 666 ? 21.359 27.368 -40.197 1.00 72.12 666 ALA A C 1
ATOM 4824 O O . ALA A 1 666 ? 21.764 26.506 -40.983 1.00 72.12 666 ALA A O 1
ATOM 4825 N N . VAL A 1 667 ? 20.740 27.042 -39.055 1.00 75.06 667 VAL A N 1
ATOM 4826 C CA . VAL A 1 667 ? 20.559 25.657 -38.599 1.00 75.06 667 VAL A CA 1
ATOM 4827 C C . VAL A 1 667 ? 19.191 25.134 -39.024 1.00 75.06 667 VAL A C 1
ATOM 4829 O O . VAL A 1 667 ? 18.153 25.696 -38.675 1.00 75.06 667 VAL A O 1
ATOM 4832 N N . THR A 1 668 ? 19.180 24.017 -39.748 1.00 85.06 668 THR A N 1
ATOM 4833 C CA . THR A 1 668 ? 17.968 23.281 -40.115 1.00 85.06 668 THR A CA 1
ATOM 4834 C C . THR A 1 668 ? 17.973 21.911 -39.452 1.00 85.06 668 THR A C 1
ATOM 4836 O O . THR A 1 668 ? 18.852 21.091 -39.696 1.00 85.06 668 THR A O 1
ATOM 4839 N N . ASN A 1 669 ? 16.963 21.657 -38.625 1.00 88.44 669 ASN A N 1
ATOM 4840 C CA . ASN A 1 669 ? 16.735 20.387 -37.950 1.00 88.44 669 ASN A CA 1
ATOM 4841 C C . ASN A 1 669 ? 15.628 19.635 -38.693 1.00 88.44 669 ASN A C 1
ATOM 4843 O O . ASN A 1 669 ? 14.521 20.161 -38.831 1.00 88.44 669 ASN A O 1
ATOM 4847 N N . THR A 1 670 ? 15.904 18.419 -39.165 1.00 91.94 670 THR A N 1
ATOM 4848 C CA . THR A 1 670 ? 14.931 17.610 -39.919 1.00 91.94 670 THR A CA 1
ATOM 4849 C C . THR A 1 670 ? 14.721 16.255 -39.247 1.00 91.94 670 THR A C 1
ATOM 4851 O O . THR A 1 670 ? 15.672 15.502 -39.047 1.00 91.94 670 THR A O 1
ATOM 4854 N N . LEU A 1 671 ? 13.471 15.918 -38.933 1.00 95.25 671 LEU A N 1
ATOM 4855 C CA . LEU A 1 671 ? 13.073 14.637 -38.350 1.00 95.25 671 LEU A CA 1
ATOM 4856 C C . LEU A 1 671 ? 12.332 13.804 -39.400 1.00 95.25 671 LEU A C 1
ATOM 4858 O O . LEU A 1 671 ? 11.307 14.233 -39.919 1.00 95.25 671 LEU A O 1
ATOM 4862 N N . HIS A 1 672 ? 12.831 12.606 -39.693 1.00 94.75 672 HIS A N 1
ATOM 4863 C CA . HIS A 1 672 ? 12.136 11.604 -40.501 1.00 94.75 672 HIS A CA 1
ATOM 4864 C C . HIS A 1 672 ? 11.673 10.490 -39.568 1.00 94.75 672 HIS A C 1
ATOM 4866 O O . HIS A 1 672 ? 12.514 9.860 -38.931 1.00 94.75 672 HIS A O 1
ATOM 4872 N N . VAL A 1 673 ? 10.372 10.225 -39.491 1.00 94.81 673 VAL A N 1
ATOM 4873 C CA . VAL A 1 673 ? 9.807 9.139 -38.678 1.00 94.81 673 VAL A CA 1
ATOM 4874 C C . VAL A 1 673 ? 9.276 8.053 -39.604 1.00 94.81 673 VAL A C 1
ATOM 4876 O O . VAL A 1 673 ? 8.481 8.344 -40.500 1.00 94.81 673 VAL A O 1
ATOM 4879 N N . TYR A 1 674 ? 9.722 6.811 -39.415 1.00 92.50 674 TYR A N 1
ATOM 4880 C CA . TYR A 1 674 ? 9.201 5.672 -40.166 1.00 92.50 674 TYR A CA 1
ATOM 4881 C C . TYR A 1 674 ? 7.787 5.330 -39.683 1.00 92.50 674 TYR A C 1
ATOM 4883 O O . TYR A 1 674 ? 7.494 5.325 -38.483 1.00 92.50 674 TYR A O 1
ATOM 4891 N N . LYS A 1 675 ? 6.880 5.068 -40.619 1.00 88.56 675 LYS A N 1
ATOM 4892 C CA . LYS A 1 675 ? 5.489 4.728 -40.307 1.00 88.56 675 LYS A CA 1
ATOM 4893 C C . LYS A 1 675 ? 5.377 3.269 -39.876 1.00 88.56 675 LYS A C 1
ATOM 4895 O O . LYS A 1 675 ? 5.827 2.368 -40.575 1.00 88.56 675 LYS A O 1
ATOM 4900 N N . TYR A 1 676 ? 4.741 3.034 -38.735 1.00 80.31 676 TYR A N 1
ATOM 4901 C CA . TYR A 1 676 ? 4.336 1.691 -38.328 1.00 80.31 676 TYR A CA 1
ATOM 4902 C C . TYR A 1 676 ? 3.013 1.310 -39.021 1.00 80.31 676 TYR A C 1
ATOM 4904 O O . TYR A 1 676 ? 2.206 2.170 -39.375 1.00 80.31 676 TYR A O 1
ATOM 4912 N N . GLY A 1 677 ? 2.796 0.015 -39.249 1.00 69.38 677 GLY A N 1
ATOM 4913 C CA . GLY A 1 677 ? 1.528 -0.581 -39.687 1.00 69.38 677 GLY A CA 1
ATOM 4914 C C . GLY A 1 677 ? 1.036 -0.264 -41.108 1.00 69.38 677 GLY A C 1
ATOM 4915 O O . GLY A 1 677 ? -0.023 -0.759 -41.480 1.00 69.38 677 GLY A O 1
ATOM 4916 N N . GLN A 1 678 ? 1.745 0.554 -41.894 1.00 59.66 678 GLN A N 1
ATOM 4917 C CA . GLN A 1 678 ? 1.289 1.051 -43.211 1.00 59.66 678 GLN A CA 1
ATOM 4918 C C . GLN A 1 678 ? 2.345 0.915 -44.330 1.00 59.66 678 GLN A C 1
ATOM 4920 O O . GLN A 1 678 ? 2.182 1.476 -45.413 1.00 59.66 678 GLN A O 1
ATOM 4925 N N . ASN A 1 679 ? 3.430 0.178 -44.074 1.00 63.91 679 ASN A N 1
ATOM 4926 C CA . ASN A 1 679 ? 4.638 0.169 -44.901 1.00 63.91 679 ASN A CA 1
ATOM 4927 C C . ASN A 1 679 ? 4.931 -1.194 -45.549 1.00 63.91 679 ASN A C 1
ATOM 4929 O O . ASN A 1 679 ? 4.320 -2.211 -45.234 1.00 63.91 679 ASN A O 1
ATOM 4933 N N . GLU A 1 680 ? 5.943 -1.204 -46.422 1.00 71.75 680 GLU A N 1
ATOM 4934 C CA . GLU A 1 680 ? 6.558 -2.398 -47.031 1.00 71.75 680 GLU A CA 1
ATOM 4935 C C . GLU A 1 680 ? 7.046 -3.458 -46.022 1.00 71.75 680 GLU A C 1
ATOM 4937 O O . GLU A 1 680 ? 7.202 -4.621 -46.382 1.00 71.75 680 GLU A O 1
ATOM 4942 N N . LEU A 1 681 ? 7.241 -3.059 -44.762 1.00 80.25 681 LEU A N 1
ATOM 4943 C CA . LEU A 1 681 ? 7.280 -3.932 -43.596 1.00 80.25 681 LEU A CA 1
ATOM 4944 C C . LEU A 1 681 ? 6.145 -3.513 -42.644 1.00 80.25 681 LEU A C 1
ATOM 4946 O O . LEU A 1 681 ? 6.197 -2.403 -42.101 1.00 80.25 681 LEU A O 1
ATOM 4950 N N . PRO A 1 682 ? 5.117 -4.356 -42.428 1.00 81.31 682 PRO A N 1
ATOM 4951 C CA . PRO A 1 682 ? 3.974 -4.036 -41.577 1.00 81.31 682 PRO A CA 1
ATOM 4952 C C . PRO A 1 682 ? 4.312 -4.260 -40.093 1.00 81.31 682 PRO A C 1
ATOM 4954 O O . PRO A 1 682 ? 3.755 -5.130 -39.421 1.00 81.31 682 PRO A O 1
ATOM 4957 N N . LEU A 1 683 ? 5.248 -3.454 -39.590 1.00 88.50 683 LEU A N 1
ATOM 4958 C CA . LEU A 1 683 ? 5.682 -3.444 -38.193 1.00 88.50 683 LEU A CA 1
ATOM 4959 C C . LEU A 1 683 ? 4.603 -2.817 -37.311 1.00 88.50 683 LEU A C 1
ATOM 4961 O O . LEU A 1 683 ? 4.127 -1.720 -37.595 1.00 88.50 683 LEU A O 1
ATOM 4965 N N . SER A 1 684 ? 4.219 -3.505 -36.247 1.00 89.44 684 SER A N 1
ATOM 4966 C CA . SER A 1 684 ? 3.210 -3.079 -35.276 1.00 89.44 684 SER A CA 1
ATOM 4967 C C . SER A 1 684 ? 3.819 -2.670 -33.936 1.00 89.44 684 SER A C 1
ATOM 4969 O O . SER A 1 684 ? 3.170 -1.943 -33.184 1.00 89.44 684 SER A O 1
ATOM 4971 N N . TYR A 1 685 ? 5.040 -3.111 -33.625 1.00 89.44 685 TYR A N 1
ATOM 4972 C CA . TYR A 1 685 ? 5.660 -2.969 -32.304 1.00 89.44 685 TYR A CA 1
ATOM 4973 C C . TYR A 1 685 ? 6.944 -2.138 -32.316 1.00 89.44 685 TYR A C 1
ATOM 4975 O O . TYR A 1 685 ? 7.273 -1.545 -31.291 1.00 89.44 685 TYR A O 1
ATOM 4983 N N . ALA A 1 686 ? 7.649 -2.063 -33.445 1.00 90.75 686 ALA A N 1
ATOM 4984 C CA . ALA A 1 686 ? 8.871 -1.281 -33.608 1.00 90.75 686 ALA A CA 1
ATOM 4985 C C . ALA A 1 686 ? 8.750 -0.197 -34.691 1.00 90.75 686 ALA A C 1
ATOM 4987 O O . ALA A 1 686 ? 8.072 -0.362 -35.706 1.00 90.75 686 ALA A O 1
ATOM 4988 N N . SER A 1 687 ? 9.464 0.909 -34.493 1.00 92.94 687 SER A N 1
ATOM 4989 C CA . SER A 1 687 ? 9.755 1.901 -35.526 1.00 92.94 687 SER A CA 1
ATOM 4990 C C . SER A 1 687 ? 11.079 2.620 -35.225 1.00 92.94 687 SER A C 1
ATOM 4992 O O . SER A 1 687 ? 11.765 2.329 -34.244 1.00 92.94 687 SER A O 1
ATOM 4994 N N . PHE A 1 688 ? 11.467 3.562 -36.083 1.00 94.44 688 PHE A N 1
ATOM 4995 C CA . PHE A 1 688 ? 12.622 4.421 -35.864 1.00 94.44 688 PHE A CA 1
ATOM 4996 C C . PHE A 1 688 ? 12.371 5.855 -36.330 1.00 94.44 688 PHE A C 1
ATOM 4998 O O . PHE A 1 688 ? 11.483 6.131 -37.144 1.00 94.44 688 PHE A O 1
ATOM 5005 N N . ALA A 1 689 ? 13.205 6.771 -35.844 1.00 95.06 689 ALA A N 1
ATOM 5006 C CA . ALA A 1 689 ? 13.294 8.123 -36.371 1.00 95.06 689 ALA A CA 1
ATOM 5007 C C . ALA A 1 689 ? 14.747 8.523 -36.641 1.00 95.06 689 ALA A C 1
ATOM 5009 O O . ALA A 1 689 ? 15.622 8.299 -35.807 1.00 95.06 689 ALA A O 1
ATOM 5010 N N . ARG A 1 690 ? 14.990 9.162 -37.789 1.00 93.69 690 ARG A N 1
ATOM 5011 C CA . ARG A 1 690 ? 16.247 9.838 -38.127 1.00 93.69 690 ARG A CA 1
ATOM 5012 C C . ARG A 1 690 ? 16.093 11.331 -37.863 1.00 93.69 690 ARG A C 1
ATOM 5014 O O . ARG A 1 690 ? 15.374 12.013 -38.593 1.00 93.69 690 ARG A O 1
ATOM 5021 N N . PHE A 1 691 ? 16.794 11.835 -36.861 1.00 92.25 691 PHE A N 1
ATOM 5022 C CA . PHE A 1 691 ? 16.944 13.257 -36.584 1.00 92.25 691 PHE A CA 1
ATOM 5023 C C . PHE A 1 691 ? 18.280 13.750 -37.154 1.00 92.25 691 PHE A C 1
ATOM 5025 O O . PHE A 1 691 ? 19.327 13.183 -36.846 1.00 92.25 691 PHE A O 1
ATOM 5032 N N . ALA A 1 692 ? 18.239 14.777 -38.000 1.00 87.88 692 ALA A N 1
ATOM 5033 C CA . ALA A 1 692 ? 19.412 15.403 -38.604 1.00 87.88 692 ALA A CA 1
ATOM 5034 C C . ALA A 1 692 ? 19.509 16.878 -38.189 1.00 87.88 692 ALA A C 1
ATOM 5036 O O . ALA A 1 692 ? 18.511 17.598 -38.272 1.00 87.88 692 ALA A O 1
ATOM 5037 N N . ILE A 1 693 ? 20.698 17.311 -37.763 1.00 82.56 693 ILE A N 1
ATOM 5038 C CA . ILE A 1 693 ? 21.051 18.718 -37.536 1.00 82.56 693 ILE A CA 1
ATOM 5039 C C . ILE A 1 693 ? 21.996 19.140 -38.657 1.00 82.56 693 ILE A C 1
ATOM 5041 O O . ILE A 1 693 ? 23.095 18.594 -38.753 1.00 82.56 693 ILE A O 1
ATOM 5045 N N . ASN A 1 694 ? 21.584 20.126 -39.452 1.00 77.50 694 ASN A N 1
ATOM 5046 C CA . ASN A 1 694 ? 22.366 20.689 -40.547 1.00 77.50 694 ASN A CA 1
ATOM 5047 C C . ASN A 1 694 ? 22.667 22.163 -40.234 1.00 77.50 694 ASN A C 1
ATOM 5049 O O . ASN A 1 694 ? 21.769 23.004 -40.334 1.00 77.50 694 ASN A O 1
ATOM 5053 N N . ASP A 1 695 ? 23.902 22.484 -39.849 1.00 71.56 695 ASP A N 1
ATOM 5054 C CA . ASP A 1 695 ? 24.360 23.866 -39.633 1.00 71.56 695 ASP A CA 1
ATOM 5055 C C . ASP A 1 695 ? 25.129 24.385 -40.856 1.00 71.56 695 ASP A C 1
ATOM 5057 O O . ASP A 1 695 ? 26.185 23.846 -41.175 1.00 71.56 695 ASP A O 1
ATOM 5061 N N . HIS A 1 696 ? 24.619 25.445 -41.497 1.00 65.00 696 HIS A N 1
ATOM 5062 C CA . HIS A 1 696 ? 25.198 26.080 -42.691 1.00 65.00 696 HIS A CA 1
ATOM 5063 C C . HIS A 1 696 ? 25.950 27.392 -42.369 1.00 65.00 696 HIS A C 1
ATOM 5065 O O . HIS A 1 696 ? 26.030 28.298 -43.196 1.00 65.00 696 HIS A O 1
ATOM 5071 N N . SER A 1 697 ? 26.464 27.554 -41.144 1.00 58.09 697 SER A N 1
ATOM 5072 C CA . SER A 1 697 ? 27.134 28.781 -40.674 1.00 58.09 697 SER A CA 1
ATOM 5073 C C . SER A 1 697 ? 28.516 29.077 -41.299 1.00 58.09 697 SER A C 1
ATOM 5075 O O . SER A 1 697 ? 29.155 30.072 -40.948 1.00 58.09 697 SER A O 1
ATOM 5077 N N . GLY A 1 698 ? 29.024 28.225 -42.199 1.00 53.41 698 GLY A N 1
ATOM 5078 C CA . GLY A 1 698 ? 30.341 28.367 -42.833 1.00 53.41 698 GLY A CA 1
ATOM 5079 C C . GLY A 1 698 ? 30.342 29.127 -44.167 1.00 53.41 698 GLY A C 1
ATOM 5080 O O . GLY A 1 698 ? 29.349 29.169 -44.885 1.00 53.41 698 GLY A O 1
ATOM 5081 N N . ALA A 1 699 ? 31.495 29.697 -44.537 1.00 48.03 699 ALA A N 1
ATOM 5082 C CA . ALA A 1 699 ? 31.698 30.258 -45.876 1.00 48.03 699 ALA A CA 1
ATOM 5083 C C . ALA A 1 699 ? 31.664 29.142 -46.946 1.00 48.03 699 ALA A C 1
ATOM 5085 O O . ALA A 1 699 ? 32.221 28.071 -46.693 1.00 48.03 699 ALA A O 1
ATOM 5086 N N . PRO A 1 700 ? 31.056 29.374 -48.126 1.00 48.12 700 PRO A N 1
ATOM 5087 C CA . PRO A 1 700 ? 30.844 28.332 -49.127 1.00 48.12 700 PRO A CA 1
ATOM 5088 C C . PRO A 1 700 ? 32.163 27.741 -49.635 1.00 48.12 700 PRO A C 1
ATOM 5090 O O . PRO A 1 700 ? 33.128 28.463 -49.896 1.00 48.12 700 PRO A O 1
ATOM 5093 N N . ALA A 1 701 ? 32.184 26.421 -49.816 1.00 48.19 701 ALA A N 1
ATOM 5094 C CA . ALA A 1 701 ? 33.296 25.733 -50.457 1.00 48.19 701 ALA A CA 1
ATOM 5095 C C . ALA A 1 701 ? 33.477 26.215 -51.908 1.00 48.19 701 ALA A C 1
ATOM 5097 O O . ALA A 1 701 ? 32.509 26.476 -52.620 1.00 48.19 701 ALA A O 1
ATOM 5098 N N . SER A 1 702 ? 34.725 26.264 -52.379 1.00 43.28 702 SER A N 1
ATOM 5099 C CA . SER A 1 702 ? 35.062 26.580 -53.777 1.00 43.28 702 SER A CA 1
ATOM 5100 C C . SER A 1 702 ? 34.700 25.468 -54.777 1.00 43.28 702 SER A C 1
ATOM 5102 O O . SER A 1 702 ? 34.921 25.626 -55.976 1.00 43.28 702 SER A O 1
ATOM 5104 N N . ASP A 1 703 ? 34.137 24.360 -54.293 1.00 46.69 703 ASP A N 1
ATOM 5105 C CA . ASP A 1 703 ? 33.607 23.241 -55.067 1.00 46.69 703 ASP A CA 1
ATOM 5106 C C . ASP A 1 703 ? 32.148 22.991 -54.632 1.00 46.69 703 ASP A C 1
ATOM 5108 O O . ASP A 1 703 ? 31.924 22.591 -53.485 1.00 46.69 703 ASP A O 1
ATOM 5112 N N . PRO A 1 704 ? 31.147 23.196 -55.513 1.00 44.81 704 PRO A N 1
ATOM 5113 C CA . PRO A 1 704 ? 29.732 23.013 -55.181 1.00 44.81 704 PRO A CA 1
ATOM 5114 C C . PRO A 1 704 ? 29.335 21.547 -54.935 1.00 44.81 704 PRO A C 1
ATOM 5116 O O . PRO A 1 704 ? 28.200 21.285 -54.546 1.00 44.81 704 PRO A O 1
ATOM 5119 N N . THR A 1 705 ? 30.238 20.582 -55.145 1.00 45.34 705 THR A N 1
ATOM 5120 C CA . THR A 1 705 ? 30.034 19.167 -54.790 1.00 45.34 705 THR A CA 1
ATOM 5121 C C . THR A 1 705 ? 30.583 18.802 -53.404 1.00 45.34 705 THR A C 1
ATOM 5123 O O . THR A 1 705 ? 30.521 17.638 -53.000 1.00 45.34 705 THR A O 1
ATOM 5126 N N . SER A 1 706 ? 31.105 19.788 -52.662 1.00 46.53 706 SER A N 1
ATOM 5127 C CA . SER A 1 706 ? 31.898 19.594 -51.449 1.00 46.53 706 SER A CA 1
ATOM 5128 C C . SER A 1 706 ? 31.275 20.296 -50.236 1.00 46.53 706 SER A C 1
ATOM 5130 O O . SER A 1 706 ? 31.366 21.512 -50.084 1.00 46.53 706 SER A O 1
ATOM 5132 N N . LEU A 1 707 ? 30.660 19.521 -49.335 1.00 50.09 707 LEU A N 1
ATOM 5133 C CA . LEU A 1 707 ? 29.964 19.996 -48.123 1.00 50.09 707 LEU A CA 1
ATOM 5134 C C . LEU A 1 707 ? 30.943 20.419 -46.998 1.00 50.09 707 LEU A C 1
ATOM 5136 O O 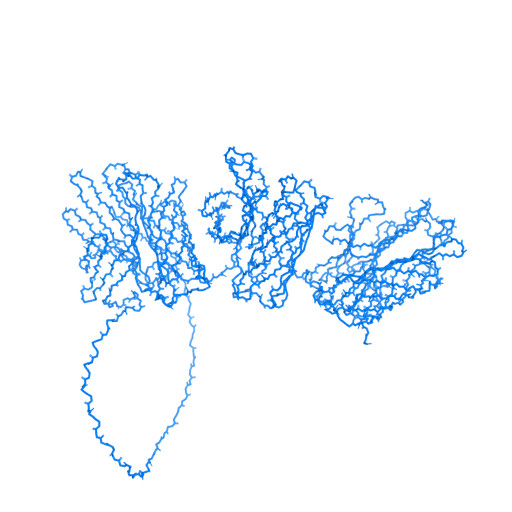. LEU A 1 707 ? 30.834 19.970 -45.861 1.00 50.09 707 LEU A O 1
ATOM 5140 N N . LEU A 1 708 ? 31.966 21.221 -47.310 1.00 44.94 708 LEU A N 1
ATOM 5141 C CA . LEU A 1 708 ? 33.075 21.512 -46.382 1.00 44.94 708 LEU A CA 1
ATOM 5142 C C . LEU A 1 708 ? 32.724 22.535 -45.288 1.00 44.94 708 LEU A C 1
ATOM 5144 O O . LEU A 1 708 ? 33.412 22.594 -44.267 1.00 44.94 708 LEU A O 1
ATOM 5148 N N . SER A 1 709 ? 31.686 23.345 -45.502 1.00 47.41 709 SER A N 1
ATOM 5149 C CA . SER A 1 709 ? 31.236 24.403 -44.591 1.00 47.41 709 SER A CA 1
ATOM 5150 C C . SER A 1 709 ? 30.355 23.901 -43.450 1.00 47.41 709 SER A C 1
ATOM 5152 O O . SER A 1 709 ? 30.370 24.508 -42.372 1.00 47.41 709 SER A O 1
ATOM 5154 N N . ASP A 1 710 ? 29.629 22.809 -43.686 1.00 54.06 710 ASP A N 1
ATOM 5155 C CA . ASP A 1 710 ? 28.427 22.468 -42.933 1.00 54.06 710 ASP A CA 1
ATOM 5156 C C . ASP A 1 710 ? 28.688 21.346 -41.923 1.00 54.06 710 ASP A C 1
ATOM 5158 O O . ASP A 1 710 ? 29.506 20.450 -42.149 1.00 54.06 710 ASP A O 1
ATOM 5162 N N . VAL A 1 711 ? 27.979 21.377 -40.794 1.00 58.44 711 VAL A N 1
ATOM 5163 C CA . VAL A 1 711 ? 27.958 20.250 -39.851 1.00 58.44 711 VAL A CA 1
ATOM 5164 C C . VAL A 1 711 ? 26.672 19.464 -40.057 1.00 58.44 711 VAL A C 1
ATOM 5166 O O . VAL A 1 711 ? 25.591 20.001 -39.830 1.00 58.44 711 VAL A O 1
ATOM 5169 N N . ASP A 1 712 ? 26.807 18.193 -40.440 1.00 70.31 712 ASP A N 1
ATOM 5170 C CA . ASP A 1 712 ? 25.717 17.213 -40.492 1.00 70.31 712 ASP A CA 1
ATOM 5171 C C . ASP A 1 712 ? 25.873 16.248 -39.297 1.00 70.31 712 ASP A C 1
ATOM 5173 O O . ASP A 1 712 ? 26.843 15.491 -39.197 1.00 70.31 712 ASP A O 1
ATOM 5177 N N . ARG A 1 713 ? 24.948 16.305 -38.336 1.00 79.25 713 ARG A N 1
ATOM 5178 C CA . ARG A 1 713 ? 24.842 15.326 -37.239 1.00 79.25 713 ARG A CA 1
ATOM 5179 C C . ARG A 1 713 ? 23.582 14.512 -37.448 1.00 79.25 713 ARG A C 1
ATOM 5181 O O . ARG A 1 713 ? 22.493 15.080 -37.474 1.00 79.25 713 ARG A O 1
ATOM 5188 N N . ARG A 1 714 ? 23.712 13.185 -37.492 1.00 86.31 714 ARG A N 1
ATOM 5189 C CA . ARG A 1 714 ? 22.581 12.269 -37.694 1.00 86.31 714 ARG A CA 1
ATOM 5190 C C . ARG A 1 714 ? 22.437 11.336 -36.507 1.00 86.31 714 ARG A C 1
ATOM 5192 O O . ARG A 1 714 ? 23.371 10.617 -36.163 1.00 86.31 714 ARG A O 1
ATOM 5199 N N . VAL A 1 715 ? 21.253 11.329 -35.908 1.00 88.50 715 VAL A N 1
ATOM 5200 C CA . VAL A 1 715 ? 20.876 10.434 -34.815 1.00 88.50 715 VAL A CA 1
ATOM 5201 C C . VAL A 1 715 ? 19.714 9.574 -35.284 1.00 88.50 715 VAL A C 1
ATOM 5203 O O . VAL A 1 715 ? 18.682 10.093 -35.707 1.00 88.50 715 VAL A O 1
ATOM 5206 N N . PHE A 1 716 ? 19.877 8.260 -35.211 1.00 93.06 716 PHE A N 1
ATOM 5207 C CA . PHE A 1 716 ? 18.811 7.298 -35.441 1.00 93.06 716 PHE A CA 1
ATOM 5208 C C . PHE A 1 716 ? 18.358 6.781 -34.081 1.00 93.06 716 PHE A C 1
ATOM 5210 O O . PHE A 1 716 ? 19.148 6.167 -33.371 1.00 93.06 716 PHE A O 1
ATOM 5217 N N . PHE A 1 717 ? 17.106 7.038 -33.717 1.00 92.75 717 PHE A N 1
ATOM 5218 C CA . PHE A 1 717 ? 16.480 6.479 -32.524 1.00 92.75 717 PHE A CA 1
ATOM 5219 C C . PHE A 1 717 ? 15.640 5.274 -32.919 1.00 92.75 717 PHE A C 1
ATOM 5221 O O . PHE A 1 717 ? 14.749 5.412 -33.759 1.00 92.75 717 PHE A O 1
ATOM 5228 N N . LEU A 1 718 ? 15.888 4.127 -32.294 1.00 92.25 718 LEU A N 1
ATOM 5229 C CA . LEU A 1 718 ? 15.061 2.935 -32.435 1.00 92.25 718 LEU A CA 1
ATOM 5230 C C . LEU A 1 718 ? 14.102 2.878 -31.242 1.00 92.25 718 LEU A C 1
ATOM 5232 O O . LEU A 1 718 ? 14.538 2.961 -30.093 1.00 92.25 718 LEU A O 1
ATOM 5236 N N . PHE A 1 719 ? 12.800 2.771 -31.497 1.00 88.88 719 PHE A N 1
ATOM 5237 C CA . PHE A 1 719 ? 11.788 2.835 -30.444 1.00 88.88 719 PHE A CA 1
ATOM 5238 C C . PHE A 1 719 ? 10.632 1.869 -30.690 1.00 88.88 719 PHE A C 1
ATOM 5240 O O . PHE A 1 719 ? 10.297 1.535 -31.825 1.00 88.88 719 PHE A O 1
ATOM 5247 N N . GLY A 1 720 ? 10.012 1.407 -29.608 1.00 86.12 720 GLY A N 1
ATOM 5248 C CA . GLY A 1 720 ? 8.991 0.374 -29.696 1.00 86.12 720 GLY A CA 1
ATOM 5249 C C . GLY A 1 720 ? 8.692 -0.331 -28.382 1.00 86.12 720 GLY A C 1
ATOM 5250 O O . GLY A 1 720 ? 9.206 0.034 -27.321 1.00 86.12 720 GLY A O 1
ATOM 5251 N N . SER A 1 721 ? 7.873 -1.369 -28.505 1.00 83.12 721 SER A N 1
ATOM 5252 C CA . SER A 1 721 ? 7.440 -2.279 -27.447 1.00 83.12 721 SER A CA 1
ATOM 5253 C C . SER A 1 721 ? 8.374 -3.495 -27.389 1.00 83.12 721 SER A C 1
ATOM 5255 O O . SER A 1 721 ? 8.122 -4.506 -28.045 1.00 83.12 721 SER A O 1
ATOM 5257 N N . GLU A 1 722 ? 9.486 -3.392 -26.658 1.00 83.62 722 GLU A N 1
ATOM 5258 C CA . GLU A 1 722 ? 10.498 -4.462 -26.551 1.00 83.62 722 GLU A CA 1
ATOM 5259 C C . GLU A 1 722 ? 9.920 -5.749 -25.945 1.00 83.62 722 GLU A C 1
ATOM 5261 O O . GLU A 1 722 ? 9.265 -5.706 -24.907 1.00 83.62 722 GLU A O 1
ATOM 5266 N N . THR A 1 723 ? 10.189 -6.913 -26.539 1.00 77.06 723 THR A N 1
ATOM 5267 C CA . THR A 1 723 ? 9.663 -8.193 -26.048 1.00 77.06 723 THR A CA 1
ATOM 5268 C C . THR A 1 723 ? 10.064 -8.427 -24.593 1.00 77.06 723 THR A C 1
ATOM 5270 O O . THR A 1 723 ? 11.245 -8.453 -24.243 1.00 77.06 723 THR A O 1
ATOM 5273 N N . ALA A 1 724 ? 9.070 -8.636 -23.727 1.00 61.22 724 ALA A N 1
ATOM 5274 C CA . ALA A 1 724 ? 9.302 -8.868 -22.307 1.00 61.22 724 ALA A CA 1
ATOM 5275 C C . ALA A 1 724 ? 10.210 -10.093 -22.069 1.00 61.22 724 ALA A C 1
ATOM 5277 O O . ALA A 1 724 ? 10.038 -11.140 -22.686 1.00 61.22 724 ALA A O 1
ATOM 5278 N N . ALA A 1 725 ? 11.133 -10.016 -21.103 1.00 60.53 725 ALA A N 1
ATOM 5279 C CA . ALA A 1 725 ? 12.080 -11.103 -20.796 1.00 60.53 725 ALA A CA 1
ATOM 5280 C C . ALA A 1 725 ? 11.417 -12.437 -20.370 1.00 60.53 725 ALA A C 1
ATOM 5282 O O . ALA A 1 725 ? 12.040 -13.501 -20.413 1.00 60.53 725 ALA A O 1
ATOM 5283 N N . THR A 1 726 ? 10.154 -12.386 -19.942 1.00 55.69 726 THR A N 1
ATOM 5284 C CA . THR A 1 726 ? 9.302 -13.551 -19.665 1.00 55.69 726 THR A CA 1
ATOM 5285 C C . THR A 1 726 ? 8.690 -14.161 -20.927 1.00 55.69 726 THR A C 1
ATOM 5287 O O . THR A 1 726 ? 8.474 -15.368 -20.948 1.00 55.69 726 THR A O 1
ATOM 5290 N N . ALA A 1 727 ? 8.447 -13.351 -21.959 1.00 63.72 727 ALA A N 1
ATOM 5291 C CA . ALA A 1 727 ? 7.819 -13.737 -23.222 1.00 63.72 727 ALA A CA 1
ATOM 5292 C C . ALA A 1 727 ? 8.824 -13.968 -24.371 1.00 63.72 727 ALA A C 1
ATOM 5294 O O . ALA A 1 727 ? 8.457 -14.496 -25.419 1.00 63.72 727 ALA A O 1
ATOM 5295 N N . MET A 1 728 ? 10.102 -13.625 -24.167 1.00 78.50 728 MET A N 1
ATOM 5296 C CA . MET A 1 728 ? 11.196 -14.024 -25.053 1.00 78.50 728 MET A CA 1
ATOM 5297 C C . MET A 1 728 ? 11.202 -15.546 -25.256 1.00 78.50 728 MET A C 1
ATOM 5299 O O . MET A 1 728 ? 11.280 -16.282 -24.262 1.00 78.50 728 MET A O 1
ATOM 5303 N N . PRO A 1 729 ? 11.185 -16.037 -26.510 1.00 78.31 729 PRO A N 1
ATOM 5304 C CA . PRO A 1 729 ? 11.322 -17.460 -26.778 1.00 78.31 729 PRO A CA 1
ATOM 5305 C C . PRO A 1 729 ? 12.634 -18.007 -26.197 1.00 78.31 729 PRO A C 1
ATOM 5307 O O . PRO A 1 729 ? 13.669 -17.341 -26.212 1.00 78.31 729 PRO A O 1
ATOM 5310 N N . ARG A 1 730 ? 12.587 -19.237 -25.670 1.00 79.62 730 ARG A N 1
ATOM 5311 C CA . ARG A 1 730 ? 13.738 -19.943 -25.059 1.00 79.62 730 ARG A CA 1
ATOM 5312 C C . ARG A 1 730 ? 14.099 -21.244 -25.777 1.00 79.62 730 ARG A C 1
ATOM 5314 O O . ARG A 1 730 ? 14.998 -21.964 -25.358 1.00 79.62 730 ARG A O 1
ATOM 5321 N N . THR A 1 731 ? 13.353 -21.576 -26.824 1.00 81.81 731 THR A N 1
ATOM 5322 C CA . THR A 1 731 ? 13.480 -22.791 -27.630 1.00 81.81 731 THR A CA 1
ATOM 5323 C C . THR A 1 731 ? 13.102 -22.475 -29.076 1.00 81.81 731 THR A C 1
ATOM 5325 O O . THR A 1 731 ? 12.445 -21.470 -29.348 1.00 81.81 731 THR A O 1
ATOM 5328 N N . GLY A 1 732 ? 13.521 -23.331 -30.010 1.00 87.12 732 GLY A N 1
ATOM 5329 C CA . GLY A 1 732 ? 13.258 -23.139 -31.437 1.00 87.12 732 GLY A CA 1
ATOM 5330 C C . GLY A 1 732 ? 14.108 -22.038 -32.079 1.00 87.12 732 GLY A C 1
ATOM 5331 O O . GLY A 1 732 ? 15.117 -21.588 -31.527 1.00 87.12 732 GLY A O 1
ATOM 5332 N N . SER A 1 733 ? 13.701 -21.633 -33.277 1.00 92.19 733 SER A N 1
ATOM 5333 C CA . SER A 1 733 ? 14.382 -20.636 -34.102 1.00 92.19 733 SER A CA 1
ATOM 5334 C C . SER A 1 733 ? 13.382 -19.845 -34.938 1.00 92.19 733 SER A C 1
ATOM 5336 O O . SER A 1 733 ? 12.368 -20.406 -35.347 1.00 92.19 733 SER A O 1
ATOM 5338 N N . ALA A 1 734 ? 13.698 -18.588 -35.241 1.00 94.25 734 ALA A N 1
ATOM 5339 C CA . ALA A 1 734 ? 12.926 -17.744 -36.148 1.00 94.25 734 ALA A CA 1
ATOM 5340 C C . ALA A 1 734 ? 13.843 -17.044 -37.156 1.00 94.25 734 ALA A C 1
ATOM 5342 O O . ALA A 1 734 ? 14.986 -16.703 -36.841 1.00 94.25 734 ALA A O 1
ATOM 5343 N N . ASN A 1 735 ? 13.316 -16.806 -38.355 1.00 96.56 735 ASN A N 1
ATOM 5344 C CA . ASN A 1 735 ? 13.945 -15.973 -39.371 1.00 96.56 735 ASN A CA 1
ATOM 5345 C C . ASN A 1 735 ? 13.181 -14.654 -39.474 1.00 96.56 735 ASN A C 1
ATOM 5347 O O . ASN A 1 735 ? 11.956 -14.631 -39.369 1.00 96.56 735 ASN A O 1
ATOM 5351 N N . TYR A 1 736 ? 13.900 -13.569 -39.725 1.00 96.06 736 TYR A N 1
ATOM 5352 C CA . TYR A 1 736 ? 13.366 -12.228 -39.884 1.00 96.06 736 TYR A CA 1
ATOM 5353 C C . TYR A 1 736 ? 13.848 -11.669 -41.211 1.00 96.06 736 TYR A C 1
ATOM 5355 O O . TYR A 1 736 ? 15.035 -11.758 -41.531 1.00 96.06 736 TYR A O 1
ATOM 5363 N N . ARG A 1 737 ? 12.932 -11.049 -41.952 1.00 95.31 737 ARG A N 1
ATOM 5364 C CA . ARG A 1 737 ? 13.273 -10.201 -43.096 1.00 95.31 737 ARG A CA 1
ATOM 5365 C C . ARG A 1 737 ? 13.027 -8.754 -42.726 1.00 95.31 737 ARG A C 1
ATOM 5367 O O . ARG A 1 737 ? 12.105 -8.455 -41.971 1.00 95.31 737 ARG A O 1
ATOM 5374 N N . GLY A 1 738 ? 13.859 -7.868 -43.246 1.00 94.12 738 GLY A N 1
ATOM 5375 C CA . GLY A 1 738 ? 13.893 -6.483 -42.825 1.00 94.12 738 GLY A CA 1
ATOM 5376 C C . GLY A 1 738 ? 14.578 -5.555 -43.813 1.00 94.12 738 GLY A C 1
ATOM 5377 O O . GLY A 1 738 ? 15.054 -5.957 -44.878 1.00 94.12 738 GLY A O 1
ATOM 5378 N N . LEU A 1 739 ? 14.641 -4.290 -43.418 1.00 94.12 739 LEU A N 1
ATOM 5379 C CA . LEU A 1 739 ? 15.337 -3.225 -44.124 1.00 94.12 739 LEU A CA 1
ATOM 5380 C C . LEU A 1 739 ? 16.374 -2.585 -43.213 1.00 94.12 739 LEU A C 1
ATOM 5382 O O . LEU A 1 739 ? 16.199 -2.522 -41.996 1.00 94.12 739 LEU A O 1
ATOM 5386 N N . ALA A 1 740 ? 17.432 -2.079 -43.832 1.00 95.62 740 ALA A N 1
ATOM 5387 C CA . ALA A 1 740 ? 18.449 -1.259 -43.204 1.00 95.62 740 ALA A CA 1
ATOM 5388 C C . ALA A 1 740 ? 18.341 0.181 -43.719 1.00 95.62 740 ALA A C 1
ATOM 5390 O O . ALA A 1 740 ? 18.213 0.412 -44.922 1.00 95.62 740 ALA A O 1
ATOM 5391 N N . TYR A 1 741 ? 18.433 1.141 -42.804 1.00 95.12 741 TYR A N 1
ATOM 5392 C CA . TYR A 1 741 ? 18.462 2.572 -43.087 1.00 95.12 741 TYR A CA 1
ATOM 5393 C C . TYR A 1 741 ? 19.600 3.207 -42.306 1.00 95.12 741 TYR A C 1
ATOM 5395 O O . TYR A 1 741 ? 19.753 2.955 -41.114 1.00 95.12 741 TYR A O 1
ATOM 5403 N N . GLY A 1 742 ? 20.389 4.056 -42.951 1.00 93.69 742 GLY A N 1
ATOM 5404 C CA . GLY A 1 742 ? 21.559 4.629 -42.311 1.00 93.69 742 GLY A CA 1
ATOM 5405 C C . GLY A 1 742 ? 22.131 5.833 -43.032 1.00 93.69 742 GLY A C 1
ATOM 5406 O O . GLY A 1 742 ? 21.515 6.449 -43.903 1.00 93.69 742 GLY A O 1
ATOM 5407 N N . THR A 1 743 ? 23.350 6.159 -42.642 1.00 90.38 743 THR A N 1
ATOM 5408 C CA . THR A 1 743 ? 24.182 7.192 -43.232 1.00 90.38 743 THR A CA 1
ATOM 5409 C C . THR A 1 743 ? 25.590 6.651 -43.431 1.00 90.38 743 THR A C 1
ATOM 5411 O O . THR A 1 743 ? 26.042 5.770 -42.698 1.00 90.38 743 THR A O 1
ATOM 5414 N N . GLY A 1 744 ? 26.290 7.182 -44.424 1.00 86.81 744 GLY A N 1
ATOM 5415 C CA . GLY A 1 744 ? 27.673 6.833 -44.713 1.00 86.81 744 GLY A CA 1
ATOM 5416 C C . GLY A 1 744 ? 28.514 8.067 -44.977 1.00 86.81 744 GLY A C 1
ATOM 5417 O O . GLY A 1 744 ? 28.012 9.065 -45.492 1.00 86.81 744 GLY A O 1
ATOM 5418 N N . ALA A 1 745 ? 29.801 7.990 -44.660 1.00 82.38 745 ALA A N 1
ATOM 5419 C CA . ALA A 1 745 ? 30.783 8.985 -45.063 1.00 82.38 745 ALA A CA 1
ATOM 5420 C C . ALA A 1 745 ? 32.010 8.314 -45.678 1.00 82.38 745 ALA A C 1
ATOM 5422 O O . ALA A 1 745 ? 32.562 7.379 -45.101 1.00 82.38 745 ALA A O 1
ATOM 5423 N N . GLN A 1 746 ? 32.463 8.807 -46.832 1.00 83.00 746 GLN A N 1
ATOM 5424 C CA . GLN A 1 746 ? 33.785 8.471 -47.354 1.00 83.00 746 GLN A CA 1
ATOM 5425 C C . GLN A 1 746 ? 34.818 9.421 -46.751 1.00 83.00 746 GLN A C 1
ATOM 5427 O O . GLN A 1 746 ? 34.767 10.627 -46.999 1.00 83.00 746 GLN A O 1
ATOM 5432 N N . THR A 1 747 ? 35.765 8.870 -45.998 1.00 70.81 747 THR A N 1
ATOM 5433 C CA . THR A 1 747 ? 36.901 9.602 -45.432 1.00 70.81 747 THR A CA 1
ATOM 5434 C C . THR A 1 747 ? 38.126 9.361 -46.318 1.00 70.81 747 THR A C 1
ATOM 5436 O O . THR A 1 747 ? 38.673 8.257 -46.324 1.00 70.81 747 THR A O 1
ATOM 5439 N N . GLY A 1 748 ? 38.533 10.371 -47.096 1.00 62.28 748 GLY A N 1
ATOM 5440 C CA . GLY A 1 748 ? 39.709 10.329 -47.977 1.00 62.28 748 GLY A CA 1
ATOM 5441 C C . GLY A 1 748 ? 40.926 11.091 -47.435 1.00 62.28 748 GLY A C 1
ATOM 5442 O O . GLY A 1 748 ? 40.809 11.936 -46.550 1.00 62.28 748 GLY A O 1
ATOM 5443 N N . SER A 1 749 ? 42.103 10.835 -48.015 1.00 53.41 749 SER A N 1
ATOM 5444 C CA . SER A 1 749 ? 43.404 11.391 -47.589 1.00 53.41 749 SER A CA 1
ATOM 5445 C C . SER A 1 749 ? 43.561 12.914 -47.753 1.00 53.41 749 SER A C 1
ATOM 5447 O O . SER A 1 749 ? 44.581 13.470 -47.361 1.00 53.41 749 SER A O 1
ATOM 5449 N N . ASN A 1 750 ? 42.583 13.590 -48.362 1.00 51.28 750 ASN A N 1
ATOM 5450 C CA . ASN A 1 750 ? 42.594 15.017 -48.698 1.00 51.28 750 ASN A CA 1
ATOM 5451 C C . ASN A 1 750 ? 41.542 15.840 -47.923 1.00 51.28 750 ASN A C 1
ATOM 5453 O O . ASN A 1 750 ? 41.223 16.952 -48.334 1.00 51.28 750 ASN A O 1
ATOM 5457 N N . ASN A 1 751 ? 40.991 15.303 -46.827 1.00 50.44 751 ASN A N 1
ATOM 5458 C CA . ASN A 1 751 ? 39.940 15.915 -45.996 1.00 50.44 751 ASN A CA 1
ATOM 5459 C C . ASN A 1 751 ? 38.598 16.215 -46.702 1.00 50.44 751 ASN A C 1
ATOM 5461 O O . ASN A 1 751 ? 37.700 16.766 -46.062 1.00 50.44 751 ASN A O 1
ATOM 5465 N N . LEU A 1 752 ? 38.411 15.821 -47.967 1.00 52.56 752 LEU A N 1
ATOM 5466 C CA . LEU A 1 752 ? 37.103 15.878 -48.621 1.00 52.56 752 LEU A CA 1
ATOM 5467 C C . LEU A 1 752 ? 36.225 14.727 -48.113 1.00 52.56 752 LEU A C 1
ATOM 5469 O O . LEU A 1 752 ? 36.660 13.573 -48.075 1.00 52.56 752 LEU A O 1
ATOM 5473 N N . ARG A 1 753 ? 34.983 15.043 -47.733 1.00 66.44 753 ARG A N 1
ATOM 5474 C CA . ARG A 1 753 ? 33.997 14.079 -47.228 1.00 66.44 753 ARG A CA 1
ATOM 5475 C C . ARG A 1 753 ? 32.831 13.972 -48.201 1.00 66.44 753 ARG A C 1
ATOM 5477 O O . ARG A 1 753 ? 32.160 14.965 -48.467 1.00 66.44 753 ARG A O 1
ATOM 5484 N N . LYS A 1 754 ? 32.558 12.763 -48.693 1.00 76.38 754 LYS A N 1
ATOM 5485 C CA . LYS A 1 754 ? 31.309 12.458 -49.407 1.00 76.38 754 LYS A CA 1
ATOM 5486 C C . LYS A 1 754 ? 30.325 11.831 -48.435 1.00 76.38 754 LYS A C 1
ATOM 5488 O O . LYS A 1 754 ? 30.674 10.832 -47.810 1.00 76.38 754 LYS A O 1
ATOM 5493 N N . LEU A 1 755 ? 29.128 12.398 -48.317 1.00 80.56 755 LEU A N 1
ATOM 5494 C CA . LEU A 1 755 ? 28.057 11.860 -47.477 1.00 80.56 755 LEU A CA 1
ATOM 5495 C C . LEU A 1 755 ? 27.086 11.026 -48.312 1.00 80.56 755 LEU A C 1
ATOM 5497 O O . LEU A 1 755 ? 26.822 11.359 -49.466 1.00 80.56 755 LEU A O 1
ATOM 5501 N N . PHE A 1 756 ? 26.543 9.968 -47.717 1.00 85.88 756 PHE A N 1
ATOM 5502 C CA . PHE A 1 756 ? 25.626 9.031 -48.359 1.00 85.88 756 PHE A CA 1
ATOM 5503 C C . PHE A 1 756 ? 24.398 8.792 -47.481 1.00 85.88 756 PHE A C 1
ATOM 5505 O O . PHE A 1 756 ? 24.536 8.511 -46.290 1.00 85.88 756 PHE A O 1
ATOM 5512 N N . ASP A 1 757 ? 23.210 8.833 -48.079 1.00 88.81 757 ASP A N 1
ATOM 5513 C CA . ASP A 1 757 ? 22.019 8.218 -47.493 1.00 88.81 757 ASP A CA 1
ATOM 5514 C C . ASP A 1 757 ? 22.056 6.720 -47.823 1.00 88.81 757 ASP A C 1
ATOM 5516 O O . ASP A 1 757 ? 22.124 6.346 -48.996 1.00 88.81 757 ASP A O 1
ATOM 5520 N N . VAL A 1 758 ? 22.075 5.866 -46.794 1.00 94.38 758 VAL A N 1
ATOM 5521 C CA . VAL A 1 758 ? 22.286 4.414 -46.929 1.00 94.38 758 VAL A CA 1
ATOM 5522 C C . VAL A 1 758 ? 20.959 3.681 -46.766 1.00 94.38 758 VAL A C 1
ATOM 5524 O O . VAL A 1 758 ? 20.219 3.928 -45.812 1.00 94.38 758 VAL A O 1
ATOM 5527 N N . ILE A 1 759 ? 20.683 2.754 -47.680 1.00 94.75 759 ILE A N 1
ATOM 5528 C CA . ILE A 1 759 ? 19.517 1.869 -47.672 1.00 94.75 759 ILE A CA 1
ATOM 5529 C C . ILE A 1 759 ? 19.939 0.431 -47.983 1.00 94.75 759 ILE A C 1
ATOM 5531 O O . ILE A 1 759 ? 20.921 0.189 -48.688 1.00 94.75 759 ILE A O 1
ATOM 5535 N N . GLY A 1 760 ? 19.185 -0.544 -47.493 1.00 95.12 760 GLY A N 1
ATOM 5536 C CA . GLY A 1 760 ? 19.495 -1.943 -47.749 1.00 95.12 760 GLY A CA 1
ATOM 5537 C C . GLY A 1 760 ? 18.443 -2.917 -47.252 1.00 95.12 760 GLY A C 1
ATOM 5538 O O . GLY A 1 760 ? 17.448 -2.520 -46.647 1.00 95.12 760 GLY A O 1
ATOM 5539 N N . THR A 1 761 ? 18.692 -4.201 -47.480 1.00 96.19 761 THR A N 1
ATOM 5540 C CA . THR A 1 761 ? 17.913 -5.301 -46.898 1.00 96.19 761 THR A CA 1
ATOM 5541 C C . THR A 1 761 ? 18.650 -5.905 -45.709 1.00 96.19 761 THR A C 1
ATOM 5543 O O . THR A 1 761 ? 19.882 -5.864 -45.638 1.00 96.19 761 THR A O 1
ATOM 5546 N N . ALA A 1 762 ? 17.888 -6.478 -44.781 1.00 96.19 762 ALA A N 1
ATOM 5547 C CA . ALA A 1 762 ? 18.397 -7.209 -43.633 1.00 96.19 762 ALA A CA 1
ATOM 5548 C C . ALA A 1 762 ? 17.737 -8.593 -43.560 1.00 96.19 762 ALA A C 1
ATOM 5550 O O . ALA A 1 762 ? 16.511 -8.690 -43.541 1.00 96.19 762 ALA A O 1
ATOM 5551 N N . ASP A 1 763 ? 18.543 -9.647 -43.476 1.00 96.56 763 ASP A N 1
ATOM 5552 C CA . ASP A 1 763 ? 18.097 -11.004 -43.156 1.00 96.56 763 ASP A CA 1
ATOM 5553 C C . ASP A 1 763 ? 18.715 -11.399 -41.809 1.00 96.56 763 ASP A C 1
ATOM 5555 O O . ASP A 1 763 ? 19.926 -11.275 -41.619 1.00 96.56 763 ASP A O 1
ATOM 5559 N N . LEU A 1 764 ? 17.906 -11.856 -40.853 1.00 97.12 764 LEU A N 1
ATOM 5560 C CA . LEU A 1 764 ? 18.370 -12.244 -39.518 1.00 97.12 764 LEU A CA 1
ATOM 5561 C C . LEU A 1 764 ? 17.797 -13.608 -39.140 1.00 97.12 764 LEU A C 1
ATOM 5563 O O . LEU A 1 764 ? 16.593 -13.822 -39.227 1.00 97.12 764 LEU A O 1
ATOM 5567 N N . ALA A 1 765 ? 18.649 -14.521 -38.684 1.00 96.94 765 ALA A N 1
ATOM 5568 C CA . ALA A 1 765 ? 18.245 -15.811 -38.136 1.00 96.94 765 ALA A CA 1
ATOM 5569 C C . ALA A 1 765 ? 18.591 -15.863 -36.644 1.00 96.94 765 ALA A C 1
ATOM 5571 O O . ALA A 1 765 ? 19.732 -15.604 -36.257 1.00 96.94 765 ALA A O 1
ATOM 5572 N N . ALA A 1 766 ? 17.607 -16.198 -35.811 1.00 94.94 766 ALA A N 1
ATOM 5573 C CA . ALA A 1 766 ? 17.745 -16.321 -34.366 1.00 94.94 766 ALA A CA 1
ATOM 5574 C C . ALA A 1 766 ? 17.476 -17.763 -33.927 1.00 94.94 766 ALA A C 1
ATOM 5576 O O . ALA A 1 766 ? 16.417 -18.319 -34.215 1.00 94.94 766 ALA A O 1
ATOM 5577 N N . ASN A 1 767 ? 18.412 -18.366 -33.195 1.00 93.25 767 ASN A N 1
ATOM 5578 C CA . ASN A 1 767 ? 18.227 -19.641 -32.509 1.00 93.25 767 ASN A CA 1
ATOM 5579 C C . ASN A 1 767 ? 18.073 -19.374 -31.008 1.00 93.25 767 ASN A C 1
ATOM 5581 O O . ASN A 1 767 ? 19.044 -19.106 -30.301 1.00 93.25 767 ASN A O 1
ATOM 5585 N N . PHE A 1 768 ? 16.840 -19.450 -30.515 1.00 87.94 768 PHE A N 1
ATOM 5586 C CA . PHE A 1 768 ? 16.503 -19.104 -29.136 1.00 87.94 768 PHE A CA 1
ATOM 5587 C C . PHE A 1 768 ? 16.938 -20.160 -28.117 1.00 87.94 768 PHE A C 1
ATOM 5589 O O . PHE A 1 768 ? 17.124 -19.832 -26.949 1.00 87.94 768 PHE A O 1
ATOM 5596 N N . ALA A 1 769 ? 17.139 -21.410 -28.549 1.00 80.12 769 ALA A N 1
ATOM 5597 C CA . ALA A 1 769 ? 17.656 -22.471 -27.686 1.00 80.12 769 ALA A CA 1
ATOM 5598 C C . ALA A 1 769 ? 19.148 -22.284 -27.352 1.00 80.12 769 ALA A C 1
ATOM 5600 O O . ALA A 1 769 ? 19.584 -22.634 -26.257 1.00 80.12 769 ALA A O 1
ATOM 5601 N N . THR A 1 770 ? 19.939 -21.740 -28.285 1.00 84.19 770 THR A N 1
ATOM 5602 C CA . THR A 1 770 ? 21.384 -21.501 -28.099 1.00 84.19 770 THR A CA 1
ATOM 5603 C C . THR A 1 770 ? 21.733 -20.037 -27.821 1.00 84.19 770 THR A C 1
ATOM 5605 O O . THR A 1 770 ? 22.850 -19.741 -27.393 1.00 84.19 770 THR A O 1
ATOM 5608 N N . GLY A 1 771 ? 20.802 -19.115 -28.079 1.00 81.38 771 GLY A N 1
ATOM 5609 C CA . GLY A 1 771 ? 21.033 -17.671 -28.062 1.00 81.38 771 GLY A CA 1
ATOM 5610 C C . GLY A 1 771 ? 21.895 -17.167 -29.225 1.00 81.38 771 GLY A C 1
ATOM 5611 O O . GLY A 1 771 ? 22.339 -16.021 -29.185 1.00 81.38 771 GLY A O 1
ATOM 5612 N N . ALA A 1 772 ? 22.172 -17.997 -30.235 1.00 91.94 772 ALA A N 1
ATOM 5613 C CA . ALA A 1 772 ? 22.961 -17.606 -31.400 1.00 91.94 772 ALA A CA 1
ATOM 5614 C C . ALA A 1 772 ? 22.099 -16.830 -32.404 1.00 91.94 772 ALA A C 1
ATOM 5616 O O . ALA A 1 772 ? 21.011 -17.277 -32.768 1.00 91.94 772 ALA A O 1
ATOM 5617 N N . ILE A 1 773 ? 22.600 -15.685 -32.866 1.00 94.62 773 ILE A N 1
ATOM 5618 C CA . ILE A 1 773 ? 21.950 -14.849 -33.880 1.00 94.62 773 ILE A CA 1
ATOM 5619 C C . ILE A 1 773 ? 22.952 -14.552 -34.995 1.00 94.62 773 ILE A C 1
ATOM 5621 O O . ILE A 1 773 ? 24.095 -14.179 -34.730 1.00 94.62 773 ILE A O 1
ATOM 5625 N N . THR A 1 774 ? 22.519 -14.689 -36.243 1.00 96.50 774 THR A N 1
ATOM 5626 C CA . THR A 1 774 ? 23.289 -14.297 -37.431 1.00 96.50 774 THR A CA 1
ATOM 5627 C C . THR A 1 774 ? 22.499 -13.273 -38.228 1.00 96.50 774 THR A C 1
ATOM 5629 O O . THR A 1 774 ? 21.336 -13.524 -38.541 1.00 96.50 774 THR A O 1
ATOM 5632 N N . THR A 1 775 ? 23.128 -12.156 -38.588 1.00 97.06 775 THR A N 1
ATOM 5633 C CA . THR A 1 775 ? 22.489 -11.059 -39.332 1.00 97.06 775 THR A CA 1
ATOM 5634 C C . THR A 1 775 ? 23.290 -10.755 -40.584 1.00 97.06 775 THR A C 1
ATOM 5636 O O . THR A 1 775 ? 24.498 -10.564 -40.492 1.00 97.06 775 THR A O 1
ATOM 5639 N N . ARG A 1 776 ? 22.631 -10.641 -41.734 1.00 96.12 776 ARG A N 1
ATOM 5640 C CA . ARG A 1 776 ? 23.222 -10.174 -42.986 1.00 96.12 776 ARG A CA 1
ATOM 5641 C C . ARG A 1 776 ? 22.576 -8.863 -43.402 1.00 96.12 776 ARG A C 1
ATOM 5643 O O . ARG A 1 776 ? 21.360 -8.799 -43.561 1.00 96.12 776 ARG A O 1
ATOM 5650 N N . LEU A 1 777 ? 23.392 -7.839 -43.621 1.00 97.00 777 LEU A N 1
ATOM 5651 C CA . LEU A 1 777 ? 22.986 -6.590 -44.262 1.00 97.00 777 LEU A CA 1
ATOM 5652 C C . LEU A 1 777 ? 23.497 -6.577 -45.702 1.00 97.00 777 LEU A C 1
ATOM 5654 O O . LEU A 1 777 ? 24.664 -6.889 -45.925 1.00 97.00 777 LEU A O 1
ATOM 5658 N N . ALA A 1 778 ? 22.666 -6.182 -46.665 1.00 96.25 778 ALA A N 1
ATOM 5659 C CA . ALA A 1 778 ? 23.099 -5.852 -48.024 1.00 96.25 778 ALA A CA 1
ATOM 5660 C C . ALA A 1 778 ? 22.819 -4.366 -48.268 1.00 96.25 778 ALA A C 1
ATOM 5662 O O . ALA A 1 778 ? 21.658 -3.956 -48.262 1.00 96.25 778 ALA A O 1
ATOM 5663 N N . LEU A 1 779 ? 23.875 -3.559 -48.399 1.00 97.19 779 LEU A N 1
ATOM 5664 C CA . LEU A 1 779 ? 23.805 -2.101 -48.283 1.00 97.19 779 LEU A CA 1
ATOM 5665 C C . LEU A 1 779 ? 24.209 -1.395 -49.578 1.00 97.19 779 LEU A C 1
ATOM 5667 O O . LEU A 1 779 ? 25.228 -1.701 -50.187 1.00 97.19 779 LEU A O 1
ATOM 5671 N N . SER A 1 780 ? 23.456 -0.359 -49.923 1.00 96.44 780 SER A N 1
ATOM 5672 C CA . SER A 1 780 ? 23.764 0.598 -50.986 1.00 96.44 780 SER A CA 1
ATOM 5673 C C . SER A 1 780 ? 23.498 2.015 -50.482 1.00 96.44 780 SER A C 1
ATOM 5675 O O . SER A 1 780 ? 22.868 2.204 -49.441 1.00 96.44 780 SER A O 1
ATOM 5677 N N . GLY A 1 781 ? 23.965 3.039 -51.184 1.00 93.56 781 GLY A N 1
ATOM 5678 C CA . GLY A 1 781 ? 23.614 4.408 -50.828 1.00 93.56 781 GLY A CA 1
ATOM 5679 C C . GLY A 1 781 ? 23.762 5.397 -51.963 1.00 93.56 781 GLY A C 1
ATOM 5680 O O . GLY A 1 781 ? 24.494 5.171 -52.925 1.00 93.56 781 GLY A O 1
ATOM 5681 N N . GLN A 1 782 ? 23.059 6.513 -51.828 1.00 92.25 782 GLN A N 1
ATOM 5682 C CA . GLN A 1 782 ? 23.104 7.634 -52.756 1.00 92.25 782 GLN A CA 1
ATOM 5683 C C . GLN A 1 782 ? 23.937 8.760 -52.142 1.00 92.25 782 GLN A C 1
ATOM 5685 O O . GLN A 1 782 ? 23.710 9.134 -50.991 1.00 92.25 782 GLN A O 1
ATOM 5690 N N . GLN A 1 783 ? 24.897 9.307 -52.892 1.00 85.88 783 GLN A N 1
ATOM 5691 C CA . GLN A 1 783 ? 25.682 10.457 -52.447 1.00 85.88 783 GLN A CA 1
ATOM 5692 C C . GLN A 1 783 ? 24.761 11.682 -52.335 1.00 85.88 783 GLN A C 1
ATOM 5694 O O . GLN A 1 783 ? 24.181 12.123 -53.332 1.00 85.88 783 GLN A O 1
ATOM 5699 N N . VAL A 1 784 ? 24.669 12.240 -51.126 1.00 80.00 784 VAL A N 1
ATOM 5700 C CA . VAL A 1 784 ? 23.821 13.388 -50.768 1.00 80.00 784 VAL A CA 1
ATOM 5701 C C . VAL A 1 784 ? 24.069 14.555 -51.730 1.00 80.00 784 VAL A C 1
ATOM 5703 O O . VAL A 1 784 ? 25.211 14.866 -52.065 1.00 80.00 784 VAL A O 1
ATOM 5706 N N . GLY A 1 785 ? 22.987 15.181 -52.201 1.00 75.38 785 GLY A N 1
ATOM 5707 C CA . GLY A 1 785 ? 23.035 16.277 -53.177 1.00 75.38 785 GLY A CA 1
ATOM 5708 C C . GLY A 1 785 ? 23.294 15.852 -54.630 1.00 75.38 785 GLY A C 1
ATOM 5709 O O . GLY A 1 785 ? 23.375 16.712 -55.503 1.00 75.38 785 GLY A O 1
ATOM 5710 N N . THR A 1 786 ? 23.410 14.552 -54.927 1.00 81.06 786 THR A N 1
ATOM 5711 C CA . THR A 1 786 ? 23.693 14.045 -56.282 1.00 81.06 786 THR A CA 1
ATOM 5712 C C . THR A 1 786 ? 22.846 12.816 -56.629 1.00 81.06 786 THR A C 1
ATOM 5714 O O . THR A 1 786 ? 22.197 12.227 -55.768 1.00 81.06 786 THR A O 1
ATOM 5717 N N . SER A 1 787 ? 22.891 12.374 -57.888 1.00 85.31 787 SER A N 1
ATOM 5718 C CA . SER A 1 787 ? 22.329 11.083 -58.325 1.00 85.31 787 SER A CA 1
ATOM 5719 C C . SER A 1 787 ? 23.347 9.930 -58.325 1.00 85.31 787 SER A C 1
ATOM 5721 O O . SER A 1 787 ? 23.049 8.873 -58.872 1.00 85.31 787 SER A O 1
ATOM 5723 N N . GLN A 1 788 ? 24.556 10.108 -57.772 1.00 86.62 788 GLN A N 1
ATOM 5724 C CA . GLN A 1 788 ? 25.555 9.031 -57.742 1.00 86.62 788 GLN A CA 1
ATOM 5725 C C . GLN A 1 788 ? 25.189 7.983 -56.688 1.00 86.62 788 GLN A C 1
ATOM 5727 O O . GLN A 1 788 ? 24.918 8.325 -55.538 1.00 86.62 788 GLN A O 1
ATOM 5732 N N . THR A 1 789 ? 25.230 6.708 -57.067 1.00 91.75 789 THR A N 1
ATOM 5733 C CA . THR A 1 789 ? 24.960 5.565 -56.184 1.00 91.75 789 THR A CA 1
ATOM 5734 C C . THR A 1 789 ? 26.207 4.711 -55.985 1.00 91.75 789 THR A C 1
ATOM 5736 O O . THR A 1 789 ? 26.987 4.522 -56.917 1.00 91.75 789 THR A O 1
ATOM 5739 N N . VAL A 1 790 ? 26.361 4.149 -54.789 1.00 92.19 790 VAL A N 1
ATOM 5740 C CA . VAL A 1 790 ? 27.425 3.211 -54.413 1.00 92.19 790 VAL A CA 1
ATOM 5741 C C . VAL A 1 790 ? 26.787 1.938 -53.862 1.00 92.19 790 VAL A C 1
ATOM 5743 O O . VAL A 1 790 ? 25.880 2.006 -53.035 1.00 92.19 790 VAL A O 1
ATOM 5746 N N . ASP A 1 791 ? 27.270 0.784 -54.314 1.00 93.62 791 ASP A N 1
ATOM 5747 C CA . ASP A 1 791 ? 27.033 -0.504 -53.660 1.00 93.62 791 ASP A CA 1
ATOM 5748 C C . ASP A 1 791 ? 28.138 -0.719 -52.615 1.00 93.62 791 ASP A C 1
ATOM 5750 O O . ASP A 1 791 ? 29.325 -0.664 -52.945 1.00 93.62 791 ASP A O 1
ATOM 5754 N N . PHE A 1 792 ? 27.757 -0.907 -51.350 1.00 92.19 792 PHE A N 1
ATOM 5755 C CA . PHE A 1 792 ? 28.692 -1.183 -50.255 1.00 92.19 792 PHE A CA 1
ATOM 5756 C C . PHE A 1 792 ? 28.883 -2.689 -50.028 1.00 92.19 792 PHE A C 1
ATOM 5758 O O . PHE A 1 792 ? 29.779 -3.074 -49.274 1.00 92.19 792 PHE A O 1
ATOM 5765 N N . GLY A 1 793 ? 28.080 -3.537 -50.679 1.00 92.31 793 GLY A N 1
ATOM 5766 C CA . GLY A 1 793 ? 28.135 -4.990 -50.588 1.00 92.31 793 GLY A CA 1
ATOM 5767 C C . GLY A 1 793 ? 27.363 -5.577 -49.402 1.00 92.31 793 GLY A C 1
ATOM 5768 O O . GLY A 1 793 ? 26.422 -4.984 -48.868 1.00 92.31 793 GLY A O 1
ATOM 5769 N N . SER A 1 794 ? 27.744 -6.799 -49.012 1.00 93.81 794 SER A N 1
ATOM 5770 C CA . SER A 1 794 ? 27.130 -7.540 -47.902 1.00 93.81 794 SER A CA 1
ATOM 5771 C C . SER A 1 794 ? 28.027 -7.616 -46.664 1.00 93.81 794 SER A C 1
ATOM 5773 O O . SER A 1 794 ? 29.233 -7.849 -46.771 1.00 93.81 794 SER A O 1
ATOM 5775 N N . TYR A 1 795 ? 27.404 -7.514 -45.491 1.00 94.88 795 TYR A N 1
ATOM 5776 C CA . TYR A 1 795 ? 28.043 -7.604 -44.181 1.00 94.88 795 TYR A CA 1
ATOM 5777 C C . TYR A 1 795 ? 27.311 -8.626 -43.319 1.00 94.88 795 TYR A C 1
ATOM 5779 O O . TYR A 1 795 ? 26.140 -8.436 -42.989 1.00 94.88 795 TYR A O 1
ATOM 5787 N N . ASP A 1 796 ? 28.009 -9.701 -42.962 1.00 94.50 796 ASP A N 1
ATOM 5788 C CA . ASP A 1 796 ? 27.507 -10.745 -42.076 1.00 94.50 796 ASP A CA 1
ATOM 5789 C C . ASP A 1 796 ? 28.035 -10.508 -40.643 1.00 94.50 796 ASP A C 1
ATOM 5791 O O . ASP A 1 796 ? 29.233 -10.304 -40.427 1.00 94.50 796 ASP A O 1
ATOM 5795 N N . PHE A 1 797 ? 27.137 -10.542 -39.660 1.00 94.19 797 PHE A N 1
ATOM 5796 C CA . PHE A 1 797 ? 27.403 -10.364 -38.233 1.00 94.19 797 PHE A CA 1
ATOM 5797 C C . PHE A 1 797 ? 27.011 -11.625 -37.465 1.00 94.19 797 PHE A C 1
ATOM 5799 O O . PHE A 1 797 ? 25.964 -12.222 -37.727 1.00 94.19 797 PHE A O 1
ATOM 5806 N N . THR A 1 798 ? 27.802 -11.986 -36.455 1.00 92.06 798 THR A N 1
ATOM 5807 C CA . THR A 1 798 ? 27.443 -13.020 -35.474 1.00 92.06 798 THR A CA 1
ATOM 5808 C C . THR A 1 798 ? 27.241 -12.372 -34.111 1.00 92.06 798 THR A C 1
ATOM 5810 O O . THR A 1 798 ? 28.117 -11.662 -33.619 1.00 92.06 798 THR A O 1
ATOM 5813 N N . SER A 1 799 ? 26.081 -12.620 -33.507 1.00 90.25 799 SER A N 1
ATOM 5814 C CA . SER A 1 799 ? 25.621 -11.998 -32.263 1.00 90.25 799 SER A CA 1
ATOM 5815 C C . SER A 1 799 ? 25.177 -13.040 -31.242 1.00 90.25 799 SER A C 1
ATOM 5817 O O . SER A 1 799 ? 24.810 -14.165 -31.595 1.00 90.25 799 SER A O 1
ATOM 5819 N N . LYS A 1 800 ? 25.168 -12.654 -29.963 1.00 82.69 800 LYS A N 1
ATOM 5820 C CA . LYS A 1 800 ? 24.676 -13.495 -28.867 1.00 82.69 800 LYS A CA 1
ATOM 5821 C C . LYS A 1 800 ? 23.576 -12.796 -28.073 1.00 82.69 800 LYS A C 1
ATOM 5823 O O . LYS A 1 800 ? 23.787 -11.712 -27.535 1.00 82.69 800 LYS A O 1
ATOM 5828 N N . LEU A 1 801 ? 22.430 -13.460 -27.952 1.00 77.94 801 LEU A N 1
ATOM 5829 C CA . LEU A 1 801 ? 21.304 -13.040 -27.125 1.00 77.94 801 LEU A CA 1
ATOM 5830 C C . LEU A 1 801 ? 21.635 -13.173 -25.631 1.00 77.94 801 LEU A C 1
ATOM 5832 O O . LEU A 1 801 ? 22.045 -14.234 -25.158 1.00 77.94 801 LEU A O 1
ATOM 5836 N N . THR A 1 802 ? 21.419 -12.091 -24.887 1.00 69.31 802 THR A N 1
ATOM 5837 C CA . THR A 1 802 ? 21.559 -11.996 -23.432 1.00 69.31 802 THR A CA 1
ATOM 5838 C C . THR A 1 802 ? 20.314 -11.307 -22.867 1.00 69.31 802 THR A C 1
ATOM 5840 O O . THR A 1 802 ? 20.157 -10.089 -22.935 1.00 69.31 802 THR A O 1
ATOM 5843 N N . GLY A 1 803 ? 19.382 -12.095 -22.326 1.00 65.44 803 GLY A N 1
ATOM 5844 C CA . GLY A 1 803 ? 18.066 -11.595 -21.917 1.00 65.44 803 GLY A CA 1
ATOM 5845 C C . GLY A 1 803 ? 17.182 -11.282 -23.130 1.00 65.44 803 GLY A C 1
ATOM 5846 O O . GLY A 1 803 ? 16.765 -12.199 -23.827 1.00 65.44 803 GLY A O 1
ATOM 5847 N N . VAL A 1 804 ? 16.898 -9.996 -23.359 1.00 63.94 804 VAL A N 1
ATOM 5848 C CA . VAL A 1 804 ? 16.076 -9.482 -24.484 1.00 63.94 804 VAL A CA 1
ATOM 5849 C C . VAL A 1 804 ? 16.913 -8.823 -25.592 1.00 63.94 804 VAL A C 1
ATOM 5851 O O . VAL A 1 804 ? 16.382 -8.419 -26.623 1.00 63.94 804 VAL A O 1
ATOM 5854 N N . HIS A 1 805 ? 18.221 -8.690 -25.358 1.00 76.19 805 HIS A N 1
ATOM 5855 C CA . HIS A 1 805 ? 19.149 -7.879 -26.139 1.00 76.19 805 HIS A CA 1
ATOM 5856 C C . HIS A 1 805 ? 20.272 -8.751 -26.715 1.00 76.19 805 HIS A C 1
ATOM 5858 O O . HIS A 1 805 ? 20.766 -9.645 -26.027 1.00 76.19 805 HIS A O 1
ATOM 5864 N N . PHE A 1 806 ? 20.696 -8.505 -27.952 1.00 80.56 806 PHE A N 1
ATOM 5865 C CA . PHE A 1 806 ? 21.830 -9.176 -28.579 1.00 80.56 806 PHE A CA 1
ATOM 5866 C C . PHE A 1 806 ? 22.872 -8.175 -29.067 1.00 80.56 806 PHE A C 1
ATOM 5868 O O . PHE A 1 806 ? 22.544 -7.162 -29.671 1.00 80.56 806 PHE A O 1
ATOM 5875 N N . VAL A 1 807 ? 24.143 -8.509 -28.855 1.00 80.62 807 VAL A N 1
ATOM 5876 C CA . VAL A 1 807 ? 25.282 -7.755 -29.392 1.00 80.62 807 VAL A CA 1
ATOM 5877 C C . VAL A 1 807 ? 26.162 -8.713 -30.180 1.00 80.62 807 VAL A C 1
ATOM 5879 O O . VAL A 1 807 ? 26.283 -9.894 -29.828 1.00 80.62 807 VAL A O 1
ATOM 5882 N N . GLY A 1 808 ? 26.763 -8.216 -31.252 1.00 79.25 808 GLY A N 1
ATOM 5883 C CA . GLY A 1 808 ? 27.633 -8.983 -32.124 1.00 79.25 808 GLY A CA 1
ATOM 5884 C C . GLY A 1 808 ? 28.599 -8.129 -32.924 1.00 79.25 808 GLY A C 1
ATOM 5885 O O . GLY A 1 808 ? 28.564 -6.897 -32.903 1.00 79.25 808 GLY A O 1
ATOM 5886 N N . SER A 1 809 ? 29.460 -8.815 -33.662 1.00 86.50 809 SER A N 1
ATOM 5887 C CA . SER A 1 809 ? 30.408 -8.202 -34.583 1.00 86.50 809 SER A CA 1
ATOM 5888 C C . SER A 1 809 ? 30.442 -8.950 -35.912 1.00 86.50 809 SER A C 1
ATOM 5890 O O . SER A 1 809 ? 30.010 -10.102 -36.021 1.00 86.50 809 SER A O 1
ATOM 5892 N N . GLY A 1 810 ? 30.919 -8.261 -36.942 1.00 83.31 810 GLY A N 1
ATOM 5893 C CA . GLY A 1 810 ? 31.069 -8.781 -38.296 1.00 83.31 810 GLY A CA 1
ATOM 5894 C C . GLY A 1 810 ? 32.393 -8.321 -38.889 1.00 83.31 810 GLY A C 1
ATOM 5895 O O . GLY A 1 810 ? 32.795 -7.179 -38.685 1.00 83.31 810 GLY A O 1
ATOM 5896 N N . ASN A 1 811 ? 33.070 -9.209 -39.615 1.00 79.00 811 ASN A N 1
ATOM 5897 C CA . ASN A 1 811 ? 34.301 -8.900 -40.340 1.00 79.00 811 ASN A CA 1
ATOM 5898 C C . ASN A 1 811 ? 34.209 -9.506 -41.748 1.00 79.00 811 ASN A C 1
ATOM 5900 O O . ASN A 1 811 ? 34.148 -10.729 -41.879 1.00 79.00 811 ASN A O 1
ATOM 5904 N N . SER A 1 812 ? 34.233 -8.684 -42.801 1.00 73.81 812 SER A N 1
ATOM 5905 C CA . SER A 1 812 ? 34.253 -9.159 -44.196 1.00 73.81 812 SER A CA 1
ATOM 5906 C C . SER A 1 812 ? 35.199 -8.313 -45.056 1.00 73.81 812 SER A C 1
ATOM 5908 O O . SER A 1 812 ? 35.180 -7.084 -45.015 1.00 73.81 812 SER A O 1
ATOM 5910 N N . GLY A 1 813 ? 36.092 -8.962 -45.811 1.00 67.56 813 GLY A N 1
ATOM 5911 C CA . GLY A 1 813 ? 37.000 -8.281 -46.750 1.00 67.56 813 GLY A CA 1
ATOM 5912 C C . GLY A 1 813 ? 37.944 -7.231 -46.138 1.00 67.56 813 GLY A C 1
ATOM 5913 O O . GLY A 1 813 ? 38.372 -6.327 -46.845 1.00 67.56 813 GLY A O 1
ATOM 5914 N N . GLY A 1 814 ? 38.247 -7.313 -44.836 1.00 74.94 814 GLY A N 1
ATOM 5915 C CA . GLY A 1 814 ? 39.011 -6.290 -44.103 1.00 74.94 814 GLY A CA 1
ATOM 5916 C C . GLY A 1 814 ? 38.158 -5.170 -43.493 1.00 74.94 814 GLY A C 1
ATOM 5917 O O . GLY A 1 814 ? 38.688 -4.343 -42.756 1.00 74.94 814 GLY A O 1
ATOM 5918 N N . SER A 1 815 ? 36.850 -5.163 -43.752 1.00 84.81 815 SER A N 1
ATOM 5919 C CA . SER A 1 815 ? 35.879 -4.327 -43.044 1.00 84.81 815 SER A CA 1
ATOM 5920 C C . SER A 1 815 ? 35.635 -4.865 -41.638 1.00 84.81 815 SER A C 1
ATOM 5922 O O . SER A 1 815 ? 35.614 -6.083 -41.446 1.00 84.81 815 SER A O 1
ATOM 5924 N N . THR A 1 816 ? 35.380 -3.970 -40.688 1.00 86.31 816 THR A N 1
ATOM 5925 C CA . THR A 1 816 ? 34.937 -4.294 -39.325 1.00 86.31 816 THR A CA 1
ATOM 5926 C C . THR A 1 816 ? 33.530 -3.757 -39.089 1.00 86.31 816 THR A C 1
ATOM 5928 O O . THR A 1 816 ? 33.123 -2.766 -39.698 1.00 86.31 816 THR A O 1
ATOM 5931 N N . GLY A 1 817 ? 32.775 -4.380 -38.190 1.00 85.06 817 GLY A N 1
ATOM 5932 C CA . GLY A 1 817 ? 31.464 -3.879 -37.804 1.00 85.06 817 GLY A CA 1
ATOM 5933 C C . GLY A 1 817 ? 30.957 -4.412 -36.471 1.00 85.06 817 GLY A C 1
ATOM 5934 O O . GLY A 1 817 ? 31.344 -5.493 -36.022 1.00 85.06 817 GLY A O 1
ATOM 5935 N N . THR A 1 818 ? 30.050 -3.644 -35.875 1.00 86.62 818 THR A N 1
ATOM 5936 C CA . THR A 1 818 ? 29.348 -3.945 -34.621 1.00 86.62 818 THR A CA 1
ATOM 5937 C C . THR A 1 818 ? 27.847 -3.852 -34.858 1.00 86.62 818 THR A C 1
ATOM 5939 O O . THR A 1 818 ? 27.392 -2.959 -35.573 1.00 86.62 818 THR A O 1
ATOM 5942 N N . ILE A 1 819 ? 27.084 -4.749 -34.240 1.00 87.25 819 ILE A N 1
ATOM 5943 C CA . ILE A 1 819 ? 25.621 -4.726 -34.231 1.00 87.25 819 ILE A CA 1
ATOM 5944 C C . ILE A 1 819 ? 25.103 -4.930 -32.805 1.00 87.25 819 ILE A C 1
ATOM 5946 O O . ILE A 1 819 ? 25.678 -5.696 -32.033 1.00 87.25 819 ILE A O 1
ATOM 5950 N N . ASP A 1 820 ? 24.033 -4.230 -32.461 1.00 88.38 820 ASP A N 1
ATOM 5951 C CA . ASP A 1 820 ? 23.444 -4.157 -31.123 1.00 88.38 820 ASP A CA 1
ATOM 5952 C C . ASP A 1 820 ? 21.924 -4.037 -31.311 1.00 88.38 820 ASP A C 1
ATOM 5954 O O . ASP A 1 820 ? 21.477 -3.133 -32.017 1.00 88.38 820 ASP A O 1
ATOM 5958 N N . GLY A 1 821 ? 21.129 -4.991 -30.817 1.00 88.38 821 GLY A N 1
ATOM 5959 C CA . GLY A 1 821 ? 19.733 -5.128 -31.244 1.00 88.38 821 GLY A CA 1
ATOM 5960 C C . GLY A 1 821 ? 18.799 -5.897 -30.321 1.00 88.38 821 GLY A C 1
ATOM 5961 O O . GLY A 1 821 ? 19.202 -6.721 -29.502 1.00 88.38 821 GLY A O 1
ATOM 5962 N N . ARG A 1 822 ? 17.505 -5.607 -30.454 1.00 90.25 822 ARG A N 1
ATOM 5963 C CA . ARG A 1 822 ? 16.426 -6.039 -29.558 1.00 90.25 822 ARG A CA 1
ATOM 5964 C C . ARG A 1 822 ? 15.283 -6.667 -30.337 1.00 90.25 822 ARG A C 1
ATOM 5966 O O . ARG A 1 822 ? 15.072 -6.376 -31.515 1.00 90.25 822 ARG A O 1
ATOM 5973 N N . PHE A 1 823 ? 14.524 -7.503 -29.643 1.00 91.06 823 PHE A N 1
ATOM 5974 C CA . PHE A 1 823 ? 13.262 -8.036 -30.139 1.00 91.06 823 PHE A CA 1
ATOM 5975 C C . PHE A 1 823 ? 12.087 -7.190 -29.651 1.00 91.06 823 PHE A C 1
ATOM 5977 O O . PHE A 1 823 ? 12.141 -6.603 -28.570 1.00 91.06 823 PHE A O 1
ATOM 5984 N N . TYR A 1 824 ? 11.030 -7.136 -30.456 1.00 89.69 824 TYR A N 1
ATOM 5985 C CA . TYR A 1 824 ? 9.839 -6.325 -30.234 1.00 89.69 824 TYR A CA 1
ATOM 5986 C C . TYR A 1 824 ? 8.561 -7.156 -30.423 1.00 89.69 824 TYR A C 1
ATOM 5988 O O . TYR A 1 824 ? 8.525 -8.154 -31.153 1.00 89.69 824 TYR A O 1
ATOM 5996 N N . GLY A 1 825 ? 7.496 -6.736 -29.744 1.00 83.06 825 GLY A N 1
ATOM 5997 C CA . GLY A 1 825 ? 6.198 -7.407 -29.748 1.00 83.06 825 GLY A CA 1
ATOM 5998 C C . GLY A 1 825 ? 6.102 -8.601 -28.794 1.00 83.06 825 GLY A C 1
ATOM 5999 O O . GLY A 1 825 ? 7.071 -8.936 -28.104 1.00 83.06 825 GLY A O 1
ATOM 6000 N N . PRO A 1 826 ? 4.927 -9.249 -28.722 1.00 77.12 826 PRO A N 1
ATOM 6001 C CA . PRO A 1 826 ? 4.580 -10.142 -27.625 1.00 77.12 826 PRO A CA 1
ATOM 6002 C C . PRO A 1 826 ? 5.421 -11.419 -27.557 1.00 77.12 826 PRO A C 1
ATOM 6004 O O . PRO A 1 826 ? 5.603 -11.954 -26.469 1.00 77.12 826 PRO A O 1
ATOM 6007 N N . SER A 1 827 ? 5.956 -11.890 -28.686 1.00 82.94 827 SER A N 1
ATOM 6008 C CA . SER A 1 827 ? 6.693 -13.160 -28.803 1.00 82.94 827 SER A CA 1
ATOM 6009 C C . SER A 1 827 ? 7.934 -13.050 -29.702 1.00 82.94 827 SER A C 1
ATOM 6011 O O . SER A 1 827 ? 8.236 -13.963 -30.464 1.00 82.94 827 SER A O 1
ATOM 6013 N N . ALA A 1 828 ? 8.642 -11.914 -29.634 1.00 87.81 828 ALA A N 1
ATOM 6014 C CA . ALA A 1 828 ? 9.742 -11.567 -30.541 1.00 87.81 828 ALA A CA 1
ATOM 6015 C C . ALA A 1 828 ? 9.312 -11.567 -32.023 1.00 87.81 828 ALA A C 1
ATOM 6017 O O . ALA A 1 828 ? 10.014 -12.075 -32.890 1.00 87.81 828 ALA A O 1
ATOM 6018 N N . ASN A 1 829 ? 8.135 -11.011 -32.319 1.00 88.25 829 ASN A N 1
ATOM 6019 C CA . ASN A 1 829 ? 7.552 -10.978 -33.669 1.00 88.25 829 ASN A CA 1
ATOM 6020 C C . ASN A 1 829 ? 8.271 -9.994 -34.605 1.00 88.25 829 ASN A C 1
ATOM 6022 O O . ASN A 1 829 ? 8.206 -10.117 -35.828 1.00 88.25 829 ASN A O 1
ATOM 6026 N N . GLU A 1 830 ? 8.968 -9.024 -34.023 1.00 93.44 830 GLU A N 1
ATOM 6027 C CA . GLU A 1 830 ? 9.751 -8.013 -34.719 1.00 93.44 830 GLU A CA 1
ATOM 6028 C C . GLU A 1 830 ? 11.153 -7.930 -34.110 1.00 93.44 830 GLU A C 1
ATOM 6030 O O . GLU A 1 830 ? 11.394 -8.347 -32.975 1.00 93.44 830 GLU A O 1
ATOM 6035 N N . VAL A 1 831 ? 12.094 -7.398 -34.880 1.00 94.19 831 VAL A N 1
ATOM 6036 C CA . VAL A 1 831 ? 13.481 -7.181 -34.473 1.00 94.19 831 VAL A CA 1
ATOM 6037 C C . VAL A 1 831 ? 13.935 -5.813 -34.958 1.00 94.19 831 VAL A C 1
ATOM 6039 O O . VAL A 1 831 ? 13.549 -5.367 -36.038 1.00 94.19 831 VAL A O 1
ATOM 6042 N N . GLY A 1 832 ? 14.780 -5.147 -34.182 1.00 95.06 832 GLY A N 1
ATOM 6043 C CA . GLY A 1 832 ? 15.459 -3.938 -34.624 1.00 95.06 832 GLY A CA 1
ATOM 6044 C C . GLY A 1 832 ? 16.843 -3.840 -34.004 1.00 95.06 832 GLY A C 1
ATOM 6045 O O . GLY A 1 832 ? 17.041 -4.265 -32.868 1.00 95.06 832 GLY A O 1
ATOM 6046 N N . ALA A 1 833 ? 17.812 -3.321 -34.751 1.00 94.44 833 ALA A N 1
ATOM 6047 C CA . ALA A 1 833 ? 19.195 -3.230 -34.291 1.00 94.44 833 ALA A CA 1
ATOM 6048 C C . ALA A 1 833 ? 19.901 -1.990 -34.833 1.00 94.44 833 ALA A C 1
ATOM 6050 O O . ALA A 1 833 ? 19.708 -1.617 -35.987 1.00 94.44 833 ALA A O 1
ATOM 6051 N N . ASN A 1 834 ? 20.764 -1.400 -34.020 1.00 93.38 834 ASN A N 1
ATOM 6052 C CA . ASN A 1 834 ? 21.751 -0.416 -34.429 1.00 93.38 834 ASN A CA 1
ATOM 6053 C C . ASN A 1 834 ? 22.982 -1.132 -34.998 1.00 93.38 834 ASN A C 1
ATOM 6055 O O . ASN A 1 834 ? 23.414 -2.155 -34.466 1.00 93.38 834 ASN A O 1
ATOM 6059 N N . TRP A 1 835 ? 23.578 -0.589 -36.056 1.00 93.88 835 TRP A N 1
ATOM 6060 C CA . TRP A 1 835 ? 24.778 -1.144 -36.679 1.00 93.88 835 TRP A CA 1
ATOM 6061 C C . TRP A 1 835 ? 25.800 -0.061 -37.031 1.00 93.88 835 TRP A C 1
ATOM 6063 O O . TRP A 1 835 ? 25.457 1.070 -37.381 1.00 93.88 835 TRP A O 1
ATOM 6073 N N . LEU A 1 836 ? 27.075 -0.442 -36.949 1.00 89.19 836 LEU A N 1
ATOM 6074 C CA . LEU A 1 836 ? 28.249 0.339 -37.330 1.00 89.19 836 LEU A CA 1
ATOM 6075 C C . LEU A 1 836 ? 29.140 -0.510 -38.230 1.00 89.19 836 LEU A C 1
ATOM 6077 O O . LEU A 1 836 ? 29.392 -1.670 -37.909 1.00 89.19 836 LEU A O 1
ATOM 6081 N N . ILE A 1 837 ? 29.643 0.065 -39.321 1.00 90.12 837 ILE A N 1
ATOM 6082 C CA . ILE A 1 837 ? 30.555 -0.603 -40.260 1.00 90.12 837 ILE A CA 1
ATOM 6083 C C . ILE A 1 837 ? 31.680 0.362 -40.644 1.00 90.12 837 ILE A C 1
ATOM 6085 O O . ILE A 1 837 ? 31.431 1.529 -40.946 1.00 90.12 837 ILE A O 1
ATOM 6089 N N . GLN A 1 838 ? 32.915 -0.134 -40.689 1.00 88.25 838 GLN A N 1
ATOM 6090 C CA . GLN A 1 838 ? 34.061 0.553 -41.277 1.00 88.25 838 GLN A CA 1
ATOM 6091 C C . GLN A 1 838 ? 34.639 -0.312 -42.400 1.00 88.25 838 GLN A C 1
ATOM 6093 O O . GLN A 1 838 ? 35.147 -1.401 -42.143 1.00 88.25 838 GLN A O 1
ATOM 6098 N N . GLN A 1 839 ? 34.571 0.170 -43.641 1.00 89.56 839 GLN A N 1
ATOM 6099 C CA . GLN A 1 839 ? 35.039 -0.537 -44.837 1.00 89.56 839 GLN A CA 1
ATOM 6100 C C . GLN A 1 839 ? 36.272 0.173 -45.422 1.00 89.56 839 GLN A C 1
ATOM 6102 O O . GLN A 1 839 ? 36.134 1.292 -45.926 1.00 89.56 839 GLN A O 1
ATOM 6107 N N . PRO A 1 840 ? 37.478 -0.426 -45.384 1.00 86.25 840 PRO A N 1
ATOM 6108 C CA . PRO A 1 840 ? 38.654 0.142 -46.037 1.00 86.25 840 PRO A CA 1
ATOM 6109 C C . PRO A 1 840 ? 38.540 0.053 -47.565 1.00 86.25 840 PRO A C 1
ATOM 6111 O O . PRO A 1 840 ? 37.947 -0.877 -48.109 1.00 86.25 840 PRO A O 1
ATOM 6114 N N . LEU A 1 841 ? 39.148 1.009 -48.268 1.00 84.00 841 LEU A N 1
ATOM 6115 C CA . LEU A 1 841 ? 39.207 1.057 -49.728 1.00 84.00 841 LEU A CA 1
ATOM 6116 C C . LEU A 1 841 ? 40.652 0.931 -50.216 1.00 84.00 841 LEU A C 1
ATOM 6118 O O . LEU A 1 841 ? 41.592 1.381 -49.562 1.00 84.00 841 LEU A O 1
ATOM 6122 N N . SER A 1 842 ? 40.829 0.383 -51.419 1.00 81.25 842 SER A N 1
ATOM 6123 C CA . SER A 1 842 ? 42.144 0.220 -52.063 1.00 81.25 842 SER A CA 1
ATOM 6124 C C . SER A 1 842 ? 42.892 1.539 -52.304 1.00 81.25 842 SER A C 1
ATOM 6126 O O . SER A 1 842 ? 44.107 1.531 -52.475 1.00 81.25 842 SER A O 1
ATOM 6128 N N . SER A 1 843 ? 42.191 2.676 -52.277 1.00 77.62 843 SER A N 1
ATOM 6129 C CA . SER A 1 843 ? 42.758 4.027 -52.355 1.00 77.62 843 SER A CA 1
ATOM 6130 C C . SER A 1 843 ? 43.351 4.549 -51.037 1.00 77.62 843 SER A C 1
ATOM 6132 O O . SER A 1 843 ? 43.830 5.681 -51.000 1.00 77.62 843 SER A O 1
ATOM 6134 N N . GLY A 1 844 ? 43.278 3.783 -49.941 1.00 73.88 844 GLY A N 1
ATOM 6135 C CA . GLY A 1 844 ? 43.646 4.234 -48.591 1.00 73.88 844 GLY A CA 1
ATOM 6136 C C . GLY A 1 844 ? 42.575 5.087 -47.896 1.00 73.88 844 GLY A C 1
ATOM 6137 O O . GLY A 1 844 ? 42.726 5.426 -46.725 1.00 73.88 844 GLY A O 1
ATOM 6138 N N . ALA A 1 845 ? 41.480 5.405 -48.593 1.00 79.75 845 ALA A N 1
ATOM 6139 C CA . ALA A 1 845 ? 40.262 5.941 -47.995 1.00 79.75 845 ALA A CA 1
ATOM 6140 C C . ALA A 1 845 ? 39.463 4.833 -47.278 1.00 79.75 845 ALA A C 1
ATOM 6142 O O . ALA A 1 845 ? 39.772 3.645 -47.393 1.00 79.75 845 ALA A O 1
ATOM 6143 N N . ARG A 1 846 ? 38.386 5.202 -46.582 1.00 83.88 846 ARG A N 1
ATOM 6144 C CA . ARG A 1 846 ? 37.406 4.243 -46.042 1.00 83.88 846 ARG A CA 1
ATOM 6145 C C . ARG A 1 846 ? 35.984 4.791 -46.087 1.00 83.88 846 ARG A C 1
ATOM 6147 O O . ARG A 1 846 ? 35.806 6.009 -46.119 1.00 83.88 846 ARG A O 1
ATOM 6154 N N . TYR A 1 847 ? 34.997 3.904 -46.035 1.00 87.25 847 TYR A N 1
ATOM 6155 C CA . TYR A 1 847 ? 33.630 4.262 -45.671 1.00 87.25 847 TYR A CA 1
ATOM 6156 C C . TYR A 1 847 ? 33.403 4.012 -44.177 1.00 87.25 847 TYR A C 1
ATOM 6158 O O . TYR A 1 847 ? 33.671 2.919 -43.682 1.00 87.25 847 TYR A O 1
ATOM 6166 N N . ASP A 1 848 ? 32.900 5.021 -43.472 1.00 86.81 848 ASP A N 1
ATOM 6167 C CA . ASP A 1 848 ? 32.365 4.916 -42.115 1.00 86.81 848 ASP A CA 1
ATOM 6168 C C . ASP A 1 848 ? 30.828 4.954 -42.224 1.00 86.81 848 ASP A C 1
ATOM 6170 O O . ASP A 1 848 ? 30.258 5.995 -42.560 1.00 86.81 848 ASP A O 1
ATOM 6174 N N . LEU A 1 849 ? 30.153 3.825 -41.989 1.00 90.12 849 LEU A N 1
ATOM 6175 C CA . LEU A 1 849 ? 28.696 3.676 -42.103 1.00 90.12 849 LEU A CA 1
ATOM 6176 C C . LEU A 1 849 ? 28.058 3.460 -40.719 1.00 90.12 849 LEU A C 1
ATOM 6178 O O . LEU A 1 849 ? 28.649 2.827 -39.840 1.00 90.12 849 LEU A O 1
ATOM 6182 N N . ALA A 1 850 ? 26.841 3.968 -40.532 1.00 91.75 850 ALA A N 1
ATOM 6183 C CA . ALA A 1 850 ? 26.055 3.804 -39.310 1.00 91.75 850 ALA A CA 1
ATOM 6184 C C . ALA A 1 850 ? 24.553 3.828 -39.609 1.00 91.75 850 ALA A C 1
ATOM 6186 O O . ALA A 1 850 ? 24.109 4.604 -40.456 1.00 91.75 850 ALA A O 1
ATOM 6187 N N . GLY A 1 851 ? 23.753 3.046 -38.887 1.00 94.25 851 GLY A N 1
ATOM 6188 C CA . GLY A 1 851 ? 22.305 3.074 -39.064 1.00 94.25 851 GLY A CA 1
ATOM 6189 C C . GLY A 1 851 ? 21.539 2.089 -38.195 1.00 94.25 851 GLY A C 1
ATOM 6190 O O . GLY A 1 851 ? 22.070 1.511 -37.250 1.00 94.25 851 GLY A O 1
ATOM 6191 N N . VAL A 1 852 ? 20.271 1.909 -38.547 1.00 96.69 852 VAL A N 1
ATOM 6192 C CA . VAL A 1 852 ? 19.344 0.955 -37.937 1.00 96.69 852 VAL A CA 1
ATOM 6193 C C . VAL A 1 852 ? 18.916 -0.104 -38.946 1.00 96.69 852 VAL A C 1
ATOM 6195 O O . VAL A 1 852 ? 18.928 0.120 -40.158 1.00 96.69 852 VAL A O 1
ATOM 6198 N N . LEU A 1 853 ? 18.520 -1.269 -38.452 1.00 95.56 853 LEU A N 1
ATOM 6199 C CA . LEU A 1 853 ? 17.686 -2.221 -39.171 1.00 95.56 853 LEU A CA 1
ATOM 6200 C C . LEU A 1 853 ? 16.374 -2.416 -38.419 1.00 95.56 853 LEU A C 1
ATOM 6202 O O . LEU A 1 853 ? 16.334 -2.300 -37.194 1.00 95.56 853 LEU A O 1
ATOM 6206 N N . LEU A 1 854 ? 15.334 -2.770 -39.163 1.00 94.19 854 LEU A N 1
ATOM 6207 C CA . LEU A 1 854 ? 14.042 -3.218 -38.654 1.00 94.19 854 LEU A CA 1
ATOM 6208 C C . LEU A 1 854 ? 13.584 -4.424 -39.472 1.00 94.19 854 LEU A C 1
ATOM 6210 O O . LEU A 1 854 ? 13.702 -4.407 -40.697 1.00 94.19 854 LEU A O 1
ATOM 6214 N N . GLY A 1 855 ? 13.039 -5.447 -38.820 1.00 93.88 855 GLY A N 1
ATOM 6215 C CA . GLY A 1 855 ? 12.558 -6.659 -39.474 1.00 93.88 855 GLY A CA 1
ATOM 6216 C C . GLY A 1 855 ? 11.404 -7.330 -38.739 1.00 93.88 855 GLY A C 1
ATOM 6217 O O . GLY A 1 855 ? 11.176 -7.096 -37.554 1.00 93.88 855 GLY A O 1
ATOM 6218 N N . GLN A 1 856 ? 10.689 -8.191 -39.454 1.00 93.00 856 GLN A N 1
ATOM 6219 C CA . GLN A 1 856 ? 9.547 -8.960 -38.963 1.00 93.00 856 GLN A CA 1
ATOM 6220 C C . GLN A 1 856 ? 9.800 -10.454 -39.172 1.00 93.00 856 GLN A C 1
ATOM 6222 O O . GLN A 1 856 ? 10.453 -10.836 -40.148 1.00 93.00 856 GLN A O 1
ATOM 6227 N N . THR A 1 857 ? 9.289 -11.299 -38.271 1.00 90.75 857 THR A N 1
ATOM 6228 C CA . THR A 1 857 ? 9.342 -12.760 -38.431 1.00 90.75 857 THR A CA 1
ATOM 6229 C C . THR A 1 857 ? 8.698 -13.185 -39.746 1.00 90.75 857 THR A C 1
ATOM 6231 O O . THR A 1 857 ? 7.566 -12.786 -40.028 1.00 90.75 857 THR A O 1
ATOM 6234 N N . VAL A 1 858 ? 9.372 -14.048 -40.503 1.00 84.81 858 VAL A N 1
ATOM 6235 C CA . VAL A 1 858 ? 8.778 -14.763 -41.640 1.00 84.81 858 VAL A CA 1
ATOM 6236 C C . VAL A 1 858 ? 8.443 -16.213 -41.252 1.00 84.81 858 VAL A C 1
ATOM 6238 O O . VAL A 1 858 ? 9.166 -16.772 -40.423 1.00 84.81 858 VAL A O 1
ATOM 6241 N N . PRO A 1 859 ? 7.361 -16.803 -41.806 1.00 66.50 859 PRO A N 1
ATOM 6242 C CA . PRO A 1 859 ? 6.993 -18.207 -41.578 1.00 66.50 859 PRO A CA 1
ATOM 6243 C C . PRO A 1 859 ? 8.066 -19.223 -41.998 1.00 66.50 859 PRO A C 1
ATOM 6245 O O . PRO A 1 859 ? 8.800 -18.939 -42.974 1.00 66.50 859 PRO A O 1
#

Secondary structure (DSSP, 8-state):
------------------------------------PPPPPP-PPPPP-PPPPPPPP---SSSSSSPPSEEEEEEEEEEEEEE-SSS---EEEEEEEEEEEEEEETTTTEEEEEETTEEEEE-GGGB-TTT--SSEEEEEEE-SSEEEEEEEEPTTTSTTTT-SSEEEEEEEEEEE-TTS-EEEEEEEEEEE-BPPTTTS--SSEEEEEEEEEEEEEETTEEEEEEEEEEEEEETTTTEEEEEEEEEETT--EEEEEEEEEE-SSSS-EEEEEEEE-SS-EEEEEEEEEEETGGG-EEEEEEEEE-S--SSB--EEEEEEEEEE--------TTT--S-EEEEEEEEEEE-SSSPPPEEEEEEEEEE-TTT--EEEEETTEEEEE-GGGSSS----TT--EEEEEE-SSEEEEEEEEEPTTSSSEEEEEEEEEE-BPPTTTS--SSEEEEEEEEEEEEESSSEEEEEEEEEEEEETTT-EEEEEEEEEETT-TTS--EEEEEEEEE-SSSS-EEEEEEEEETTEEEEEEEEEEEETGGGSEEEEEEEEEETTEEEEEEEEEEE-TTTT-SSS-GGG--S-EEE-EEEEEEEPPTTS-PPPEEEEEE--TTT-SSEEEEETTTTEEEEEE--SS--SSPEEEEE-STTB-TTT--SSEEEEEEEETTEEEEEEEEPSSSSSS--SSEEEEEEEEEE--SPPPSSTT---S-EEEEEEEEEE-BPPTTTS--SSEEEEEEEEEEEEEEE-TTS-EEEEEEEEEEEEEEETTTTEEEEEEEEEEEETTSS-EEEEEEEEEEEEEETTEEEEEEEETTEEEEEEEEEETTTT-EEEEEEEEEEE-TTS-EEEEEEEEEEEEE-

pLDDT: mean 76.61, std 18.08, range [23.52, 98.25]